Protein AF-V3Z9F4-F1 (afdb_monomer)

Mean predicted aligned error: 17.35 Å

Sequence (767 aa):
MALDSAMCSNVWLIVVANVFLDPVFVVGGKKRVLDSNSDGNKRSKTSTTGMDVSTLNEMVKYNQQQFSTITDSDLSIEEKQEKLKKVIERQSMLLEMQSEMIKNEQYSDDPMEGKDSGSARGSHMDRGPPMGRGPPKRMGHPMGMGPPMSMGPQMGRGPPMGRGPPMGRGSPMGFEPPMGMGPPMGRGMGGPPMMDGGMHRGGGGMMGLGARDFRKGFNFNQHFMNYDDAPPPQSQNISIEEKFMYFKDLLLDQFDPALTCFQMIEKGRRSIDDVMMKVRTDYRFDRHDDQEGSEIHGKLKILGVAIAKACGSHEKMVREEVFRRALYILHTKTVSEILQISNEENESERPLKFVYSYSKQQLLKLYRKMPKTDNPRDIIRDLDFICSMTGIQITCVLYRGDTEENKVKCDVYTDDCFLGSGEGLERKEAIKKAYLNGYERLRSKTLDELVNDYKKLIVLNRQDSKILDILVKGRFYEVGSNIGGLISKRAKEDQGSDGQNEVVVMIQTGEQEPVPYKVLETTATANNLLVEYVLHSSDKVRDCKDFRCLMYINGKLISCSIGQNKPQAKFSAAECAVRELTCRYSLIEYITRRYIATTSNEDLIEMAMTLKRSGRDIKDEIPAEFINNPTGDELDPFIYRILENMILDYSSLETLEELIFGPDLPDLVLEHLVKKCKEWNVDGNKRTTGGHNYLVMHKIKQFSASQMCDYLLSQPSFTCGRYCLIHMRQPKGRLQFLNECSSDIKRYMISDDDDNRDIPDDLGLFD

Radius of gyration: 38.97 Å; Cα contacts (8 Å, |Δi|>4): 820; chains: 1; bounding box: 100×117×110 Å

Secondary structure (DSSP, 8-state):
-HHHHHHHHHHHHHHHHHHS----------------------PPP----PPPHHHHHHHHHHHHHHHHHHHHS---HHHHHHHHHHHHHHHHHHHHHHHHHHHHHHTS------------------------------------PPPPPPPPPPPPPPPPPPPPPPPPPPPPP---PPP------------------------------------------------TTSPP-------HHHHHHHHHHHHHHT--TTS-HHHHHHHHHHHHHTTT----EEEEEEE---SS--PEEEEEEETTEEEEEEEESSHHHHHHHHHHHHHHHHHHS-HHHHHHHHHHT-TTS--STTHHHHHHHHHHHHHHHS---SS-S-HHHHHHHHHHHHTPPEEEEEEE-SSTT-PEEEEEEETTEEEEEEEESSHHHHHHHHHHHHHHHHHHS-HHHHHH-S-B-S---TT-TTEEEEEEE-SSEEEEESHHHHHHHHTTS-S--------EEEEEESSSPPPHHHHHHHHHHHTT--EEEEEEE-TTSTT---EEEEEEETTEEEEEEEESSHHHHHHHHHHHHHHHHHHHSEEEEEE------SB-HHHHHHHHHHHHHTT---TTT--GGGTT---S-TTHHHHHHHHHHHHHHHHH---S--EEE-TTS-HHHHHHHHHHHHHTT-EEEEEEETTEEEEEEE-GGG--HHHHHHHHHHSTTSEETTEEEEEPPPPGGG-TTTTTHHHHHTTTTS-S--------S------

Solvent-accessible surface area (backbone atoms only — not comparable to full-atom values): 47558 Å² total; per-residue (Å²): 108,76,66,57,54,52,54,53,50,55,55,46,51,59,48,49,66,67,68,70,61,76,85,76,82,79,81,87,69,84,83,77,90,74,87,88,85,82,89,77,93,79,85,84,78,88,72,80,90,73,86,52,72,68,58,55,51,50,53,52,53,49,48,54,51,50,50,54,51,54,71,74,44,94,63,54,70,68,58,39,51,56,54,49,50,56,48,51,55,51,49,54,52,52,54,54,53,50,54,51,53,55,54,56,57,68,70,70,72,72,79,82,78,82,77,89,81,86,89,83,85,86,84,90,81,89,82,86,88,83,91,84,90,87,84,88,84,80,88,81,85,89,82,80,87,76,82,82,81,81,81,76,83,82,82,78,82,78,83,84,85,80,83,79,85,84,82,81,85,80,85,86,86,82,90,85,84,90,84,80,91,82,86,93,80,78,92,79,90,78,84,84,88,88,80,92,79,86,86,85,88,88,84,83,79,90,85,88,83,80,93,76,91,76,92,74,88,79,80,87,74,84,83,72,81,87,66,85,83,60,74,74,73,70,81,64,91,72,48,72,64,57,54,48,50,55,48,39,51,46,38,64,71,66,60,53,93,90,51,52,52,58,53,46,55,52,50,40,35,53,66,34,44,77,72,76,47,83,59,46,77,47,77,48,76,49,74,51,86,77,71,97,62,67,42,34,35,26,40,38,21,50,72,82,40,43,65,24,66,30,66,31,84,42,70,70,58,10,50,53,48,17,32,39,47,29,51,38,44,56,69,75,45,52,67,69,56,46,57,45,62,31,43,73,76,48,83,82,82,81,80,76,69,71,62,56,62,56,55,47,52,51,52,49,54,48,62,72,66,54,77,90,64,94,72,69,93,49,58,62,60,53,51,54,49,48,27,36,78,67,62,40,33,39,35,38,42,30,28,58,36,93,52,95,81,61,27,22,31,17,39,31,22,48,69,47,40,54,44,21,58,18,69,20,79,40,67,68,48,2,46,52,40,5,47,49,42,18,53,52,41,66,72,73,48,54,73,69,57,51,68,64,48,82,62,49,67,76,74,80,61,86,80,43,85,46,50,45,41,65,47,40,46,38,51,49,41,36,45,47,60,40,56,38,54,40,47,67,48,52,80,70,50,82,94,80,73,93,68,90,64,63,67,40,40,42,43,60,44,56,99,57,84,62,60,38,48,58,35,46,45,49,18,25,41,51,55,76,44,50,39,37,38,39,37,36,50,52,64,88,47,96,82,46,64,41,16,36,16,39,32,24,49,74,65,39,81,67,25,69,29,70,20,77,38,69,69,51,4,46,41,54,16,24,42,50,32,44,53,57,43,57,78,69,30,27,30,34,39,31,55,61,76,79,90,67,47,77,50,53,65,67,55,45,51,52,53,24,53,51,50,60,72,69,65,69,80,68,85,88,75,71,67,71,80,66,70,78,66,82,84,80,67,95,56,55,69,44,38,53,51,49,54,50,49,53,51,52,55,53,72,71,54,94,52,69,48,63,56,28,43,34,59,80,57,55,68,70,55,52,52,52,49,41,52,50,21,58,78,70,76,41,54,49,41,81,42,75,58,96,91,32,49,27,43,40,33,46,54,54,87,76,49,47,40,50,54,48,52,56,54,26,67,73,31,97,78,23,46,42,71,53,36,33,58,78,43,79,60,76,71,72,91,78,51,78,79,60,68,66,57,64,63,55,63,67,56,75,78,70,80,90,85,83,80,93,71,93,76,82,95,80,81,82,88,83,135

Organism: Lottia gigantea (NCBI:txid225164)

pLDDT: mean 73.36, std 22.69, range [28.34, 97.5]

Structure (mmCIF, N/CA/C/O backbone):
data_AF-V3Z9F4-F1
#
_entry.id   AF-V3Z9F4-F1
#
loop_
_atom_site.group_PDB
_atom_site.id
_atom_site.type_symbol
_atom_site.label_atom_id
_atom_site.label_alt_id
_atom_site.label_comp_id
_atom_site.label_asym_id
_atom_site.label_entity_id
_atom_site.label_seq_id
_atom_site.pdbx_PDB_ins_code
_atom_site.Cartn_x
_atom_site.Cartn_y
_atom_site.Cartn_z
_atom_site.occupancy
_atom_site.B_iso_or_equiv
_atom_site.auth_seq_id
_atom_site.auth_comp_id
_atom_site.auth_asym_id
_atom_site.auth_atom_id
_atom_site.pdbx_PDB_model_num
ATOM 1 N N . MET A 1 1 ? -17.482 50.881 -3.422 1.00 38.31 1 MET A N 1
ATOM 2 C CA . MET A 1 1 ? -17.825 51.257 -2.027 1.00 38.31 1 MET A CA 1
ATOM 3 C C . MET A 1 1 ? -17.878 50.073 -1.057 1.00 38.31 1 MET A C 1
ATOM 5 O O . MET A 1 1 ? -17.067 50.059 -0.145 1.00 38.31 1 MET A O 1
ATOM 9 N N . ALA A 1 2 ? -18.750 49.063 -1.216 1.00 31.20 2 ALA A N 1
ATOM 10 C CA . ALA A 1 2 ? -18.736 47.888 -0.318 1.00 31.20 2 ALA A CA 1
ATOM 11 C C . ALA A 1 2 ? -17.521 46.953 -0.540 1.00 31.20 2 ALA A C 1
ATOM 13 O O . ALA A 1 2 ? -16.985 46.399 0.415 1.00 31.20 2 ALA A O 1
ATOM 14 N N . LEU A 1 3 ? -17.042 46.842 -1.786 1.00 34.50 3 LEU A N 1
ATOM 15 C CA . LEU A 1 3 ? -15.816 46.110 -2.144 1.00 34.50 3 LEU A CA 1
ATOM 16 C C . LEU A 1 3 ? -14.533 46.816 -1.662 1.00 34.50 3 LEU A C 1
ATOM 18 O O . LEU A 1 3 ? -13.632 46.153 -1.153 1.00 34.50 3 LEU A O 1
ATOM 22 N N . ASP A 1 4 ? -14.498 48.152 -1.698 1.00 41.81 4 ASP A N 1
ATOM 23 C CA . ASP A 1 4 ? -13.362 48.940 -1.186 1.00 41.81 4 ASP A CA 1
ATOM 24 C C . ASP A 1 4 ? -13.214 48.819 0.339 1.00 41.81 4 ASP A C 1
ATOM 26 O O . ASP A 1 4 ? -12.104 48.786 0.868 1.00 41.81 4 ASP A O 1
ATOM 30 N N . SER A 1 5 ? -14.333 48.672 1.059 1.00 39.44 5 SER A N 1
ATOM 31 C CA . SER A 1 5 ? -14.321 48.444 2.508 1.00 39.44 5 SER A CA 1
ATOM 32 C C . SER A 1 5 ? -13.768 47.063 2.879 1.00 39.44 5 SER A C 1
ATOM 34 O O . SER A 1 5 ? -13.101 46.939 3.902 1.00 39.44 5 SER A O 1
ATOM 36 N N . ALA A 1 6 ? -14.017 46.030 2.067 1.00 38.56 6 ALA A N 1
ATOM 37 C CA . ALA A 1 6 ? -13.574 44.664 2.353 1.00 38.56 6 ALA A CA 1
ATOM 38 C C . ALA A 1 6 ? -12.068 44.466 2.100 1.00 38.56 6 ALA A C 1
ATOM 40 O O . ALA A 1 6 ? -11.396 43.773 2.867 1.00 38.56 6 ALA A O 1
ATOM 41 N N . MET A 1 7 ? -11.515 45.117 1.069 1.00 43.25 7 MET A N 1
ATOM 42 C CA . MET A 1 7 ? -10.072 45.082 0.803 1.00 43.25 7 MET A CA 1
ATOM 43 C C . MET A 1 7 ? -9.270 45.857 1.849 1.00 43.25 7 MET A C 1
ATOM 45 O O . MET A 1 7 ? -8.262 45.346 2.340 1.00 43.25 7 MET A O 1
ATOM 49 N N . CYS A 1 8 ? -9.757 47.025 2.277 1.00 43.28 8 CYS A N 1
ATOM 50 C CA . CYS A 1 8 ? -9.148 47.754 3.386 1.00 43.28 8 CYS A CA 1
ATOM 51 C C . CYS A 1 8 ? -9.179 46.935 4.685 1.00 43.28 8 CYS A C 1
ATOM 53 O O . CYS A 1 8 ? -8.162 46.880 5.367 1.00 43.28 8 CYS A O 1
ATOM 55 N N . SER A 1 9 ? -10.271 46.228 5.004 1.00 42.22 9 SER A N 1
ATOM 56 C CA . SER A 1 9 ? -10.359 45.410 6.224 1.00 42.22 9 SER A CA 1
ATOM 57 C C . SER A 1 9 ? -9.405 44.211 6.250 1.00 42.22 9 SER A C 1
ATOM 59 O O . SER A 1 9 ? -8.852 43.927 7.309 1.00 42.22 9 SER A O 1
ATOM 61 N N . ASN A 1 10 ? -9.156 43.536 5.123 1.00 41.56 10 ASN A N 1
ATOM 62 C CA . ASN A 1 10 ? -8.242 42.384 5.085 1.00 41.56 10 ASN A CA 1
ATOM 63 C C . ASN A 1 10 ? -6.766 42.794 5.174 1.00 41.56 10 ASN A C 1
ATOM 65 O O . ASN A 1 10 ? -5.989 42.145 5.875 1.00 41.56 10 ASN A O 1
ATOM 69 N N . VAL A 1 11 ? -6.385 43.906 4.536 1.00 48.16 11 VAL A N 1
ATOM 70 C CA . VAL A 1 11 ? -5.045 44.489 4.706 1.00 48.16 11 VAL A CA 1
ATOM 71 C C . VAL A 1 11 ? -4.867 44.980 6.144 1.00 48.16 11 VAL A C 1
ATOM 73 O O . VAL A 1 11 ? -3.826 44.740 6.751 1.00 48.16 11 VAL A O 1
ATOM 76 N N . TRP A 1 12 ? -5.902 45.581 6.737 1.00 45.78 12 TRP A N 1
ATOM 77 C CA . TRP A 1 12 ? -5.866 46.032 8.128 1.00 45.78 12 TRP A CA 1
ATOM 78 C C . TRP A 1 12 ? -5.760 44.866 9.121 1.00 45.78 12 TRP A C 1
ATOM 80 O O . TRP A 1 12 ? -5.003 44.966 10.079 1.00 45.78 12 TRP A O 1
ATOM 90 N N . LEU A 1 13 ? -6.422 43.729 8.872 1.00 41.53 13 LEU A N 1
ATOM 91 C CA . LEU A 1 13 ? -6.331 42.540 9.733 1.00 41.53 13 LEU A CA 1
ATOM 92 C C . LEU A 1 13 ? -4.918 41.927 9.733 1.00 41.53 13 LEU A C 1
ATOM 94 O O . LEU A 1 13 ? -4.404 41.558 10.788 1.00 41.53 13 LEU A O 1
ATOM 98 N N . ILE A 1 14 ? -4.274 41.863 8.562 1.00 48.00 14 ILE A N 1
ATOM 99 C CA . ILE A 1 14 ? -2.902 41.348 8.402 1.00 48.00 14 ILE A CA 1
ATOM 100 C C . ILE A 1 14 ? -1.875 42.310 9.024 1.00 48.00 14 ILE A C 1
ATOM 102 O O . ILE A 1 14 ? -0.872 41.875 9.590 1.00 48.00 14 ILE A O 1
ATOM 106 N N . VAL A 1 15 ? -2.131 43.620 8.969 1.00 51.56 15 VAL A N 1
ATOM 107 C CA . VAL A 1 15 ? -1.265 44.645 9.571 1.00 51.56 15 VAL A CA 1
ATOM 108 C C . VAL A 1 15 ? -1.427 44.694 11.094 1.00 51.56 15 VAL A C 1
ATOM 110 O O . VAL A 1 15 ? -0.428 44.733 11.806 1.00 51.56 15 VAL A O 1
ATOM 113 N N . VAL A 1 16 ? -2.651 44.618 11.625 1.00 47.91 16 VAL A N 1
ATOM 114 C CA . VAL A 1 16 ? -2.904 44.619 13.079 1.00 47.91 16 VAL A CA 1
ATOM 115 C C . VAL A 1 16 ? -2.312 43.374 13.747 1.00 47.91 16 VAL A C 1
ATOM 117 O O . VAL A 1 16 ? -1.713 43.497 14.814 1.00 47.91 16 VAL A O 1
ATOM 120 N N . ALA A 1 17 ? -2.379 42.205 13.100 1.00 49.28 17 ALA A N 1
ATOM 121 C CA . ALA A 1 17 ? -1.761 40.980 13.612 1.00 49.28 17 ALA A CA 1
ATOM 122 C C . ALA A 1 17 ? -0.224 41.071 13.720 1.00 49.28 17 ALA A C 1
ATOM 124 O O . ALA A 1 17 ? 0.359 40.471 14.619 1.00 49.28 17 ALA A O 1
ATOM 125 N N . ASN A 1 18 ? 0.424 41.852 12.849 1.00 48.28 18 ASN A N 1
ATOM 126 C CA . ASN A 1 18 ? 1.883 42.003 12.822 1.00 48.28 18 ASN A CA 1
ATOM 127 C C . ASN A 1 18 ? 2.410 43.209 13.622 1.00 48.28 18 ASN A C 1
ATOM 129 O O . ASN A 1 18 ? 3.586 43.232 13.975 1.00 48.28 18 ASN A O 1
ATOM 133 N N . VAL A 1 19 ? 1.573 44.212 13.908 1.00 48.53 19 VAL A N 1
ATOM 134 C CA . VAL A 1 19 ? 1.985 45.445 14.609 1.00 48.53 19 VAL A CA 1
ATOM 135 C C . VAL A 1 19 ? 1.668 45.409 16.112 1.00 48.53 19 VAL A C 1
ATOM 137 O O . VAL A 1 19 ? 2.397 46.026 16.882 1.00 48.53 19 VAL A O 1
ATOM 140 N N . PHE A 1 20 ? 0.636 44.677 16.557 1.00 38.22 20 PHE A N 1
ATOM 141 C CA . PHE A 1 20 ? 0.216 44.654 17.973 1.00 38.22 20 PHE A CA 1
ATOM 142 C C . PHE A 1 20 ? 0.743 43.477 18.807 1.00 38.22 20 PHE A C 1
ATOM 144 O O . PHE A 1 20 ? 0.468 43.410 20.006 1.00 38.22 20 PHE A O 1
ATOM 151 N N . LEU A 1 21 ? 1.527 42.568 18.223 1.00 39.66 21 LEU A N 1
ATOM 152 C CA . LEU A 1 21 ? 2.296 41.598 19.002 1.00 39.66 21 LEU A CA 1
ATOM 153 C C . LEU A 1 21 ? 3.618 42.244 19.428 1.00 39.66 21 LEU A C 1
ATOM 155 O O . LEU A 1 21 ? 4.613 42.186 18.712 1.00 39.66 21 LEU A O 1
ATOM 159 N N . ASP A 1 22 ? 3.607 42.875 20.601 1.00 32.97 22 ASP A N 1
ATOM 160 C CA . ASP A 1 22 ? 4.806 43.315 21.319 1.00 32.97 22 ASP A CA 1
ATOM 161 C C . ASP A 1 22 ? 5.787 42.130 21.466 1.00 32.97 22 ASP A C 1
ATOM 163 O O . ASP A 1 22 ? 5.470 41.167 22.176 1.00 32.97 22 ASP A O 1
ATOM 167 N N . PRO A 1 23 ? 6.997 42.151 20.873 1.00 41.22 23 PRO A N 1
ATOM 168 C CA . PRO A 1 23 ? 8.000 41.144 21.166 1.00 41.22 23 PRO A CA 1
ATOM 169 C C . PRO A 1 23 ? 8.719 41.555 22.456 1.00 41.22 23 PRO A C 1
ATOM 171 O O . PRO A 1 23 ? 9.871 41.989 22.446 1.00 41.22 23 PRO A O 1
ATOM 174 N N . VAL A 1 24 ? 8.041 41.447 23.602 1.00 35.19 24 VAL A N 1
ATOM 175 C CA . VAL A 1 24 ? 8.725 41.502 24.899 1.00 35.19 24 VAL A CA 1
ATOM 176 C C . VAL A 1 24 ? 9.407 40.153 25.117 1.00 35.19 24 VAL A C 1
ATOM 178 O O . VAL A 1 24 ? 8.802 39.181 25.566 1.00 35.19 24 VAL A O 1
ATOM 181 N N . PHE A 1 25 ? 10.701 40.102 24.807 1.00 39.31 25 PHE A N 1
ATOM 182 C CA . PHE A 1 25 ? 11.588 39.020 25.222 1.00 39.31 25 PHE A CA 1
ATOM 183 C C . PHE A 1 25 ? 11.704 39.000 26.757 1.00 39.31 25 PHE A C 1
ATOM 185 O O . PHE A 1 25 ? 12.472 39.764 27.342 1.00 39.31 25 PHE A O 1
ATOM 192 N N . VAL A 1 26 ? 10.986 38.096 27.430 1.00 31.67 26 VAL A N 1
ATOM 193 C CA . VAL A 1 26 ? 11.299 37.698 28.813 1.00 31.67 26 VAL A CA 1
ATOM 194 C C . VAL A 1 26 ? 12.225 36.486 28.760 1.00 31.67 26 VAL A C 1
ATOM 196 O O . VAL A 1 26 ? 11.791 35.340 28.853 1.00 31.67 26 VAL A O 1
ATOM 199 N N . VAL A 1 27 ? 13.531 36.727 28.632 1.00 35.97 27 VAL A N 1
ATOM 200 C CA . VAL A 1 27 ? 14.540 35.703 28.940 1.00 35.97 27 VAL A CA 1
ATOM 201 C C . VAL A 1 27 ? 14.653 35.615 30.464 1.00 35.97 27 VAL A C 1
ATOM 203 O O . VAL A 1 27 ? 15.444 36.305 31.108 1.00 35.97 27 VAL A O 1
ATOM 206 N N . GLY A 1 28 ? 13.806 34.782 31.066 1.00 33.47 28 GLY A N 1
ATOM 207 C CA . GLY A 1 28 ? 13.832 34.444 32.488 1.00 33.47 28 GLY A CA 1
ATOM 208 C C . GLY A 1 28 ? 14.990 33.507 32.840 1.00 33.47 28 GLY A C 1
ATOM 209 O O . GLY A 1 28 ? 14.765 32.357 33.203 1.00 33.47 28 GLY A O 1
ATOM 210 N N . GLY A 1 29 ? 16.231 33.989 32.751 1.00 31.12 29 GLY A N 1
ATOM 211 C CA . GLY A 1 29 ? 17.432 33.277 33.197 1.00 31.12 29 GLY A CA 1
ATOM 212 C C . GLY A 1 29 ? 17.951 33.824 34.529 1.00 31.12 29 GLY A C 1
ATOM 213 O O . GLY A 1 29 ? 18.441 34.949 34.601 1.00 31.12 29 GLY A O 1
ATOM 214 N N . LYS A 1 30 ? 17.860 33.031 35.605 1.00 29.39 30 LYS A N 1
ATOM 215 C CA . LYS A 1 30 ? 18.409 33.353 36.937 1.00 29.39 30 LYS A CA 1
ATOM 216 C C . LYS A 1 30 ? 19.912 33.673 36.859 1.00 29.39 30 LYS A C 1
ATOM 218 O O . LYS A 1 30 ? 20.732 32.776 36.681 1.00 29.39 30 LYS A O 1
ATOM 223 N N . LYS A 1 31 ? 20.275 34.935 37.103 1.00 28.64 31 LYS A N 1
ATOM 224 C CA . LYS A 1 31 ? 21.652 35.383 37.371 1.00 28.64 31 LYS A CA 1
ATOM 225 C C . LYS A 1 31 ? 22.156 34.740 38.674 1.00 28.64 31 LYS A C 1
ATOM 227 O O . LYS A 1 31 ? 21.742 35.141 39.760 1.00 28.64 31 LYS A O 1
ATOM 232 N N . ARG A 1 32 ? 23.054 33.751 38.588 1.00 28.34 32 ARG A N 1
ATOM 233 C CA . ARG A 1 32 ? 23.964 33.429 39.700 1.00 28.34 32 ARG A CA 1
ATOM 234 C C . ARG A 1 32 ? 25.138 34.398 39.633 1.00 28.34 32 ARG A C 1
ATOM 236 O O . ARG A 1 32 ? 25.835 34.462 38.628 1.00 28.34 32 ARG A O 1
ATOM 243 N N . VAL A 1 33 ? 25.316 35.147 40.713 1.00 33.25 33 VAL A N 1
ATOM 244 C CA . VAL A 1 33 ? 26.513 35.939 40.986 1.00 33.25 33 VAL A CA 1
ATOM 245 C C . VAL A 1 33 ? 27.643 34.953 41.290 1.00 33.25 33 VAL A C 1
ATOM 247 O O . VAL A 1 33 ? 27.537 34.174 42.235 1.00 33.25 33 VAL A O 1
ATOM 250 N N . LEU A 1 34 ? 28.683 34.947 40.459 1.00 30.45 34 LEU A N 1
ATOM 251 C CA . LEU A 1 34 ? 29.977 34.351 40.776 1.00 30.45 34 LEU A CA 1
ATOM 252 C C . LEU A 1 34 ? 31.023 35.452 40.650 1.00 30.45 34 LEU A C 1
ATOM 254 O O . LEU A 1 34 ? 31.166 36.070 39.595 1.00 30.45 34 LEU A O 1
ATOM 258 N N . ASP A 1 35 ? 31.696 35.692 41.769 1.00 31.03 35 ASP A N 1
ATOM 259 C CA . ASP A 1 35 ? 32.762 36.663 41.922 1.00 31.03 35 ASP A CA 1
ATOM 260 C C . ASP A 1 35 ? 33.959 36.321 41.031 1.00 31.03 35 ASP A C 1
ATOM 262 O O . ASP A 1 35 ? 34.431 35.185 40.948 1.00 31.03 35 ASP A O 1
ATOM 266 N N . SER A 1 36 ? 34.450 37.359 40.368 1.00 32.50 36 SER A N 1
ATOM 267 C CA . SER A 1 36 ? 35.658 37.392 39.561 1.00 32.50 36 SER A CA 1
ATOM 268 C C . SER A 1 36 ? 36.912 37.338 40.433 1.00 32.50 36 SER A C 1
ATOM 270 O O . SER A 1 36 ? 37.093 38.201 41.288 1.00 32.50 36 SER A O 1
ATOM 272 N N . ASN A 1 37 ? 37.812 36.393 40.152 1.00 33.62 37 ASN A N 1
ATOM 273 C CA . ASN A 1 37 ? 39.257 36.568 40.320 1.00 33.62 37 ASN A CA 1
ATOM 274 C C . ASN A 1 37 ? 40.012 35.511 39.503 1.00 33.62 37 ASN A C 1
ATOM 276 O O . ASN A 1 37 ? 39.944 34.324 39.812 1.00 33.62 37 ASN A O 1
ATOM 280 N N . SER A 1 38 ? 40.731 35.952 38.470 1.00 33.03 38 SER A N 1
ATOM 281 C CA . SER A 1 38 ? 42.121 35.576 38.146 1.00 33.03 38 SER A CA 1
ATOM 282 C C . SER A 1 38 ? 42.430 35.767 36.659 1.00 33.03 38 SER A C 1
ATOM 284 O O . SER A 1 38 ? 41.704 35.330 35.767 1.00 33.03 38 SER A O 1
ATOM 286 N N . ASP A 1 39 ? 43.542 36.462 36.444 1.00 36.59 39 ASP A N 1
ATOM 287 C CA . ASP A 1 39 ? 44.201 36.767 35.183 1.00 36.59 39 ASP A CA 1
ATOM 288 C C . ASP A 1 39 ? 44.561 35.525 34.360 1.00 36.59 39 ASP A C 1
ATOM 290 O O . ASP A 1 39 ? 44.993 34.505 34.899 1.00 36.59 39 ASP A O 1
ATOM 294 N N . GLY A 1 40 ? 44.487 35.629 33.028 1.00 33.12 40 GLY A N 1
ATOM 295 C CA . GLY A 1 40 ? 44.970 34.541 32.176 1.00 33.12 40 GLY A CA 1
ATOM 296 C C . GLY A 1 40 ? 44.669 34.632 30.684 1.00 33.12 40 GLY A C 1
ATOM 297 O O . GLY A 1 40 ? 44.006 33.760 30.137 1.00 33.12 40 GLY A O 1
ATOM 298 N N . ASN A 1 41 ? 45.193 35.666 30.026 1.00 39.38 41 ASN A N 1
ATOM 299 C CA . ASN A 1 41 ? 45.792 35.634 28.683 1.00 39.38 41 ASN A CA 1
ATOM 300 C C . ASN A 1 41 ? 45.279 34.562 27.682 1.00 39.38 41 ASN A C 1
ATOM 302 O O . ASN A 1 41 ? 45.828 33.458 27.632 1.00 39.38 41 ASN A O 1
ATOM 306 N N . LYS A 1 42 ? 44.323 34.897 26.796 1.00 34.75 42 LYS A N 1
ATOM 307 C CA . LYS A 1 42 ? 44.076 34.124 25.559 1.00 34.75 42 LYS A CA 1
ATOM 308 C C . LYS A 1 42 ? 43.747 35.012 24.356 1.00 34.75 42 LYS A C 1
ATOM 310 O O . LYS A 1 42 ? 42.861 35.855 24.388 1.00 34.75 42 LYS A O 1
ATOM 315 N N . ARG A 1 43 ? 44.509 34.755 23.288 1.00 34.59 43 ARG A N 1
ATOM 316 C CA . ARG A 1 43 ? 44.437 35.327 21.938 1.00 34.59 43 ARG A CA 1
ATOM 317 C C . ARG A 1 43 ? 43.029 35.208 21.346 1.00 34.59 43 ARG A C 1
ATOM 319 O O . ARG A 1 43 ? 42.494 34.104 21.257 1.00 34.59 43 ARG A O 1
ATOM 326 N N . SER A 1 44 ? 42.493 36.331 20.879 1.00 33.38 44 SER A N 1
ATOM 327 C CA . SER A 1 44 ? 41.281 36.409 20.071 1.00 33.38 44 SER A CA 1
ATOM 328 C C . SER A 1 44 ? 41.514 35.791 18.688 1.00 33.38 44 SER A C 1
ATOM 330 O O . SER A 1 44 ? 42.437 36.157 17.961 1.00 33.38 44 SER A O 1
ATOM 332 N N . LYS A 1 45 ? 40.660 34.834 18.318 1.00 33.62 45 LYS A N 1
ATOM 333 C CA . LYS A 1 45 ? 40.377 34.518 16.916 1.00 33.62 45 LYS A CA 1
ATOM 334 C C . LYS A 1 45 ? 39.202 35.403 16.517 1.00 33.62 45 LYS A C 1
ATOM 336 O O . LYS A 1 45 ? 38.139 35.304 17.116 1.00 33.62 45 LYS A O 1
ATOM 341 N N . THR A 1 46 ? 39.414 36.286 15.551 1.00 34.97 46 THR A N 1
ATOM 342 C CA . THR A 1 46 ? 38.362 37.068 14.896 1.00 34.97 46 THR A CA 1
ATOM 343 C C . THR A 1 46 ? 37.390 36.106 14.211 1.00 34.97 46 THR A C 1
ATOM 345 O O . THR A 1 46 ? 37.745 35.510 13.192 1.00 34.97 46 THR A O 1
ATOM 348 N N . SER A 1 47 ? 36.200 35.903 14.784 1.00 35.66 47 SER A N 1
ATOM 349 C CA . SER A 1 47 ? 35.102 35.239 14.086 1.00 35.66 47 SER A CA 1
ATOM 350 C C . SER A 1 47 ? 34.465 36.224 13.116 1.00 35.66 47 SER A C 1
ATOM 352 O O . SER A 1 47 ? 34.266 37.398 13.428 1.00 35.66 47 SER A O 1
ATOM 354 N N . THR A 1 48 ? 34.179 35.716 11.929 1.00 40.12 48 THR A N 1
ATOM 355 C CA . THR A 1 48 ? 33.436 36.353 10.851 1.00 40.12 48 THR A CA 1
ATOM 356 C C . THR A 1 48 ? 32.138 36.970 11.382 1.00 40.12 48 THR A C 1
ATOM 358 O O . THR A 1 48 ? 31.477 36.400 12.246 1.00 40.12 48 THR A O 1
ATOM 361 N N . THR A 1 49 ? 31.828 38.164 10.890 1.00 49.47 49 THR A N 1
ATOM 362 C CA . THR A 1 49 ? 30.744 39.070 11.290 1.00 49.47 49 THR A CA 1
ATOM 363 C C . THR A 1 49 ? 29.371 38.391 11.385 1.00 49.47 49 THR A C 1
ATOM 365 O O . THR A 1 49 ? 28.670 38.277 10.382 1.00 49.47 49 THR A O 1
ATOM 368 N N . GLY A 1 50 ? 28.973 37.976 12.589 1.00 62.53 50 GLY A N 1
ATOM 369 C CA . GLY A 1 50 ? 27.571 37.736 12.931 1.00 62.53 50 GLY A CA 1
ATOM 370 C C . GLY A 1 50 ? 26.905 39.068 13.275 1.00 62.53 50 GLY A C 1
ATOM 371 O O . GLY A 1 50 ? 27.459 39.851 14.046 1.00 62.53 50 GLY A O 1
ATOM 372 N N . MET A 1 51 ? 25.760 39.355 12.661 1.00 78.06 51 MET A N 1
ATOM 373 C CA . MET A 1 51 ? 24.946 40.523 12.997 1.00 78.06 51 MET A CA 1
ATOM 374 C C . MET A 1 51 ? 24.335 40.297 14.388 1.00 78.06 51 MET A C 1
ATOM 376 O O . MET A 1 51 ? 23.715 39.263 14.620 1.00 78.06 51 MET A O 1
ATOM 380 N N . ASP A 1 52 ? 24.563 41.217 15.327 1.00 84.56 52 ASP A N 1
ATOM 381 C CA . ASP A 1 52 ? 24.040 41.097 16.692 1.00 84.56 52 ASP A CA 1
ATOM 382 C C . ASP A 1 52 ? 22.513 41.323 16.723 1.00 84.56 52 ASP A C 1
ATOM 384 O O . ASP A 1 52 ? 21.953 42.064 15.910 1.00 84.56 52 ASP A O 1
ATOM 388 N N . VAL A 1 53 ? 21.836 40.702 17.691 1.00 82.19 53 VAL A N 1
ATOM 389 C CA . VAL A 1 53 ? 20.388 40.810 17.941 1.00 82.19 53 VAL A CA 1
ATOM 390 C C . VAL A 1 53 ? 19.971 42.271 18.152 1.00 82.19 53 VAL A C 1
ATOM 392 O O . VAL A 1 53 ? 18.863 42.668 17.786 1.00 82.19 53 VAL A O 1
ATOM 395 N N . SER A 1 54 ? 20.867 43.097 18.700 1.00 82.94 54 SER A N 1
ATOM 396 C CA . SER A 1 54 ? 20.668 44.544 18.837 1.00 82.94 54 SER A CA 1
ATOM 397 C C . SER A 1 54 ? 20.445 45.231 17.483 1.00 82.94 54 SER A C 1
ATOM 399 O O . SER A 1 54 ? 19.457 45.948 17.320 1.00 82.94 54 SER A O 1
ATOM 401 N N . THR A 1 55 ? 21.280 44.933 16.486 1.00 87.44 55 THR A N 1
ATOM 402 C CA . THR A 1 55 ? 21.171 45.467 15.123 1.00 87.44 55 THR A CA 1
ATOM 403 C C . THR A 1 55 ? 19.876 45.022 14.446 1.00 87.44 55 THR A C 1
ATOM 405 O O . THR A 1 55 ? 19.206 45.819 13.792 1.00 87.44 55 THR A O 1
ATOM 408 N N . LEU A 1 56 ? 19.476 43.763 14.639 1.00 87.12 56 LEU A N 1
ATOM 409 C CA . LEU A 1 56 ? 18.245 43.235 14.049 1.00 87.12 56 LEU A CA 1
ATOM 410 C C . LEU A 1 56 ? 16.999 43.925 14.637 1.00 87.12 56 LEU A C 1
ATOM 412 O O . LEU A 1 56 ? 16.080 44.289 13.902 1.00 87.12 56 LEU A O 1
ATOM 416 N N . ASN A 1 57 ? 17.007 44.214 15.941 1.00 85.06 57 ASN A N 1
ATOM 417 C CA . ASN A 1 57 ? 15.955 44.995 16.598 1.00 85.06 57 ASN A CA 1
ATOM 418 C C . ASN A 1 57 ? 15.898 46.454 16.114 1.00 85.06 57 ASN A C 1
ATOM 420 O O . ASN A 1 57 ? 14.807 47.017 15.994 1.00 85.06 57 ASN A O 1
ATOM 424 N N . GLU A 1 58 ? 17.038 47.078 15.812 1.00 91.75 58 GLU A N 1
ATOM 425 C CA . GLU A 1 58 ? 17.064 48.419 15.213 1.00 91.75 58 GLU A CA 1
ATOM 426 C C . GLU A 1 58 ? 16.463 48.429 13.801 1.00 91.75 58 GLU A C 1
ATOM 428 O O . GLU A 1 58 ? 15.693 49.333 13.471 1.00 91.75 58 GLU A O 1
ATOM 433 N N . MET A 1 59 ? 16.719 47.395 12.993 1.00 90.50 59 MET A N 1
ATOM 434 C CA . MET A 1 59 ? 16.131 47.263 11.653 1.00 90.50 59 MET A CA 1
ATOM 435 C C . MET A 1 59 ? 14.609 47.059 11.699 1.00 90.50 59 MET A C 1
ATOM 437 O O . MET A 1 59 ? 13.887 47.633 10.880 1.00 90.50 59 MET A O 1
ATOM 441 N N . VAL A 1 60 ? 14.098 46.306 12.681 1.00 90.12 60 VAL A N 1
ATOM 442 C CA . VAL A 1 60 ? 12.649 46.157 12.906 1.00 90.12 60 VAL A CA 1
ATOM 443 C C . VAL A 1 60 ? 12.016 47.497 13.284 1.00 90.12 60 VAL A C 1
ATOM 445 O O . VAL A 1 60 ? 11.027 47.898 12.667 1.00 90.12 60 VAL A O 1
ATOM 448 N N . LYS A 1 61 ? 12.614 48.235 14.230 1.00 90.56 61 LYS A N 1
ATOM 449 C CA . LYS A 1 61 ? 12.137 49.573 14.625 1.00 90.56 61 LYS A CA 1
ATOM 450 C C . LYS A 1 61 ? 12.147 50.554 13.457 1.00 90.56 61 LYS A C 1
ATOM 452 O O . LYS A 1 61 ? 11.199 51.317 13.289 1.00 90.56 61 LYS A O 1
ATOM 457 N N . TYR A 1 62 ? 13.186 50.514 12.626 1.00 94.12 62 TYR A N 1
ATOM 458 C CA . TYR A 1 62 ? 13.267 51.339 11.426 1.00 94.12 62 TYR A CA 1
ATOM 459 C C . TYR A 1 62 ? 12.133 51.024 10.438 1.00 94.12 62 TYR A C 1
ATOM 461 O O . TYR A 1 62 ? 11.476 51.943 9.951 1.00 94.12 62 TYR A O 1
ATOM 469 N N . ASN A 1 63 ? 11.837 49.744 10.182 1.00 92.25 63 ASN A N 1
ATOM 470 C CA . ASN A 1 63 ? 10.730 49.360 9.298 1.00 92.25 63 ASN A CA 1
ATOM 471 C C . ASN A 1 63 ? 9.361 49.766 9.862 1.00 92.25 63 ASN A C 1
ATOM 473 O O . ASN A 1 63 ? 8.508 50.214 9.099 1.00 92.25 63 ASN A O 1
ATOM 477 N N . GLN A 1 64 ? 9.164 49.679 11.181 1.00 90.50 64 GLN A N 1
ATOM 478 C CA . GLN A 1 64 ? 7.951 50.177 11.840 1.00 90.50 64 GLN A CA 1
ATOM 479 C C . GLN A 1 64 ? 7.801 51.698 11.665 1.00 90.50 64 GLN A C 1
ATOM 481 O O . GLN A 1 64 ? 6.733 52.166 11.282 1.00 90.50 64 GLN A O 1
ATOM 486 N N . GLN A 1 65 ? 8.879 52.469 11.845 1.00 93.44 65 GLN A N 1
ATOM 487 C CA . GLN A 1 65 ? 8.864 53.920 11.618 1.00 93.44 65 GLN A CA 1
ATOM 488 C C . GLN A 1 65 ? 8.589 54.285 10.153 1.00 93.44 65 GLN A C 1
ATOM 490 O O . GLN A 1 65 ? 7.835 55.221 9.882 1.00 93.44 65 GLN A O 1
ATOM 495 N N . GLN A 1 66 ? 9.170 53.551 9.198 1.00 95.00 66 GLN A N 1
ATOM 496 C CA . GLN A 1 66 ? 8.901 53.751 7.771 1.00 95.00 66 GLN A CA 1
ATOM 497 C C . GLN A 1 66 ? 7.443 53.446 7.426 1.00 95.00 66 GLN A C 1
ATOM 499 O O . GLN A 1 66 ? 6.830 54.218 6.695 1.00 95.00 66 GLN A O 1
ATOM 504 N N . PHE A 1 67 ? 6.874 52.377 7.989 1.00 95.25 67 PHE A N 1
ATOM 505 C CA . PHE A 1 67 ? 5.464 52.049 7.811 1.00 95.25 67 PHE A CA 1
ATOM 506 C C . PHE A 1 67 ? 4.566 53.199 8.284 1.00 95.25 67 PHE A C 1
ATOM 508 O O . PHE A 1 67 ? 3.767 53.692 7.493 1.00 95.25 67 PHE A O 1
ATOM 515 N N . SER A 1 68 ? 4.773 53.697 9.510 1.00 91.88 68 SER A N 1
ATOM 516 C CA . SER A 1 68 ? 4.025 54.845 10.049 1.00 91.88 68 SER A CA 1
ATOM 517 C C . SER A 1 68 ? 4.203 56.112 9.204 1.00 91.88 68 SER A C 1
ATOM 519 O O . SER A 1 68 ? 3.248 56.826 8.924 1.00 91.88 68 SER A O 1
ATOM 521 N N . THR A 1 69 ? 5.418 56.370 8.713 1.00 94.75 69 THR A N 1
ATOM 522 C CA . THR A 1 69 ? 5.677 57.534 7.850 1.00 94.75 69 THR A CA 1
ATOM 523 C C . THR A 1 69 ? 4.935 57.426 6.513 1.00 94.75 69 THR A C 1
ATOM 525 O O . THR A 1 69 ? 4.430 58.423 6.004 1.00 94.75 69 THR A O 1
ATOM 528 N N . ILE A 1 70 ? 4.850 56.226 5.927 1.00 94.75 70 ILE A N 1
ATOM 529 C CA . ILE A 1 70 ? 4.140 55.994 4.660 1.00 94.75 70 ILE A CA 1
ATOM 530 C C . ILE A 1 70 ? 2.627 56.110 4.861 1.00 94.75 70 ILE A C 1
ATOM 532 O O . ILE A 1 70 ? 1.964 56.744 4.035 1.00 94.75 70 ILE A O 1
ATOM 536 N N . THR A 1 71 ? 2.080 55.551 5.947 1.00 91.75 71 THR A N 1
ATOM 537 C CA . THR A 1 71 ? 0.639 55.635 6.234 1.00 91.75 71 THR A CA 1
ATOM 538 C C . THR A 1 71 ? 0.188 57.078 6.416 1.00 91.75 71 THR A C 1
ATOM 540 O O . THR A 1 71 ? -0.826 57.465 5.829 1.00 91.75 71 THR A O 1
ATOM 543 N N . ASP A 1 72 ? 0.995 57.878 7.117 1.00 92.88 72 ASP A N 1
ATOM 544 C CA . ASP A 1 72 ? 0.650 59.245 7.523 1.00 92.88 72 ASP A CA 1
ATOM 545 C C . ASP A 1 72 ? 0.999 60.308 6.464 1.00 92.88 72 ASP A C 1
ATOM 547 O O . ASP A 1 72 ? 0.633 61.470 6.604 1.00 92.88 72 ASP A O 1
ATOM 551 N N . SER A 1 73 ? 1.704 59.933 5.392 1.00 94.31 73 SER A N 1
ATOM 552 C CA . SER A 1 73 ? 2.082 60.856 4.312 1.00 94.31 73 SER A CA 1
ATOM 553 C C . SER A 1 73 ? 0.924 61.192 3.359 1.00 94.31 73 SER A C 1
ATOM 555 O O . SER A 1 73 ? 0.061 60.354 3.110 1.00 94.31 73 SER A O 1
ATOM 557 N N . ASP A 1 74 ? 0.946 62.368 2.726 1.00 95.69 74 ASP A N 1
ATOM 558 C CA . ASP A 1 74 ? -0.036 62.787 1.701 1.00 95.69 74 ASP A CA 1
ATOM 559 C C . ASP A 1 74 ? 0.271 62.238 0.286 1.00 95.69 74 ASP A C 1
ATOM 561 O O . ASP A 1 74 ? -0.104 62.828 -0.726 1.00 95.69 74 ASP A O 1
ATOM 565 N N . LEU A 1 75 ? 0.993 61.115 0.191 1.00 94.44 75 LEU A N 1
ATOM 566 C CA . LEU A 1 75 ? 1.360 60.494 -1.089 1.00 94.44 75 LEU A CA 1
ATOM 567 C C . LEU A 1 75 ? 0.139 59.936 -1.834 1.00 94.44 75 LEU A C 1
ATOM 569 O O . LEU A 1 75 ? -0.863 59.557 -1.215 1.00 94.44 75 LEU A O 1
ATOM 573 N N . SER A 1 76 ? 0.259 59.811 -3.160 1.00 94.94 76 SER A N 1
ATOM 574 C CA . SER A 1 76 ? -0.761 59.140 -3.972 1.00 94.94 76 SER A CA 1
ATOM 575 C C . SER A 1 76 ? -0.909 57.669 -3.557 1.00 94.94 76 SER A C 1
ATOM 577 O O . SER A 1 76 ? 0.006 57.066 -2.991 1.00 94.94 76 SER A O 1
ATOM 579 N N . ILE A 1 77 ? -2.073 57.067 -3.825 1.00 92.25 77 ILE A N 1
ATOM 580 C CA . ILE A 1 77 ? -2.344 55.668 -3.449 1.00 92.25 77 ILE A CA 1
ATOM 581 C C . ILE A 1 77 ? -1.318 54.718 -4.087 1.00 92.25 77 ILE A C 1
ATOM 583 O O . ILE A 1 77 ? -0.817 53.824 -3.407 1.00 92.25 77 ILE A O 1
ATOM 587 N N . GLU A 1 78 ? -0.957 54.950 -5.349 1.00 91.50 78 GLU A N 1
ATOM 588 C CA . GLU A 1 78 ? 0.033 54.152 -6.084 1.00 91.50 78 GLU A CA 1
ATOM 589 C C . GLU A 1 78 ? 1.432 54.267 -5.457 1.00 91.50 78 GLU A C 1
ATOM 591 O O . GLU A 1 78 ? 2.094 53.259 -5.204 1.00 91.50 78 GLU A O 1
ATOM 596 N N . GLU A 1 79 ? 1.855 55.480 -5.085 1.00 93.75 79 GLU A N 1
ATOM 597 C CA . GLU A 1 79 ? 3.137 55.697 -4.404 1.00 93.75 79 GLU A CA 1
ATOM 598 C C . GLU A 1 79 ? 3.163 55.074 -3.003 1.00 93.75 79 GLU A C 1
ATOM 600 O O . GLU A 1 79 ? 4.190 54.532 -2.578 1.00 93.75 79 GLU A O 1
ATOM 605 N N . LYS A 1 80 ? 2.040 55.126 -2.270 1.00 94.62 80 LYS A N 1
ATOM 606 C CA . LYS A 1 80 ? 1.907 54.441 -0.978 1.00 94.62 80 LYS A CA 1
ATOM 607 C C . LYS A 1 80 ? 2.036 52.937 -1.156 1.00 94.62 80 LYS A C 1
ATOM 609 O O . LYS A 1 80 ? 2.790 52.327 -0.405 1.00 94.62 80 LYS A O 1
ATOM 614 N N . GLN A 1 81 ? 1.361 52.350 -2.143 1.00 90.44 81 GLN A N 1
ATOM 615 C CA . GLN A 1 81 ? 1.434 50.916 -2.431 1.00 90.44 81 GLN A CA 1
ATOM 616 C C . GLN A 1 81 ? 2.861 50.476 -2.773 1.00 90.44 81 GLN A C 1
ATOM 618 O O . GLN A 1 81 ? 3.349 49.498 -2.203 1.00 90.44 81 GLN A O 1
ATOM 623 N N . GLU A 1 82 ? 3.566 51.220 -3.627 1.00 94.62 82 GLU A N 1
ATOM 624 C CA . GLU A 1 82 ? 4.943 50.885 -3.998 1.00 94.62 82 GLU A CA 1
ATOM 625 C C . GLU A 1 82 ? 5.899 50.971 -2.796 1.00 94.62 82 GLU A C 1
ATOM 627 O O . GLU A 1 82 ? 6.740 50.090 -2.584 1.00 94.62 82 GLU A O 1
ATOM 632 N N . LYS A 1 83 ? 5.760 52.005 -1.955 1.00 93.69 83 LYS A N 1
ATOM 633 C CA . LYS A 1 83 ? 6.583 52.149 -0.745 1.00 93.69 83 LYS A CA 1
ATOM 634 C C . LYS A 1 83 ? 6.243 51.097 0.310 1.00 93.69 83 LYS A C 1
ATOM 636 O O . LYS A 1 83 ? 7.162 50.571 0.938 1.00 93.69 83 LYS A O 1
ATOM 641 N N . LEU A 1 84 ? 4.967 50.742 0.474 1.00 95.00 84 LEU A N 1
ATOM 642 C CA . LEU A 1 84 ? 4.543 49.685 1.396 1.00 95.00 84 LEU A CA 1
ATOM 643 C C . LEU A 1 84 ? 5.106 48.327 0.969 1.00 95.00 84 LEU A C 1
ATOM 645 O O . LEU A 1 84 ? 5.611 47.586 1.810 1.00 95.00 84 LEU A O 1
ATOM 649 N N . LYS A 1 85 ? 5.099 48.033 -0.339 1.00 92.44 85 LYS A N 1
ATOM 650 C CA . LYS A 1 85 ? 5.682 46.808 -0.900 1.00 92.44 85 LYS A CA 1
ATOM 651 C C . LYS A 1 85 ? 7.157 46.661 -0.512 1.00 92.44 85 LYS A C 1
ATOM 653 O O . LYS A 1 85 ? 7.551 45.614 -0.007 1.00 92.44 85 LYS A O 1
ATOM 658 N N . LYS A 1 86 ? 7.944 47.738 -0.619 1.00 94.12 86 LYS A N 1
ATOM 659 C CA . LYS A 1 86 ? 9.363 47.753 -0.206 1.00 94.12 86 LYS A CA 1
ATOM 660 C C . LYS A 1 86 ? 9.551 47.528 1.300 1.00 94.12 86 LYS A C 1
ATOM 662 O O . LYS A 1 86 ? 10.538 46.917 1.705 1.00 94.12 86 LYS A O 1
ATOM 667 N N . VAL A 1 87 ? 8.637 48.013 2.146 1.00 94.94 87 VAL A N 1
ATOM 668 C CA . VAL A 1 87 ? 8.682 47.756 3.600 1.00 94.94 87 VAL A CA 1
ATOM 669 C C . VAL A 1 87 ? 8.359 46.292 3.911 1.00 94.94 87 VAL A C 1
ATOM 671 O O . VAL A 1 87 ? 9.052 45.685 4.727 1.00 94.94 87 VAL A O 1
ATOM 674 N N . ILE A 1 88 ? 7.372 45.708 3.226 1.00 91.56 88 ILE A N 1
ATOM 675 C CA . ILE A 1 88 ? 6.992 44.295 3.377 1.00 91.56 88 ILE A CA 1
ATOM 676 C C . ILE A 1 88 ? 8.136 43.372 2.936 1.00 91.56 88 ILE A C 1
ATOM 678 O O . ILE A 1 88 ? 8.487 42.446 3.664 1.00 91.56 88 ILE A O 1
ATOM 682 N N . GLU A 1 89 ? 8.780 43.653 1.800 1.00 91.00 89 GLU A N 1
ATOM 683 C CA . GLU A 1 89 ? 9.943 42.888 1.322 1.00 91.00 89 GLU A CA 1
ATOM 684 C C . GLU A 1 89 ? 11.092 42.897 2.346 1.00 91.00 89 GLU A C 1
ATOM 686 O O . GLU A 1 89 ? 11.676 41.854 2.645 1.00 91.00 89 GLU A O 1
ATOM 691 N N . ARG A 1 90 ? 11.373 44.051 2.969 1.00 94.50 90 ARG A N 1
ATOM 692 C CA . ARG A 1 90 ? 12.379 44.151 4.043 1.00 94.50 90 ARG A CA 1
ATOM 693 C C . ARG A 1 90 ? 11.977 43.382 5.300 1.00 94.50 90 ARG A C 1
ATOM 695 O O . ARG A 1 90 ? 12.841 42.779 5.929 1.00 94.50 90 ARG A O 1
ATOM 702 N N . GLN A 1 91 ? 10.700 43.400 5.686 1.00 92.19 91 GLN A N 1
ATOM 703 C CA . GLN A 1 91 ? 10.218 42.611 6.825 1.00 92.19 91 GLN A CA 1
ATOM 704 C C . GLN A 1 91 ? 10.336 41.107 6.565 1.00 92.19 91 GLN A C 1
ATOM 706 O O . GLN A 1 91 ? 10.782 40.381 7.450 1.00 92.19 91 GLN A O 1
ATOM 711 N N . SER A 1 92 ? 10.021 40.652 5.350 1.00 89.50 92 SER A N 1
ATOM 712 C CA . SER A 1 92 ? 10.187 39.249 4.956 1.00 89.50 92 SER A CA 1
ATOM 713 C C . SER A 1 92 ? 11.645 38.798 5.080 1.00 89.50 92 SER A C 1
ATOM 715 O O . SER A 1 92 ? 11.914 37.742 5.647 1.00 89.50 92 SER A O 1
ATOM 717 N N . MET A 1 93 ? 12.594 39.626 4.631 1.00 90.81 93 MET A N 1
ATOM 718 C CA . MET A 1 93 ? 14.027 39.337 4.750 1.00 90.81 93 MET A CA 1
ATOM 719 C C . MET A 1 93 ? 14.491 39.263 6.216 1.00 90.81 93 MET A C 1
ATOM 721 O O . MET A 1 93 ? 15.275 38.387 6.573 1.00 90.81 93 MET A O 1
ATOM 725 N N . LEU A 1 94 ? 13.985 40.143 7.091 1.00 91.94 94 LEU A N 1
ATOM 726 C CA . LEU A 1 94 ? 14.308 40.100 8.524 1.00 91.94 94 LEU A CA 1
ATOM 727 C C . LEU A 1 94 ? 13.771 38.834 9.208 1.00 91.94 94 LEU A C 1
ATOM 729 O O . LEU A 1 94 ? 14.467 38.266 10.047 1.00 91.94 94 LEU A O 1
ATOM 733 N N . LEU A 1 95 ? 12.570 38.371 8.842 1.00 88.31 95 LEU A N 1
ATOM 734 C CA . LEU A 1 95 ? 12.002 37.118 9.356 1.00 88.31 95 LEU A CA 1
ATOM 735 C C . LEU A 1 95 ? 12.816 35.900 8.905 1.00 88.31 95 LEU A C 1
ATOM 737 O O . LEU A 1 95 ? 13.053 34.985 9.694 1.00 88.31 95 LEU A O 1
ATOM 741 N N . GLU A 1 96 ? 13.291 35.900 7.660 1.00 87.56 96 GLU A N 1
ATOM 742 C CA . GLU A 1 96 ? 14.156 34.840 7.142 1.00 87.56 96 GLU A CA 1
ATOM 743 C C . GLU A 1 96 ? 15.493 34.795 7.897 1.00 87.56 96 GLU A C 1
ATOM 745 O O . GLU A 1 96 ? 15.884 33.730 8.384 1.00 87.56 96 GLU A O 1
ATOM 750 N N . MET A 1 97 ? 16.124 35.954 8.126 1.00 87.94 97 MET A N 1
ATOM 751 C CA . MET A 1 97 ? 17.339 36.060 8.944 1.00 87.94 97 MET A CA 1
ATOM 752 C C . MET A 1 97 ? 17.124 35.580 10.386 1.00 87.94 97 MET A C 1
ATOM 754 O O . MET A 1 97 ? 17.955 34.843 10.917 1.00 87.94 97 MET A O 1
ATOM 758 N N . GLN A 1 98 ? 16.003 35.942 11.021 1.00 85.06 98 GLN A N 1
ATOM 759 C CA . GLN A 1 98 ? 15.657 35.437 12.356 1.00 85.06 98 GLN A CA 1
ATOM 760 C C . GLN A 1 98 ? 15.509 33.913 12.363 1.00 85.06 98 GLN A C 1
ATOM 762 O O . GLN A 1 98 ? 15.997 33.248 13.278 1.00 85.06 98 GLN A O 1
ATOM 767 N N . SER A 1 99 ? 14.879 33.348 11.331 1.00 81.69 99 SER A N 1
ATOM 768 C CA . SER A 1 99 ? 14.703 31.901 11.214 1.00 81.69 99 SER A CA 1
ATOM 769 C C . SER A 1 99 ? 16.040 31.160 11.091 1.00 81.69 99 SER A C 1
ATOM 771 O O . SER A 1 99 ? 16.198 30.086 11.672 1.00 81.69 99 SER A O 1
ATOM 773 N N . GLU A 1 100 ? 17.025 31.734 10.392 1.00 81.19 100 GLU A N 1
ATOM 774 C CA . GLU A 1 100 ? 18.376 31.171 10.313 1.00 81.19 100 GLU A CA 1
ATOM 775 C C . GLU A 1 100 ? 19.132 31.277 11.639 1.00 81.19 100 GLU A C 1
ATOM 777 O O . GLU A 1 100 ? 19.806 30.324 12.030 1.00 81.19 100 GLU A O 1
ATOM 782 N N . MET A 1 101 ? 18.994 32.390 12.366 1.00 81.75 101 MET A N 1
ATOM 783 C CA . MET A 1 101 ? 19.613 32.539 13.687 1.00 81.75 101 MET A CA 1
ATOM 784 C C . MET A 1 101 ? 19.100 31.484 14.676 1.00 81.75 101 MET A C 1
ATOM 786 O O . MET A 1 101 ? 19.906 30.841 15.345 1.00 81.75 101 MET A O 1
ATOM 790 N N . ILE A 1 102 ? 17.785 31.234 14.701 1.00 80.19 102 ILE A N 1
ATOM 791 C CA . ILE A 1 102 ? 17.171 30.207 15.560 1.00 80.19 102 ILE A CA 1
ATOM 792 C C . ILE A 1 102 ? 17.662 28.804 15.181 1.00 80.19 102 ILE A C 1
ATOM 794 O O . ILE A 1 102 ? 17.980 27.999 16.057 1.00 80.19 102 ILE A O 1
ATOM 798 N N . LYS A 1 103 ? 17.762 28.506 13.879 1.00 74.31 103 LYS A N 1
ATOM 799 C CA . LYS A 1 103 ? 18.311 27.226 13.407 1.00 74.31 103 LYS A CA 1
ATOM 800 C C . LYS A 1 103 ? 19.754 27.042 13.874 1.00 74.31 103 LYS A C 1
ATOM 802 O O . LYS A 1 103 ? 20.101 25.959 14.326 1.00 74.31 103 LYS A O 1
ATOM 807 N N . ASN A 1 104 ? 20.575 28.088 13.806 1.00 75.31 104 ASN A N 1
ATOM 808 C CA . ASN A 1 104 ? 21.983 28.016 14.191 1.00 75.31 104 ASN A CA 1
ATOM 809 C C . ASN A 1 104 ? 22.189 27.834 15.706 1.00 75.31 104 ASN A C 1
ATOM 811 O O . ASN A 1 104 ? 23.098 27.100 16.090 1.00 75.31 104 ASN A O 1
ATOM 815 N N . GLU A 1 105 ? 21.343 28.421 16.560 1.00 75.75 105 GLU A N 1
ATOM 816 C CA . GLU A 1 105 ? 21.393 28.193 18.017 1.00 75.75 105 GLU A CA 1
ATOM 817 C C . GLU A 1 105 ? 21.003 26.756 18.404 1.00 75.75 105 GLU A C 1
ATOM 819 O O . GLU A 1 105 ? 21.601 26.171 19.309 1.00 75.75 105 GLU A O 1
ATOM 824 N N . GLN A 1 106 ? 20.066 26.133 17.682 1.00 62.53 106 GLN A N 1
ATOM 825 C CA . GLN A 1 106 ? 19.653 24.749 17.951 1.00 62.53 106 GLN A CA 1
ATOM 826 C C . GLN A 1 106 ? 20.746 23.708 17.656 1.00 62.53 106 GLN A C 1
ATOM 828 O O . GLN A 1 106 ? 20.701 22.616 18.215 1.00 62.53 106 GLN A O 1
ATOM 833 N N . TYR A 1 107 ? 21.750 24.036 16.835 1.00 62.72 107 TYR A N 1
ATOM 834 C CA . TYR A 1 107 ? 22.885 23.145 16.556 1.00 62.72 107 TYR A CA 1
ATOM 835 C C . TYR A 1 107 ? 24.052 23.282 17.550 1.00 62.72 107 TYR A C 1
ATOM 837 O O . TYR A 1 107 ? 24.984 22.479 17.492 1.00 62.72 107 TYR A O 1
ATOM 845 N N . SER A 1 108 ? 24.038 24.269 18.455 1.00 52.66 108 SER A N 1
ATOM 846 C CA . SER A 1 108 ? 25.132 24.474 19.422 1.00 52.66 108 SER A CA 1
ATOM 847 C C . SER A 1 108 ? 24.977 23.741 20.760 1.00 52.66 108 SER A C 1
ATOM 849 O O . SER A 1 108 ? 25.968 23.624 21.479 1.00 52.66 108 SER A O 1
ATOM 851 N N . ASP A 1 109 ? 23.795 23.197 21.062 1.00 47.88 109 ASP A N 1
ATOM 852 C CA . ASP A 1 109 ? 23.470 22.590 22.364 1.00 47.88 109 ASP A CA 1
ATOM 853 C C . ASP A 1 109 ? 23.293 21.058 22.315 1.00 47.88 109 ASP A C 1
ATOM 855 O O . ASP A 1 109 ? 22.502 20.491 23.069 1.00 47.88 109 ASP A O 1
ATOM 859 N N . ASP A 1 110 ? 24.055 20.351 21.472 1.00 47.97 110 ASP A N 1
ATOM 860 C CA . ASP A 1 110 ? 24.179 18.894 21.616 1.00 47.97 110 ASP A CA 1
ATOM 861 C C . ASP A 1 110 ? 25.091 18.567 22.821 1.00 47.97 110 ASP A C 1
ATOM 863 O O . ASP A 1 110 ? 26.282 18.913 22.821 1.00 47.97 110 ASP A O 1
ATOM 867 N N . PRO A 1 111 ? 24.585 17.898 23.876 1.00 48.72 111 PRO A N 1
ATOM 868 C CA . PRO A 1 111 ? 25.387 17.557 25.038 1.00 48.72 111 PRO A CA 1
ATOM 869 C C . PRO A 1 111 ? 26.432 16.505 24.656 1.00 48.72 111 PRO A C 1
ATOM 871 O O . PRO A 1 111 ? 26.107 15.370 24.310 1.00 48.72 111 PRO A O 1
ATOM 874 N N . MET A 1 112 ? 27.709 16.879 24.766 1.00 40.97 112 MET A N 1
ATOM 875 C CA . MET A 1 112 ? 28.845 15.956 24.731 1.00 40.97 112 MET A CA 1
ATOM 876 C C . MET A 1 112 ? 28.649 14.849 25.776 1.00 40.97 112 MET A C 1
ATOM 878 O O . MET A 1 112 ? 28.892 15.034 26.969 1.00 40.97 112 MET A O 1
ATOM 882 N N . GLU A 1 113 ? 28.207 13.686 25.308 1.00 41.03 113 GLU A N 1
ATOM 883 C CA . GLU A 1 113 ? 28.053 12.468 26.088 1.00 41.03 113 GLU A CA 1
ATOM 884 C C . GLU A 1 113 ? 29.447 11.964 26.505 1.00 41.03 113 GLU A C 1
ATOM 886 O O . GLU A 1 113 ? 30.240 11.464 25.700 1.00 41.03 113 GLU A O 1
ATOM 891 N N . GLY A 1 114 ? 29.775 12.160 27.784 1.00 36.34 114 GLY A N 1
ATOM 892 C CA . GLY A 1 114 ? 31.020 11.714 28.396 1.00 36.34 114 GLY A CA 1
ATOM 893 C C . GLY A 1 114 ? 31.130 10.192 28.389 1.00 36.34 114 GLY A C 1
ATOM 894 O O . GLY A 1 114 ? 30.508 9.506 29.196 1.00 36.34 114 GLY A O 1
ATOM 895 N N . LYS A 1 115 ? 31.965 9.654 27.494 1.00 37.84 115 LYS A N 1
ATOM 896 C CA . LYS A 1 115 ? 32.475 8.285 27.599 1.00 37.84 115 LYS A CA 1
ATOM 897 C C . LYS A 1 115 ? 33.716 8.271 28.480 1.00 37.84 115 LYS A C 1
ATOM 899 O O . LYS A 1 115 ? 34.815 8.599 28.037 1.00 37.84 115 LYS A O 1
ATOM 904 N N . ASP A 1 116 ? 33.517 7.831 29.716 1.00 35.81 116 ASP A N 1
ATOM 905 C CA . ASP A 1 116 ? 34.572 7.388 30.617 1.00 35.81 116 ASP A CA 1
ATOM 906 C C . ASP A 1 116 ? 35.318 6.190 30.010 1.00 35.81 116 ASP A C 1
ATOM 908 O O . ASP A 1 116 ? 34.835 5.057 29.990 1.00 35.81 116 ASP A O 1
ATOM 912 N N . SER A 1 117 ? 36.537 6.430 29.532 1.00 36.38 117 SER A N 1
ATOM 913 C CA . SER A 1 117 ? 37.528 5.384 29.284 1.00 36.38 117 SER A CA 1
ATOM 914 C C . SER A 1 117 ? 38.792 5.708 30.069 1.00 36.38 117 SER A C 1
ATOM 916 O O . SER A 1 117 ? 39.622 6.507 29.637 1.00 36.38 117 SER A O 1
ATOM 918 N N . GLY A 1 118 ? 38.936 5.085 31.238 1.00 30.86 118 GLY A N 1
ATOM 919 C CA . GLY A 1 118 ? 40.104 5.252 32.095 1.00 30.86 118 GLY A CA 1
ATOM 920 C C . GLY A 1 118 ? 40.344 4.038 32.984 1.00 30.86 118 GLY A C 1
ATOM 921 O O . GLY A 1 118 ? 39.999 4.051 34.159 1.00 30.86 118 GLY A O 1
ATOM 922 N N . SER A 1 119 ? 40.973 2.994 32.439 1.00 30.97 119 SER A N 1
ATOM 923 C CA . SER A 1 119 ? 41.691 2.003 33.246 1.00 30.97 119 SER A CA 1
ATOM 924 C C . SER A 1 119 ? 42.998 1.633 32.550 1.00 30.97 119 SER A C 1
ATOM 926 O O . SER A 1 119 ? 43.059 0.727 31.725 1.00 30.97 119 SER A O 1
ATOM 928 N N . ALA A 1 120 ? 44.051 2.379 32.877 1.00 32.41 120 ALA A N 1
ATOM 929 C CA . ALA A 1 120 ? 45.433 1.954 32.713 1.00 32.41 120 ALA A CA 1
ATOM 930 C C . ALA A 1 120 ? 46.130 2.178 34.059 1.00 32.41 120 ALA A C 1
ATOM 932 O O . ALA A 1 120 ? 46.180 3.296 34.574 1.00 32.41 120 ALA A O 1
ATOM 933 N N . ARG A 1 121 ? 46.604 1.086 34.667 1.00 31.31 121 ARG A N 1
ATOM 934 C CA . ARG A 1 121 ? 47.359 1.088 35.922 1.00 31.31 121 ARG A CA 1
ATOM 935 C C . ARG A 1 121 ? 48.857 1.016 35.633 1.00 31.31 121 ARG A C 1
ATOM 937 O O . ARG A 1 121 ? 49.288 0.118 34.919 1.00 31.31 121 ARG A O 1
ATOM 944 N N . GLY A 1 122 ? 49.592 1.861 36.359 1.00 30.50 122 GLY A N 1
ATOM 945 C CA . GLY A 1 122 ? 50.976 1.665 36.813 1.00 30.50 122 GLY A CA 1
ATOM 946 C C . GLY A 1 122 ? 52.040 2.277 35.900 1.00 30.50 122 GLY A C 1
ATOM 947 O O . GLY A 1 122 ? 51.947 2.163 34.690 1.00 30.50 122 GLY A O 1
ATOM 948 N N . SER A 1 123 ? 53.106 2.913 36.385 1.00 31.69 123 SER A N 1
ATOM 949 C CA . SER A 1 123 ? 53.600 3.237 37.738 1.00 31.69 123 SER A CA 1
ATOM 950 C C . SER A 1 123 ? 54.948 3.976 37.567 1.00 31.69 123 SER A C 1
ATOM 952 O O . SER A 1 123 ? 55.485 3.952 36.464 1.00 31.69 123 SER A O 1
ATOM 954 N N . HIS A 1 124 ? 55.507 4.505 38.672 1.00 30.27 124 HIS A N 1
ATOM 955 C CA . HIS A 1 124 ? 56.857 5.092 38.880 1.00 30.27 124 HIS A CA 1
ATOM 956 C C . HIS A 1 124 ? 56.986 6.619 38.727 1.00 30.27 124 HIS A C 1
ATOM 958 O O . HIS A 1 124 ? 56.506 7.180 37.757 1.00 30.27 124 HIS A O 1
ATOM 964 N N . MET A 1 125 ? 57.643 7.371 39.624 1.00 32.16 125 MET A N 1
ATOM 965 C CA . MET A 1 125 ? 58.435 7.086 40.840 1.00 32.16 125 MET A CA 1
ATOM 966 C C . MET A 1 125 ? 58.527 8.373 41.699 1.00 32.16 125 MET A C 1
ATOM 968 O O . MET A 1 125 ? 58.571 9.470 41.153 1.00 32.16 125 MET A O 1
ATOM 972 N N . ASP A 1 126 ? 58.643 8.179 43.017 1.00 35.41 126 ASP A N 1
ATOM 973 C CA . ASP A 1 126 ? 59.510 8.867 43.996 1.00 35.41 126 ASP A CA 1
ATOM 974 C C . ASP A 1 126 ? 59.645 10.407 44.060 1.00 35.41 126 ASP A C 1
ATOM 976 O O . ASP A 1 126 ? 60.344 11.026 43.263 1.00 35.41 126 ASP A O 1
ATOM 980 N N . ARG A 1 127 ? 59.180 11.000 45.177 1.00 33.31 127 ARG A N 1
ATOM 981 C CA . ARG A 1 127 ? 59.999 11.466 46.336 1.00 33.31 127 ARG A CA 1
ATOM 982 C C . ARG A 1 127 ? 59.174 12.397 47.249 1.00 33.31 127 ARG A C 1
ATOM 984 O O . ARG A 1 127 ? 58.699 13.434 46.806 1.00 33.31 127 ARG A O 1
ATOM 991 N N . GLY A 1 128 ? 59.034 12.037 48.534 1.00 31.73 128 GLY A N 1
ATOM 992 C CA . GLY A 1 128 ? 58.554 12.940 49.609 1.00 31.73 128 GLY A CA 1
ATOM 993 C C . GLY A 1 128 ? 59.572 14.054 49.938 1.00 31.73 128 GLY A C 1
ATOM 994 O O . GLY A 1 128 ? 60.640 14.048 49.319 1.00 31.73 128 GLY A O 1
ATOM 995 N N . PRO A 1 129 ? 59.337 14.975 50.912 1.00 42.84 129 PRO A N 1
ATOM 996 C CA . PRO A 1 129 ? 58.935 14.682 52.303 1.00 42.84 129 PRO A CA 1
ATOM 997 C C . PRO A 1 129 ? 57.978 15.777 52.910 1.00 42.84 129 PRO A C 1
ATOM 999 O O . PRO A 1 129 ? 57.147 16.280 52.164 1.00 42.84 129 PRO A O 1
ATOM 1002 N N . PRO A 1 130 ? 57.950 16.110 54.227 1.00 53.19 130 PRO A N 1
ATOM 1003 C CA . PRO A 1 130 ? 56.974 15.561 55.175 1.00 53.19 130 PRO A CA 1
ATOM 1004 C C . PRO A 1 130 ? 56.188 16.602 56.026 1.00 53.19 130 PRO A C 1
ATOM 1006 O O . PRO A 1 130 ? 56.551 17.764 56.127 1.00 53.19 130 PRO A O 1
ATOM 1009 N N . MET A 1 131 ? 55.177 16.089 56.743 1.00 42.81 131 MET A N 1
ATOM 1010 C CA . MET A 1 131 ? 54.607 16.543 58.032 1.00 42.81 131 MET A CA 1
ATOM 1011 C C . MET A 1 131 ? 54.037 17.967 58.218 1.00 42.81 131 MET A C 1
ATOM 1013 O O . MET A 1 131 ? 54.742 18.967 58.212 1.00 42.81 131 MET A O 1
ATOM 1017 N N . GLY A 1 132 ? 52.781 18.001 58.683 1.00 34.94 132 GLY A N 1
ATOM 1018 C CA . GLY A 1 132 ? 52.210 19.092 59.479 1.00 34.94 132 GLY A CA 1
ATOM 1019 C C . GLY A 1 132 ? 50.995 18.608 60.279 1.00 34.94 132 GLY A C 1
ATOM 1020 O O . GLY A 1 132 ? 49.984 18.227 59.704 1.00 34.94 132 GLY A O 1
ATOM 1021 N N . ARG A 1 133 ? 51.128 18.554 61.609 1.00 39.97 133 ARG A N 1
ATOM 1022 C CA . ARG A 1 133 ? 50.137 18.062 62.586 1.00 39.97 133 ARG A CA 1
ATOM 1023 C C . ARG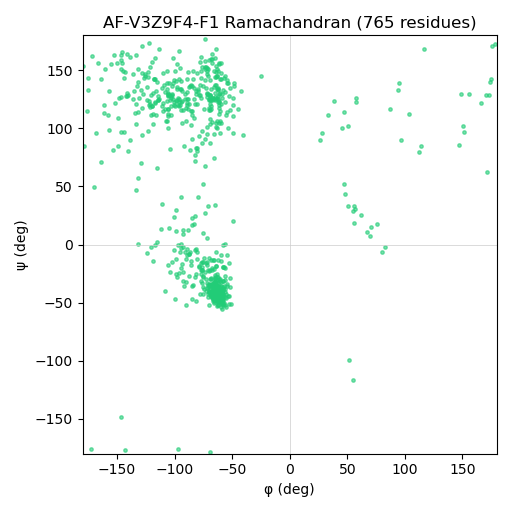 A 1 133 ? 48.998 19.057 62.864 1.00 39.97 133 ARG A C 1
ATOM 1025 O O . ARG A 1 133 ? 49.262 20.238 63.053 1.00 39.97 133 ARG A O 1
ATOM 1032 N N . GLY A 1 134 ? 47.822 18.493 63.172 1.00 32.16 134 GLY A N 1
ATOM 1033 C CA . GLY A 1 134 ? 46.913 18.928 64.254 1.00 32.16 134 GLY A CA 1
ATOM 1034 C C . GLY A 1 134 ? 45.531 19.441 63.812 1.00 32.16 134 GLY A C 1
ATOM 1035 O O . GLY A 1 134 ? 45.360 19.769 62.645 1.00 32.16 134 GLY A O 1
ATOM 1036 N N . PRO A 1 135 ? 44.561 19.637 64.734 1.00 42.81 135 PRO A N 1
ATOM 1037 C CA . PRO A 1 135 ? 44.201 18.881 65.943 1.00 42.81 135 PRO A CA 1
ATOM 1038 C C . PRO A 1 135 ? 42.716 18.397 65.911 1.00 42.81 135 PRO A C 1
ATOM 1040 O O . PRO A 1 135 ? 41.961 18.752 65.005 1.00 42.81 135 PRO A O 1
ATOM 1043 N N . PRO A 1 136 ? 42.263 17.575 66.882 1.00 54.19 136 PRO A N 1
ATOM 1044 C CA . PRO A 1 136 ? 40.998 16.841 66.803 1.00 54.19 136 PRO A CA 1
ATOM 1045 C C . PRO A 1 136 ? 39.811 17.644 67.352 1.00 54.19 136 PRO A C 1
ATOM 1047 O O . PRO A 1 136 ? 39.946 18.388 68.326 1.00 54.19 136 PRO A O 1
ATOM 1050 N N . LYS A 1 137 ? 38.609 17.431 66.799 1.00 40.19 137 LYS A N 1
ATOM 1051 C CA . LYS A 1 137 ? 37.357 17.921 67.395 1.00 40.19 137 LYS A CA 1
ATOM 1052 C C . LYS A 1 137 ? 36.399 16.782 67.749 1.00 40.19 137 LYS A C 1
ATOM 1054 O O . LYS A 1 137 ? 35.753 16.193 66.898 1.00 40.19 137 LYS A O 1
ATOM 1059 N N . ARG A 1 138 ? 36.400 16.537 69.064 1.00 38.59 138 ARG A N 1
ATOM 1060 C CA . ARG A 1 138 ? 35.311 16.252 70.015 1.00 38.59 138 ARG A CA 1
ATOM 1061 C C . ARG A 1 138 ? 34.120 15.381 69.597 1.00 38.59 138 ARG A C 1
ATOM 1063 O O . ARG A 1 138 ? 33.317 15.732 68.745 1.00 38.59 138 ARG A O 1
ATOM 1070 N N . MET A 1 139 ? 33.981 14.332 70.410 1.00 42.66 139 MET A N 1
ATOM 1071 C CA . MET A 1 139 ? 32.832 13.456 70.604 1.00 42.66 139 MET A CA 1
ATOM 1072 C C . MET A 1 139 ? 31.531 14.190 70.956 1.00 42.66 139 MET A C 1
ATOM 1074 O O . MET A 1 139 ? 31.529 15.096 71.792 1.00 42.66 139 MET A O 1
ATOM 1078 N N . GLY A 1 140 ? 30.431 13.684 70.394 1.00 38.00 140 GLY A N 1
ATOM 1079 C CA . GLY A 1 140 ? 29.079 13.748 70.948 1.00 38.00 140 GLY A CA 1
ATOM 1080 C C . GLY A 1 140 ? 28.629 12.350 71.401 1.00 38.00 140 GLY A C 1
ATOM 1081 O O . GLY A 1 140 ? 29.070 11.346 70.848 1.00 38.00 140 GLY A O 1
ATOM 1082 N N . HIS A 1 141 ? 27.811 12.318 72.453 1.00 40.62 141 HIS A N 1
ATOM 1083 C CA . HIS A 1 141 ? 27.419 11.164 73.274 1.00 40.62 141 HIS A CA 1
ATOM 1084 C C . HIS A 1 141 ? 26.519 10.112 72.581 1.00 40.62 141 HIS A C 1
ATOM 1086 O O . HIS A 1 141 ? 25.847 10.435 71.603 1.00 40.62 141 HIS A O 1
ATOM 1092 N N . PRO A 1 142 ? 26.467 8.864 73.104 1.00 51.41 142 PRO A N 1
ATOM 1093 C CA . PRO A 1 142 ? 25.721 7.761 72.506 1.00 51.41 142 PRO A CA 1
ATOM 1094 C C . PRO A 1 142 ? 24.256 7.766 72.963 1.00 51.41 142 PRO A C 1
ATOM 1096 O O . PRO A 1 142 ? 23.975 7.933 74.149 1.00 51.41 142 PRO A O 1
ATOM 1099 N N . MET A 1 143 ? 23.322 7.523 72.042 1.00 41.28 143 MET A N 1
ATOM 1100 C CA . MET A 1 143 ? 21.927 7.241 72.387 1.00 41.28 143 MET A CA 1
ATOM 1101 C C . MET A 1 143 ? 21.588 5.769 72.138 1.00 41.28 143 MET A C 1
ATOM 1103 O O . MET A 1 143 ? 21.653 5.289 71.012 1.00 41.28 143 MET A O 1
ATOM 1107 N N . GLY A 1 144 ? 21.252 5.097 73.244 1.00 39.50 144 GLY A N 1
ATOM 1108 C CA . GLY A 1 144 ? 20.185 4.102 73.405 1.00 39.50 144 GLY A CA 1
ATOM 1109 C C . GLY A 1 144 ? 20.091 2.942 72.416 1.00 39.50 144 GLY A C 1
ATOM 1110 O O . GLY A 1 144 ? 19.481 3.070 71.360 1.00 39.50 144 GLY A O 1
ATOM 1111 N N . MET A 1 145 ? 20.560 1.763 72.837 1.00 40.53 145 MET A N 1
ATOM 1112 C CA . MET A 1 145 ? 20.151 0.486 72.246 1.00 40.53 145 MET A CA 1
ATOM 1113 C C . MET A 1 145 ? 18.680 0.185 72.568 1.00 40.53 145 MET A C 1
ATOM 1115 O O . MET A 1 145 ? 18.303 0.117 73.738 1.00 40.53 145 MET A O 1
ATOM 1119 N N . GLY A 1 146 ? 17.873 -0.049 71.532 1.00 48.34 146 GLY A N 1
ATOM 1120 C CA . GLY A 1 146 ? 16.611 -0.782 71.647 1.00 48.34 146 GLY A CA 1
ATOM 1121 C C . GLY A 1 146 ? 16.851 -2.301 71.729 1.00 48.34 146 GLY A C 1
ATOM 1122 O O . GLY A 1 146 ? 17.910 -2.773 71.304 1.00 48.34 146 GLY A O 1
ATOM 1123 N N . PRO A 1 147 ? 15.903 -3.078 72.283 1.00 51.97 147 PRO A N 1
ATOM 1124 C CA . PRO A 1 147 ? 16.057 -4.518 72.477 1.00 51.97 147 PRO A CA 1
ATOM 1125 C C . PRO A 1 147 ? 16.010 -5.291 71.144 1.00 51.97 147 PRO A C 1
ATOM 1127 O O . PRO A 1 147 ? 15.344 -4.855 70.201 1.00 51.97 147 PRO A O 1
ATOM 1130 N N . PRO A 1 148 ? 16.690 -6.451 71.045 1.00 52.34 148 PRO A N 1
ATOM 1131 C CA . PRO A 1 148 ? 16.711 -7.249 69.827 1.00 52.34 148 PRO A CA 1
ATOM 1132 C C . PRO A 1 148 ? 15.358 -7.934 69.608 1.00 52.34 148 PRO A C 1
ATOM 1134 O O . PRO A 1 148 ? 14.821 -8.586 70.505 1.00 52.34 148 PRO A O 1
ATOM 1137 N N . MET A 1 149 ? 14.818 -7.798 68.396 1.00 45.09 149 MET A N 1
ATOM 1138 C CA . MET A 1 149 ? 13.623 -8.520 67.964 1.00 45.09 149 MET A CA 1
ATOM 1139 C C . MET A 1 149 ? 13.874 -10.033 67.962 1.00 45.09 149 MET A C 1
ATOM 1141 O O . MET A 1 149 ? 14.896 -10.513 67.469 1.00 45.09 149 MET A O 1
ATOM 1145 N N . SER A 1 150 ? 12.919 -10.776 68.521 1.00 45.81 150 SER A N 1
ATOM 1146 C CA . SER A 1 150 ? 12.901 -12.235 68.569 1.00 45.81 150 SER A CA 1
ATOM 1147 C C . SER A 1 150 ? 12.873 -12.840 67.165 1.00 45.81 150 SER A C 1
ATOM 1149 O O . SER A 1 150 ? 12.002 -12.509 66.360 1.00 45.81 150 SER A O 1
ATOM 1151 N N . MET A 1 151 ? 13.780 -13.780 66.898 1.00 42.03 151 MET A N 1
ATOM 1152 C CA . MET A 1 151 ? 13.694 -14.666 65.739 1.00 42.03 151 MET A CA 1
ATOM 1153 C C . MET A 1 151 ? 12.427 -15.528 65.816 1.00 42.03 151 MET A C 1
ATOM 1155 O O . MET A 1 151 ? 12.216 -16.238 66.799 1.00 42.03 151 MET A O 1
ATOM 1159 N N . GLY A 1 152 ? 11.607 -15.488 64.764 1.00 52.78 152 GLY A N 1
ATOM 1160 C CA . GLY A 1 152 ? 10.560 -16.482 64.528 1.00 52.78 152 GLY A CA 1
ATOM 1161 C C . GLY A 1 152 ? 11.150 -17.864 64.191 1.00 52.78 152 GLY A C 1
ATOM 1162 O O . GLY A 1 152 ? 12.318 -17.959 63.803 1.00 52.78 152 GLY A O 1
ATOM 1163 N N . PRO A 1 153 ? 10.372 -18.949 64.349 1.00 51.12 153 PRO A N 1
ATOM 1164 C CA . PRO A 1 153 ? 10.867 -20.310 64.183 1.00 51.12 153 PRO A CA 1
ATOM 1165 C C . PRO A 1 153 ? 11.161 -20.658 62.716 1.00 51.12 153 PRO A C 1
ATOM 1167 O O . PRO A 1 153 ? 10.464 -20.232 61.795 1.00 51.12 153 PRO A O 1
ATOM 1170 N N . GLN A 1 154 ? 12.203 -21.473 62.519 1.00 51.81 154 GLN A N 1
ATOM 1171 C CA . GLN A 1 154 ? 12.597 -22.048 61.232 1.00 51.81 154 GLN A CA 1
ATOM 1172 C C . GLN A 1 154 ? 11.441 -22.829 60.594 1.00 51.81 154 GLN A C 1
ATOM 1174 O O . GLN A 1 154 ? 10.946 -23.805 61.156 1.00 51.81 154 GLN A O 1
ATOM 1179 N N . MET A 1 155 ? 11.070 -22.432 59.377 1.00 47.00 155 MET A N 1
ATOM 1180 C CA . MET A 1 155 ? 10.186 -23.197 58.501 1.00 47.00 155 MET A CA 1
ATOM 1181 C C . MET A 1 155 ? 10.825 -24.555 58.181 1.00 47.00 155 MET A C 1
ATOM 1183 O O . MET A 1 155 ? 11.907 -24.630 57.592 1.00 47.00 155 MET A O 1
ATOM 1187 N N . GLY A 1 156 ? 10.152 -25.630 58.595 1.00 46.53 156 GLY A N 1
ATOM 1188 C CA . GLY A 1 156 ? 10.550 -27.005 58.320 1.00 46.53 156 GLY A CA 1
ATOM 1189 C C . GLY A 1 156 ? 10.535 -27.313 56.822 1.00 46.53 156 GLY A C 1
ATOM 1190 O O . GLY A 1 156 ? 9.589 -26.986 56.108 1.00 46.53 156 GLY A O 1
ATOM 1191 N N . ARG A 1 157 ? 11.599 -27.965 56.345 1.00 46.19 157 ARG A N 1
ATOM 1192 C CA . ARG A 1 157 ? 11.669 -28.548 55.001 1.00 46.19 157 ARG A CA 1
ATOM 1193 C C . ARG A 1 157 ? 10.683 -29.713 54.897 1.00 46.19 157 ARG A C 1
ATOM 1195 O O . ARG A 1 157 ? 10.761 -30.647 55.691 1.00 46.19 157 ARG A O 1
ATOM 1202 N N . GLY A 1 158 ? 9.800 -29.673 53.901 1.00 54.97 158 GLY A N 1
ATOM 1203 C CA . GLY A 1 158 ? 8.974 -30.820 53.517 1.00 54.97 158 GLY A CA 1
ATOM 1204 C C . GLY A 1 158 ? 9.812 -31.995 52.977 1.00 54.97 158 GLY A C 1
ATOM 1205 O O . GLY A 1 158 ? 10.966 -31.797 52.578 1.00 54.97 158 GLY A O 1
ATOM 1206 N N . PRO A 1 159 ? 9.260 -33.223 52.973 1.00 55.47 159 PRO A N 1
ATOM 1207 C CA . PRO A 1 159 ? 9.972 -34.419 52.537 1.00 55.47 159 PRO A CA 1
ATOM 1208 C C . PRO A 1 159 ? 10.159 -34.457 51.007 1.00 55.47 159 PRO A C 1
ATOM 1210 O O . PRO A 1 159 ? 9.358 -33.881 50.267 1.00 55.47 159 PRO A O 1
ATOM 1213 N N . PRO A 1 160 ? 11.207 -35.139 50.507 1.00 55.06 160 PRO A N 1
ATOM 1214 C CA . PRO A 1 160 ? 11.493 -35.224 49.080 1.00 55.06 160 PRO A CA 1
ATOM 1215 C C . PRO A 1 160 ? 10.494 -36.143 48.363 1.00 55.06 160 PRO A C 1
ATOM 1217 O O . PRO A 1 160 ? 10.212 -37.251 48.817 1.00 55.06 160 PRO A O 1
ATOM 1220 N N . MET A 1 161 ? 9.994 -35.686 47.213 1.00 49.19 161 MET A N 1
ATOM 1221 C CA . MET A 1 161 ? 9.140 -36.472 46.320 1.00 49.19 161 MET A CA 1
ATOM 1222 C C . MET A 1 161 ? 9.865 -37.732 45.824 1.00 49.19 161 MET A C 1
ATOM 1224 O O . MET A 1 161 ? 11.000 -37.673 45.343 1.00 49.19 161 MET A O 1
ATOM 1228 N N . GLY A 1 162 ? 9.190 -38.876 45.952 1.00 48.03 162 GLY A N 1
ATOM 1229 C CA . GLY A 1 162 ? 9.679 -40.186 45.536 1.00 48.03 162 GLY A CA 1
ATOM 1230 C C . GLY A 1 162 ? 9.872 -40.294 44.022 1.00 48.03 162 GLY A C 1
ATOM 1231 O O . GLY A 1 162 ? 9.035 -39.861 43.233 1.00 48.03 162 GLY A O 1
ATOM 1232 N N . ARG A 1 163 ? 10.992 -40.903 43.623 1.00 48.50 163 ARG A N 1
ATOM 1233 C CA . ARG A 1 163 ? 11.276 -41.312 42.242 1.00 48.50 163 ARG A CA 1
ATOM 1234 C C . ARG A 1 163 ? 10.389 -42.497 41.855 1.00 48.50 163 ARG A C 1
ATOM 1236 O O . ARG A 1 163 ? 10.378 -43.503 42.559 1.00 48.50 163 ARG A O 1
ATOM 1243 N N . GLY A 1 164 ? 9.709 -42.393 40.715 1.00 52.78 164 GLY A N 1
ATOM 1244 C CA . GLY A 1 164 ? 9.061 -43.531 40.056 1.00 52.78 164 GLY A CA 1
ATOM 1245 C C . GLY A 1 164 ? 10.072 -44.555 39.504 1.00 52.78 164 GLY A C 1
ATOM 1246 O O . GLY A 1 164 ? 11.264 -44.246 39.391 1.00 52.78 164 GLY A O 1
ATOM 1247 N N . PRO A 1 165 ? 9.619 -45.780 39.175 1.00 55.34 165 PRO A N 1
ATOM 1248 C CA . PRO A 1 165 ? 10.485 -46.879 38.753 1.00 55.34 165 PRO A CA 1
ATOM 1249 C C . PRO A 1 165 ? 11.023 -46.694 37.319 1.00 55.34 165 PRO A C 1
ATOM 1251 O O . PRO A 1 165 ? 10.360 -46.074 36.485 1.00 55.34 165 PRO A O 1
ATOM 1254 N N . PRO A 1 166 ? 12.215 -47.240 37.002 1.00 55.81 166 PRO A N 1
ATOM 1255 C CA . PRO A 1 166 ? 12.821 -47.116 35.682 1.00 55.81 166 PRO A CA 1
ATOM 1256 C C . PRO A 1 166 ? 12.189 -48.099 34.687 1.00 55.81 166 PRO A C 1
ATOM 1258 O O . PRO A 1 166 ? 12.131 -49.303 34.937 1.00 55.81 166 PRO A O 1
ATOM 1261 N N . MET A 1 167 ? 11.754 -47.587 33.533 1.00 48.59 167 MET A N 1
ATOM 1262 C CA . MET A 1 167 ? 11.359 -48.418 32.395 1.00 48.59 167 MET A CA 1
ATOM 1263 C C . MET A 1 167 ? 12.578 -49.115 31.773 1.00 48.59 167 MET A C 1
ATOM 1265 O O . MET A 1 167 ? 13.677 -48.560 31.710 1.00 48.59 167 MET A O 1
ATOM 1269 N N . GLY A 1 168 ? 12.361 -50.368 31.371 1.00 46.06 168 GLY A N 1
ATOM 1270 C CA . GLY A 1 168 ? 13.380 -51.340 30.991 1.00 46.06 168 GLY A CA 1
ATOM 1271 C C . GLY A 1 168 ? 14.206 -50.981 29.755 1.00 46.06 168 GLY A C 1
ATOM 1272 O O . GLY A 1 168 ? 13.741 -50.353 28.807 1.00 46.06 168 GLY A O 1
ATOM 1273 N N . ARG A 1 169 ? 15.460 -51.441 29.787 1.00 40.38 169 ARG A N 1
ATOM 1274 C CA . ARG A 1 169 ? 16.434 -51.395 28.693 1.00 40.38 169 ARG A CA 1
ATOM 1275 C C . ARG A 1 169 ? 16.064 -52.386 27.586 1.00 40.38 169 ARG A C 1
ATOM 1277 O O . ARG A 1 169 ? 15.926 -53.575 27.860 1.00 40.38 169 ARG A O 1
ATOM 1284 N N . GLY A 1 170 ? 16.028 -51.906 26.345 1.00 42.31 170 GLY A N 1
ATOM 1285 C CA . GLY A 1 170 ? 16.275 -52.723 25.156 1.00 42.31 170 GLY A CA 1
ATOM 1286 C C . GLY A 1 170 ? 17.781 -52.907 24.917 1.00 42.31 170 GLY A C 1
ATOM 1287 O O . GLY A 1 170 ? 18.583 -52.042 25.271 1.00 42.31 170 GLY A O 1
ATOM 1288 N N . SER A 1 171 ? 18.151 -54.063 24.370 1.00 42.12 171 SER A N 1
ATOM 1289 C CA . SER A 1 171 ? 19.518 -54.569 24.170 1.00 42.12 171 SER A CA 1
ATOM 1290 C C . SER A 1 171 ? 20.367 -53.762 23.167 1.00 42.12 171 SER A C 1
ATOM 1292 O O . SER A 1 171 ? 19.817 -53.283 22.176 1.00 42.12 171 SER A O 1
ATOM 1294 N N . PRO A 1 172 ? 21.707 -53.685 23.332 1.00 51.88 172 PRO A N 1
ATOM 1295 C CA . PRO A 1 172 ? 22.605 -53.122 22.329 1.00 51.88 172 PRO A CA 1
ATOM 1296 C C . PRO A 1 172 ? 23.193 -54.217 21.418 1.00 51.88 172 PRO A C 1
ATOM 1298 O O . PRO A 1 172 ? 23.868 -55.134 21.881 1.00 51.88 172 PRO A O 1
ATOM 1301 N N . MET A 1 173 ? 22.976 -54.091 20.109 1.00 45.66 173 MET A N 1
ATOM 1302 C CA . MET A 1 173 ? 23.919 -54.556 19.078 1.00 45.66 173 MET A CA 1
ATOM 1303 C C . MET A 1 173 ? 24.868 -53.378 18.806 1.00 45.66 173 MET A C 1
ATOM 1305 O O . MET A 1 173 ? 24.415 -52.241 18.836 1.00 45.66 173 MET A O 1
ATOM 1309 N N . GLY A 1 174 ? 26.164 -53.473 18.552 1.00 43.59 174 GLY A N 1
ATOM 1310 C CA . GLY A 1 174 ? 27.129 -54.536 18.312 1.00 43.59 174 GLY A CA 1
ATOM 1311 C C . GLY A 1 174 ? 28.422 -53.789 17.931 1.00 43.59 174 GLY A C 1
ATOM 1312 O O . GLY A 1 174 ? 28.357 -52.734 17.302 1.00 43.59 174 GLY A O 1
ATOM 1313 N N . PHE A 1 175 ? 29.567 -54.259 18.417 1.00 44.88 175 PHE A N 1
ATOM 1314 C CA . PHE A 1 175 ? 30.885 -53.627 18.280 1.00 44.88 175 PHE A CA 1
ATOM 1315 C C . PHE A 1 175 ? 31.457 -53.713 16.858 1.00 44.88 175 PHE A C 1
ATOM 1317 O O . PHE A 1 175 ? 31.296 -54.751 16.231 1.00 44.88 175 PHE A O 1
ATOM 1324 N N . GLU A 1 176 ? 32.251 -52.708 16.461 1.00 35.62 176 GLU A N 1
ATOM 1325 C CA . GLU A 1 176 ? 33.552 -52.867 15.779 1.00 35.62 176 GLU A CA 1
ATOM 1326 C C . GLU A 1 176 ? 34.459 -51.619 16.027 1.00 35.62 176 GLU A C 1
ATOM 1328 O O . GLU A 1 176 ? 33.943 -50.569 16.418 1.00 35.62 176 GLU A O 1
ATOM 1333 N N . PRO A 1 177 ? 35.806 -51.737 15.947 1.00 49.12 177 PRO A N 1
ATOM 1334 C CA . PRO A 1 177 ? 36.751 -51.010 16.817 1.00 49.12 177 PRO A CA 1
ATOM 1335 C C . PRO A 1 177 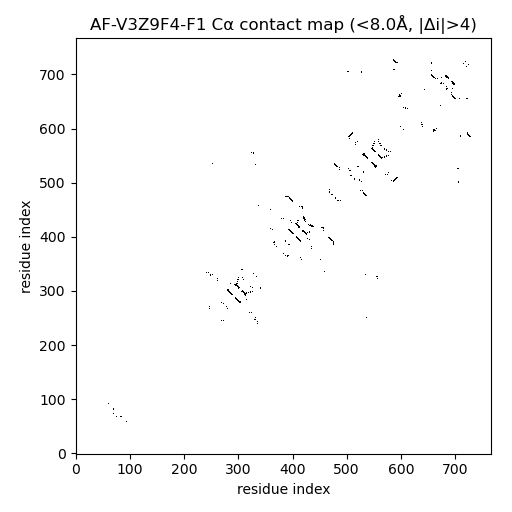? 37.431 -49.765 16.199 1.00 49.12 177 PRO A C 1
ATOM 1337 O O . PRO A 1 177 ? 37.579 -49.684 14.980 1.00 49.12 177 PRO A O 1
AT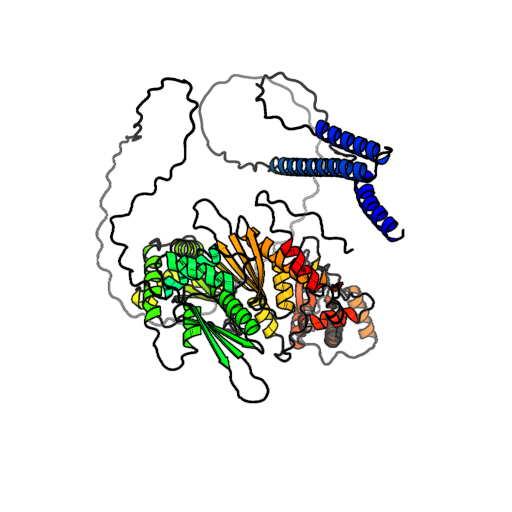OM 1340 N N . PRO A 1 178 ? 37.974 -48.834 17.022 1.00 51.22 178 PRO A N 1
ATOM 1341 C CA . PRO A 1 178 ? 38.850 -47.769 16.548 1.00 51.22 178 PRO A CA 1
ATOM 1342 C C . PRO A 1 178 ? 40.319 -48.221 16.565 1.00 51.22 178 PRO A C 1
ATOM 1344 O O . PRO A 1 178 ? 40.882 -48.549 17.611 1.00 51.22 178 PRO A O 1
ATOM 1347 N N . MET A 1 179 ? 40.960 -48.208 15.398 1.00 41.62 179 MET A N 1
ATOM 1348 C CA . MET A 1 179 ? 42.411 -48.332 15.278 1.00 41.62 179 MET A CA 1
ATOM 1349 C C . MET A 1 179 ? 43.085 -46.959 15.375 1.00 41.62 179 MET A C 1
ATOM 1351 O O . MET A 1 179 ? 42.695 -46.025 14.682 1.00 41.62 179 MET A O 1
ATOM 1355 N N . GLY A 1 180 ? 44.172 -46.899 16.151 1.00 39.50 180 GLY A N 1
ATOM 1356 C CA . GLY A 1 180 ? 45.359 -46.137 15.752 1.00 39.50 180 GLY A CA 1
ATOM 1357 C C . GLY A 1 180 ? 45.708 -44.895 16.567 1.00 39.50 180 GLY A C 1
ATOM 1358 O O . GLY A 1 180 ? 45.507 -43.775 16.114 1.00 39.50 180 GLY A O 1
ATOM 1359 N N . MET A 1 181 ? 46.340 -45.101 17.726 1.00 45.31 181 MET A N 1
ATOM 1360 C CA . MET A 1 181 ? 47.222 -44.115 18.360 1.00 45.31 181 MET A CA 1
ATOM 1361 C C . MET A 1 181 ? 48.463 -43.821 17.497 1.00 45.31 181 MET A C 1
ATOM 1363 O O . MET A 1 181 ? 49.070 -44.741 16.951 1.00 45.31 181 MET A O 1
ATOM 1367 N N . GLY A 1 182 ? 48.909 -42.561 17.508 1.00 36.12 182 GLY A N 1
ATOM 1368 C CA . GLY A 1 182 ? 50.273 -42.126 17.181 1.00 36.12 182 GLY A CA 1
ATOM 1369 C C . GLY A 1 182 ? 50.686 -40.944 18.087 1.00 36.12 182 GLY A C 1
ATOM 1370 O O . GLY A 1 182 ? 49.812 -40.159 18.451 1.00 36.12 182 GLY A O 1
ATOM 1371 N N . PRO A 1 183 ? 51.957 -40.842 18.531 1.00 49.12 183 PRO A N 1
ATOM 1372 C CA . PRO A 1 183 ? 52.325 -40.310 19.854 1.00 49.12 183 PRO A CA 1
ATOM 1373 C C . PRO A 1 183 ? 52.716 -38.815 19.896 1.00 49.12 183 PRO A C 1
ATOM 1375 O O . PRO A 1 183 ? 53.025 -38.228 18.859 1.00 49.12 183 PRO A O 1
ATOM 1378 N N . PRO A 1 184 ? 52.798 -38.209 21.105 1.00 54.28 184 PRO A N 1
ATOM 1379 C CA . PRO A 1 184 ? 53.292 -36.853 21.302 1.00 54.28 184 PRO A CA 1
ATOM 1380 C C . PRO A 1 184 ? 54.814 -36.845 21.530 1.00 54.28 184 PRO A C 1
ATOM 1382 O O . PRO A 1 184 ? 55.328 -37.426 22.483 1.00 54.28 184 PRO A O 1
ATOM 1385 N N . MET A 1 185 ? 55.542 -36.124 20.683 1.00 39.75 185 MET A N 1
ATOM 1386 C CA . MET A 1 185 ? 56.900 -35.632 20.943 1.00 39.75 185 MET A CA 1
ATOM 1387 C C . MET A 1 185 ? 56.897 -34.152 20.548 1.00 39.75 185 MET A C 1
ATOM 1389 O O . MET A 1 185 ? 56.278 -33.793 19.558 1.00 39.75 185 MET A O 1
ATOM 1393 N N . GLY A 1 186 ? 57.520 -33.204 21.229 1.00 37.09 186 GLY A N 1
ATOM 1394 C CA . GLY A 1 186 ? 58.405 -33.212 22.377 1.00 37.09 186 GLY A CA 1
ATOM 1395 C C . GLY A 1 186 ? 58.754 -31.746 22.662 1.00 37.09 186 GLY A C 1
ATOM 1396 O O . GLY A 1 186 ? 58.681 -30.891 21.781 1.00 37.09 186 GLY A O 1
ATOM 1397 N N . ARG A 1 187 ? 59.078 -31.451 23.920 1.00 44.94 187 ARG A N 1
ATOM 1398 C CA . ARG A 1 187 ? 59.533 -30.138 24.394 1.00 44.94 187 ARG A CA 1
ATOM 1399 C C . ARG A 1 187 ? 60.730 -29.622 23.587 1.00 44.94 187 ARG A C 1
ATOM 1401 O O . ARG A 1 187 ? 61.699 -30.350 23.407 1.00 44.94 187 ARG A O 1
ATOM 1408 N N . GLY A 1 188 ? 60.717 -28.328 23.278 1.00 33.66 188 GLY A N 1
ATOM 1409 C CA . GLY A 1 188 ? 61.895 -27.551 22.899 1.00 33.66 188 GLY A CA 1
ATOM 1410 C C . GLY A 1 188 ? 61.783 -26.137 23.462 1.00 33.66 188 GLY A C 1
ATOM 1411 O O . GLY A 1 188 ? 61.091 -25.297 22.903 1.00 33.66 188 GLY A O 1
ATOM 1412 N N . MET A 1 189 ? 62.414 -25.915 24.614 1.00 45.31 189 MET A N 1
ATOM 1413 C CA . MET A 1 189 ? 62.699 -24.598 25.192 1.00 45.31 189 MET A CA 1
ATOM 1414 C C . MET A 1 189 ? 63.561 -23.759 24.239 1.00 45.31 189 MET A C 1
ATOM 1416 O O . MET A 1 189 ? 64.513 -24.290 23.672 1.00 45.31 189 MET A O 1
ATOM 1420 N N . GLY A 1 190 ? 63.303 -22.449 24.168 1.00 32.19 190 GLY A N 1
ATOM 1421 C CA . GLY A 1 190 ? 64.277 -21.470 23.672 1.00 32.19 190 GLY A CA 1
ATOM 1422 C C . GLY A 1 190 ? 63.654 -20.231 23.029 1.00 32.19 190 GLY A C 1
ATOM 1423 O O . GLY A 1 190 ? 63.338 -20.250 21.846 1.00 32.19 190 GLY A O 1
ATOM 1424 N N . GLY A 1 191 ? 63.529 -19.134 23.788 1.00 35.22 191 GLY A N 1
ATOM 1425 C CA . GLY A 1 191 ? 63.558 -17.786 23.192 1.00 35.22 191 GLY A CA 1
ATOM 1426 C C . GLY A 1 191 ? 64.936 -17.509 22.560 1.00 35.22 191 GLY A C 1
ATOM 1427 O O . GLY A 1 191 ? 65.866 -18.278 22.822 1.00 35.22 191 GLY A O 1
ATOM 1428 N N . PRO A 1 192 ? 65.117 -16.436 21.761 1.00 47.34 192 PRO A N 1
ATOM 1429 C CA . PRO A 1 192 ? 65.030 -15.061 22.276 1.00 47.34 192 PRO A CA 1
ATOM 1430 C C . PRO A 1 192 ? 64.378 -14.051 21.278 1.00 47.34 192 PRO A C 1
ATOM 1432 O O . PRO A 1 192 ? 63.871 -14.468 20.238 1.00 47.34 192 PRO A O 1
ATOM 1435 N N . PRO A 1 193 ? 64.296 -12.743 21.621 1.00 62.75 193 PRO A N 1
ATOM 1436 C CA . PRO A 1 193 ? 63.403 -11.763 20.997 1.00 62.75 193 PRO A CA 1
ATOM 1437 C C . PRO A 1 193 ? 64.092 -10.924 19.901 1.00 62.75 193 PRO A C 1
ATOM 1439 O O . PRO A 1 193 ? 65.280 -11.089 19.649 1.00 62.75 193 PRO A O 1
ATOM 1442 N N . MET A 1 194 ? 63.335 -9.957 19.360 1.00 40.00 194 MET A N 1
ATOM 1443 C CA . MET A 1 194 ? 63.691 -8.871 18.422 1.00 40.00 194 MET A CA 1
ATOM 1444 C C . MET A 1 194 ? 63.250 -9.092 16.971 1.00 40.00 194 MET A C 1
ATOM 1446 O O . MET A 1 194 ? 63.796 -9.922 16.258 1.00 40.00 194 MET A O 1
ATOM 1450 N N . MET A 1 195 ? 62.301 -8.274 16.511 1.00 37.75 195 MET A N 1
ATOM 1451 C CA . MET A 1 195 ? 62.581 -7.182 15.570 1.00 37.75 195 MET A CA 1
ATOM 1452 C C . MET A 1 195 ? 61.297 -6.382 15.335 1.00 37.75 195 MET A C 1
ATOM 1454 O O . MET A 1 195 ? 60.301 -6.874 14.809 1.00 37.75 195 MET A O 1
ATOM 1458 N N . ASP A 1 196 ? 61.373 -5.138 15.787 1.00 39.38 196 ASP A N 1
ATOM 1459 C CA . ASP A 1 196 ? 60.550 -4.012 15.388 1.00 39.38 196 ASP A CA 1
ATOM 1460 C C . ASP A 1 196 ? 60.791 -3.747 13.891 1.00 39.38 196 ASP A C 1
ATOM 1462 O O . ASP A 1 196 ? 61.935 -3.683 13.438 1.00 39.38 196 ASP A O 1
ATOM 1466 N N . GLY A 1 197 ? 59.717 -3.680 13.109 1.00 34.66 197 GLY A N 1
ATOM 1467 C CA . GLY A 1 197 ? 59.750 -3.676 11.646 1.00 34.66 197 GLY A CA 1
ATOM 1468 C C . GLY A 1 197 ? 58.856 -2.595 11.057 1.00 34.66 197 GLY A C 1
ATOM 1469 O O . GLY A 1 197 ? 58.067 -2.864 10.155 1.00 34.66 197 GLY A O 1
ATOM 1470 N N . GLY A 1 198 ? 58.949 -1.377 11.590 1.00 34.59 198 GLY A N 1
ATOM 1471 C CA . GLY A 1 198 ? 58.369 -0.187 10.981 1.00 34.59 198 GLY A CA 1
ATOM 1472 C C . GLY A 1 198 ? 59.107 0.193 9.696 1.00 34.59 198 GLY A C 1
ATOM 1473 O O . GLY A 1 198 ? 60.267 0.596 9.729 1.00 34.59 198 GLY A O 1
ATOM 1474 N N . MET A 1 199 ? 58.418 0.126 8.556 1.00 35.69 199 MET A N 1
ATOM 1475 C CA . MET A 1 199 ? 58.864 0.781 7.327 1.00 35.69 199 MET A CA 1
ATOM 1476 C C . MET A 1 199 ? 58.221 2.166 7.202 1.00 35.69 199 MET A C 1
ATOM 1478 O O . MET A 1 199 ? 57.052 2.321 6.859 1.00 35.69 199 MET A O 1
ATOM 1482 N N . HIS A 1 200 ? 59.030 3.188 7.472 1.00 38.44 200 HIS A N 1
ATOM 1483 C CA . HIS A 1 200 ? 58.906 4.523 6.897 1.00 38.44 200 HIS A CA 1
ATOM 1484 C C . HIS A 1 200 ? 59.807 4.618 5.658 1.00 38.44 200 HIS A C 1
ATOM 1486 O O . HIS A 1 200 ? 60.987 4.295 5.758 1.00 38.44 200 HIS A O 1
ATOM 1492 N N . ARG A 1 201 ? 59.282 5.165 4.553 1.00 36.69 201 ARG A N 1
ATOM 1493 C CA . ARG A 1 201 ? 59.840 6.287 3.757 1.00 36.69 201 ARG A CA 1
ATOM 1494 C C . ARG A 1 201 ? 59.489 6.173 2.275 1.00 36.69 201 ARG A C 1
ATOM 1496 O O . ARG A 1 201 ? 59.793 5.191 1.615 1.00 36.69 201 ARG A O 1
ATOM 1503 N N . GLY A 1 202 ? 58.968 7.282 1.764 1.00 30.94 202 GLY A N 1
ATOM 1504 C CA . GLY A 1 202 ? 58.850 7.582 0.343 1.00 30.94 202 GLY A CA 1
ATOM 1505 C C . GLY A 1 202 ? 58.434 9.034 0.135 1.00 30.94 202 GLY A C 1
ATOM 1506 O O . GLY A 1 202 ? 57.453 9.296 -0.544 1.00 30.94 202 GLY A O 1
ATOM 1507 N N . GLY A 1 203 ? 59.126 9.963 0.800 1.00 36.44 203 GLY A N 1
ATOM 1508 C CA . GLY A 1 203 ? 59.021 11.394 0.534 1.00 36.44 203 GLY A CA 1
ATOM 1509 C C . GLY A 1 203 ? 60.134 11.846 -0.410 1.00 36.44 203 GLY A C 1
ATOM 1510 O O . GLY A 1 203 ? 61.272 11.393 -0.295 1.00 36.44 203 GLY A O 1
ATOM 1511 N N . GLY A 1 204 ? 59.791 12.771 -1.297 1.00 32.31 204 GLY A N 1
ATOM 1512 C CA . GLY A 1 204 ? 60.690 13.566 -2.129 1.00 32.31 204 GLY A CA 1
ATOM 1513 C C . GLY A 1 204 ? 59.832 14.319 -3.147 1.00 32.31 204 GLY A C 1
ATOM 1514 O O . GLY A 1 204 ? 58.973 13.718 -3.771 1.00 32.31 204 GLY A O 1
ATOM 1515 N N . GLY A 1 205 ? 59.928 15.623 -3.343 1.00 33.97 205 GLY A N 1
ATOM 1516 C CA . GLY A 1 205 ? 60.791 16.638 -2.768 1.00 33.97 205 GLY A CA 1
ATOM 1517 C C . GLY A 1 205 ? 60.491 17.948 -3.502 1.00 33.97 205 GLY A C 1
ATOM 1518 O O . GLY A 1 205 ? 60.190 17.945 -4.690 1.00 33.97 205 GLY A O 1
ATOM 1519 N N . MET A 1 206 ? 60.516 19.031 -2.733 1.00 40.66 206 MET A N 1
ATOM 1520 C CA . MET A 1 206 ? 60.432 20.450 -3.086 1.00 40.66 206 MET A CA 1
ATOM 1521 C C . MET A 1 206 ? 60.875 20.869 -4.498 1.00 40.66 206 MET A C 1
ATOM 1523 O O . MET A 1 206 ? 61.938 20.471 -4.958 1.00 40.66 206 MET A O 1
ATOM 1527 N N . MET A 1 207 ? 60.175 21.867 -5.047 1.00 32.22 207 MET A N 1
ATOM 1528 C CA . MET A 1 207 ? 60.735 23.211 -5.276 1.00 32.22 207 MET A CA 1
ATOM 1529 C C . MET A 1 207 ? 59.590 24.212 -5.458 1.00 32.22 207 MET A C 1
ATOM 1531 O O . MET A 1 207 ? 58.762 24.070 -6.352 1.00 32.22 207 MET A O 1
ATOM 1535 N N . GLY A 1 208 ? 59.537 25.215 -4.583 1.00 39.34 208 GLY A N 1
ATOM 1536 C CA . GLY A 1 208 ? 58.674 26.377 -4.750 1.00 39.34 208 GLY A CA 1
ATOM 1537 C C . GLY A 1 208 ? 59.433 27.507 -5.426 1.00 39.34 208 GLY A C 1
ATOM 1538 O O . GLY A 1 208 ? 60.581 27.738 -5.072 1.00 39.34 208 GLY A O 1
ATOM 1539 N N . LEU A 1 209 ? 58.775 28.234 -6.328 1.00 32.97 209 LEU A N 1
ATOM 1540 C CA . LEU A 1 209 ? 59.117 29.604 -6.708 1.00 32.97 209 LEU A CA 1
ATOM 1541 C C . LEU A 1 209 ? 57.879 30.299 -7.296 1.00 32.97 209 LEU A C 1
ATOM 1543 O O . LEU A 1 209 ? 57.251 29.779 -8.211 1.00 32.97 209 LEU A O 1
ATOM 1547 N N . GLY A 1 210 ? 57.613 31.516 -6.817 1.00 30.06 210 GLY A N 1
ATOM 1548 C CA . GLY A 1 210 ? 57.116 32.602 -7.665 1.00 30.06 210 GLY A CA 1
ATOM 1549 C C . GLY A 1 210 ? 55.609 32.840 -7.703 1.00 30.06 210 GLY A C 1
ATOM 1550 O O . GLY A 1 210 ? 54.922 32.391 -8.611 1.00 30.06 210 GLY A O 1
ATOM 1551 N N . ALA A 1 211 ? 55.133 33.693 -6.796 1.00 42.53 211 ALA A N 1
ATOM 1552 C CA . ALA A 1 211 ? 53.978 34.540 -7.063 1.00 42.53 211 ALA A CA 1
ATOM 1553 C C . ALA A 1 211 ? 54.319 35.526 -8.196 1.00 42.53 211 ALA A C 1
ATOM 1555 O O . ALA A 1 211 ? 55.304 36.258 -8.080 1.00 42.53 211 ALA A O 1
ATOM 1556 N N . ARG A 1 212 ? 53.515 35.554 -9.266 1.00 32.56 212 ARG A N 1
ATOM 1557 C CA . ARG A 1 212 ? 53.340 36.713 -10.156 1.00 32.56 212 ARG A CA 1
ATOM 1558 C C . ARG A 1 212 ? 52.093 36.561 -11.027 1.00 32.56 212 ARG A C 1
ATOM 1560 O O . ARG A 1 212 ? 51.750 35.471 -11.469 1.00 32.56 212 ARG A O 1
ATOM 1567 N N . ASP A 1 213 ? 51.450 37.702 -11.217 1.00 43.72 213 ASP A N 1
ATOM 1568 C CA . ASP A 1 213 ? 50.198 37.982 -11.910 1.00 43.72 213 ASP A CA 1
ATOM 1569 C C . ASP A 1 213 ? 49.986 37.255 -13.241 1.00 43.72 213 ASP A C 1
ATOM 1571 O O . ASP A 1 213 ? 50.814 37.368 -14.138 1.00 43.72 213 ASP A O 1
ATOM 1575 N N . PHE A 1 214 ? 48.801 36.661 -13.425 1.00 34.72 214 PHE A N 1
ATOM 1576 C CA . PHE A 1 214 ? 48.189 36.509 -14.748 1.00 34.72 214 PHE A CA 1
ATOM 1577 C C . PHE A 1 214 ? 46.657 36.598 -14.662 1.00 34.72 214 PHE A C 1
ATOM 1579 O O . PHE A 1 214 ? 45.954 35.621 -14.420 1.00 34.72 214 PHE A O 1
ATOM 1586 N N . ARG A 1 215 ? 46.130 37.799 -14.943 1.00 41.16 215 ARG A N 1
ATOM 1587 C CA . ARG A 1 215 ? 44.843 37.946 -15.637 1.00 41.16 215 ARG A CA 1
ATOM 1588 C C . ARG A 1 215 ? 45.001 37.329 -17.027 1.00 41.16 215 ARG A C 1
ATOM 1590 O O . ARG A 1 215 ? 45.848 37.806 -17.781 1.00 41.16 215 ARG A O 1
ATOM 1597 N N . LYS A 1 216 ? 44.171 36.346 -17.381 1.00 33.22 216 LYS A N 1
ATOM 1598 C CA . LYS A 1 216 ? 43.633 36.118 -18.738 1.00 33.22 216 LYS A CA 1
ATOM 1599 C C . LYS A 1 216 ? 42.627 34.966 -18.702 1.00 33.22 216 LYS A C 1
ATOM 1601 O O . LYS A 1 216 ? 42.872 33.947 -18.066 1.00 33.22 216 LYS A O 1
ATOM 1606 N N . GLY A 1 217 ? 41.479 35.197 -19.337 1.00 43.28 217 GLY A N 1
ATOM 1607 C CA . GLY A 1 217 ? 40.332 34.298 -19.347 1.00 43.28 217 GLY A CA 1
ATOM 1608 C C . GLY A 1 217 ? 40.644 32.932 -19.947 1.00 43.28 217 GLY A C 1
ATOM 1609 O O . GLY A 1 217 ? 41.374 32.823 -20.931 1.00 43.28 217 GLY A O 1
ATOM 1610 N N . PHE A 1 218 ? 40.051 31.905 -19.345 1.00 33.88 218 PHE A N 1
ATOM 1611 C CA . PHE A 1 218 ? 40.031 30.550 -19.870 1.00 33.88 218 PHE A CA 1
ATOM 1612 C C . PHE A 1 218 ? 38.633 30.249 -20.410 1.00 33.88 218 PHE A C 1
ATOM 1614 O O . PHE A 1 218 ? 37.671 30.135 -19.655 1.00 33.88 218 PHE A O 1
ATOM 1621 N N . ASN A 1 219 ? 38.555 30.140 -21.736 1.00 33.81 219 ASN A N 1
ATOM 1622 C CA . ASN A 1 219 ? 37.445 29.526 -22.453 1.00 33.81 219 ASN A CA 1
ATOM 1623 C C . ASN A 1 219 ? 37.407 28.028 -22.126 1.00 33.81 219 ASN A C 1
ATOM 1625 O O . ASN A 1 219 ? 38.388 27.317 -22.358 1.00 33.81 219 ASN A O 1
ATOM 1629 N N . PHE A 1 220 ? 36.262 27.548 -21.645 1.00 32.97 220 PHE A N 1
ATOM 1630 C CA . PHE A 1 220 ? 35.927 26.127 -21.637 1.00 32.97 220 PHE A CA 1
ATOM 1631 C C . PHE A 1 220 ? 35.630 25.690 -23.076 1.00 32.97 220 PHE A C 1
ATOM 1633 O O . PHE A 1 220 ? 34.510 25.842 -23.553 1.00 32.97 220 PHE A O 1
ATOM 1640 N N . ASN A 1 221 ? 36.630 25.146 -23.772 1.00 31.75 221 ASN A N 1
ATOM 1641 C CA . ASN A 1 221 ? 36.379 24.308 -24.941 1.00 31.75 221 ASN A CA 1
ATOM 1642 C C . ASN A 1 221 ? 36.408 22.841 -24.511 1.00 31.75 221 ASN A C 1
ATOM 1644 O O . ASN A 1 221 ? 37.380 22.357 -23.932 1.00 31.75 221 ASN A O 1
ATOM 1648 N N . GLN A 1 222 ? 35.293 22.170 -24.785 1.00 38.91 222 GLN A N 1
ATOM 1649 C CA . GLN A 1 222 ? 35.041 20.755 -24.565 1.00 38.91 222 GLN A CA 1
ATOM 1650 C C . GLN A 1 222 ? 36.120 19.900 -25.245 1.00 38.91 222 GLN A C 1
ATOM 1652 O O . GLN A 1 222 ? 36.182 19.820 -26.469 1.00 38.91 222 GLN A O 1
ATOM 1657 N N . HIS A 1 223 ? 36.932 19.197 -24.456 1.00 32.81 223 HIS A N 1
ATOM 1658 C CA . HIS A 1 223 ? 37.636 18.016 -24.946 1.00 32.81 223 HIS A CA 1
ATOM 1659 C C . HIS A 1 223 ? 36.667 16.829 -24.927 1.00 32.81 223 HIS A C 1
ATOM 1661 O O . HIS A 1 223 ? 36.650 16.028 -23.993 1.00 32.81 223 HIS A O 1
ATOM 1667 N N . PHE A 1 224 ? 35.850 16.729 -25.976 1.00 37.53 224 PHE A N 1
ATOM 1668 C CA . PHE A 1 224 ? 35.320 15.440 -26.397 1.00 37.53 224 PHE A CA 1
ATOM 1669 C C . PHE A 1 224 ? 36.503 14.584 -26.864 1.00 37.53 224 PHE A C 1
ATOM 1671 O O . PHE A 1 224 ? 37.298 14.994 -27.708 1.00 37.53 224 PHE A O 1
ATOM 1678 N N . MET A 1 225 ? 36.652 13.407 -26.264 1.00 37.84 225 MET A N 1
ATOM 1679 C CA . MET A 1 225 ? 37.504 12.349 -26.797 1.00 37.84 225 MET A CA 1
ATOM 1680 C C . MET A 1 225 ? 36.948 11.964 -28.175 1.00 37.84 225 MET A C 1
ATOM 1682 O O . MET A 1 225 ? 35.847 11.422 -28.244 1.00 37.84 225 MET A O 1
ATOM 1686 N N . ASN A 1 226 ? 37.687 12.261 -29.248 1.00 36.56 226 ASN A N 1
ATOM 1687 C CA . ASN A 1 226 ? 37.375 11.798 -30.601 1.00 36.56 226 ASN A CA 1
ATOM 1688 C C . ASN A 1 226 ? 37.374 10.262 -30.621 1.00 36.56 226 ASN A C 1
ATOM 1690 O O . ASN A 1 226 ? 38.427 9.627 -30.587 1.00 36.56 226 ASN A O 1
ATOM 1694 N N . TYR A 1 227 ? 36.174 9.687 -30.669 1.00 40.84 227 TYR A N 1
ATOM 1695 C CA . TYR A 1 227 ? 35.891 8.266 -30.891 1.00 40.84 227 TYR A CA 1
ATOM 1696 C C . TYR A 1 227 ? 35.510 8.002 -32.364 1.00 40.84 227 TYR A C 1
ATOM 1698 O O . TYR A 1 227 ? 34.746 7.086 -32.646 1.00 40.84 227 TYR A O 1
ATOM 1706 N N . ASP A 1 228 ? 36.021 8.792 -33.314 1.00 44.47 228 ASP A N 1
ATOM 1707 C CA . ASP A 1 228 ? 35.495 8.808 -34.691 1.00 44.47 228 ASP A CA 1
ATOM 1708 C C . ASP A 1 228 ? 35.974 7.666 -35.610 1.00 44.47 228 ASP A C 1
ATOM 1710 O O . ASP A 1 228 ? 35.419 7.503 -36.691 1.00 44.47 228 ASP A O 1
ATOM 1714 N N . ASP A 1 229 ? 36.914 6.814 -35.182 1.00 43.19 229 ASP A N 1
ATOM 1715 C CA . ASP A 1 229 ? 37.424 5.714 -36.029 1.00 43.19 229 ASP A CA 1
ATOM 1716 C C . ASP A 1 229 ? 37.117 4.300 -35.503 1.00 43.19 229 ASP A C 1
ATOM 1718 O O . ASP A 1 229 ? 37.501 3.299 -36.117 1.00 43.19 229 ASP A O 1
ATOM 1722 N N . ALA A 1 230 ? 36.396 4.170 -34.385 1.00 41.78 230 ALA A N 1
ATOM 1723 C CA . ALA A 1 230 ? 35.830 2.878 -34.013 1.00 41.78 230 ALA A CA 1
ATOM 1724 C C . ALA A 1 230 ? 34.543 2.676 -34.832 1.00 41.78 230 ALA A C 1
ATOM 1726 O O . ALA A 1 230 ? 33.633 3.498 -34.705 1.00 41.78 230 ALA A O 1
ATOM 1727 N N . PRO A 1 231 ? 34.414 1.616 -35.660 1.00 47.97 231 PRO A N 1
ATOM 1728 C CA . PRO A 1 231 ? 33.142 1.327 -36.313 1.00 47.97 231 PRO A CA 1
ATOM 1729 C C . PRO A 1 231 ? 32.053 1.299 -35.234 1.00 47.97 231 PRO A C 1
ATOM 1731 O O . PRO A 1 231 ? 32.303 0.706 -34.175 1.00 47.97 231 PRO A O 1
ATOM 1734 N N . PRO A 1 232 ? 30.885 1.943 -35.455 1.00 52.75 232 PRO A N 1
ATOM 1735 C CA . PRO A 1 232 ? 29.823 1.980 -34.460 1.00 52.75 232 PRO A CA 1
ATOM 1736 C C . PRO A 1 232 ? 29.608 0.542 -33.998 1.00 52.75 232 PRO A C 1
ATOM 1738 O O . PRO A 1 232 ? 29.499 -0.329 -34.872 1.00 52.75 232 PRO A O 1
ATOM 1741 N N . PRO A 1 233 ? 29.664 0.260 -32.680 1.00 49.69 233 PRO A N 1
ATOM 1742 C CA . PRO A 1 233 ? 29.606 -1.101 -32.172 1.00 49.69 233 PRO A CA 1
ATOM 1743 C C . PRO A 1 233 ? 28.412 -1.762 -32.841 1.00 49.69 233 PRO A C 1
ATOM 1745 O O . PRO A 1 233 ? 27.285 -1.311 -32.636 1.00 49.69 233 PRO A O 1
ATOM 1748 N N . GLN A 1 234 ? 28.688 -2.728 -33.733 1.00 50.94 234 GLN A N 1
ATOM 1749 C CA . GLN A 1 234 ? 27.673 -3.380 -34.558 1.00 50.94 234 GLN A CA 1
ATOM 1750 C C . GLN A 1 234 ? 26.517 -3.690 -33.637 1.00 50.94 234 GLN A C 1
ATOM 1752 O O . GLN A 1 234 ? 26.763 -4.404 -32.667 1.00 50.94 234 GLN A O 1
ATOM 1757 N N . SER A 1 235 ? 25.351 -3.078 -33.886 1.00 54.94 235 SER A N 1
ATOM 1758 C CA . SER A 1 235 ? 24.188 -3.075 -33.000 1.00 54.94 235 SER A CA 1
ATOM 1759 C C . SER A 1 235 ? 24.024 -4.460 -32.395 1.00 54.94 235 SER A C 1
ATOM 1761 O O . SER A 1 235 ? 23.496 -5.370 -33.042 1.00 54.94 235 SER A O 1
ATOM 1763 N N . GLN A 1 236 ? 24.594 -4.651 -31.205 1.00 57.62 236 GLN A N 1
ATOM 1764 C CA . GLN A 1 236 ? 24.638 -5.964 -30.596 1.00 57.62 236 GLN A CA 1
ATOM 1765 C C . GLN A 1 236 ? 23.180 -6.353 -30.372 1.00 57.62 236 GLN A C 1
ATOM 1767 O O . GLN A 1 236 ? 22.319 -5.481 -30.228 1.00 57.62 236 GLN A O 1
ATOM 1772 N N . ASN A 1 237 ? 22.872 -7.644 -30.431 1.00 78.06 237 ASN A N 1
ATOM 1773 C CA . ASN A 1 237 ? 21.519 -8.154 -30.232 1.00 78.06 237 ASN A CA 1
ATOM 1774 C C . ASN A 1 237 ? 21.071 -7.894 -28.780 1.00 78.06 237 ASN A C 1
ATOM 1776 O O . ASN A 1 237 ? 21.057 -8.810 -27.964 1.00 78.06 237 ASN A O 1
ATOM 1780 N N . ILE A 1 238 ? 20.745 -6.641 -28.454 1.00 81.88 238 ILE A N 1
ATOM 1781 C CA . ILE A 1 238 ? 20.188 -6.226 -27.173 1.00 81.88 238 ILE A CA 1
ATOM 1782 C C . ILE A 1 238 ? 18.801 -6.843 -27.103 1.00 81.88 238 ILE A C 1
ATOM 1784 O O . ILE A 1 238 ? 17.976 -6.666 -28.014 1.00 81.88 238 ILE A O 1
ATOM 1788 N N . SER A 1 239 ? 18.578 -7.596 -26.035 1.00 84.50 239 SER A N 1
ATOM 1789 C CA . SER A 1 239 ? 17.313 -8.274 -25.777 1.00 84.50 239 SER A CA 1
ATOM 1790 C C . SER A 1 239 ? 16.160 -7.267 -25.667 1.00 84.50 239 SER A C 1
ATOM 1792 O O . SER A 1 239 ? 16.368 -6.082 -25.396 1.00 84.50 239 SER A O 1
ATOM 1794 N N . ILE A 1 240 ? 14.923 -7.709 -25.910 1.00 85.31 240 ILE A N 1
ATOM 1795 C CA . ILE A 1 240 ? 13.746 -6.828 -25.793 1.00 85.31 240 ILE A CA 1
ATOM 1796 C C . ILE A 1 240 ? 13.606 -6.343 -24.342 1.00 85.31 240 ILE A C 1
ATOM 1798 O O . ILE A 1 240 ? 13.280 -5.182 -24.105 1.00 85.31 240 ILE A O 1
ATOM 1802 N N . GLU A 1 241 ? 13.938 -7.208 -23.389 1.00 84.62 241 GLU A N 1
ATOM 1803 C CA . GLU A 1 241 ? 13.992 -6.968 -21.952 1.00 84.62 241 GLU A CA 1
ATOM 1804 C C . GLU A 1 241 ? 14.925 -5.799 -21.609 1.00 84.62 241 GLU A C 1
ATOM 1806 O O . GLU A 1 241 ? 14.518 -4.846 -20.945 1.00 84.62 241 GLU A O 1
ATOM 1811 N N . GLU A 1 242 ? 16.167 -5.833 -22.100 1.00 84.38 242 GLU A N 1
ATOM 1812 C CA . GLU A 1 242 ? 17.141 -4.762 -21.873 1.00 84.38 242 GLU A CA 1
ATOM 1813 C C . GLU A 1 242 ? 16.669 -3.445 -22.490 1.00 84.38 242 GLU A C 1
ATOM 1815 O O . GLU A 1 242 ? 16.757 -2.404 -21.841 1.00 84.38 242 GLU A O 1
ATOM 1820 N N . LYS A 1 243 ? 16.090 -3.477 -23.699 1.00 87.56 243 LYS A N 1
ATOM 1821 C CA . LYS A 1 243 ? 15.503 -2.280 -24.327 1.00 87.56 243 LYS A CA 1
ATOM 1822 C C . LYS A 1 243 ? 14.391 -1.677 -23.467 1.00 87.56 243 LYS A C 1
ATOM 1824 O O . LYS A 1 243 ? 14.333 -0.459 -23.322 1.00 87.56 243 LYS A O 1
ATOM 1829 N N . PHE A 1 244 ? 13.534 -2.511 -22.875 1.00 88.44 244 PHE A N 1
ATOM 1830 C CA . PHE A 1 244 ? 12.493 -2.055 -21.953 1.00 88.44 244 PHE A CA 1
ATOM 1831 C C . PHE A 1 244 ? 13.057 -1.465 -20.666 1.00 88.44 244 PHE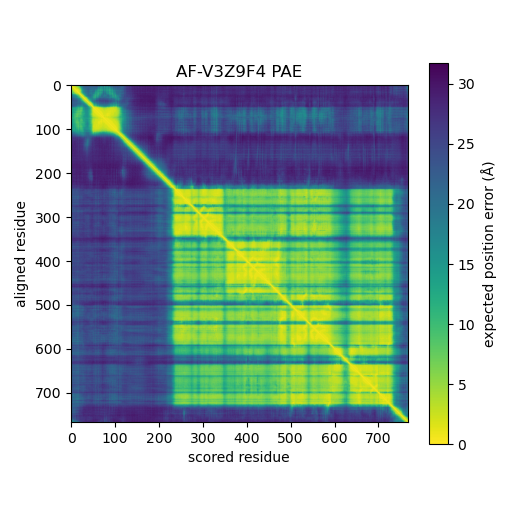 A C 1
ATOM 1833 O O . PHE A 1 244 ? 12.556 -0.436 -20.224 1.00 88.44 244 PHE A O 1
ATOM 1840 N N . MET A 1 245 ? 14.093 -2.077 -20.088 1.00 85.31 245 MET A N 1
ATOM 1841 C CA . MET A 1 245 ? 14.767 -1.535 -18.905 1.00 85.31 245 MET A CA 1
ATOM 1842 C C . MET A 1 245 ? 15.339 -0.146 -19.194 1.00 85.31 245 MET A C 1
ATOM 1844 O O . MET A 1 245 ? 15.036 0.799 -18.471 1.00 85.31 245 MET A O 1
ATOM 1848 N N . TYR A 1 246 ? 16.076 0.012 -20.300 1.00 87.56 246 TYR A N 1
ATOM 1849 C CA . TYR A 1 246 ? 16.602 1.316 -20.711 1.00 87.56 246 TYR A CA 1
ATOM 1850 C C . TYR A 1 246 ? 15.491 2.339 -20.955 1.00 87.56 246 TYR A C 1
ATOM 1852 O O . TYR A 1 246 ? 15.617 3.490 -20.537 1.00 87.56 246 TYR A O 1
ATOM 1860 N N . PHE A 1 247 ? 14.394 1.925 -21.594 1.00 90.44 247 PHE A N 1
ATOM 1861 C CA . PHE A 1 247 ? 13.251 2.800 -21.838 1.00 90.44 247 PHE A CA 1
ATOM 1862 C C . PHE A 1 247 ? 12.552 3.242 -20.563 1.00 90.44 247 PHE A C 1
ATOM 1864 O O . PHE A 1 247 ? 12.273 4.428 -20.397 1.00 90.44 247 PHE A O 1
ATOM 1871 N N . LYS A 1 248 ? 12.337 2.318 -19.631 1.00 89.62 248 LYS A N 1
ATOM 1872 C CA . LYS A 1 248 ? 11.766 2.614 -18.322 1.00 89.62 248 LYS A CA 1
ATOM 1873 C C . LYS A 1 248 ? 12.651 3.573 -17.526 1.00 89.62 248 LYS A C 1
ATOM 1875 O O . LYS A 1 248 ? 12.145 4.574 -17.025 1.00 89.62 248 LYS A O 1
ATOM 1880 N N . ASP A 1 249 ? 13.953 3.304 -17.452 1.00 86.56 249 ASP A N 1
ATOM 1881 C CA . ASP A 1 249 ? 14.901 4.158 -16.731 1.00 86.56 249 ASP A CA 1
ATOM 1882 C C . ASP A 1 249 ? 14.915 5.577 -17.308 1.00 86.56 249 ASP A C 1
ATOM 1884 O O . ASP A 1 249 ? 14.890 6.553 -16.564 1.00 86.56 249 ASP A O 1
ATOM 1888 N N . LEU A 1 250 ? 14.902 5.705 -18.638 1.00 88.69 250 LEU A N 1
ATOM 1889 C CA . LEU A 1 250 ? 14.888 7.012 -19.283 1.00 88.69 250 LEU A CA 1
ATOM 1890 C C . LEU A 1 250 ? 13.589 7.782 -19.027 1.00 88.69 250 LEU A C 1
ATOM 1892 O O . LEU A 1 250 ? 13.638 8.988 -18.798 1.00 88.69 250 LEU A O 1
ATOM 1896 N N . LEU A 1 251 ? 12.440 7.101 -19.046 1.00 90.38 251 LEU A N 1
ATOM 1897 C CA . LEU A 1 251 ? 11.155 7.725 -18.728 1.00 90.38 251 LEU A CA 1
ATOM 1898 C C . LEU A 1 251 ? 11.109 8.243 -17.289 1.00 90.38 251 LEU A C 1
ATOM 1900 O O . LEU A 1 251 ? 10.573 9.325 -17.059 1.00 90.38 251 LEU A O 1
ATOM 1904 N N . LEU A 1 252 ? 11.681 7.501 -16.337 1.00 86.81 252 LEU A N 1
ATOM 1905 C CA . LEU A 1 252 ? 11.750 7.912 -14.934 1.00 86.81 252 LEU A CA 1
ATOM 1906 C C . LEU A 1 252 ? 12.700 9.102 -14.733 1.00 86.81 252 LEU A C 1
ATOM 1908 O O . LEU A 1 252 ? 12.349 10.060 -14.034 1.00 86.81 252 LEU A O 1
ATOM 1912 N N . ASP A 1 253 ? 13.862 9.077 -15.390 1.00 85.56 253 ASP A N 1
ATOM 1913 C CA . ASP A 1 253 ? 14.851 10.158 -15.334 1.00 85.56 253 ASP A CA 1
ATOM 1914 C C . ASP A 1 253 ? 14.302 11.450 -15.957 1.00 85.56 253 ASP A C 1
ATOM 1916 O O . ASP A 1 253 ? 14.362 12.524 -15.359 1.00 85.56 253 ASP A O 1
ATOM 1920 N N . GLN A 1 254 ? 13.688 11.348 -17.137 1.00 87.50 254 GLN A N 1
ATOM 1921 C CA . GLN A 1 254 ? 13.139 12.488 -17.877 1.00 87.50 254 GLN A CA 1
ATOM 1922 C C . GLN A 1 254 ? 11.692 12.829 -17.496 1.00 87.50 254 GLN A C 1
ATOM 1924 O O . GLN A 1 254 ? 11.040 13.594 -18.212 1.00 87.50 254 GLN A O 1
ATOM 1929 N N . PHE A 1 255 ? 11.173 12.264 -16.400 1.00 87.50 255 PHE A N 1
ATOM 1930 C CA . PHE A 1 255 ? 9.802 12.520 -15.976 1.00 87.50 255 PHE A CA 1
ATOM 1931 C C . PHE A 1 255 ? 9.590 14.022 -15.727 1.00 87.50 255 PHE A C 1
ATOM 1933 O O . PHE A 1 255 ? 10.321 14.658 -14.964 1.00 87.50 255 PHE A O 1
ATOM 1940 N N . ASP A 1 256 ? 8.570 14.575 -16.377 1.00 88.69 256 ASP A N 1
ATOM 1941 C CA . ASP A 1 256 ? 8.187 15.977 -16.286 1.00 88.69 256 ASP A CA 1
ATOM 1942 C C . ASP A 1 256 ? 6.662 16.050 -16.114 1.00 88.69 256 ASP A C 1
ATOM 1944 O O . ASP A 1 256 ? 5.933 15.668 -17.036 1.00 88.69 256 ASP A O 1
ATOM 1948 N N . PRO A 1 257 ? 6.159 16.504 -14.950 1.00 83.00 257 PRO A N 1
ATOM 1949 C CA . PRO A 1 257 ? 4.725 16.575 -14.686 1.00 83.00 257 PRO A CA 1
ATOM 1950 C C . PRO A 1 257 ? 3.992 17.601 -15.566 1.00 83.00 257 PRO A C 1
ATOM 1952 O O . PRO A 1 257 ? 2.760 17.574 -15.610 1.00 83.00 257 PRO A O 1
ATOM 1955 N N . ALA A 1 258 ? 4.704 18.501 -16.256 1.00 87.69 258 ALA A N 1
ATOM 1956 C CA . ALA A 1 258 ? 4.105 19.440 -17.201 1.00 87.69 258 ALA A CA 1
ATOM 1957 C C . ALA A 1 258 ? 3.733 18.774 -18.538 1.00 87.69 258 ALA A C 1
ATOM 1959 O O . ALA A 1 258 ? 2.861 19.271 -19.254 1.00 87.69 258 ALA A O 1
ATOM 1960 N N . LEU A 1 259 ? 4.360 17.642 -18.873 1.00 89.81 259 LEU A N 1
ATOM 1961 C CA . LEU A 1 259 ? 4.094 16.912 -20.106 1.00 89.81 259 LEU A CA 1
ATOM 1962 C C . LEU A 1 259 ? 2.882 15.986 -19.960 1.00 89.81 259 LEU A C 1
ATOM 1964 O O . LEU A 1 259 ? 2.683 15.305 -18.956 1.00 89.81 259 LEU A O 1
ATOM 1968 N N . THR A 1 260 ? 2.086 15.893 -21.023 1.00 91.06 260 THR A N 1
ATOM 1969 C CA . THR A 1 260 ? 1.042 14.863 -21.126 1.00 91.06 260 THR A CA 1
ATOM 1970 C C . THR A 1 260 ? 1.666 13.464 -21.170 1.00 91.06 260 THR A C 1
ATOM 1972 O O . THR A 1 260 ? 2.772 13.287 -21.682 1.00 91.06 260 THR A O 1
ATOM 1975 N N . CYS A 1 261 ? 0.937 12.429 -20.729 1.00 91.25 261 CYS A N 1
ATOM 1976 C CA . CYS A 1 261 ? 1.432 11.042 -20.769 1.00 91.25 261 CYS A CA 1
ATOM 1977 C C . CYS A 1 261 ? 1.885 10.612 -22.180 1.00 91.25 261 CYS A C 1
ATOM 1979 O O . CYS A 1 261 ? 2.859 9.876 -22.329 1.00 91.25 261 CYS A O 1
ATOM 1981 N N . PHE A 1 262 ? 1.206 11.115 -23.218 1.00 92.94 262 PHE A N 1
ATOM 1982 C CA . PHE A 1 262 ? 1.596 10.933 -24.616 1.00 92.94 262 PHE A CA 1
ATOM 1983 C C . PHE A 1 262 ? 2.960 11.563 -24.926 1.00 92.94 262 PHE A C 1
ATOM 1985 O O . PHE A 1 262 ? 3.847 10.884 -25.441 1.00 92.94 262 PHE A O 1
ATOM 1992 N N . GLN A 1 263 ? 3.143 12.844 -24.587 1.00 94.31 263 GLN A N 1
ATOM 1993 C CA . GLN A 1 263 ? 4.403 13.557 -24.810 1.00 94.31 263 GLN A CA 1
ATOM 1994 C C . GLN A 1 263 ? 5.560 12.914 -24.051 1.00 94.31 263 GLN A C 1
ATOM 1996 O O . GLN A 1 263 ? 6.652 12.832 -24.596 1.00 94.31 263 GLN A O 1
ATOM 2001 N N . MET A 1 264 ? 5.328 12.424 -22.833 1.00 92.75 264 MET A N 1
ATOM 2002 C CA . MET A 1 264 ? 6.348 11.731 -22.047 1.00 92.75 264 MET A CA 1
ATOM 2003 C C . MET A 1 264 ? 6.839 10.457 -22.735 1.00 92.75 264 MET A C 1
ATOM 2005 O O . MET A 1 264 ? 8.041 10.293 -22.940 1.00 92.75 264 MET A O 1
ATOM 2009 N N . ILE A 1 265 ? 5.912 9.582 -23.137 1.00 92.38 265 ILE A N 1
ATOM 2010 C CA . ILE A 1 265 ? 6.240 8.324 -23.818 1.00 92.38 265 ILE A CA 1
ATOM 2011 C C . ILE A 1 265 ? 6.948 8.604 -25.150 1.00 92.38 265 ILE A C 1
ATOM 2013 O O . ILE A 1 265 ? 7.966 7.981 -25.441 1.00 92.38 265 ILE A O 1
ATOM 2017 N N . GLU A 1 266 ? 6.473 9.574 -25.937 1.00 92.38 266 GLU A N 1
ATOM 2018 C CA . GLU A 1 266 ? 7.095 9.932 -27.218 1.00 92.38 266 GLU A CA 1
ATOM 2019 C C . GLU A 1 266 ? 8.444 10.650 -27.065 1.00 92.38 266 GLU A C 1
ATOM 2021 O O . GLU A 1 266 ? 9.345 10.417 -27.869 1.00 92.38 266 GLU A O 1
ATOM 2026 N N . LYS A 1 267 ? 8.623 11.489 -26.038 1.00 90.88 267 LYS A N 1
ATOM 2027 C CA . LYS A 1 267 ? 9.912 12.124 -25.722 1.00 90.88 267 LYS A CA 1
ATOM 2028 C C . LYS A 1 267 ? 10.936 11.066 -25.324 1.00 90.88 267 LYS A C 1
ATOM 2030 O O . LYS A 1 267 ? 11.998 11.012 -25.936 1.00 90.88 267 LYS A O 1
ATOM 2035 N N . GLY A 1 268 ? 10.574 10.165 -24.406 1.00 89.38 268 GLY A N 1
ATOM 2036 C CA . GLY A 1 268 ? 11.421 9.032 -24.032 1.00 89.38 268 GLY A CA 1
ATOM 2037 C C . GLY A 1 268 ? 11.755 8.144 -25.232 1.00 89.38 268 GLY A C 1
ATOM 2038 O O . GLY A 1 268 ? 12.891 7.713 -25.384 1.00 89.38 268 GLY A O 1
ATOM 2039 N N . ARG A 1 269 ? 10.797 7.925 -26.143 1.00 90.50 269 ARG A N 1
ATOM 2040 C CA . ARG A 1 269 ? 11.013 7.149 -27.371 1.00 90.50 269 ARG A CA 1
ATOM 2041 C C . ARG A 1 269 ? 12.055 7.809 -28.277 1.00 90.50 269 ARG A C 1
ATOM 2043 O O . ARG A 1 269 ? 13.003 7.148 -28.688 1.00 90.50 269 ARG A O 1
ATOM 2050 N N . ARG A 1 270 ? 11.907 9.112 -28.546 1.00 87.62 270 ARG A N 1
ATOM 2051 C CA . ARG A 1 270 ? 12.844 9.891 -29.378 1.00 87.62 270 ARG A CA 1
ATOM 2052 C C . ARG A 1 270 ? 14.246 9.909 -28.782 1.00 87.62 270 ARG A C 1
ATOM 2054 O O . ARG A 1 270 ? 15.202 9.650 -29.496 1.00 87.62 270 ARG A O 1
ATOM 2061 N N . SER A 1 271 ? 14.357 10.119 -27.472 1.00 85.94 271 SER A N 1
ATOM 2062 C CA . SER A 1 271 ? 15.650 10.124 -26.787 1.00 85.94 271 SER A CA 1
ATOM 2063 C C . SER A 1 271 ? 16.378 8.772 -26.820 1.00 85.94 271 SER A C 1
ATOM 2065 O O . SER A 1 271 ? 17.583 8.743 -26.601 1.00 85.94 271 SER A O 1
ATOM 2067 N N . ILE A 1 272 ? 15.689 7.658 -27.097 1.00 80.38 272 ILE A N 1
ATOM 2068 C CA . ILE A 1 272 ? 16.316 6.334 -27.268 1.00 80.38 272 ILE A CA 1
ATOM 2069 C C . ILE A 1 272 ? 16.647 6.021 -28.718 1.00 80.38 272 ILE A C 1
ATOM 2071 O O . ILE A 1 272 ? 17.639 5.333 -28.972 1.00 80.38 272 ILE A O 1
ATOM 2075 N N . ASP A 1 273 ? 15.854 6.527 -29.663 1.00 70.94 273 ASP A N 1
ATOM 2076 C CA . ASP A 1 273 ? 16.160 6.391 -31.088 1.00 70.94 273 ASP A CA 1
ATOM 2077 C C . ASP A 1 273 ? 17.545 6.996 -31.404 1.00 70.94 273 ASP A C 1
ATOM 2079 O O . ASP A 1 273 ? 18.285 6.436 -32.217 1.00 70.94 273 ASP A O 1
ATOM 2083 N N . ASP A 1 274 ? 17.948 8.038 -30.668 1.00 69.19 274 ASP A N 1
ATOM 2084 C CA . ASP A 1 274 ? 19.285 8.646 -30.728 1.00 69.19 274 ASP A CA 1
ATOM 2085 C C . ASP A 1 274 ? 20.407 7.719 -30.199 1.00 69.19 274 ASP A C 1
ATOM 2087 O O . ASP A 1 274 ? 21.566 7.852 -30.589 1.00 69.19 274 ASP A O 1
ATOM 2091 N N . VAL A 1 275 ? 20.079 6.725 -29.362 1.00 65.94 275 VAL A N 1
ATOM 2092 C CA . VAL A 1 275 ? 21.014 5.763 -28.730 1.00 65.94 275 VAL A CA 1
ATOM 2093 C C . VAL A 1 275 ? 21.015 4.403 -29.464 1.00 65.94 275 VAL A C 1
ATOM 2095 O O . VAL A 1 275 ? 21.369 3.364 -28.913 1.00 65.94 275 VAL A O 1
ATOM 2098 N N . MET A 1 276 ? 20.632 4.388 -30.746 1.00 57.78 276 MET A N 1
ATOM 2099 C CA . MET A 1 276 ? 20.605 3.208 -31.632 1.00 57.78 276 MET A CA 1
ATOM 2100 C C . MET A 1 276 ? 19.588 2.103 -31.294 1.00 57.78 276 MET A C 1
ATOM 2102 O O . MET A 1 276 ? 19.613 1.035 -31.914 1.00 57.78 276 MET A O 1
ATOM 2106 N N . MET A 1 277 ? 18.635 2.325 -30.385 1.00 68.38 277 MET A N 1
ATOM 2107 C CA . MET A 1 277 ? 17.550 1.367 -30.152 1.00 68.38 277 MET A CA 1
ATOM 2108 C C . MET A 1 277 ? 16.254 1.908 -30.756 1.00 68.38 277 MET A C 1
ATOM 2110 O O . MET A 1 277 ? 15.581 2.722 -30.149 1.00 68.38 277 MET A O 1
ATOM 2114 N N . LYS A 1 278 ? 15.865 1.440 -31.949 1.00 73.56 278 LYS A N 1
ATOM 2115 C CA . LYS A 1 278 ? 14.580 1.838 -32.553 1.00 73.56 278 LYS A CA 1
ATOM 2116 C C . LYS A 1 278 ? 13.415 1.357 -31.682 1.00 73.56 278 LYS A C 1
ATOM 2118 O O . LYS A 1 278 ? 13.039 0.181 -31.752 1.00 73.56 278 LYS A O 1
ATOM 2123 N N . VAL A 1 279 ? 12.842 2.242 -30.869 1.00 78.06 279 VAL A N 1
ATOM 2124 C CA . VAL A 1 279 ? 11.659 1.943 -30.053 1.00 78.06 279 VAL A CA 1
ATOM 2125 C C . VAL A 1 279 ? 10.432 2.291 -30.887 1.00 78.06 279 VAL A C 1
ATOM 2127 O O . VAL A 1 279 ? 10.115 3.455 -31.114 1.00 78.06 279 VAL A O 1
ATOM 2130 N N . ARG A 1 280 ? 9.726 1.266 -31.376 1.00 79.12 280 ARG A N 1
ATOM 2131 C CA . ARG A 1 280 ? 8.479 1.455 -32.129 1.00 79.12 280 ARG A CA 1
ATOM 2132 C C . ARG A 1 280 ? 7.294 1.515 -31.170 1.00 79.12 280 ARG A C 1
ATOM 2134 O O . ARG A 1 280 ? 7.043 0.538 -30.462 1.00 79.12 280 ARG A O 1
ATOM 2141 N N . THR A 1 281 ? 6.560 2.622 -31.199 1.00 83.06 281 THR A N 1
ATOM 2142 C CA . THR A 1 281 ? 5.202 2.726 -30.660 1.00 83.06 281 THR A CA 1
ATOM 2143 C C . THR A 1 281 ? 4.213 2.393 -31.783 1.00 83.06 281 THR A C 1
ATOM 2145 O O . THR A 1 281 ? 4.297 2.939 -32.880 1.00 83.06 281 THR A O 1
ATOM 2148 N N . ASP A 1 282 ? 3.324 1.425 -31.557 1.00 85.19 282 ASP A N 1
ATOM 2149 C CA . ASP A 1 282 ? 2.213 1.099 -32.466 1.00 85.19 282 ASP A CA 1
ATOM 2150 C C . ASP A 1 282 ? 0.914 1.289 -31.687 1.00 85.19 282 ASP A C 1
ATOM 2152 O O . ASP A 1 282 ? 0.713 0.661 -30.644 1.00 85.19 282 ASP A O 1
ATOM 2156 N N . TYR A 1 283 ? 0.075 2.201 -32.164 1.00 84.81 283 TYR A N 1
ATOM 2157 C CA . TYR A 1 283 ? -1.182 2.557 -31.531 1.00 84.81 283 TYR A CA 1
ATOM 2158 C C . TYR A 1 283 ? -2.324 2.328 -32.517 1.00 84.81 283 TYR A C 1
ATOM 2160 O O . TYR A 1 283 ? -2.293 2.863 -33.626 1.00 84.81 283 TYR A O 1
ATOM 2168 N N . ARG A 1 284 ? -3.302 1.506 -32.125 1.00 88.69 284 ARG A N 1
ATOM 2169 C CA . ARG A 1 284 ? -4.418 1.090 -32.988 1.00 88.69 284 ARG A CA 1
ATOM 2170 C C . ARG A 1 284 ? -5.759 1.325 -32.320 1.00 88.69 284 ARG A C 1
ATOM 2172 O O . ARG A 1 284 ? -5.854 1.189 -31.099 1.00 88.69 284 ARG A O 1
ATOM 2179 N N . PHE A 1 285 ? -6.750 1.635 -33.151 1.00 88.44 285 PHE A N 1
ATOM 2180 C CA . PHE A 1 285 ? -8.152 1.724 -32.780 1.00 88.44 285 PHE A CA 1
ATOM 2181 C C . PHE A 1 285 ? -8.946 0.635 -33.478 1.00 88.44 285 PHE A C 1
ATOM 2183 O O . PHE A 1 285 ? -8.937 0.574 -34.706 1.00 88.44 285 PHE A O 1
ATOM 2190 N N . ASP A 1 286 ? -9.661 -0.153 -32.691 1.00 89.44 286 ASP A N 1
ATOM 2191 C CA . ASP A 1 286 ? -10.621 -1.126 -33.185 1.00 89.44 286 ASP A CA 1
ATOM 2192 C C . ASP A 1 286 ? -12.019 -0.611 -32.807 1.00 89.44 286 ASP A C 1
ATOM 2194 O O . ASP A 1 286 ? -12.287 -0.308 -31.640 1.00 89.44 286 ASP A O 1
ATOM 2198 N N . ARG A 1 287 ? -12.883 -0.418 -33.810 1.00 89.12 287 ARG A N 1
ATOM 2199 C CA . ARG A 1 287 ? -14.301 -0.096 -33.608 1.00 89.12 287 ARG A CA 1
ATOM 2200 C C . ARG A 1 287 ? -15.081 -1.396 -33.725 1.00 89.12 287 ARG A C 1
ATOM 2202 O O . ARG A 1 287 ? -14.999 -2.052 -34.761 1.00 89.12 287 ARG A O 1
ATOM 2209 N N . HIS A 1 288 ? -15.787 -1.762 -32.665 1.00 84.81 288 HIS A N 1
ATOM 2210 C CA . HIS A 1 288 ? -16.742 -2.861 -32.702 1.00 84.81 288 HIS A CA 1
ATOM 2211 C C . HIS A 1 288 ? -18.123 -2.267 -32.988 1.00 84.81 288 HIS A C 1
ATOM 2213 O O . HIS A 1 288 ? -18.631 -1.474 -32.200 1.00 84.81 288 HIS A O 1
ATOM 2219 N N . ASP A 1 289 ? -18.710 -2.618 -34.133 1.00 83.44 289 ASP A N 1
ATOM 2220 C CA . ASP A 1 289 ? -20.025 -2.118 -34.570 1.00 83.44 289 ASP A CA 1
ATOM 2221 C C . ASP A 1 289 ? -21.195 -2.942 -33.978 1.00 83.44 289 ASP A C 1
ATOM 2223 O O . ASP A 1 289 ? -22.312 -2.953 -34.500 1.00 83.44 289 ASP A O 1
ATOM 2227 N N . ASP A 1 290 ? -20.955 -3.632 -32.862 1.00 75.69 290 ASP A N 1
ATOM 2228 C CA . ASP A 1 290 ? -21.882 -4.593 -32.270 1.00 75.69 290 ASP A CA 1
ATOM 2229 C C . ASP A 1 290 ? -22.892 -3.887 -31.334 1.00 75.69 290 ASP A C 1
ATOM 2231 O O . ASP A 1 290 ? -22.720 -3.869 -30.126 1.00 75.69 290 ASP A O 1
ATOM 2235 N N . GLN A 1 291 ? -23.950 -3.310 -31.925 1.00 59.66 291 GLN A N 1
ATOM 2236 C CA . GLN A 1 291 ? -25.219 -2.827 -31.324 1.00 59.66 291 GLN A CA 1
ATOM 2237 C C . GLN A 1 291 ? -25.164 -1.763 -30.189 1.00 59.66 291 GLN A C 1
ATOM 2239 O O . GLN A 1 291 ? -24.609 -1.960 -29.120 1.00 59.66 291 GLN A O 1
ATOM 2244 N N . GLU A 1 292 ? -25.849 -0.629 -30.428 1.00 66.06 292 GLU A N 1
ATOM 2245 C CA . GLU A 1 292 ? -26.167 0.469 -29.480 1.00 66.06 292 GLU A CA 1
ATOM 2246 C C . GLU A 1 292 ? -25.019 0.998 -28.596 1.00 66.06 292 GLU A C 1
ATOM 2248 O O . GLU A 1 292 ? -25.144 1.198 -27.392 1.00 66.06 292 GLU A O 1
ATOM 2253 N N . GLY A 1 293 ? -23.909 1.347 -29.242 1.00 76.31 293 GLY A N 1
ATOM 2254 C CA . GLY A 1 293 ? -22.847 2.163 -28.657 1.00 76.31 293 GLY A CA 1
ATOM 2255 C C . GLY A 1 293 ? -21.514 1.803 -29.281 1.00 76.31 293 GLY A C 1
ATOM 2256 O O . GLY A 1 293 ? -20.939 0.779 -28.944 1.00 76.31 293 GLY A O 1
ATOM 2257 N N . SER A 1 294 ? -21.010 2.622 -30.208 1.00 83.12 294 SER A N 1
ATOM 2258 C CA . SER A 1 294 ? -19.701 2.373 -30.819 1.00 83.12 294 SER A CA 1
ATOM 2259 C C . SER A 1 294 ? -18.594 2.604 -29.781 1.00 83.12 294 SER A C 1
ATOM 2261 O O . SER A 1 294 ? -18.078 3.721 -29.658 1.00 83.12 294 SER A O 1
ATOM 2263 N N . GLU A 1 295 ? -18.248 1.579 -29.003 1.00 90.25 295 GLU A N 1
ATOM 2264 C CA . GLU A 1 295 ? -17.062 1.612 -28.154 1.00 90.25 295 GLU A CA 1
ATOM 2265 C C . GLU A 1 295 ? -15.808 1.589 -29.031 1.00 90.25 295 GLU A C 1
ATOM 2267 O O . GLU A 1 295 ? -15.631 0.765 -29.932 1.00 90.25 295 GLU A O 1
ATOM 2272 N N . ILE A 1 296 ? -14.919 2.543 -28.775 1.00 92.44 296 ILE A N 1
ATOM 2273 C CA . ILE A 1 296 ? -13.619 2.626 -29.427 1.00 92.44 296 ILE A CA 1
ATOM 2274 C C . ILE A 1 296 ? -12.613 1.944 -28.508 1.00 92.44 296 ILE A C 1
ATOM 2276 O O . ILE A 1 296 ? -12.397 2.399 -27.384 1.00 92.44 296 ILE A O 1
ATOM 2280 N N . HIS A 1 297 ? -11.947 0.896 -28.987 1.00 92.50 297 HIS A N 1
ATOM 2281 C CA . HIS A 1 297 ? -10.881 0.222 -28.250 1.00 92.50 297 HIS A CA 1
ATOM 2282 C C . HIS A 1 297 ? -9.526 0.713 -28.741 1.00 92.50 297 HIS A C 1
ATOM 2284 O O . HIS A 1 297 ? -9.216 0.623 -29.922 1.00 92.50 297 HIS A O 1
ATOM 2290 N N . GLY A 1 298 ? -8.699 1.232 -27.840 1.00 93.69 298 GLY A N 1
ATOM 2291 C CA . GLY A 1 298 ? -7.329 1.637 -28.126 1.00 93.69 298 GLY A CA 1
ATOM 2292 C C . GLY A 1 298 ? -6.334 0.628 -27.569 1.00 93.69 298 GLY A C 1
ATOM 2293 O O . GLY A 1 298 ? -6.479 0.184 -26.429 1.00 93.69 298 GLY A O 1
ATOM 2294 N N . LYS A 1 299 ? -5.281 0.317 -28.328 1.00 94.62 299 LYS A N 1
ATOM 2295 C CA . LYS A 1 299 ? -4.176 -0.553 -27.893 1.00 94.62 299 LYS A CA 1
ATOM 2296 C C . LYS A 1 299 ? -2.829 0.097 -28.181 1.00 94.62 299 LYS A C 1
ATOM 2298 O O . LYS A 1 299 ? -2.563 0.440 -29.329 1.00 94.62 299 LYS A O 1
ATOM 2303 N N . LEU A 1 300 ? -1.965 0.216 -27.170 1.00 94.62 300 LEU A N 1
ATOM 2304 C CA . LEU A 1 300 ? -0.581 0.680 -27.325 1.00 94.62 300 LEU A CA 1
ATOM 2305 C C . LEU A 1 300 ? 0.396 -0.485 -27.188 1.00 94.62 300 LEU A C 1
ATOM 2307 O O . LEU A 1 300 ? 0.433 -1.172 -26.164 1.00 94.62 300 LEU A O 1
ATOM 2311 N N . LYS A 1 301 ? 1.223 -0.668 -28.217 1.00 93.56 301 LYS A N 1
ATOM 2312 C CA . LYS A 1 301 ? 2.373 -1.569 -28.209 1.00 93.56 301 LYS A CA 1
ATOM 2313 C C . LYS A 1 301 ? 3.666 -0.763 -28.203 1.00 93.56 301 LYS A C 1
ATOM 2315 O O . LYS A 1 301 ? 3.803 0.187 -28.969 1.00 93.56 301 LYS A O 1
ATOM 2320 N N . ILE A 1 302 ? 4.629 -1.182 -27.392 1.00 92.19 302 ILE A N 1
ATOM 2321 C CA . ILE A 1 302 ? 5.992 -0.643 -27.358 1.00 92.19 302 ILE A CA 1
ATOM 2322 C C . ILE A 1 302 ? 6.928 -1.807 -27.662 1.00 92.19 302 ILE A C 1
ATOM 2324 O O . ILE A 1 302 ? 6.774 -2.875 -27.084 1.00 92.19 302 ILE A O 1
ATOM 2328 N N . LEU A 1 303 ? 7.846 -1.661 -28.622 1.00 88.31 303 LEU A N 1
ATOM 2329 C CA . LEU A 1 303 ? 8.740 -2.757 -29.046 1.00 88.31 303 LEU A CA 1
ATOM 2330 C C . LEU A 1 303 ? 7.984 -4.040 -29.465 1.00 88.31 303 LEU A C 1
ATOM 2332 O O . LEU A 1 303 ? 8.487 -5.150 -29.326 1.00 88.31 303 LEU A O 1
ATOM 2336 N N . GLY A 1 304 ? 6.756 -3.890 -29.976 1.00 87.81 304 GLY A N 1
ATOM 2337 C CA . GLY A 1 304 ? 5.877 -5.007 -30.351 1.00 87.81 304 GLY A CA 1
ATOM 2338 C C . GLY A 1 304 ? 5.132 -5.672 -29.185 1.00 87.81 304 GLY A C 1
ATOM 2339 O O . GLY A 1 304 ? 4.236 -6.476 -29.432 1.00 87.81 304 GLY A O 1
ATOM 2340 N N . VAL A 1 305 ? 5.435 -5.293 -27.944 1.00 89.94 305 VAL A N 1
ATOM 2341 C CA . VAL A 1 305 ? 4.814 -5.785 -26.708 1.00 89.94 305 VAL A CA 1
ATOM 2342 C C . VAL A 1 305 ? 3.611 -4.907 -26.382 1.00 89.94 305 VAL A C 1
ATOM 2344 O O . VAL A 1 305 ? 3.734 -3.686 -26.315 1.00 89.94 305 VAL A O 1
ATOM 2347 N N . ALA A 1 306 ? 2.432 -5.508 -26.219 1.00 91.06 306 ALA A N 1
ATOM 2348 C CA . ALA A 1 306 ? 1.230 -4.791 -25.800 1.00 91.06 306 ALA A CA 1
ATOM 2349 C C . ALA A 1 306 ? 1.368 -4.333 -24.345 1.00 91.06 306 ALA A C 1
ATOM 2351 O O . ALA A 1 306 ? 1.544 -5.164 -23.462 1.00 91.06 306 ALA A O 1
ATOM 2352 N N . ILE A 1 307 ? 1.307 -3.019 -24.116 1.00 92.69 307 ILE A N 1
ATOM 2353 C CA . ILE A 1 307 ? 1.492 -2.430 -22.784 1.00 92.69 307 ILE A CA 1
ATOM 2354 C C . ILE A 1 307 ? 0.154 -2.092 -22.153 1.00 92.69 307 ILE A C 1
ATOM 2356 O O . ILE A 1 307 ? -0.066 -2.398 -20.990 1.00 92.69 307 ILE A O 1
ATOM 2360 N N . ALA A 1 308 ? -0.737 -1.440 -22.900 1.00 93.69 308 ALA A N 1
ATOM 2361 C CA . ALA A 1 308 ? -2.006 -0.980 -22.359 1.00 93.69 308 ALA A CA 1
ATOM 2362 C C . ALA A 1 308 ? -3.125 -1.019 -23.395 1.00 93.69 308 ALA A C 1
ATOM 2364 O O . ALA A 1 308 ? -2.904 -0.818 -24.595 1.00 93.69 308 ALA A O 1
ATOM 2365 N N . LYS A 1 309 ? -4.338 -1.211 -22.877 1.00 92.94 309 LYS A N 1
ATOM 2366 C CA . LYS A 1 309 ? -5.603 -1.086 -23.593 1.00 92.94 309 LYS A CA 1
ATOM 2367 C C . LYS A 1 309 ? -6.587 -0.232 -22.804 1.00 92.94 309 LYS A C 1
ATOM 2369 O O . LYS A 1 309 ? -6.557 -0.224 -21.568 1.00 92.94 309 LYS A O 1
ATOM 2374 N N . ALA A 1 310 ? -7.478 0.441 -23.516 1.00 93.00 310 ALA A N 1
ATOM 2375 C CA . ALA A 1 310 ? -8.638 1.113 -22.946 1.00 93.00 310 ALA A CA 1
ATOM 2376 C C . ALA A 1 310 ? -9.788 1.125 -23.954 1.00 93.00 310 ALA A C 1
ATOM 2378 O O . ALA A 1 310 ? -9.543 1.056 -25.157 1.00 93.00 310 ALA A O 1
ATOM 2379 N N . CYS A 1 311 ? -11.014 1.239 -23.455 1.00 91.62 311 CYS A N 1
ATOM 2380 C CA . CYS A 1 311 ? -12.209 1.509 -24.246 1.00 91.62 311 CYS A CA 1
ATOM 2381 C C . CYS A 1 311 ? -12.828 2.849 -23.829 1.00 91.62 311 CYS A C 1
ATOM 2383 O O . CYS A 1 311 ? -12.514 3.388 -22.762 1.00 91.62 311 CYS A O 1
ATOM 2385 N N . GLY A 1 312 ? -13.659 3.421 -24.694 1.00 91.50 312 GLY A N 1
ATOM 2386 C CA . GLY A 1 312 ? -14.360 4.673 -24.431 1.00 91.50 312 GLY A CA 1
ATOM 2387 C C . GLY A 1 312 ? -15.166 5.150 -25.635 1.00 91.50 312 GLY A C 1
ATOM 2388 O O . GLY A 1 312 ? -15.035 4.622 -26.737 1.00 91.50 312 GLY A O 1
ATOM 2389 N N . SER A 1 313 ? -15.985 6.181 -25.428 1.00 91.06 313 SER A N 1
ATOM 2390 C CA . SER A 1 313 ? -16.878 6.732 -26.458 1.00 91.06 313 SER A CA 1
ATOM 2391 C C . SER A 1 31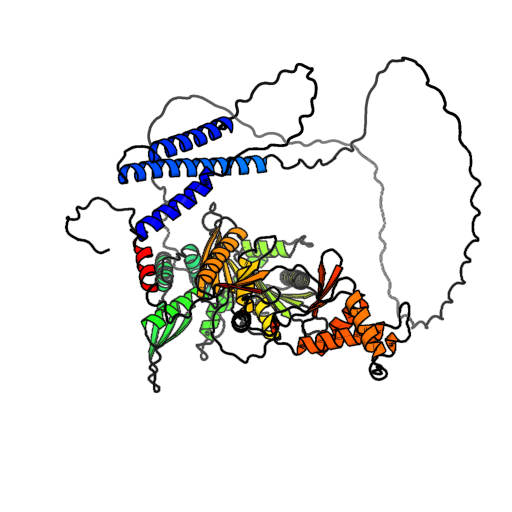3 ? -16.166 7.599 -27.502 1.00 91.06 313 SER A C 1
ATOM 2393 O O . SER A 1 313 ? -16.680 7.806 -28.600 1.00 91.06 313 SER A O 1
ATOM 2395 N N . HIS A 1 314 ? -14.983 8.131 -27.173 1.00 92.94 314 HIS A N 1
ATOM 2396 C CA . HIS A 1 314 ? -14.250 9.063 -28.026 1.00 92.94 314 HIS A CA 1
ATOM 2397 C C . HIS A 1 314 ? -12.779 8.691 -28.161 1.00 92.94 314 HIS A C 1
ATOM 2399 O O . HIS A 1 314 ? -12.081 8.449 -27.178 1.00 92.94 314 HIS A O 1
ATOM 2405 N N . GLU A 1 315 ? -12.276 8.782 -29.390 1.00 93.19 315 GLU A N 1
ATOM 2406 C CA . GLU A 1 315 ? -10.898 8.452 -29.754 1.00 93.19 315 GLU A CA 1
ATOM 2407 C C . GLU A 1 315 ? -9.859 9.198 -28.897 1.00 93.19 315 GLU A C 1
ATOM 2409 O O . GLU A 1 315 ? -8.911 8.598 -28.391 1.00 93.19 315 GLU A O 1
ATOM 2414 N N . LYS A 1 316 ? -10.065 10.504 -28.667 1.00 92.94 316 LYS A N 1
ATOM 2415 C CA . LYS A 1 316 ? -9.165 11.337 -27.851 1.00 92.94 316 LYS A CA 1
ATOM 2416 C C . LYS A 1 316 ? -9.078 10.844 -26.403 1.00 92.94 316 LYS A C 1
ATOM 2418 O O . LYS A 1 316 ? -7.978 10.753 -25.865 1.00 92.94 316 LYS A O 1
ATOM 2423 N N . MET A 1 317 ? -10.219 10.506 -25.801 1.00 91.19 317 MET A N 1
ATOM 2424 C CA . MET A 1 317 ? -10.295 10.000 -24.427 1.00 91.19 317 MET A CA 1
ATOM 2425 C C . MET A 1 317 ? -9.618 8.633 -24.315 1.00 91.19 317 MET A C 1
ATOM 2427 O O . MET A 1 317 ? -8.814 8.413 -23.414 1.00 91.19 317 MET A O 1
ATOM 2431 N N . VAL A 1 318 ? -9.888 7.739 -25.268 1.00 92.44 318 VAL A N 1
ATOM 2432 C CA . VAL A 1 318 ? -9.273 6.408 -25.328 1.00 92.44 318 VAL A CA 1
ATOM 2433 C C . VAL A 1 318 ? -7.761 6.517 -25.497 1.00 92.44 318 VAL A C 1
ATOM 2435 O O . VAL A 1 318 ? -7.013 5.811 -24.825 1.00 92.44 318 VAL A O 1
ATOM 2438 N N . ARG A 1 319 ? -7.282 7.439 -26.337 1.00 94.12 319 ARG A N 1
ATOM 2439 C CA . ARG A 1 319 ? -5.851 7.718 -26.493 1.00 94.12 319 ARG A CA 1
ATOM 2440 C C . ARG A 1 319 ? -5.221 8.169 -25.193 1.00 94.12 319 ARG A C 1
ATOM 2442 O O . ARG A 1 319 ? -4.244 7.568 -24.757 1.00 94.12 319 ARG A O 1
ATOM 2449 N N . GLU A 1 320 ? -5.775 9.192 -24.563 1.00 92.62 320 GLU A N 1
ATOM 2450 C CA . GLU A 1 320 ? -5.255 9.698 -23.297 1.00 92.62 320 GLU A CA 1
ATOM 2451 C C . GLU A 1 320 ? -5.224 8.604 -22.220 1.00 92.62 320 GLU A C 1
ATOM 2453 O O . GLU A 1 320 ? -4.198 8.408 -21.569 1.00 92.62 320 GLU A O 1
ATOM 2458 N N . GLU A 1 321 ? -6.293 7.815 -22.110 1.00 91.38 321 GLU A N 1
ATOM 2459 C CA . GLU A 1 321 ? -6.410 6.721 -21.148 1.00 91.38 321 GLU A CA 1
ATOM 2460 C C . GLU A 1 321 ? -5.416 5.580 -21.417 1.00 91.38 321 GLU A C 1
ATOM 2462 O O . GLU A 1 321 ? -4.783 5.088 -20.481 1.00 91.38 321 GLU A O 1
ATOM 2467 N N . VAL A 1 322 ? -5.207 5.183 -22.678 1.00 94.69 322 VAL A N 1
ATOM 2468 C CA . VAL A 1 322 ? -4.210 4.159 -23.034 1.00 94.69 322 VAL A CA 1
ATOM 2469 C C . VAL A 1 322 ? -2.802 4.622 -22.677 1.00 94.69 322 VAL A C 1
ATOM 2471 O O . VAL A 1 322 ? -2.056 3.866 -22.055 1.00 94.69 322 VAL A O 1
ATOM 2474 N N . PHE A 1 323 ? -2.423 5.851 -23.041 1.00 95.38 323 PHE A N 1
ATOM 2475 C CA . PHE A 1 323 ? -1.092 6.378 -22.722 1.00 95.38 323 PHE A CA 1
ATOM 2476 C C . PHE A 1 323 ? -0.906 6.560 -21.211 1.00 95.38 323 PHE A C 1
ATOM 2478 O O . PHE A 1 323 ? 0.169 6.265 -20.690 1.00 95.38 323 PHE A O 1
ATOM 2485 N N . ARG A 1 324 ? -1.954 6.966 -20.485 1.00 92.50 324 ARG A N 1
ATOM 2486 C CA . ARG A 1 324 ? -1.945 7.052 -19.020 1.00 92.50 324 ARG A CA 1
ATOM 2487 C C . ARG A 1 324 ? -1.737 5.684 -18.368 1.00 92.50 324 ARG A C 1
ATOM 2489 O O . ARG A 1 324 ? -0.871 5.550 -17.505 1.00 92.50 324 ARG A O 1
ATOM 2496 N N . ARG A 1 325 ? -2.491 4.660 -18.790 1.00 92.69 325 ARG A N 1
ATOM 2497 C CA . ARG A 1 325 ? -2.328 3.272 -18.317 1.00 92.69 325 ARG A CA 1
ATOM 2498 C C . ARG A 1 325 ? -0.948 2.724 -18.656 1.00 92.69 325 ARG A C 1
ATOM 2500 O O . ARG A 1 325 ? -0.326 2.096 -17.806 1.00 92.69 325 ARG A O 1
ATOM 2507 N N . ALA A 1 326 ? -0.452 2.995 -19.861 1.00 94.75 326 ALA A N 1
ATOM 2508 C CA . ALA A 1 326 ? 0.875 2.565 -20.275 1.00 94.75 326 ALA A CA 1
ATOM 2509 C C . ALA A 1 326 ? 1.969 3.193 -19.414 1.00 94.75 326 ALA A C 1
ATOM 2511 O O . ALA A 1 326 ? 2.851 2.480 -18.953 1.00 94.75 326 ALA A O 1
ATOM 2512 N N . LEU A 1 327 ? 1.885 4.497 -19.141 1.00 93.56 327 LEU A N 1
ATOM 2513 C CA . LEU A 1 327 ? 2.839 5.185 -18.276 1.00 93.56 327 LEU A CA 1
ATOM 2514 C C . LEU A 1 327 ? 2.800 4.631 -16.843 1.00 93.56 327 LEU A C 1
ATOM 2516 O O . LEU A 1 327 ? 3.845 4.366 -16.257 1.00 93.56 327 LEU A O 1
ATOM 2520 N N . TYR A 1 328 ? 1.603 4.383 -16.304 1.00 93.00 328 TYR A N 1
ATOM 2521 C CA . TYR A 1 328 ? 1.438 3.723 -15.007 1.00 93.00 328 TYR A CA 1
ATOM 2522 C C . TYR A 1 328 ? 2.091 2.333 -14.981 1.00 93.00 328 TYR A C 1
ATOM 2524 O O . TYR A 1 328 ? 2.843 2.032 -14.053 1.00 93.00 328 TYR A O 1
ATOM 2532 N N . ILE A 1 329 ? 1.858 1.504 -16.002 1.00 92.25 329 ILE A N 1
ATOM 2533 C CA . ILE A 1 329 ? 2.458 0.168 -16.121 1.00 92.25 329 ILE A CA 1
ATOM 2534 C C . ILE A 1 329 ? 3.982 0.271 -16.210 1.00 92.25 329 ILE A C 1
ATOM 2536 O O . ILE A 1 329 ? 4.681 -0.411 -15.467 1.00 92.25 329 ILE A O 1
ATOM 2540 N N . LEU A 1 330 ? 4.501 1.168 -17.049 1.00 92.31 330 LEU A N 1
ATOM 2541 C CA . LEU A 1 330 ? 5.938 1.388 -17.207 1.00 92.31 330 LEU A CA 1
ATOM 2542 C C . LEU A 1 330 ? 6.596 1.828 -15.895 1.00 92.31 330 LEU A C 1
ATOM 2544 O O . LEU A 1 330 ? 7.694 1.375 -15.596 1.00 92.31 330 LEU A O 1
ATOM 2548 N N . HIS A 1 331 ? 5.938 2.652 -15.078 1.00 89.12 331 HIS A N 1
ATOM 2549 C CA . HIS A 1 331 ? 6.491 3.084 -13.793 1.00 89.12 331 HIS A CA 1
ATOM 2550 C C . HIS A 1 331 ? 6.378 2.022 -12.692 1.00 89.12 331 HIS A C 1
ATOM 2552 O O . HIS A 1 331 ? 7.325 1.825 -11.933 1.00 89.12 331 HIS A O 1
ATOM 2558 N N . THR A 1 332 ? 5.239 1.335 -12.593 1.00 84.44 332 THR A N 1
ATOM 2559 C CA . THR A 1 332 ? 4.917 0.482 -11.433 1.00 84.44 332 THR A CA 1
ATOM 2560 C C . THR A 1 332 ? 5.243 -0.993 -11.619 1.00 84.44 332 THR A C 1
ATOM 2562 O O . THR A 1 332 ? 5.433 -1.694 -10.625 1.00 84.44 332 THR A O 1
ATOM 2565 N N . LYS A 1 333 ? 5.303 -1.482 -12.862 1.00 86.94 333 LYS A N 1
ATOM 2566 C CA . LYS A 1 333 ? 5.524 -2.899 -13.171 1.00 86.94 333 LYS A CA 1
ATOM 2567 C C . LYS A 1 333 ? 6.972 -3.173 -13.541 1.00 86.94 333 LYS A C 1
ATOM 2569 O O . LYS A 1 333 ? 7.681 -2.327 -14.090 1.00 86.94 333 LYS A O 1
ATOM 2574 N N . THR A 1 334 ? 7.425 -4.373 -13.221 1.00 83.56 334 THR A N 1
ATOM 2575 C CA . THR A 1 334 ? 8.702 -4.924 -13.677 1.00 83.56 334 THR A CA 1
ATOM 2576 C C . THR A 1 334 ? 8.647 -5.243 -15.170 1.00 83.56 334 THR A C 1
ATOM 2578 O O . THR A 1 334 ? 7.572 -5.432 -15.736 1.00 83.56 334 THR A O 1
ATOM 2581 N N . VAL A 1 335 ? 9.804 -5.338 -15.829 1.00 85.50 335 VAL A N 1
ATOM 2582 C CA . VAL A 1 335 ? 9.850 -5.712 -17.253 1.00 85.50 335 VAL A CA 1
ATOM 2583 C C . VAL A 1 335 ? 9.289 -7.117 -17.482 1.00 85.50 335 VAL A C 1
ATOM 2585 O O . VAL A 1 335 ? 8.554 -7.318 -18.445 1.00 85.50 335 VAL A O 1
ATOM 2588 N N . SER A 1 336 ? 9.535 -8.061 -16.569 1.00 78.81 336 SER A N 1
ATOM 2589 C CA . SER A 1 336 ? 8.943 -9.402 -16.640 1.00 78.81 336 SER A CA 1
ATOM 2590 C C . SER A 1 336 ? 7.411 -9.364 -16.570 1.00 78.81 336 SER A C 1
ATOM 2592 O O . SER A 1 336 ? 6.762 -9.989 -17.407 1.00 78.81 336 SER A O 1
ATOM 2594 N N . GLU A 1 337 ? 6.825 -8.582 -15.650 1.00 82.50 337 GLU A N 1
ATOM 2595 C CA . GLU A 1 337 ? 5.363 -8.384 -15.575 1.00 82.50 337 GLU A CA 1
ATOM 2596 C C . GLU A 1 337 ? 4.814 -7.753 -16.867 1.00 82.50 337 GLU A C 1
ATOM 2598 O O . GLU A 1 337 ? 3.789 -8.188 -17.383 1.00 82.50 337 GLU A O 1
ATOM 2603 N N . ILE A 1 338 ? 5.505 -6.755 -17.431 1.00 88.75 338 ILE A N 1
ATOM 2604 C CA . ILE A 1 338 ? 5.099 -6.101 -18.688 1.00 88.75 338 ILE A CA 1
ATOM 2605 C C . ILE A 1 338 ? 5.056 -7.104 -19.848 1.00 88.75 338 ILE A C 1
ATOM 2607 O O . ILE A 1 338 ? 4.101 -7.128 -20.625 1.00 88.75 338 ILE A O 1
ATOM 2611 N N . LEU A 1 339 ? 6.079 -7.951 -19.968 1.00 86.50 339 LEU A N 1
ATOM 2612 C CA . LEU A 1 339 ? 6.138 -8.968 -21.017 1.00 86.50 339 LEU A CA 1
ATOM 2613 C C . LEU A 1 339 ? 5.048 -10.032 -20.843 1.00 86.50 339 LEU A C 1
ATOM 2615 O O . LEU A 1 339 ? 4.501 -10.508 -21.837 1.00 86.50 339 LEU A O 1
ATOM 2619 N N . GLN A 1 340 ? 4.686 -10.368 -19.606 1.00 81.50 340 GLN A N 1
ATOM 2620 C CA . GLN A 1 340 ? 3.597 -11.303 -19.309 1.00 81.50 340 GLN A CA 1
ATOM 2621 C C . GLN A 1 340 ? 2.226 -10.735 -19.674 1.00 81.50 340 GLN A C 1
ATOM 2623 O O . GLN A 1 340 ? 1.475 -11.426 -20.360 1.00 81.50 340 GLN A O 1
ATOM 2628 N N . ILE A 1 341 ? 1.946 -9.470 -19.327 1.00 83.81 341 ILE A N 1
ATOM 2629 C CA . ILE A 1 341 ? 0.703 -8.770 -19.712 1.00 83.81 341 ILE A CA 1
ATOM 2630 C C . ILE A 1 341 ? 0.485 -8.866 -21.230 1.00 83.81 341 ILE A C 1
ATOM 2632 O O . ILE A 1 341 ? -0.632 -9.046 -21.701 1.00 83.81 341 ILE A O 1
ATOM 2636 N N . SER A 1 342 ? 1.562 -8.807 -22.017 1.00 81.12 342 SER A N 1
ATOM 2637 C CA . SER A 1 342 ? 1.465 -8.915 -23.474 1.00 81.12 342 SER A CA 1
ATOM 2638 C C . SER A 1 342 ? 1.163 -10.322 -24.004 1.00 81.12 342 SER A C 1
ATOM 2640 O O . SER A 1 342 ? 0.653 -10.450 -25.121 1.00 81.12 342 SER A O 1
ATOM 2642 N N . ASN A 1 343 ? 1.489 -11.365 -23.235 1.00 77.00 343 ASN A N 1
ATOM 2643 C CA . ASN A 1 343 ? 1.315 -12.763 -23.627 1.00 77.00 343 ASN A CA 1
ATOM 2644 C C . ASN A 1 343 ? -0.098 -13.269 -23.338 1.00 77.00 343 ASN A C 1
ATOM 2646 O O . ASN A 1 343 ? -0.626 -14.017 -24.152 1.00 77.00 343 ASN A O 1
ATOM 2650 N N . GLU A 1 344 ? -0.723 -12.826 -22.242 1.00 73.38 344 GLU A N 1
ATOM 2651 C CA . GLU A 1 344 ? -2.120 -13.167 -21.916 1.00 73.38 344 GLU A CA 1
ATOM 2652 C C . GLU A 1 344 ? -3.086 -12.770 -23.043 1.00 73.38 344 GLU A C 1
ATOM 2654 O O . GLU A 1 344 ? -4.113 -13.401 -23.249 1.00 73.38 344 GLU A O 1
ATOM 2659 N N . GLU A 1 345 ? -2.733 -11.757 -23.835 1.00 66.38 345 GLU A N 1
ATOM 2660 C CA . GLU A 1 345 ? -3.560 -11.302 -24.953 1.00 66.38 345 GLU A CA 1
ATOM 2661 C C . GLU A 1 345 ? -3.334 -12.053 -26.267 1.00 66.38 345 GLU A C 1
ATOM 2663 O O . GLU A 1 345 ? -4.108 -11.879 -27.208 1.00 66.38 345 GLU A O 1
ATOM 2668 N N . ASN A 1 346 ? -2.250 -12.818 -26.374 1.00 64.69 346 ASN A N 1
ATOM 2669 C CA . ASN A 1 346 ? -1.925 -13.608 -27.554 1.00 64.69 346 ASN A CA 1
ATOM 2670 C C . ASN A 1 346 ? -1.977 -15.085 -27.150 1.00 64.69 346 ASN A C 1
ATOM 2672 O O . ASN A 1 346 ? -0.946 -15.758 -27.147 1.00 64.69 346 ASN A O 1
ATOM 2676 N N . GLU A 1 347 ? -3.172 -15.575 -26.798 1.00 53.50 347 GLU A N 1
ATOM 2677 C CA . GLU A 1 347 ? -3.407 -16.948 -26.313 1.00 53.50 347 GLU A CA 1
ATOM 2678 C C . GLU A 1 347 ? -2.848 -18.047 -27.236 1.00 53.50 347 GLU A C 1
ATOM 2680 O O . GLU A 1 347 ? -2.694 -19.187 -26.804 1.00 53.50 347 GLU A O 1
ATOM 2685 N N . SER A 1 348 ? -2.512 -17.742 -28.493 1.00 53.72 348 SER A N 1
ATOM 2686 C CA . SER A 1 348 ? -2.232 -18.778 -29.479 1.00 53.72 348 SER A CA 1
ATOM 2687 C C . SER A 1 348 ? -0.768 -19.118 -29.750 1.00 53.72 348 SER A C 1
ATOM 2689 O O . SER A 1 348 ? -0.552 -20.246 -30.159 1.00 53.72 348 SER A O 1
ATOM 2691 N N . GLU A 1 349 ? 0.262 -18.278 -29.559 1.00 49.69 349 GLU A N 1
ATOM 2692 C CA . GLU A 1 349 ? 1.606 -18.677 -30.042 1.00 49.69 349 GLU A CA 1
ATOM 2693 C C . GLU A 1 349 ? 2.771 -17.794 -29.544 1.00 49.69 349 GLU A C 1
ATOM 2695 O O . GLU A 1 349 ? 3.101 -16.776 -30.155 1.00 49.69 349 GLU A O 1
ATOM 2700 N N . ARG A 1 350 ? 3.453 -18.217 -28.464 1.00 50.09 350 ARG A N 1
ATOM 2701 C CA . ARG A 1 350 ? 4.933 -18.329 -28.357 1.00 50.09 350 ARG A CA 1
ATOM 2702 C C . ARG A 1 350 ? 5.373 -18.690 -26.925 1.00 50.09 350 ARG A C 1
ATOM 2704 O O . ARG A 1 350 ? 5.014 -17.999 -25.978 1.00 50.09 350 ARG A O 1
ATOM 2711 N N . PRO A 1 351 ? 6.210 -19.728 -26.742 1.00 49.22 351 PRO A N 1
ATOM 2712 C CA . PRO A 1 351 ? 6.716 -20.113 -25.427 1.00 49.22 351 PRO A CA 1
ATOM 2713 C C . PRO A 1 351 ? 7.783 -19.141 -24.890 1.00 49.22 351 PRO A C 1
ATOM 2715 O O . PRO A 1 351 ? 8.552 -18.557 -25.653 1.00 49.22 351 PRO A O 1
ATOM 2718 N N . LEU A 1 352 ? 7.864 -19.081 -23.555 1.00 54.81 352 LEU A N 1
ATOM 2719 C CA . LEU A 1 352 ? 8.724 -18.318 -22.620 1.00 54.81 352 LEU A CA 1
ATOM 2720 C C . LEU A 1 352 ? 10.262 -18.330 -22.855 1.00 54.81 352 LEU A C 1
ATOM 2722 O O . LEU A 1 352 ? 11.029 -18.055 -21.931 1.00 54.81 352 LEU A O 1
ATOM 2726 N N . LYS A 1 353 ? 10.761 -18.652 -24.055 1.00 57.72 353 LYS A N 1
ATOM 2727 C CA . LYS A 1 353 ? 12.199 -18.846 -24.323 1.00 57.72 353 LYS A CA 1
ATOM 2728 C C . LYS A 1 353 ? 13.060 -17.593 -24.087 1.00 57.72 353 LYS A C 1
ATOM 2730 O O . LYS A 1 353 ? 14.223 -17.752 -23.737 1.00 57.72 353 LYS A O 1
ATOM 2735 N N . PHE A 1 354 ? 12.513 -16.382 -24.227 1.00 55.53 354 PHE A N 1
ATOM 2736 C CA . PHE A 1 354 ? 13.269 -15.126 -24.058 1.00 55.53 354 PHE A CA 1
ATOM 2737 C C . PHE A 1 354 ? 13.548 -14.757 -22.591 1.00 55.53 354 PHE A C 1
ATOM 2739 O O . PHE A 1 354 ? 14.636 -14.287 -22.266 1.00 55.53 354 PHE A O 1
ATOM 2746 N N . VAL A 1 355 ? 12.634 -15.095 -21.677 1.00 59.88 355 VAL A N 1
ATOM 2747 C CA . VAL A 1 355 ? 12.756 -14.761 -20.245 1.00 59.88 355 VAL A CA 1
ATOM 2748 C C . VAL A 1 355 ? 13.950 -15.480 -19.594 1.00 59.88 355 VAL A C 1
ATOM 2750 O O . VAL A 1 355 ? 14.584 -14.971 -18.677 1.00 59.88 355 VAL A O 1
ATOM 2753 N N . TYR A 1 356 ? 14.323 -16.660 -20.101 1.00 66.25 356 TYR A N 1
ATOM 2754 C CA . TYR A 1 356 ? 15.355 -17.498 -19.484 1.00 66.25 356 TYR A CA 1
ATOM 2755 C C . TYR A 1 356 ? 16.771 -16.899 -19.567 1.00 66.25 356 TYR A C 1
ATOM 2757 O O . TYR A 1 356 ? 17.570 -17.078 -18.646 1.00 66.25 356 TYR A O 1
ATOM 2765 N N . SER A 1 357 ? 17.113 -16.184 -20.646 1.00 75.75 357 SER A N 1
ATOM 2766 C CA . SER A 1 357 ? 18.473 -15.657 -20.826 1.00 75.75 357 SER A CA 1
ATOM 2767 C C . SER A 1 357 ? 18.784 -14.481 -19.905 1.00 75.75 357 SER A C 1
ATOM 2769 O O . SER A 1 357 ? 19.884 -14.426 -19.355 1.00 75.75 357 SER A O 1
ATOM 2771 N N . TYR A 1 358 ? 17.829 -13.570 -19.706 1.00 76.81 358 TYR A N 1
ATOM 2772 C CA . TYR A 1 358 ? 18.036 -12.380 -18.880 1.00 76.81 358 TYR A CA 1
ATOM 2773 C C . TYR A 1 358 ? 18.154 -12.746 -17.397 1.00 76.81 358 TYR A C 1
ATOM 2775 O O . TYR A 1 358 ? 19.164 -12.428 -16.765 1.00 76.81 358 TYR A O 1
ATOM 2783 N N . SER A 1 359 ? 17.196 -13.506 -16.858 1.00 78.69 359 SER A N 1
ATOM 2784 C CA . SER A 1 359 ? 17.209 -13.885 -15.442 1.00 78.69 359 SER A CA 1
ATOM 2785 C C . SER A 1 359 ? 18.437 -14.729 -15.087 1.00 78.69 359 SER A C 1
ATOM 2787 O O . SER A 1 359 ? 19.044 -14.532 -14.036 1.00 78.69 359 SER A O 1
ATOM 2789 N N . LYS A 1 360 ? 18.899 -15.597 -16.003 1.00 85.81 360 LYS A N 1
ATOM 2790 C CA . LYS A 1 360 ? 20.163 -16.336 -15.838 1.00 85.81 360 LYS A CA 1
ATOM 2791 C C . LYS A 1 360 ? 21.375 -15.406 -15.757 1.00 85.81 360 LYS A C 1
ATOM 2793 O O . LYS A 1 360 ? 22.259 -15.633 -14.931 1.00 85.81 360 LYS A O 1
ATOM 2798 N N . GLN A 1 361 ? 21.440 -14.360 -16.582 1.00 85.81 361 GLN A N 1
ATOM 2799 C CA . GLN A 1 361 ? 22.529 -13.380 -16.522 1.00 85.81 361 GLN A CA 1
ATOM 2800 C C . GLN A 1 361 ? 22.495 -12.550 -15.235 1.00 85.81 361 GLN A C 1
ATOM 2802 O O . GLN A 1 361 ? 23.553 -12.295 -14.657 1.00 85.81 361 GLN A O 1
ATOM 2807 N N . GLN A 1 362 ? 21.312 -12.151 -14.764 1.00 85.19 362 GLN A N 1
ATOM 2808 C CA . GLN A 1 362 ? 21.170 -11.411 -13.509 1.00 85.19 362 GLN A CA 1
ATOM 2809 C C . GLN A 1 362 ? 21.553 -12.276 -12.308 1.00 85.19 362 GLN A C 1
ATOM 2811 O O . GLN A 1 362 ? 22.429 -11.894 -11.532 1.00 85.19 362 GLN A O 1
ATOM 2816 N N . LEU A 1 363 ? 21.039 -13.504 -12.221 1.00 89.44 363 LEU A N 1
ATOM 2817 C CA . LEU A 1 363 ? 21.462 -14.456 -11.194 1.00 89.44 363 LEU A CA 1
ATOM 2818 C C . LEU A 1 363 ? 22.968 -14.734 -11.246 1.00 89.44 363 LEU A C 1
ATOM 2820 O O . LEU A 1 363 ? 23.605 -14.822 -10.202 1.00 89.44 363 LEU A O 1
ATOM 2824 N N . LEU A 1 364 ? 23.579 -14.802 -12.433 1.00 91.69 364 LEU A N 1
ATOM 2825 C CA . LEU A 1 364 ? 25.031 -14.947 -12.559 1.00 91.69 364 LEU A CA 1
ATOM 2826 C C . LEU A 1 364 ? 25.788 -13.726 -12.006 1.00 91.69 364 LEU A C 1
ATOM 2828 O O . LEU A 1 364 ? 26.831 -13.892 -11.369 1.00 91.69 364 LEU A O 1
ATOM 2832 N N . LYS A 1 365 ? 25.288 -12.501 -12.225 1.00 91.69 365 LYS A N 1
ATOM 2833 C CA . LYS A 1 365 ? 25.863 -11.276 -11.635 1.00 91.69 365 LYS A CA 1
ATOM 2834 C C . LYS A 1 365 ? 25.756 -11.298 -10.111 1.00 91.69 365 LYS A C 1
ATOM 2836 O O . LYS A 1 365 ? 26.740 -10.971 -9.448 1.00 91.69 365 LYS A O 1
ATOM 2841 N N . LEU A 1 366 ? 24.605 -11.711 -9.577 1.00 92.25 366 LEU A N 1
ATOM 2842 C CA . LEU A 1 366 ? 24.384 -11.894 -8.142 1.00 92.25 366 LEU A CA 1
ATOM 2843 C C . LEU A 1 366 ? 25.374 -12.916 -7.574 1.00 92.25 366 LEU A C 1
ATOM 2845 O O . LEU A 1 366 ? 26.167 -12.589 -6.696 1.00 92.25 366 LEU A O 1
ATOM 2849 N N . TYR A 1 367 ? 25.402 -14.117 -8.156 1.00 91.12 367 TYR A N 1
ATOM 2850 C CA . TYR A 1 367 ? 26.240 -15.239 -7.736 1.00 91.12 367 TYR A CA 1
ATOM 2851 C C . TYR A 1 367 ? 27.731 -14.876 -7.702 1.00 91.12 367 TYR A C 1
ATOM 2853 O O . TYR A 1 367 ? 28.439 -15.218 -6.760 1.00 91.12 367 TYR A O 1
ATOM 2861 N N . ARG A 1 368 ? 28.220 -14.124 -8.698 1.00 93.50 368 ARG A N 1
ATOM 2862 C CA . ARG A 1 368 ? 29.625 -13.682 -8.766 1.00 93.50 368 ARG A CA 1
ATOM 2863 C C . ARG A 1 368 ? 30.012 -12.670 -7.688 1.00 93.50 368 ARG A C 1
ATOM 2865 O O . ARG A 1 368 ? 31.186 -12.614 -7.330 1.00 93.50 368 ARG A O 1
ATOM 2872 N N . LYS A 1 369 ? 29.069 -11.850 -7.215 1.00 93.38 369 LYS A N 1
ATOM 2873 C CA . LYS A 1 369 ? 29.321 -10.807 -6.207 1.00 93.38 369 LYS A CA 1
ATOM 2874 C C . LYS A 1 369 ? 29.014 -11.252 -4.774 1.00 93.38 369 LYS A C 1
ATOM 2876 O O . LYS A 1 369 ? 29.309 -10.500 -3.848 1.00 93.38 369 LYS A O 1
ATOM 2881 N N . MET A 1 370 ? 28.442 -12.440 -4.584 1.00 91.44 370 MET A N 1
ATOM 2882 C CA . MET A 1 370 ? 28.125 -12.966 -3.257 1.00 91.44 370 MET A CA 1
ATOM 2883 C C . MET A 1 370 ? 29.396 -13.216 -2.430 1.00 91.44 370 MET A C 1
ATOM 2885 O O . MET A 1 370 ? 30.333 -13.858 -2.921 1.00 91.44 370 MET A O 1
ATOM 2889 N N . PRO A 1 371 ? 29.460 -12.725 -1.177 1.00 87.81 371 PRO A N 1
ATOM 2890 C CA . PRO A 1 371 ? 30.588 -12.983 -0.299 1.00 87.81 371 PRO A CA 1
ATOM 2891 C C . PRO A 1 371 ? 30.670 -14.479 0.006 1.00 87.81 371 PRO A C 1
ATOM 2893 O O . PRO A 1 371 ? 29.674 -15.138 0.287 1.00 87.81 371 PRO A O 1
ATOM 2896 N N . LYS A 1 372 ? 31.886 -15.026 -0.018 1.00 85.50 372 LYS A N 1
ATOM 2897 C CA . LYS A 1 372 ? 32.144 -16.435 0.321 1.00 85.50 372 LYS A CA 1
ATOM 2898 C C . LYS A 1 372 ? 32.273 -16.670 1.833 1.00 85.50 372 LYS A C 1
ATOM 2900 O O . LYS A 1 372 ? 32.856 -17.667 2.240 1.00 85.50 372 LYS A O 1
ATOM 2905 N N . THR A 1 373 ? 31.809 -15.739 2.667 1.00 84.19 373 THR A N 1
ATOM 2906 C CA . THR A 1 373 ? 31.957 -15.840 4.122 1.00 84.19 373 THR A CA 1
ATOM 2907 C C . THR A 1 373 ? 30.979 -16.866 4.687 1.00 84.19 373 THR A C 1
ATOM 2909 O O . THR A 1 373 ? 29.803 -16.901 4.322 1.00 84.19 373 THR A O 1
ATOM 2912 N N . ASP A 1 374 ? 31.465 -17.702 5.607 1.00 81.69 374 ASP A N 1
ATOM 2913 C CA . ASP A 1 374 ? 30.647 -18.753 6.221 1.00 81.69 374 ASP A CA 1
ATOM 2914 C C . ASP A 1 374 ? 29.613 -18.221 7.214 1.00 81.69 374 ASP A C 1
ATOM 2916 O O . ASP A 1 374 ? 28.662 -18.926 7.533 1.00 81.69 374 ASP A O 1
ATOM 2920 N N . ASN A 1 375 ? 29.766 -16.974 7.667 1.00 80.88 375 ASN A N 1
ATOM 2921 C CA . ASN A 1 375 ? 28.885 -16.374 8.660 1.00 80.88 375 ASN A CA 1
ATOM 2922 C C . ASN A 1 375 ? 28.590 -14.897 8.323 1.00 80.88 375 ASN A C 1
ATOM 2924 O O . ASN A 1 375 ? 29.260 -13.994 8.841 1.00 80.88 375 ASN A O 1
ATOM 2928 N N . PRO A 1 376 ? 27.652 -14.624 7.399 1.00 77.88 376 PRO A N 1
ATOM 2929 C CA . PRO A 1 376 ? 27.216 -13.262 7.099 1.00 77.88 376 PRO A CA 1
ATOM 2930 C C . PRO A 1 376 ? 26.608 -12.621 8.354 1.00 77.88 376 PRO A C 1
ATOM 2932 O O . PRO A 1 376 ? 25.640 -13.125 8.922 1.00 77.88 376 PRO A O 1
ATOM 2935 N N . ARG A 1 377 ? 27.190 -11.503 8.807 1.00 79.69 377 ARG A N 1
ATOM 2936 C CA . ARG A 1 377 ? 26.720 -10.791 10.011 1.00 79.69 377 ARG A CA 1
ATOM 2937 C C . ARG A 1 377 ? 25.316 -10.213 9.822 1.00 79.69 377 ARG A C 1
ATOM 2939 O O . ARG A 1 377 ? 24.580 -10.103 10.798 1.00 79.69 377 ARG A O 1
ATOM 2946 N N . ASP A 1 378 ? 24.958 -9.854 8.587 1.00 90.06 378 ASP A N 1
ATOM 2947 C CA . ASP A 1 378 ? 23.655 -9.295 8.232 1.00 90.06 378 ASP A CA 1
ATOM 2948 C C . ASP A 1 378 ? 23.268 -9.678 6.793 1.00 90.06 378 ASP A C 1
ATOM 2950 O O . ASP A 1 378 ? 23.485 -8.933 5.840 1.00 90.06 378 ASP A O 1
ATOM 2954 N N . ILE A 1 379 ? 22.685 -10.870 6.641 1.00 91.75 379 ILE A N 1
ATOM 2955 C CA . ILE A 1 379 ? 22.296 -11.443 5.339 1.00 91.75 379 ILE A CA 1
ATOM 2956 C C . ILE A 1 379 ? 21.366 -10.518 4.555 1.00 91.75 379 ILE A C 1
ATOM 2958 O O . ILE A 1 379 ? 21.473 -10.431 3.333 1.00 91.75 379 ILE A O 1
ATOM 2962 N N . ILE A 1 380 ? 20.447 -9.839 5.248 1.00 92.62 380 ILE A N 1
ATOM 2963 C CA . ILE A 1 380 ? 19.475 -8.955 4.601 1.00 92.62 380 ILE A CA 1
ATOM 2964 C C . ILE A 1 380 ? 20.218 -7.785 3.969 1.00 92.62 380 ILE A C 1
ATOM 2966 O O . ILE A 1 380 ? 20.039 -7.511 2.784 1.00 92.62 380 ILE A O 1
ATOM 2970 N N . ARG A 1 381 ? 21.089 -7.128 4.742 1.00 91.38 381 ARG A N 1
ATOM 2971 C CA . ARG A 1 381 ? 21.868 -5.989 4.260 1.00 91.38 381 ARG A CA 1
ATOM 2972 C C . ARG A 1 381 ? 22.839 -6.382 3.155 1.00 91.38 381 ARG A C 1
ATOM 2974 O O . ARG A 1 381 ? 22.949 -5.643 2.182 1.00 91.38 381 ARG A O 1
ATOM 2981 N N . ASP A 1 382 ? 23.510 -7.522 3.288 1.00 91.38 382 ASP A N 1
ATOM 2982 C CA . ASP A 1 382 ? 24.466 -8.004 2.292 1.00 91.38 382 ASP A CA 1
ATOM 2983 C C . ASP A 1 382 ? 23.760 -8.306 0.963 1.00 91.38 382 ASP A C 1
ATOM 2985 O O . ASP A 1 382 ? 24.192 -7.831 -0.089 1.00 91.38 382 ASP A O 1
ATOM 2989 N N . LEU A 1 383 ? 22.630 -9.023 0.994 1.00 92.81 383 LEU A N 1
ATOM 2990 C CA . LEU A 1 383 ? 21.879 -9.358 -0.216 1.00 92.81 383 LEU A CA 1
ATOM 2991 C C . LEU A 1 383 ? 21.243 -8.118 -0.862 1.00 92.81 383 LEU A C 1
ATOM 2993 O O . LEU A 1 383 ? 21.363 -7.945 -2.077 1.00 92.81 383 LEU A O 1
ATOM 2997 N N . ASP A 1 384 ? 20.635 -7.230 -0.064 1.00 91.31 384 ASP A N 1
ATOM 2998 C CA . ASP A 1 384 ? 20.082 -5.954 -0.540 1.00 91.31 384 ASP A CA 1
ATOM 2999 C C . ASP A 1 384 ? 21.188 -5.085 -1.171 1.00 91.31 384 ASP A C 1
ATOM 3001 O O . ASP A 1 384 ? 20.993 -4.495 -2.237 1.00 91.31 384 ASP A O 1
ATOM 3005 N N . PHE A 1 385 ? 22.380 -5.040 -0.564 1.00 89.69 385 PHE A N 1
ATOM 3006 C CA . PHE A 1 385 ? 23.528 -4.299 -1.087 1.00 89.69 385 PHE A CA 1
ATOM 3007 C C . PHE A 1 385 ? 24.035 -4.875 -2.411 1.00 89.69 385 PHE A C 1
ATOM 3009 O O . PHE A 1 385 ? 24.291 -4.119 -3.348 1.00 89.69 385 PHE A O 1
ATOM 3016 N N . ILE A 1 386 ? 24.157 -6.199 -2.535 1.00 91.25 386 ILE A N 1
ATOM 3017 C CA . ILE A 1 386 ? 24.624 -6.832 -3.775 1.00 91.25 386 ILE A CA 1
ATOM 3018 C C . ILE A 1 386 ? 23.600 -6.649 -4.894 1.00 91.25 386 ILE A C 1
ATOM 3020 O O . ILE A 1 386 ? 23.990 -6.317 -6.018 1.00 91.25 386 ILE A O 1
ATOM 3024 N N . CYS A 1 387 ? 22.310 -6.821 -4.604 1.00 91.19 387 CYS A N 1
ATOM 3025 C CA . CYS A 1 387 ? 21.242 -6.594 -5.576 1.00 91.19 387 CYS A CA 1
ATOM 3026 C C . CYS A 1 387 ? 21.228 -5.131 -6.029 1.00 91.19 387 CYS A C 1
ATOM 3028 O O . CYS A 1 387 ? 21.267 -4.854 -7.229 1.00 91.19 387 CYS A O 1
ATOM 3030 N N . SER A 1 388 ? 21.365 -4.191 -5.089 1.00 85.88 388 SER A N 1
ATOM 3031 C CA . SER A 1 388 ? 21.560 -2.777 -5.409 1.00 85.88 388 SER A CA 1
ATOM 3032 C C . SER A 1 388 ? 22.802 -2.554 -6.283 1.00 85.88 388 SER A C 1
ATOM 3034 O O . SER A 1 388 ? 22.709 -1.971 -7.351 1.00 85.88 388 SER A O 1
ATOM 3036 N N . MET A 1 389 ? 23.970 -3.110 -5.957 1.00 84.50 389 MET A N 1
ATOM 3037 C CA . MET A 1 389 ? 25.178 -2.957 -6.785 1.00 84.50 389 MET A CA 1
ATOM 3038 C C . MET A 1 389 ? 25.103 -3.622 -8.168 1.00 84.50 389 MET A C 1
ATOM 3040 O O . MET A 1 389 ? 25.927 -3.328 -9.042 1.00 84.50 389 MET A O 1
ATOM 3044 N N . THR A 1 390 ? 24.216 -4.593 -8.362 1.00 86.69 390 THR A N 1
ATOM 3045 C CA . THR A 1 390 ? 24.049 -5.325 -9.629 1.00 86.69 390 THR A CA 1
ATOM 3046 C C . THR A 1 390 ? 22.892 -4.798 -10.467 1.00 86.69 390 THR A C 1
ATOM 3048 O O . THR A 1 390 ? 22.847 -5.104 -11.655 1.00 86.69 390 THR A O 1
ATOM 3051 N N . GLY A 1 391 ? 22.031 -3.950 -9.894 1.00 83.31 391 GLY A N 1
ATOM 3052 C CA . GLY A 1 391 ? 20.803 -3.498 -10.546 1.00 83.31 391 GLY A CA 1
ATOM 3053 C C . GLY A 1 391 ? 19.697 -4.553 -10.539 1.00 83.31 391 GLY A C 1
ATOM 3054 O O . GLY A 1 391 ? 18.773 -4.444 -11.332 1.00 83.31 391 GLY A O 1
ATOM 3055 N N . ILE A 1 392 ? 19.803 -5.567 -9.678 1.00 89.06 392 ILE A N 1
ATOM 3056 C CA . ILE A 1 392 ? 18.821 -6.645 -9.548 1.00 89.06 392 ILE A CA 1
ATOM 3057 C C . ILE A 1 392 ? 17.741 -6.200 -8.571 1.00 89.06 392 ILE A C 1
ATOM 3059 O O . ILE A 1 392 ? 18.043 -5.630 -7.517 1.00 89.06 392 ILE A O 1
ATOM 3063 N N . GLN A 1 393 ? 16.483 -6.456 -8.912 1.00 88.75 393 GLN A N 1
ATOM 3064 C CA . GLN A 1 393 ? 15.363 -6.186 -8.024 1.00 88.75 393 GLN A CA 1
ATOM 3065 C C . GLN A 1 393 ? 15.161 -7.363 -7.068 1.00 88.75 393 GLN A C 1
ATOM 3067 O O . GLN A 1 393 ? 15.164 -8.510 -7.495 1.00 88.75 393 GLN A O 1
ATOM 3072 N N . ILE A 1 394 ? 14.927 -7.092 -5.787 1.00 92.94 394 ILE A N 1
ATOM 3073 C CA . ILE A 1 394 ? 14.430 -8.073 -4.820 1.00 92.94 394 ILE A CA 1
ATOM 3074 C C . ILE A 1 394 ? 12.939 -7.825 -4.600 1.00 92.94 394 ILE A C 1
ATOM 3076 O O . ILE A 1 394 ? 12.529 -6.715 -4.263 1.00 92.94 394 ILE A O 1
ATOM 3080 N N . THR A 1 395 ? 12.130 -8.871 -4.724 1.00 93.06 395 THR A N 1
ATOM 3081 C CA . THR A 1 395 ? 10.698 -8.843 -4.416 1.00 93.06 395 THR A CA 1
ATOM 3082 C C . THR A 1 395 ? 10.418 -9.797 -3.261 1.00 93.06 395 THR A C 1
ATOM 3084 O O . THR A 1 395 ? 10.703 -10.987 -3.361 1.00 93.06 395 THR A O 1
ATOM 3087 N N . CYS A 1 396 ? 9.856 -9.298 -2.162 1.00 94.81 396 CYS A N 1
ATOM 3088 C CA . CYS A 1 396 ? 9.367 -10.121 -1.057 1.00 94.81 396 CYS A CA 1
ATOM 3089 C C . CYS A 1 396 ? 7.843 -10.188 -1.117 1.00 94.81 396 CYS A C 1
ATOM 3091 O O . CYS A 1 396 ? 7.180 -9.153 -1.088 1.00 94.81 396 CYS A O 1
ATOM 3093 N N . VAL A 1 397 ? 7.290 -11.392 -1.162 1.00 94.31 397 VAL A N 1
ATOM 3094 C CA . VAL A 1 397 ? 5.848 -11.633 -1.177 1.00 94.31 397 VAL A CA 1
ATOM 3095 C C . VAL A 1 397 ? 5.466 -12.254 0.150 1.00 94.31 397 VAL A C 1
ATOM 3097 O O . VAL A 1 397 ? 5.916 -13.352 0.481 1.00 94.31 397 VAL A O 1
ATOM 3100 N N . LEU A 1 398 ? 4.668 -11.532 0.925 1.00 94.81 398 LEU A N 1
ATOM 3101 C CA . LEU A 1 398 ? 4.177 -11.979 2.218 1.00 94.81 398 LEU A CA 1
ATOM 3102 C C . LEU A 1 398 ? 2.813 -12.631 2.030 1.00 94.81 398 LEU A C 1
ATOM 3104 O O . LEU A 1 398 ? 1.936 -12.043 1.409 1.00 94.81 398 LEU A O 1
ATOM 3108 N N . TYR A 1 399 ? 2.624 -13.809 2.611 1.00 94.75 399 TYR A N 1
ATOM 3109 C CA . TYR A 1 399 ? 1.376 -14.555 2.613 1.00 94.75 399 TYR A CA 1
ATOM 3110 C C . TYR A 1 399 ? 0.908 -14.817 4.041 1.00 94.75 399 TYR A C 1
ATOM 3112 O O . TYR A 1 399 ? 1.709 -14.946 4.975 1.00 94.75 399 TYR A O 1
ATOM 3120 N N . ARG A 1 400 ? -0.402 -14.963 4.196 1.00 92.62 400 ARG A N 1
ATOM 3121 C CA . ARG A 1 400 ? -1.030 -15.557 5.365 1.00 92.62 400 ARG A CA 1
ATOM 3122 C C . ARG A 1 400 ? -0.717 -17.050 5.346 1.00 92.62 400 ARG A C 1
ATOM 3124 O O . ARG A 1 400 ? -0.948 -17.714 4.340 1.00 92.62 400 ARG A O 1
ATOM 3131 N N . GLY A 1 401 ? -0.124 -17.551 6.422 1.00 89.94 401 GLY A N 1
ATOM 3132 C CA . GLY A 1 401 ? 0.176 -18.967 6.579 1.00 89.94 401 GLY A CA 1
ATOM 3133 C C . GLY A 1 401 ? -1.109 -19.787 6.608 1.00 89.94 401 GLY A C 1
ATOM 3134 O O . GLY A 1 401 ? -2.123 -19.335 7.134 1.00 89.94 401 GLY A O 1
ATOM 3135 N N . ASP A 1 402 ? -1.049 -20.990 6.041 1.00 87.31 402 ASP A N 1
ATOM 3136 C CA . ASP A 1 402 ? -2.190 -21.912 5.992 1.00 87.31 402 ASP A CA 1
ATOM 3137 C C . ASP A 1 402 ? -2.471 -22.574 7.358 1.00 87.31 402 ASP A C 1
ATOM 3139 O O . ASP A 1 402 ? -3.498 -23.223 7.535 1.00 87.31 402 ASP A O 1
ATOM 3143 N N . THR A 1 403 ? -1.563 -22.439 8.330 1.00 82.12 403 THR A N 1
ATOM 3144 C CA . THR A 1 403 ? -1.698 -23.051 9.656 1.00 82.12 403 THR A CA 1
ATOM 3145 C C . THR A 1 403 ? -2.551 -22.201 10.598 1.00 82.12 403 THR A C 1
ATOM 3147 O O . THR A 1 403 ? -2.527 -20.971 10.551 1.00 82.12 403 THR A O 1
ATOM 3150 N N . GLU A 1 404 ? -3.252 -22.864 11.525 1.00 75.50 404 GLU A N 1
ATOM 3151 C CA . GLU A 1 404 ? -4.106 -22.221 12.542 1.00 75.50 404 GLU A CA 1
ATOM 3152 C C . GLU A 1 404 ? -3.356 -21.198 13.418 1.00 75.50 404 GLU A C 1
ATOM 3154 O O . GLU A 1 404 ? -3.956 -20.288 13.985 1.00 75.50 404 GLU A O 1
ATOM 3159 N N . GLU A 1 405 ? -2.026 -21.287 13.478 1.00 82.62 405 GLU A N 1
ATOM 3160 C CA . GLU A 1 405 ? -1.165 -20.436 14.303 1.00 82.62 405 GLU A CA 1
ATOM 3161 C C . GLU A 1 405 ? -0.975 -18.999 13.767 1.00 82.62 405 GLU A C 1
ATOM 3163 O O . GLU A 1 405 ? -0.126 -18.271 14.278 1.00 82.62 405 GLU A O 1
ATOM 3168 N N . ASN A 1 406 ? -1.732 -18.555 12.750 1.00 84.75 406 ASN A N 1
ATOM 3169 C CA . ASN A 1 406 ? -1.609 -17.219 12.135 1.00 84.75 406 ASN A CA 1
ATOM 3170 C C . ASN A 1 406 ? -0.163 -16.863 11.727 1.00 84.75 406 ASN A C 1
ATOM 3172 O O . ASN A 1 406 ? 0.243 -15.699 11.779 1.00 84.75 406 ASN A O 1
ATOM 3176 N N . LYS A 1 407 ? 0.629 -17.858 11.311 1.00 94.56 407 LYS A N 1
ATOM 3177 C CA . LYS A 1 407 ? 1.995 -17.619 10.834 1.00 94.56 407 LYS A CA 1
ATOM 3178 C C . LYS A 1 407 ? 1.975 -16.761 9.576 1.00 94.56 407 LYS A C 1
ATOM 3180 O O . LYS A 1 407 ? 1.045 -16.811 8.776 1.00 94.56 407 LYS A O 1
ATOM 3185 N N . VAL A 1 408 ? 3.032 -15.992 9.378 1.00 95.25 408 VAL A N 1
ATOM 3186 C CA . VAL A 1 408 ? 3.287 -15.258 8.143 1.00 95.25 408 VAL A CA 1
ATOM 3187 C C . VAL A 1 408 ? 4.337 -16.020 7.352 1.00 95.25 408 VAL A C 1
ATOM 3189 O O . VAL A 1 408 ? 5.399 -16.351 7.880 1.00 95.25 408 VAL A O 1
ATOM 3192 N N . LYS A 1 409 ? 4.060 -16.272 6.076 1.00 96.19 409 LYS A N 1
ATOM 3193 C CA . LYS A 1 409 ? 5.022 -16.830 5.126 1.00 96.19 409 LYS A CA 1
ATOM 3194 C C . LYS A 1 409 ? 5.576 -15.713 4.256 1.00 96.19 409 LYS A C 1
ATOM 3196 O O . LYS A 1 409 ? 4.844 -14.815 3.867 1.00 96.19 409 LYS A O 1
ATOM 3201 N N . CYS A 1 410 ? 6.857 -15.752 3.941 1.00 96.88 410 CYS A N 1
ATOM 3202 C CA . CYS A 1 410 ? 7.502 -14.822 3.028 1.00 96.88 410 CYS A CA 1
ATOM 3203 C C . CYS A 1 410 ? 8.241 -15.615 1.957 1.00 96.88 410 CYS A C 1
ATOM 3205 O O . CYS A 1 410 ? 9.025 -16.499 2.294 1.00 96.88 410 CYS A O 1
ATOM 3207 N N . ASP A 1 411 ? 8.020 -15.281 0.693 1.00 96.12 411 ASP A N 1
ATOM 3208 C CA . ASP A 1 411 ? 8.850 -15.722 -0.422 1.00 96.12 411 ASP A CA 1
ATOM 3209 C C . ASP A 1 411 ? 9.697 -14.548 -0.919 1.00 96.12 411 ASP A C 1
ATOM 3211 O O . ASP A 1 411 ? 9.180 -13.456 -1.140 1.00 96.12 411 ASP A O 1
ATOM 3215 N N . VAL A 1 412 ? 10.988 -14.776 -1.138 1.00 95.88 412 VAL A N 1
ATOM 3216 C CA . VAL A 1 412 ? 11.921 -13.796 -1.701 1.00 95.88 412 VAL A CA 1
ATOM 3217 C C . VAL A 1 412 ? 12.273 -14.210 -3.124 1.00 95.88 412 VAL A C 1
ATOM 3219 O O . VAL A 1 412 ? 12.643 -15.359 -3.377 1.00 95.88 412 VAL A O 1
ATOM 3222 N N . TYR A 1 413 ? 12.187 -13.256 -4.041 1.00 94.06 413 TYR A N 1
ATOM 3223 C CA . TYR A 1 413 ? 12.518 -13.391 -5.453 1.00 94.06 413 TYR A CA 1
ATOM 3224 C C . TYR A 1 413 ? 13.569 -12.352 -5.834 1.00 94.06 413 TYR A C 1
ATOM 3226 O O . TYR A 1 413 ? 13.569 -11.248 -5.291 1.00 94.06 413 TYR A O 1
ATOM 3234 N N . THR A 1 414 ? 14.430 -12.686 -6.789 1.00 91.56 414 THR A N 1
ATOM 3235 C CA . THR A 1 414 ? 15.247 -11.711 -7.519 1.00 91.56 414 THR A CA 1
ATOM 3236 C C . THR A 1 414 ? 14.777 -11.635 -8.952 1.00 91.56 414 THR A C 1
ATOM 3238 O O . THR A 1 414 ? 14.818 -12.648 -9.652 1.00 91.56 414 THR A O 1
ATOM 3241 N N . ASP A 1 415 ? 14.327 -10.453 -9.354 1.00 86.44 415 ASP A N 1
ATOM 3242 C CA . ASP A 1 415 ? 13.515 -10.222 -10.543 1.00 86.44 415 ASP A CA 1
ATOM 3243 C C . ASP A 1 415 ? 12.298 -11.170 -10.537 1.00 86.44 415 ASP A C 1
ATOM 3245 O O . ASP A 1 415 ? 11.334 -10.947 -9.803 1.00 86.44 415 ASP A O 1
ATOM 3249 N N . ASP A 1 416 ? 12.371 -12.273 -11.273 1.00 85.56 416 ASP A N 1
ATOM 3250 C CA . ASP A 1 416 ? 11.351 -13.315 -11.398 1.00 85.56 416 ASP A CA 1
ATOM 3251 C C . ASP A 1 416 ? 11.798 -14.698 -10.881 1.00 85.56 416 ASP A C 1
ATOM 3253 O O . ASP A 1 416 ? 11.011 -15.652 -10.881 1.00 85.56 416 ASP A O 1
ATOM 3257 N N . CYS A 1 417 ? 13.035 -14.813 -10.395 1.00 88.88 417 CYS A N 1
ATOM 3258 C CA . CYS A 1 417 ? 13.615 -16.057 -9.895 1.00 88.88 417 CYS A CA 1
ATOM 3259 C C . CYS A 1 417 ? 13.428 -16.203 -8.385 1.00 88.88 417 CYS A C 1
ATOM 3261 O O . CYS A 1 417 ? 13.882 -15.367 -7.606 1.00 88.88 417 CYS A O 1
ATOM 3263 N N . PHE A 1 418 ? 12.799 -17.294 -7.951 1.00 92.75 418 PHE A N 1
ATOM 3264 C CA . PHE A 1 418 ? 12.606 -17.584 -6.532 1.00 92.75 418 PHE A CA 1
ATOM 3265 C C . PHE A 1 418 ? 13.927 -17.922 -5.843 1.00 92.75 418 PHE A C 1
ATOM 3267 O O . PHE A 1 418 ? 14.575 -18.916 -6.175 1.00 92.75 418 PHE A O 1
ATOM 3274 N N . LEU A 1 419 ? 14.278 -17.140 -4.824 1.00 94.44 419 LEU A N 1
ATOM 3275 C CA . LEU A 1 419 ? 15.457 -17.367 -3.999 1.00 94.44 419 LEU A CA 1
ATOM 3276 C C . LEU A 1 419 ? 15.144 -18.261 -2.804 1.00 94.44 419 LEU A C 1
ATOM 3278 O O . LEU A 1 419 ? 15.806 -19.274 -2.609 1.00 94.44 419 LEU A O 1
ATOM 3282 N N . GLY A 1 420 ? 14.124 -17.952 -2.013 1.00 95.56 420 GLY A N 1
ATOM 3283 C CA . GLY A 1 420 ? 13.862 -18.706 -0.789 1.00 95.56 420 GLY A CA 1
ATOM 3284 C C . GLY A 1 420 ? 12.553 -18.333 -0.123 1.00 95.56 420 GLY A C 1
ATOM 3285 O O . GLY A 1 420 ? 11.979 -17.287 -0.406 1.00 95.56 420 GLY A O 1
ATOM 3286 N N . SER A 1 421 ? 12.076 -19.207 0.760 1.00 97.12 421 SER A N 1
ATOM 3287 C CA . SER A 1 421 ? 10.854 -18.996 1.539 1.00 97.12 421 SER A CA 1
ATOM 3288 C C . SER A 1 421 ? 11.124 -19.149 3.025 1.00 97.12 421 SER A C 1
ATOM 3290 O O . SER A 1 421 ? 11.931 -19.993 3.409 1.00 97.12 421 SER A O 1
ATOM 3292 N N . GLY A 1 422 ? 10.426 -18.395 3.866 1.00 97.06 422 GLY A N 1
ATOM 3293 C CA . GLY A 1 422 ? 10.524 -18.480 5.321 1.00 97.06 422 GLY A CA 1
ATOM 3294 C C . GLY A 1 422 ? 9.185 -18.224 5.997 1.00 97.06 422 GLY A C 1
ATOM 3295 O O . GLY A 1 422 ? 8.364 -17.471 5.486 1.00 97.06 422 GLY A O 1
ATOM 3296 N N . GLU A 1 423 ? 8.969 -18.846 7.152 1.00 97.25 423 GLU A N 1
ATOM 3297 C CA . GLU A 1 423 ? 7.746 -18.695 7.948 1.00 97.25 423 GLU A CA 1
ATOM 3298 C C . GLU A 1 423 ? 8.088 -18.237 9.369 1.00 97.25 423 GLU A C 1
ATOM 3300 O O . GLU A 1 423 ? 9.024 -18.745 9.998 1.00 97.25 423 GLU A O 1
ATOM 3305 N N . GLY A 1 424 ? 7.341 -17.266 9.881 1.00 96.31 424 GLY A N 1
ATOM 3306 C CA . GLY A 1 424 ? 7.526 -16.699 11.216 1.00 96.31 424 GLY A CA 1
ATOM 3307 C C . GLY A 1 424 ? 6.200 -16.303 11.849 1.00 96.31 424 GLY A C 1
ATOM 3308 O O . GLY A 1 424 ? 5.183 -16.224 11.164 1.00 96.31 424 GLY A O 1
ATOM 3309 N N . LEU A 1 425 ? 6.209 -16.049 13.156 1.00 93.19 425 LEU A N 1
ATOM 3310 C CA . LEU A 1 425 ? 5.031 -15.507 13.848 1.00 93.19 425 LEU A CA 1
ATOM 3311 C C . LEU A 1 425 ? 4.773 -14.056 13.422 1.00 93.19 425 LEU A C 1
ATOM 3313 O O . LEU A 1 425 ? 3.636 -13.601 13.361 1.00 93.19 425 LEU A O 1
ATOM 3317 N N . GLU A 1 426 ? 5.842 -13.345 13.059 1.00 94.00 426 GLU A N 1
ATOM 3318 C CA . GLU A 1 426 ? 5.794 -11.965 12.592 1.00 94.00 426 GLU A CA 1
ATOM 3319 C C . GLU A 1 426 ? 6.334 -11.811 11.166 1.00 94.00 426 GLU A C 1
ATOM 3321 O O . GLU A 1 426 ? 7.206 -12.559 10.714 1.00 94.00 426 GLU A O 1
ATOM 3326 N N . ARG A 1 427 ? 5.904 -10.737 10.483 1.00 94.12 427 ARG A N 1
ATOM 3327 C CA . ARG A 1 427 ? 6.406 -10.357 9.148 1.00 94.12 427 ARG A CA 1
ATOM 3328 C C . ARG A 1 427 ? 7.934 -10.252 9.114 1.00 94.12 427 ARG A C 1
ATOM 3330 O O . ARG A 1 427 ? 8.564 -10.753 8.189 1.00 94.12 427 ARG A O 1
ATOM 3337 N N . LYS A 1 428 ? 8.538 -9.624 10.131 1.00 94.31 428 LYS A N 1
ATOM 3338 C CA . LYS A 1 428 ? 9.998 -9.430 10.212 1.00 94.31 428 LYS A CA 1
ATOM 3339 C C . LYS A 1 428 ? 10.748 -10.758 10.297 1.00 94.31 428 LYS A C 1
ATOM 3341 O O . LYS A 1 428 ? 11.773 -10.925 9.640 1.00 94.31 428 LYS A O 1
ATOM 3346 N N . GLU A 1 429 ? 10.230 -11.698 11.081 1.00 95.69 429 GLU A N 1
ATOM 3347 C CA . GLU A 1 429 ? 10.826 -13.023 11.240 1.00 95.69 429 GLU A CA 1
ATOM 3348 C C . GLU A 1 429 ? 10.707 -13.845 9.950 1.00 95.69 429 GLU A C 1
ATOM 3350 O O . GLU A 1 429 ? 11.696 -14.431 9.505 1.00 95.69 429 GLU A O 1
ATOM 3355 N N . ALA A 1 430 ? 9.533 -13.824 9.309 1.00 96.56 430 ALA A N 1
ATOM 3356 C CA . ALA A 1 430 ? 9.295 -14.494 8.033 1.00 96.56 430 ALA A CA 1
ATOM 3357 C C . ALA A 1 430 ? 10.247 -13.982 6.939 1.00 96.56 430 ALA A C 1
ATOM 3359 O O . ALA A 1 430 ? 10.891 -14.781 6.260 1.00 96.56 430 ALA A O 1
ATOM 3360 N N . ILE A 1 431 ? 10.406 -12.655 6.819 1.00 96.12 431 ILE A N 1
ATOM 3361 C CA . ILE A 1 431 ? 11.359 -12.029 5.888 1.00 96.12 431 ILE A CA 1
ATOM 3362 C C . ILE A 1 431 ? 12.785 -12.478 6.204 1.00 96.12 431 ILE A C 1
ATOM 3364 O O . ILE A 1 431 ? 13.487 -12.945 5.312 1.00 96.12 431 ILE A O 1
ATOM 3368 N N . LYS A 1 432 ? 13.217 -12.393 7.468 1.00 95.94 432 LYS A N 1
ATOM 3369 C CA . LYS A 1 432 ? 14.579 -12.776 7.863 1.00 95.94 432 LYS A CA 1
ATOM 3370 C C . LYS A 1 432 ? 14.891 -14.230 7.506 1.00 95.94 432 LYS A C 1
ATOM 3372 O O . LYS A 1 432 ? 15.953 -14.501 6.950 1.00 95.94 432 LYS A O 1
ATOM 3377 N N . LYS A 1 433 ? 13.962 -15.151 7.778 1.00 96.81 433 LYS A N 1
ATOM 3378 C CA . LYS A 1 433 ? 14.098 -16.570 7.415 1.00 96.81 433 LYS A CA 1
ATOM 3379 C C . LYS A 1 433 ? 14.101 -16.781 5.901 1.00 96.81 433 LYS A C 1
ATOM 3381 O O . LYS A 1 433 ? 14.891 -17.579 5.414 1.00 96.81 433 LYS A O 1
ATOM 3386 N N . ALA A 1 434 ? 13.281 -16.049 5.149 1.00 97.19 434 ALA A N 1
ATOM 3387 C CA . ALA A 1 434 ? 13.253 -16.151 3.692 1.00 97.19 434 ALA A CA 1
ATOM 3388 C C . ALA A 1 434 ? 14.564 -15.668 3.047 1.00 97.19 434 ALA A C 1
ATOM 3390 O O . ALA A 1 434 ? 15.076 -16.328 2.144 1.00 97.19 434 ALA A O 1
ATOM 3391 N N . TYR A 1 435 ? 15.152 -14.579 3.556 1.00 96.62 435 TYR A N 1
ATOM 3392 C CA . TYR A 1 435 ? 16.476 -14.098 3.143 1.00 96.62 435 TYR A CA 1
ATOM 3393 C C . TYR A 1 435 ? 17.589 -15.091 3.494 1.00 96.62 435 TYR A C 1
ATOM 3395 O O . TYR A 1 435 ? 18.442 -15.362 2.652 1.00 96.62 435 TYR A O 1
ATOM 3403 N N . LEU A 1 436 ? 17.571 -15.657 4.707 1.00 95.38 436 LEU A N 1
ATOM 3404 C CA . LEU A 1 436 ? 18.523 -16.691 5.127 1.00 95.38 436 LEU A CA 1
ATOM 3405 C C . LEU A 1 436 ? 18.457 -17.911 4.198 1.00 95.38 436 LEU A C 1
ATOM 3407 O O . LEU A 1 436 ? 19.470 -18.296 3.620 1.00 95.38 436 LEU A O 1
ATOM 3411 N N . ASN A 1 437 ? 17.260 -18.451 3.972 1.00 96.19 437 ASN A N 1
ATOM 3412 C CA . ASN A 1 437 ? 17.062 -19.606 3.097 1.00 96.19 437 ASN A CA 1
ATOM 3413 C C . ASN A 1 437 ? 17.425 -19.286 1.637 1.00 96.19 437 ASN A C 1
ATOM 3415 O O . ASN A 1 437 ? 17.975 -20.130 0.933 1.00 96.19 437 ASN A O 1
ATOM 3419 N N . GLY A 1 438 ? 17.159 -18.059 1.177 1.00 95.12 438 GLY A N 1
ATOM 3420 C CA . GLY A 1 438 ? 17.583 -17.586 -0.141 1.00 95.12 438 GLY A CA 1
ATOM 3421 C C . GLY A 1 438 ? 19.104 -17.522 -0.284 1.00 95.12 438 GLY A C 1
ATOM 3422 O O . GLY A 1 438 ? 19.649 -17.970 -1.292 1.00 95.12 438 GLY A O 1
ATOM 3423 N N . TYR A 1 439 ? 19.799 -17.034 0.745 1.00 94.75 439 TYR A N 1
ATOM 3424 C CA . TYR A 1 439 ? 21.260 -17.001 0.804 1.00 94.75 439 TYR A CA 1
ATOM 3425 C C . TYR A 1 439 ? 21.866 -18.413 0.799 1.00 94.75 439 TYR A C 1
ATOM 3427 O O . TYR A 1 439 ? 22.783 -18.692 0.026 1.00 94.75 439 TYR A O 1
ATOM 3435 N N . GLU A 1 440 ? 21.332 -19.329 1.611 1.00 94.38 440 GLU A N 1
ATOM 3436 C CA . GLU A 1 440 ? 21.777 -20.728 1.656 1.00 94.38 440 GLU A CA 1
ATOM 3437 C C . GLU A 1 440 ? 21.546 -21.453 0.329 1.00 94.38 440 GLU A C 1
ATOM 3439 O O . GLU A 1 440 ? 22.413 -22.194 -0.143 1.00 94.38 440 GLU A O 1
ATOM 3444 N N . ARG A 1 441 ? 20.411 -21.203 -0.330 1.00 94.50 441 ARG A N 1
ATOM 3445 C CA . ARG A 1 441 ? 20.123 -21.775 -1.647 1.00 94.50 441 ARG A CA 1
ATOM 3446 C C . ARG A 1 441 ? 21.057 -21.240 -2.728 1.00 94.50 441 ARG A C 1
ATOM 3448 O O . ARG A 1 441 ? 21.528 -22.027 -3.543 1.00 94.50 441 ARG A O 1
ATOM 3455 N N . LEU A 1 442 ? 21.374 -19.942 -2.711 1.00 93.88 442 LEU A N 1
ATOM 3456 C CA . LEU A 1 442 ? 22.367 -19.353 -3.617 1.00 93.88 442 LEU A CA 1
ATOM 3457 C C . LEU A 1 442 ? 23.759 -19.979 -3.440 1.00 93.88 442 LEU A C 1
ATOM 3459 O O . LEU A 1 442 ? 24.514 -20.031 -4.404 1.00 93.88 442 LEU A O 1
ATOM 3463 N N . ARG A 1 443 ? 24.112 -20.461 -2.240 1.00 92.88 443 ARG A N 1
ATOM 3464 C CA . ARG A 1 443 ? 25.392 -21.150 -1.989 1.00 92.88 443 ARG A CA 1
ATOM 3465 C C . ARG A 1 443 ? 25.369 -22.635 -2.345 1.00 92.88 443 ARG A C 1
ATOM 3467 O O . ARG A 1 443 ? 26.402 -23.159 -2.751 1.00 92.88 443 ARG A O 1
ATOM 3474 N N . SER A 1 444 ? 24.240 -23.310 -2.138 1.00 94.19 444 SER A N 1
ATOM 3475 C CA . SER A 1 444 ? 24.141 -24.772 -2.253 1.00 94.19 444 SER A CA 1
ATOM 3476 C C . SER A 1 444 ? 23.770 -25.265 -3.650 1.00 94.19 444 SER A C 1
ATOM 3478 O O . SER A 1 444 ? 24.226 -26.338 -4.036 1.00 94.19 444 SER A O 1
ATOM 3480 N N . LYS A 1 445 ? 22.972 -24.505 -4.408 1.00 95.06 445 LYS A N 1
ATOM 3481 C CA . LYS A 1 445 ? 22.500 -24.905 -5.739 1.00 95.06 445 LYS A CA 1
ATOM 3482 C C . LYS A 1 445 ? 23.363 -24.344 -6.862 1.00 95.06 445 LYS A C 1
ATOM 3484 O O . LYS A 1 445 ? 23.942 -23.259 -6.755 1.00 95.06 445 LYS A O 1
ATOM 3489 N N . THR A 1 446 ? 23.409 -25.065 -7.979 1.00 94.19 446 THR A N 1
ATOM 3490 C CA . THR A 1 446 ? 24.030 -24.556 -9.209 1.00 94.19 446 THR A CA 1
ATOM 3491 C C . THR A 1 446 ? 23.151 -23.487 -9.870 1.00 94.19 446 THR A C 1
ATOM 3493 O O . THR A 1 446 ? 21.941 -23.425 -9.653 1.00 94.19 446 THR A O 1
ATOM 3496 N N . LEU A 1 447 ? 23.744 -22.625 -10.707 1.00 90.25 447 LEU A N 1
ATOM 3497 C CA . LEU A 1 447 ? 22.986 -21.594 -11.427 1.00 90.25 447 LEU A CA 1
ATOM 3498 C C . LEU A 1 447 ? 21.882 -22.207 -12.303 1.00 90.25 447 LEU A C 1
ATOM 3500 O O . LEU A 1 447 ? 20.786 -21.661 -12.370 1.00 90.25 447 LEU A O 1
ATOM 3504 N N . ASP A 1 448 ? 22.151 -23.338 -12.955 1.00 89.69 448 ASP A N 1
ATOM 3505 C CA . ASP A 1 448 ? 21.157 -24.002 -13.800 1.00 89.69 448 ASP A CA 1
ATOM 3506 C C . ASP A 1 448 ? 20.007 -24.595 -12.978 1.00 89.69 448 ASP A C 1
ATOM 3508 O O . ASP A 1 448 ? 18.862 -24.519 -13.414 1.00 89.69 448 ASP A O 1
ATOM 3512 N N . GLU A 1 449 ? 20.258 -25.104 -11.769 1.00 91.50 449 GLU A N 1
ATOM 3513 C CA . GLU A 1 449 ? 19.187 -25.519 -10.851 1.00 91.50 449 GLU A CA 1
ATOM 3514 C C . GLU A 1 449 ? 18.323 -24.336 -10.401 1.00 91.50 449 GLU A C 1
ATOM 3516 O O . GLU A 1 449 ? 17.100 -24.444 -10.380 1.00 91.50 449 GLU A O 1
ATOM 3521 N N . LEU A 1 450 ? 18.941 -23.194 -10.076 1.00 90.00 450 LEU A N 1
ATOM 3522 C CA . LEU A 1 450 ? 18.216 -21.993 -9.648 1.00 90.00 450 LEU A CA 1
ATOM 3523 C C . LEU A 1 450 ? 17.296 -21.446 -10.742 1.00 90.00 450 LEU A C 1
ATOM 3525 O O . LEU A 1 450 ? 16.178 -21.034 -10.447 1.00 90.00 450 LEU A O 1
ATOM 3529 N N . VAL A 1 451 ? 17.756 -21.438 -11.996 1.00 85.69 451 VAL A N 1
ATOM 3530 C CA . VAL A 1 451 ? 16.971 -20.911 -13.125 1.00 85.69 451 VAL A CA 1
ATOM 3531 C C . VAL A 1 451 ? 15.885 -21.910 -13.564 1.00 85.69 451 VAL A C 1
ATOM 3533 O O . VAL A 1 451 ? 14.813 -21.492 -14.011 1.00 85.69 451 VAL A O 1
ATOM 3536 N N . ASN A 1 452 ? 16.133 -23.218 -13.420 1.00 84.25 452 ASN A N 1
ATOM 3537 C CA . ASN A 1 452 ? 15.164 -24.272 -13.741 1.00 84.25 452 ASN A CA 1
ATOM 3538 C C . ASN A 1 452 ? 14.119 -24.516 -12.642 1.00 84.25 452 ASN A C 1
ATOM 3540 O O . ASN A 1 452 ? 13.132 -25.204 -12.899 1.00 84.25 452 ASN A O 1
ATOM 3544 N N . ASP A 1 453 ? 14.301 -23.979 -11.433 1.00 80.56 453 ASP A N 1
ATOM 3545 C CA . ASP A 1 453 ? 13.304 -24.117 -10.374 1.00 80.56 453 ASP A CA 1
ATOM 3546 C C . ASP A 1 453 ? 11.969 -23.471 -10.807 1.00 80.56 453 ASP A C 1
ATOM 3548 O O . ASP A 1 453 ? 11.880 -22.290 -11.145 1.00 80.56 453 ASP A O 1
ATOM 3552 N N . TYR A 1 454 ? 10.901 -24.272 -10.784 1.00 64.38 454 TYR A N 1
ATOM 3553 C CA . TYR A 1 454 ? 9.599 -23.949 -11.386 1.00 64.38 454 TYR A CA 1
ATOM 3554 C C . TYR A 1 454 ? 8.825 -22.817 -10.700 1.00 64.38 454 TYR A C 1
ATOM 3556 O O . TYR A 1 454 ? 7.852 -22.307 -11.258 1.00 64.38 454 TYR A O 1
ATOM 3564 N N . LYS A 1 455 ? 9.228 -22.408 -9.494 1.00 81.31 455 LYS A N 1
ATOM 3565 C CA . LYS A 1 455 ? 8.560 -21.331 -8.762 1.00 81.31 455 LYS A CA 1
ATOM 3566 C C . LYS A 1 455 ? 9.061 -19.991 -9.290 1.00 81.31 455 LYS A C 1
ATOM 3568 O O . LYS A 1 455 ? 9.986 -19.408 -8.744 1.00 81.31 455 LYS A O 1
ATOM 3573 N N . LYS A 1 456 ? 8.484 -19.517 -10.386 1.00 80.50 456 LYS A N 1
ATOM 3574 C CA . LYS A 1 456 ? 8.752 -18.172 -10.898 1.00 80.50 456 LYS A CA 1
ATOM 3575 C C . LYS A 1 456 ? 7.660 -17.214 -10.458 1.00 80.50 456 LYS A C 1
ATOM 3577 O O . LYS A 1 456 ? 6.520 -17.619 -10.233 1.00 80.50 456 LYS A O 1
ATOM 3582 N N . LEU A 1 457 ? 8.001 -15.934 -10.403 1.00 80.44 457 LEU A N 1
ATOM 3583 C CA . LEU A 1 457 ? 7.050 -14.854 -10.155 1.00 80.44 457 LEU A CA 1
ATOM 3584 C C . LEU A 1 457 ? 6.194 -14.580 -11.407 1.00 80.44 457 LEU A C 1
ATOM 3586 O O . LEU A 1 457 ? 6.192 -13.468 -11.921 1.00 80.44 457 LEU A O 1
ATOM 3590 N N . ILE A 1 458 ? 5.566 -15.610 -11.989 1.00 64.56 458 ILE A N 1
ATOM 3591 C CA . ILE A 1 458 ? 4.987 -15.481 -13.335 1.00 64.56 458 ILE A CA 1
ATOM 3592 C C . ILE A 1 458 ? 3.617 -14.819 -13.340 1.00 64.56 458 ILE A C 1
ATOM 3594 O O . ILE A 1 458 ? 3.303 -14.181 -14.324 1.00 64.56 458 ILE A O 1
ATOM 3598 N N . VAL A 1 459 ? 2.848 -14.869 -12.256 1.00 63.84 459 VAL A N 1
ATOM 3599 C CA . VAL A 1 459 ? 1.699 -13.978 -12.057 1.00 63.84 459 VAL A CA 1
ATOM 3600 C C . VAL A 1 459 ? 1.449 -13.931 -10.556 1.00 63.84 459 VAL A C 1
ATOM 3602 O O . VAL A 1 459 ? 0.848 -14.844 -9.991 1.00 63.84 459 VAL A O 1
ATOM 3605 N N . LEU A 1 460 ? 1.931 -12.893 -9.871 1.00 73.06 460 LEU A N 1
ATOM 3606 C CA . LEU A 1 460 ? 1.373 -12.604 -8.553 1.00 73.06 460 LEU A CA 1
ATOM 3607 C C . LEU A 1 460 ? -0.043 -12.106 -8.778 1.00 73.06 460 LEU A C 1
ATOM 3609 O O . LEU A 1 460 ? -0.245 -10.957 -9.179 1.00 73.06 460 LEU A O 1
ATOM 3613 N N . ASN A 1 461 ? -1.024 -12.963 -8.508 1.00 76.94 461 ASN A N 1
ATOM 3614 C CA . ASN A 1 461 ? -2.390 -12.497 -8.417 1.00 76.94 461 ASN A CA 1
ATOM 3615 C C . ASN A 1 461 ? -2.479 -11.573 -7.197 1.00 76.94 461 ASN A C 1
ATOM 3617 O O . ASN A 1 461 ? -2.650 -12.033 -6.076 1.00 76.94 461 ASN A O 1
ATOM 3621 N N . ARG A 1 462 ? -2.347 -10.257 -7.406 1.00 76.62 462 ARG A N 1
ATOM 3622 C CA . ARG A 1 462 ? -2.450 -9.248 -6.336 1.00 76.62 462 ARG A CA 1
ATOM 3623 C C . ARG A 1 462 ? -3.812 -9.269 -5.631 1.00 76.62 462 ARG A C 1
ATOM 3625 O O . ARG A 1 462 ? -3.951 -8.656 -4.580 1.00 76.62 462 ARG A O 1
ATOM 3632 N N . GLN A 1 463 ? -4.808 -9.934 -6.215 1.00 74.00 463 GLN A N 1
ATOM 3633 C CA . GLN A 1 463 ? -6.124 -10.142 -5.618 1.00 74.00 463 GLN A CA 1
ATOM 3634 C C . GLN A 1 463 ? -6.199 -11.421 -4.775 1.00 74.00 463 GLN A C 1
ATOM 3636 O O . GLN A 1 463 ? -7.235 -11.667 -4.160 1.00 74.00 463 GLN A O 1
ATOM 3641 N N . ASP A 1 464 ? -5.139 -12.232 -4.727 1.00 82.25 464 ASP A N 1
ATOM 3642 C CA . ASP A 1 464 ? -5.086 -13.397 -3.856 1.00 82.25 464 ASP A CA 1
ATOM 3643 C C . ASP A 1 464 ? -5.211 -12.944 -2.397 1.00 82.25 464 ASP A C 1
ATOM 3645 O O . ASP A 1 464 ? -4.337 -12.270 -1.851 1.00 82.25 464 ASP A O 1
ATOM 3649 N N . SER A 1 465 ? -6.310 -13.350 -1.760 1.00 81.50 465 SER A N 1
ATOM 3650 C CA . SER A 1 465 ? -6.602 -13.072 -0.351 1.00 81.50 465 SER A CA 1
ATOM 3651 C C . SER A 1 465 ? -5.529 -13.586 0.611 1.00 81.50 465 SER A C 1
ATOM 3653 O O . SER A 1 465 ? -5.461 -13.134 1.756 1.00 81.50 465 SER A O 1
ATOM 3655 N N . LYS A 1 466 ? -4.692 -14.537 0.170 1.00 89.38 466 LYS A N 1
ATOM 3656 C CA . LYS A 1 466 ? -3.566 -15.031 0.956 1.00 89.38 466 LYS A CA 1
ATOM 3657 C C . LYS A 1 466 ? -2.414 -14.045 0.976 1.00 89.38 466 LYS A C 1
ATOM 3659 O O . LYS A 1 466 ? -1.666 -14.060 1.946 1.00 89.38 466 LYS A O 1
ATOM 3664 N N . ILE A 1 467 ? -2.235 -13.204 -0.041 1.00 90.88 467 ILE A N 1
ATOM 3665 C CA . ILE A 1 467 ? -1.141 -12.232 -0.058 1.00 90.88 467 ILE A CA 1
ATOM 3666 C C . ILE A 1 467 ? -1.439 -11.155 0.984 1.00 90.88 467 ILE A C 1
ATOM 3668 O O . ILE A 1 467 ? -2.489 -10.535 0.984 1.00 90.88 467 ILE A O 1
ATOM 3672 N N . LEU A 1 468 ? -0.513 -10.929 1.906 1.00 88.94 468 LEU A N 1
ATOM 3673 C CA . LEU A 1 468 ? -0.607 -9.868 2.903 1.00 88.94 468 LEU A CA 1
ATOM 3674 C C . LEU A 1 468 ? 0.058 -8.583 2.423 1.00 88.94 468 LEU A C 1
ATOM 3676 O O . LEU A 1 468 ? -0.372 -7.502 2.812 1.00 88.94 468 LEU A O 1
ATOM 3680 N N . ASP A 1 469 ? 1.154 -8.697 1.674 1.00 88.75 469 ASP A N 1
ATOM 3681 C CA . ASP A 1 469 ? 1.954 -7.554 1.240 1.00 88.75 469 ASP A CA 1
ATOM 3682 C C . ASP A 1 469 ? 2.946 -7.961 0.139 1.00 88.75 469 ASP A C 1
ATOM 3684 O O . ASP A 1 469 ? 3.348 -9.125 0.049 1.00 88.75 469 ASP A O 1
ATOM 3688 N N . ILE A 1 470 ? 3.379 -6.994 -0.669 1.00 89.62 470 ILE A N 1
ATOM 3689 C CA . ILE A 1 470 ? 4.412 -7.174 -1.693 1.00 89.62 470 ILE A CA 1
ATOM 3690 C C . ILE A 1 470 ? 5.417 -6.032 -1.548 1.00 89.62 470 ILE A C 1
ATOM 3692 O O . ILE A 1 470 ? 5.098 -4.873 -1.801 1.00 89.62 470 ILE A O 1
ATOM 3696 N N . LEU A 1 471 ? 6.648 -6.368 -1.167 1.00 88.38 471 LEU A N 1
ATOM 3697 C CA . LEU A 1 471 ? 7.735 -5.410 -0.981 1.00 88.38 471 LEU A CA 1
ATOM 3698 C C . LEU A 1 471 ? 8.718 -5.526 -2.143 1.00 88.38 471 LEU A C 1
ATOM 3700 O O . LEU A 1 471 ? 9.418 -6.531 -2.264 1.00 88.38 471 LEU A O 1
ATOM 3704 N N . VAL A 1 472 ? 8.794 -4.492 -2.978 1.00 89.50 472 VAL A N 1
ATOM 3705 C CA . VAL A 1 472 ? 9.715 -4.431 -4.118 1.00 89.50 472 VAL A CA 1
ATOM 3706 C C . VAL A 1 472 ? 10.862 -3.470 -3.813 1.00 89.50 472 VAL A C 1
ATOM 3708 O O . VAL A 1 472 ? 10.658 -2.265 -3.665 1.00 89.50 472 VAL A O 1
ATOM 3711 N N . LYS A 1 473 ? 12.085 -4.001 -3.759 1.00 86.81 473 LYS A N 1
ATOM 3712 C CA . LYS A 1 473 ? 13.326 -3.254 -3.538 1.00 86.81 473 LYS A CA 1
ATOM 3713 C C . LYS A 1 473 ? 14.229 -3.361 -4.765 1.00 86.81 473 LYS A C 1
ATOM 3715 O O . LYS A 1 473 ? 14.767 -4.427 -5.043 1.00 86.81 473 LYS A O 1
ATOM 3720 N N . GLY A 1 474 ? 14.434 -2.267 -5.487 1.00 79.62 474 GLY A N 1
ATOM 3721 C CA . GLY A 1 474 ? 15.408 -2.175 -6.575 1.00 79.62 474 GLY A CA 1
ATOM 3722 C C . GLY A 1 474 ? 16.551 -1.213 -6.256 1.00 79.62 474 GLY A C 1
ATOM 3723 O O . GLY A 1 474 ? 16.486 -0.431 -5.306 1.00 79.62 474 GLY A O 1
ATOM 3724 N N . ARG A 1 475 ? 17.604 -1.252 -7.085 1.00 71.75 475 ARG A N 1
ATOM 3725 C CA . ARG A 1 475 ? 18.714 -0.284 -7.034 1.00 71.75 475 ARG A CA 1
ATOM 3726 C C . ARG A 1 475 ? 18.213 1.147 -7.205 1.00 71.75 475 ARG A C 1
ATOM 3728 O O . ARG A 1 475 ? 18.570 2.022 -6.426 1.00 71.75 475 ARG A O 1
ATOM 3735 N N . PHE A 1 476 ? 17.415 1.355 -8.246 1.00 73.12 476 PHE A N 1
ATOM 3736 C CA . PHE A 1 476 ? 17.002 2.687 -8.666 1.00 73.12 476 PHE A CA 1
ATOM 3737 C C . PHE A 1 476 ? 15.581 3.011 -8.277 1.00 73.12 476 PHE A C 1
ATOM 3739 O O . PHE A 1 476 ? 15.296 4.185 -8.118 1.00 73.12 476 PHE A O 1
ATOM 3746 N N . TYR A 1 477 ? 14.723 2.011 -8.062 1.00 81.00 477 TYR A N 1
ATOM 3747 C CA . TYR A 1 477 ? 13.358 2.279 -7.657 1.00 81.00 477 TYR A CA 1
ATOM 3748 C C . TYR A 1 477 ? 12.846 1.374 -6.537 1.00 81.00 477 TYR A C 1
ATOM 3750 O O . TYR A 1 477 ? 13.204 0.203 -6.422 1.00 81.00 477 TYR A O 1
ATOM 3758 N N . GLU A 1 478 ? 11.996 1.944 -5.695 1.00 88.44 478 GLU A N 1
ATOM 3759 C CA . GLU A 1 478 ? 11.228 1.276 -4.651 1.00 88.44 478 GLU A CA 1
ATOM 3760 C C . GLU A 1 478 ? 9.749 1.475 -4.976 1.00 88.44 478 GLU A C 1
ATOM 3762 O O . GLU A 1 478 ? 9.318 2.599 -5.239 1.00 88.44 478 GLU A O 1
ATOM 3767 N N . VAL A 1 479 ? 8.982 0.386 -4.967 1.00 89.00 479 VAL A N 1
ATOM 3768 C CA . VAL A 1 479 ? 7.526 0.443 -5.129 1.00 89.00 479 VAL A CA 1
ATOM 3769 C C . VAL A 1 479 ? 6.893 -0.033 -3.835 1.00 89.00 479 VAL A C 1
ATOM 3771 O O . VAL A 1 479 ? 7.217 -1.117 -3.348 1.00 89.00 479 VAL A O 1
ATOM 3774 N N . GLY A 1 480 ? 5.984 0.765 -3.286 1.00 90.50 480 GLY A N 1
ATOM 3775 C CA . GLY A 1 480 ? 5.170 0.366 -2.143 1.00 90.50 480 GLY A CA 1
ATOM 3776 C C . GLY A 1 480 ? 3.703 0.700 -2.357 1.00 90.50 480 GLY A C 1
ATOM 3777 O O . GLY A 1 480 ? 3.349 1.463 -3.257 1.00 90.50 480 GLY A O 1
ATOM 3778 N N . SER A 1 481 ? 2.837 0.087 -1.553 1.00 91.69 481 SER A N 1
ATOM 3779 C CA . SER A 1 481 ? 1.389 0.248 -1.676 1.00 91.69 481 SER A CA 1
ATOM 3780 C C . SER A 1 481 ? 0.669 0.037 -0.348 1.00 91.69 481 SER A C 1
ATOM 3782 O O . SER A 1 481 ? 1.215 -0.588 0.559 1.00 91.69 481 SER A O 1
ATOM 3784 N N . ASN A 1 482 ? -0.585 0.481 -0.256 1.00 93.56 482 ASN A N 1
ATOM 3785 C CA . ASN A 1 482 ? -1.465 0.187 0.881 1.00 93.56 482 ASN A CA 1
ATOM 3786 C C . ASN A 1 482 ? -2.201 -1.164 0.751 1.00 93.56 482 ASN A C 1
ATOM 3788 O O . ASN A 1 482 ? -3.190 -1.392 1.453 1.00 93.56 482 ASN A O 1
ATOM 3792 N N . ILE A 1 483 ? -1.761 -2.068 -0.134 1.00 87.25 483 ILE A N 1
ATOM 3793 C CA . ILE A 1 483 ? -2.498 -3.300 -0.451 1.00 87.25 483 ILE A CA 1
ATOM 3794 C C . ILE A 1 483 ? -2.743 -4.177 0.781 1.00 87.25 483 ILE A C 1
ATOM 3796 O O . ILE A 1 483 ? -3.831 -4.723 0.935 1.00 87.25 483 ILE A O 1
ATOM 3800 N N . GLY A 1 484 ? -1.793 -4.240 1.717 1.00 84.88 484 GLY A N 1
ATOM 3801 C CA . GLY A 1 484 ? -1.985 -4.988 2.958 1.00 84.88 484 GLY A CA 1
ATOM 3802 C C . GLY A 1 484 ? -3.082 -4.411 3.854 1.00 84.88 484 GLY A C 1
ATOM 3803 O O . GLY A 1 484 ? -3.780 -5.165 4.537 1.00 84.88 484 GLY A O 1
ATOM 3804 N N . GLY A 1 485 ? -3.284 -3.091 3.816 1.00 87.38 485 GLY A N 1
ATOM 3805 C CA . GLY A 1 485 ? -4.417 -2.428 4.462 1.00 87.38 485 GLY A CA 1
ATOM 3806 C C . GLY A 1 485 ? -5.738 -2.807 3.795 1.00 87.38 485 GLY A C 1
ATOM 3807 O O . GLY A 1 485 ? -6.679 -3.203 4.482 1.00 87.38 485 GLY A O 1
ATOM 3808 N N . LEU A 1 486 ? -5.778 -2.780 2.459 1.00 86.56 486 LEU A N 1
ATOM 3809 C CA . LEU A 1 486 ? -6.958 -3.165 1.681 1.00 86.56 486 LEU A CA 1
ATOM 3810 C C . LEU A 1 486 ? -7.346 -4.627 1.879 1.00 86.56 486 LEU A C 1
ATOM 3812 O O . LEU A 1 486 ? -8.521 -4.916 2.060 1.00 86.56 486 LEU A O 1
ATOM 3816 N N . ILE A 1 487 ? -6.389 -5.553 1.883 1.00 83.44 487 ILE A N 1
ATOM 3817 C CA . ILE A 1 487 ? -6.671 -6.983 2.070 1.00 83.44 487 ILE A CA 1
ATOM 3818 C C . ILE A 1 487 ? -7.187 -7.242 3.488 1.00 83.44 487 ILE A C 1
ATOM 3820 O O . ILE A 1 487 ? -8.175 -7.953 3.667 1.00 83.44 487 ILE A O 1
ATOM 3824 N N . SER A 1 488 ? -6.594 -6.586 4.491 1.00 81.19 488 SER A N 1
ATOM 3825 C CA . SER A 1 488 ? -7.075 -6.653 5.878 1.00 81.19 488 SER A CA 1
ATOM 3826 C C . SER A 1 488 ? -8.503 -6.116 6.037 1.00 81.19 488 SER A C 1
ATOM 3828 O O . SER A 1 488 ? -9.226 -6.565 6.927 1.00 81.19 488 SER A O 1
ATOM 3830 N N . LYS A 1 489 ? -8.899 -5.155 5.192 1.00 82.19 489 LYS A N 1
ATOM 3831 C CA . LYS A 1 489 ? -10.242 -4.572 5.161 1.00 82.19 489 LYS A CA 1
ATOM 3832 C C . LYS A 1 489 ? -11.233 -5.446 4.379 1.00 82.19 489 LYS A C 1
ATOM 3834 O O . LYS A 1 489 ? -12.269 -5.799 4.925 1.00 82.19 489 LYS A O 1
ATOM 3839 N N . ARG A 1 490 ? -10.882 -5.890 3.167 1.00 76.62 490 ARG A N 1
ATOM 3840 C CA . ARG A 1 490 ? -11.701 -6.777 2.314 1.00 76.62 490 ARG A CA 1
ATOM 3841 C C . ARG A 1 490 ? -11.996 -8.126 2.947 1.00 76.62 490 ARG A C 1
ATOM 3843 O O . ARG A 1 490 ? -13.066 -8.663 2.728 1.00 76.62 490 ARG A O 1
ATOM 3850 N N . ALA A 1 491 ? -11.089 -8.657 3.768 1.00 58.59 491 ALA A N 1
ATOM 3851 C CA . ALA A 1 491 ? -11.366 -9.860 4.552 1.00 58.59 491 ALA A CA 1
ATOM 3852 C C . ALA A 1 491 ? -12.559 -9.701 5.522 1.00 58.59 491 ALA A C 1
ATOM 3854 O O . ALA A 1 491 ? -12.956 -10.681 6.144 1.00 58.59 491 ALA A O 1
ATOM 3855 N N . LYS A 1 492 ? -13.086 -8.480 5.692 1.00 61.72 492 LYS A N 1
ATOM 3856 C CA . LYS A 1 492 ? -14.195 -8.148 6.590 1.00 61.72 492 LYS A CA 1
ATOM 3857 C C . LYS A 1 492 ? -15.430 -7.579 5.886 1.00 61.72 492 LYS A C 1
ATOM 3859 O O . LYS A 1 492 ? -16.465 -7.504 6.534 1.00 61.72 492 LYS A O 1
ATOM 3864 N N . GLU A 1 493 ? -15.327 -7.160 4.625 1.00 62.75 493 GLU A N 1
ATOM 3865 C CA . GLU A 1 493 ? -16.439 -6.562 3.872 1.00 62.75 493 GLU A CA 1
ATOM 3866 C C . GLU A 1 493 ? -16.969 -7.565 2.837 1.00 62.75 493 GLU A C 1
ATOM 3868 O O . GLU A 1 493 ? -16.196 -8.104 2.041 1.00 62.75 493 GLU A O 1
ATOM 3873 N N . ASP A 1 494 ? -18.285 -7.792 2.819 1.00 56.94 494 ASP A N 1
ATOM 3874 C CA . ASP A 1 494 ? -18.949 -8.519 1.734 1.00 56.94 494 ASP A CA 1
ATOM 3875 C C . ASP A 1 494 ? -18.847 -7.701 0.432 1.00 56.94 494 ASP A C 1
ATOM 3877 O O . ASP A 1 494 ? -19.044 -6.486 0.432 1.00 56.94 494 ASP A O 1
ATOM 3881 N N . GLN A 1 495 ? -18.518 -8.354 -0.690 1.00 53.09 495 GLN A N 1
ATOM 3882 C CA . GLN A 1 495 ? -18.139 -7.730 -1.977 1.00 53.09 495 GLN A CA 1
ATOM 3883 C C . GLN A 1 495 ? -19.297 -7.033 -2.739 1.00 53.09 495 GLN A C 1
ATOM 3885 O O . GLN A 1 495 ? -19.337 -7.045 -3.966 1.00 53.09 495 GLN A O 1
ATOM 3890 N N . GLY A 1 496 ? -20.270 -6.446 -2.040 1.00 50.19 496 GLY A N 1
ATOM 3891 C CA . GLY A 1 496 ? -21.594 -6.141 -2.585 1.00 50.19 496 GLY A CA 1
ATOM 3892 C C . GLY A 1 496 ? -21.822 -4.773 -3.237 1.00 50.19 496 GLY A C 1
ATOM 3893 O O . GLY A 1 496 ? -22.900 -4.582 -3.790 1.00 50.19 496 GLY A O 1
ATOM 3894 N N . SER A 1 497 ? -20.896 -3.809 -3.204 1.00 55.78 497 SER A N 1
ATOM 3895 C CA . SER A 1 497 ? -21.194 -2.464 -3.731 1.00 55.78 497 SER A CA 1
ATOM 3896 C C . SER A 1 497 ? -20.094 -1.901 -4.625 1.00 55.78 497 SER A C 1
ATOM 3898 O O . SER A 1 497 ? -19.089 -1.374 -4.150 1.00 55.78 497 SER A O 1
ATOM 3900 N N . ASP A 1 498 ? -20.355 -1.934 -5.929 1.00 51.62 498 ASP A N 1
ATOM 3901 C CA . ASP A 1 498 ? -19.548 -1.366 -7.018 1.00 51.62 498 ASP A CA 1
ATOM 3902 C C . ASP A 1 498 ? -19.642 0.179 -7.094 1.00 51.62 498 ASP A C 1
ATOM 3904 O O . ASP A 1 498 ? -19.527 0.807 -8.148 1.00 51.62 498 ASP A O 1
ATOM 3908 N N . GLY A 1 499 ? -19.910 0.824 -5.956 1.00 53.88 499 GLY A N 1
ATOM 3909 C CA . GLY A 1 499 ? -20.094 2.264 -5.873 1.00 53.88 499 GLY A CA 1
ATOM 3910 C C . GLY A 1 499 ? -18.765 2.983 -6.055 1.00 53.88 499 GLY A C 1
ATOM 3911 O O . GLY A 1 499 ? -17.996 3.109 -5.107 1.00 53.88 499 GLY A O 1
ATOM 3912 N N . GLN A 1 500 ? -18.522 3.520 -7.253 1.00 55.88 500 GLN A N 1
ATOM 3913 C CA . GLN A 1 500 ? -17.457 4.487 -7.570 1.00 55.88 500 GLN A CA 1
ATOM 3914 C C . GLN A 1 500 ? -17.639 5.844 -6.848 1.00 55.88 500 GLN A C 1
ATOM 3916 O O . GLN A 1 500 ? -17.332 6.906 -7.396 1.00 55.88 500 GLN A O 1
ATOM 3921 N N . ASN A 1 501 ? -18.173 5.836 -5.630 1.00 59.44 501 ASN A N 1
ATOM 3922 C CA . ASN A 1 501 ? -18.760 7.006 -5.009 1.00 59.44 501 ASN A CA 1
ATOM 3923 C C . ASN A 1 501 ? -17.799 7.637 -4.012 1.00 59.44 501 ASN A C 1
ATOM 3925 O O . ASN A 1 501 ? -17.362 7.011 -3.055 1.00 59.44 501 ASN A O 1
ATOM 3929 N N . GLU A 1 502 ? -17.494 8.892 -4.331 1.00 83.50 502 GLU A N 1
ATOM 3930 C CA . GLU A 1 502 ? -16.985 9.943 -3.461 1.00 83.50 502 GLU A CA 1
ATOM 3931 C C . GLU A 1 502 ? -15.846 9.545 -2.515 1.00 83.50 502 GLU A C 1
ATOM 3933 O O . GLU A 1 502 ? -16.036 9.000 -1.434 1.00 83.50 502 GLU A O 1
ATOM 3938 N N . VAL A 1 503 ? -14.622 9.896 -2.918 1.00 89.50 503 VAL A N 1
ATOM 3939 C CA . VAL A 1 503 ? -13.471 9.824 -2.016 1.00 89.50 503 VAL A CA 1
ATOM 3940 C C . VAL A 1 503 ? -13.709 10.780 -0.849 1.00 89.50 503 VAL A C 1
ATOM 3942 O O . VAL A 1 503 ? -14.039 11.941 -1.073 1.00 89.50 503 VAL A O 1
ATOM 3945 N N . VAL A 1 504 ? -13.486 10.309 0.374 1.00 91.75 504 VAL A N 1
ATOM 3946 C CA . VAL A 1 504 ? -13.519 11.110 1.603 1.00 91.75 504 VAL A CA 1
ATOM 3947 C C . VAL A 1 504 ? -12.135 11.109 2.239 1.00 91.75 504 VAL A C 1
ATOM 3949 O O . VAL A 1 504 ? -11.580 10.052 2.541 1.00 91.75 504 VAL A O 1
ATOM 3952 N N . VAL A 1 505 ? -11.551 12.285 2.439 1.00 95.12 505 VAL A N 1
ATOM 3953 C CA . VAL A 1 505 ? -10.228 12.428 3.050 1.00 95.12 505 VAL A CA 1
ATOM 3954 C C . VAL A 1 505 ? -10.341 12.254 4.558 1.00 95.12 505 VAL A C 1
ATOM 3956 O O . VAL A 1 505 ? -11.148 12.918 5.197 1.00 95.12 505 VAL A O 1
ATOM 3959 N N . MET A 1 506 ? -9.516 11.374 5.124 1.00 94.50 506 MET A N 1
ATOM 3960 C CA . MET A 1 506 ? -9.475 11.088 6.559 1.00 94.50 506 MET A CA 1
ATOM 3961 C C . MET A 1 506 ? -8.205 11.702 7.152 1.00 94.50 506 MET A C 1
ATOM 3963 O O . MET A 1 506 ? -7.117 11.163 6.938 1.00 94.50 506 MET A O 1
ATOM 3967 N N . ILE A 1 507 ? -8.322 12.804 7.896 1.00 95.00 507 ILE A N 1
ATOM 3968 C CA . ILE A 1 507 ? -7.183 13.460 8.557 1.00 95.00 507 ILE A CA 1
ATOM 3969 C C . ILE A 1 507 ? -7.213 13.180 10.050 1.00 95.00 507 ILE A C 1
ATOM 3971 O O . ILE A 1 507 ? -8.202 13.419 10.730 1.00 95.00 507 ILE A O 1
ATOM 3975 N N . GLN A 1 508 ? -6.090 12.691 10.558 1.00 93.44 508 GLN A N 1
ATOM 3976 C CA . GLN A 1 508 ? -5.895 12.480 11.979 1.00 93.44 508 GLN A CA 1
ATOM 3977 C C . GLN A 1 508 ? -5.456 13.778 12.652 1.00 93.44 508 GLN A C 1
ATOM 3979 O O . GLN A 1 508 ? -4.419 14.323 12.284 1.00 93.44 508 GLN A O 1
ATOM 3984 N N . THR A 1 509 ? -6.161 14.223 13.683 1.00 90.38 509 THR A N 1
ATOM 3985 C CA . THR A 1 509 ? -5.705 15.316 14.547 1.00 90.38 509 THR A CA 1
ATOM 3986 C C . THR A 1 509 ? -5.255 14.791 15.896 1.00 90.38 509 THR A C 1
ATOM 3988 O O . THR A 1 509 ? -5.805 13.845 16.455 1.00 90.38 509 THR A O 1
ATOM 3991 N N . GLY A 1 510 ? -4.158 15.324 16.410 1.00 86.81 510 GLY A N 1
ATOM 3992 C CA . GLY A 1 510 ? -3.535 14.872 17.648 1.00 86.81 510 GLY A CA 1
ATOM 3993 C C . GLY A 1 510 ? -2.402 15.807 18.042 1.00 86.81 510 GLY A C 1
ATOM 3994 O O . GLY A 1 510 ? -2.169 16.809 17.375 1.00 86.81 510 GLY A O 1
ATOM 3995 N N . GLU A 1 511 ? -1.688 15.471 19.117 1.00 83.62 511 GLU A N 1
ATOM 3996 C CA . GLU A 1 511 ? -0.554 16.280 19.600 1.00 83.62 511 GLU A CA 1
ATOM 3997 C C . GLU A 1 511 ? 0.602 16.351 18.593 1.00 83.62 511 GLU A C 1
ATOM 3999 O O . GLU A 1 511 ? 1.375 17.303 18.602 1.00 83.62 511 GLU A O 1
ATOM 4004 N N . GLN A 1 512 ? 0.722 15.345 17.724 1.00 88.50 512 GLN A N 1
ATOM 4005 C CA . GLN A 1 512 ? 1.701 15.316 16.644 1.00 88.50 512 GLN A CA 1
ATOM 4006 C C . GLN A 1 512 ? 0.990 15.449 15.305 1.00 88.50 512 GLN A C 1
ATOM 4008 O O . GLN A 1 512 ? 0.007 14.746 15.052 1.00 88.50 512 GLN A O 1
ATOM 4013 N N . GLU A 1 513 ? 1.526 16.308 14.437 1.00 89.00 513 GLU A N 1
ATOM 4014 C CA . GLU A 1 513 ? 1.061 16.410 13.060 1.00 89.00 513 GLU A CA 1
ATOM 4015 C C . GLU A 1 513 ? 1.159 15.042 12.373 1.00 89.00 513 GLU A C 1
ATOM 4017 O O . GLU A 1 513 ? 2.185 14.351 12.468 1.00 89.00 513 GLU A O 1
ATOM 4022 N N . PRO A 1 514 ? 0.088 14.598 11.699 1.00 89.88 514 PRO A N 1
ATOM 4023 C CA . PRO A 1 514 ? 0.091 13.294 11.078 1.00 89.88 514 PRO A CA 1
ATOM 4024 C C . PRO A 1 514 ? 1.066 13.288 9.901 1.00 89.88 514 PRO A C 1
ATOM 4026 O O . PRO A 1 514 ? 1.053 14.163 9.039 1.00 89.88 514 PRO A O 1
ATOM 4029 N N . VAL A 1 515 ? 1.888 12.242 9.815 1.00 94.56 515 VAL A N 1
ATOM 4030 C CA . VAL A 1 515 ? 2.765 12.047 8.654 1.00 94.56 515 VAL A CA 1
ATOM 4031 C C . VAL A 1 515 ? 1.886 11.929 7.394 1.00 94.56 515 VAL A C 1
ATOM 4033 O O . VAL A 1 515 ? 1.085 10.989 7.332 1.00 94.56 515 VAL A O 1
ATOM 4036 N N . PRO A 1 516 ? 2.037 12.792 6.367 1.00 96.31 516 PRO A N 1
ATOM 4037 C CA . PRO A 1 516 ? 1.124 12.865 5.220 1.00 96.31 516 PRO A CA 1
ATOM 4038 C C . PRO A 1 516 ? 0.922 11.531 4.500 1.00 96.31 516 PRO A C 1
ATOM 4040 O O . PRO A 1 516 ? -0.178 11.195 4.071 1.00 96.31 516 PRO A O 1
ATOM 4043 N N . TYR A 1 517 ? 1.969 10.709 4.421 1.00 94.88 517 TYR A N 1
ATOM 4044 C CA . TYR A 1 517 ? 1.872 9.385 3.809 1.00 94.88 517 TYR A CA 1
ATOM 4045 C C . TYR A 1 517 ? 0.904 8.453 4.562 1.00 94.88 517 TYR A C 1
ATOM 4047 O O . TYR A 1 517 ? 0.148 7.722 3.930 1.00 94.88 517 TYR A O 1
ATOM 4055 N N . LYS A 1 518 ? 0.859 8.519 5.901 1.00 94.06 518 LYS A N 1
ATOM 4056 C CA . LYS A 1 518 ? -0.107 7.748 6.704 1.00 94.06 518 LYS A CA 1
ATOM 4057 C C . LYS A 1 518 ? -1.534 8.260 6.520 1.00 94.06 518 LYS A C 1
ATOM 4059 O O . LYS A 1 518 ? -2.461 7.453 6.501 1.00 94.06 518 LYS A O 1
ATOM 4064 N N . VAL A 1 519 ? -1.708 9.575 6.368 1.00 95.12 519 VAL A N 1
ATOM 4065 C CA . VAL A 1 519 ? -3.005 10.193 6.038 1.00 95.12 519 VAL A CA 1
ATOM 4066 C C . VAL A 1 519 ? -3.503 9.657 4.699 1.00 95.12 519 VAL A C 1
ATOM 4068 O O . VAL A 1 519 ? -4.643 9.206 4.603 1.00 95.12 519 VAL A O 1
ATOM 4071 N N . LEU A 1 520 ? -2.630 9.623 3.688 1.00 95.69 520 LEU A N 1
ATOM 4072 C CA . LEU A 1 520 ? -2.944 9.105 2.360 1.00 95.69 520 LEU A CA 1
ATOM 4073 C C . LEU A 1 520 ? -3.294 7.609 2.384 1.00 95.69 520 LEU A C 1
ATOM 4075 O O . LEU A 1 520 ? -4.308 7.217 1.812 1.00 95.69 520 LEU A O 1
ATOM 4079 N N . GLU A 1 521 ? -2.508 6.776 3.075 1.00 94.75 521 GLU A N 1
ATOM 4080 C CA . GLU A 1 521 ? -2.801 5.342 3.230 1.00 94.75 521 GLU A CA 1
ATOM 4081 C C . GLU A 1 521 ? -4.122 5.094 3.964 1.00 94.75 521 GLU A C 1
ATOM 4083 O O . GLU A 1 521 ? -4.906 4.240 3.546 1.00 94.75 521 GLU A O 1
ATOM 4088 N N . THR A 1 522 ? -4.385 5.838 5.042 1.00 93.25 522 THR A N 1
ATOM 4089 C CA . THR A 1 522 ? -5.616 5.712 5.838 1.00 93.25 522 THR A CA 1
ATOM 4090 C C . THR A 1 522 ? -6.825 6.141 5.021 1.00 93.25 522 THR A C 1
ATOM 4092 O O . THR A 1 522 ? -7.800 5.398 4.941 1.00 93.25 522 THR A O 1
ATOM 4095 N N . THR A 1 523 ? -6.723 7.288 4.344 1.00 94.62 523 THR A N 1
ATOM 4096 C CA . THR A 1 523 ? -7.733 7.797 3.411 1.00 94.62 523 THR A CA 1
ATOM 4097 C C . THR A 1 523 ? -8.027 6.763 2.331 1.00 94.62 523 THR A C 1
ATOM 4099 O O . THR A 1 523 ? -9.170 6.351 2.158 1.00 94.62 523 THR A O 1
ATOM 4102 N N . ALA A 1 524 ? -7.009 6.268 1.632 1.00 93.75 524 ALA A N 1
ATOM 4103 C CA . ALA A 1 524 ? -7.212 5.313 0.554 1.00 93.75 524 ALA A CA 1
ATOM 4104 C C . ALA A 1 524 ? -7.797 3.986 1.044 1.00 93.75 524 ALA A C 1
ATOM 4106 O O . ALA A 1 524 ? -8.733 3.472 0.440 1.00 93.75 524 ALA A O 1
ATOM 4107 N N . THR A 1 525 ? -7.324 3.469 2.179 1.00 92.38 525 THR A N 1
ATOM 4108 C CA . THR A 1 525 ? -7.851 2.228 2.763 1.00 92.38 525 THR A CA 1
ATOM 4109 C C . THR A 1 525 ? -9.308 2.389 3.201 1.00 92.38 525 THR A C 1
ATOM 4111 O O . THR A 1 525 ? -10.125 1.513 2.926 1.00 92.38 525 THR A O 1
ATOM 4114 N N . ALA A 1 526 ? -9.672 3.520 3.815 1.00 90.00 526 ALA A N 1
ATOM 4115 C CA . ALA A 1 526 ? -11.055 3.818 4.193 1.00 90.00 526 ALA A CA 1
ATOM 4116 C C . ALA A 1 526 ? -11.994 3.842 2.974 1.00 90.00 526 ALA A C 1
ATOM 4118 O O . ALA A 1 526 ? -13.108 3.328 3.056 1.00 90.00 526 ALA A O 1
ATOM 4119 N N . ASN A 1 527 ? -11.508 4.329 1.830 1.00 91.19 527 ASN A N 1
ATOM 4120 C CA . ASN A 1 527 ? -12.257 4.436 0.574 1.00 91.19 527 ASN A CA 1
ATOM 4121 C C . ASN A 1 527 ? -12.095 3.228 -0.372 1.00 91.19 527 ASN A C 1
ATOM 4123 O O . ASN A 1 527 ? -12.506 3.304 -1.525 1.00 91.19 527 ASN A O 1
ATOM 4127 N N . ASN A 1 528 ? -11.473 2.125 0.064 1.00 90.19 528 ASN A N 1
ATOM 4128 C CA . ASN A 1 528 ? -11.198 0.957 -0.789 1.00 90.19 528 ASN A CA 1
ATOM 4129 C C . ASN A 1 528 ? -10.376 1.280 -2.061 1.00 90.19 528 ASN A C 1
ATOM 4131 O O . ASN A 1 528 ? -10.486 0.601 -3.082 1.00 90.19 528 ASN A O 1
ATOM 4135 N N . LEU A 1 529 ? -9.508 2.294 -1.985 1.00 91.56 529 LEU A N 1
ATOM 4136 C CA . LEU A 1 529 ? -8.618 2.735 -3.059 1.00 91.56 529 LEU A CA 1
ATOM 4137 C C . LEU A 1 529 ? -7.206 2.171 -2.873 1.00 91.56 529 LEU A C 1
ATOM 4139 O O . LEU A 1 529 ? -6.663 2.145 -1.764 1.00 91.56 529 LEU A O 1
ATOM 4143 N N . LEU A 1 530 ? -6.581 1.782 -3.983 1.00 91.00 530 LEU A N 1
ATOM 4144 C CA . LEU A 1 530 ? -5.181 1.380 -4.034 1.00 91.00 530 LEU A CA 1
ATOM 4145 C C . LEU A 1 530 ? -4.296 2.619 -4.181 1.00 91.00 530 LEU A C 1
ATOM 4147 O O . LEU A 1 530 ? -4.295 3.257 -5.232 1.00 91.00 530 LEU A O 1
ATOM 4151 N N . VAL A 1 531 ? -3.527 2.934 -3.143 1.00 94.69 531 VAL A N 1
ATOM 4152 C CA . VAL A 1 531 ? -2.396 3.862 -3.218 1.00 94.69 531 VAL A CA 1
ATOM 4153 C C . VAL A 1 531 ? -1.142 3.071 -3.533 1.00 94.69 531 VAL A C 1
ATOM 4155 O O . VAL A 1 531 ? -0.820 2.106 -2.840 1.00 94.69 531 VAL A O 1
ATOM 4158 N N . GLU A 1 532 ? -0.409 3.521 -4.541 1.00 93.88 532 GLU A N 1
ATOM 4159 C CA . GLU A 1 532 ? 0.924 3.037 -4.879 1.00 93.88 532 GLU A CA 1
ATOM 4160 C C . GLU A 1 532 ? 1.881 4.219 -4.955 1.00 93.88 532 GLU A C 1
ATOM 4162 O O . GLU A 1 532 ? 1.518 5.292 -5.433 1.00 93.88 532 GLU A O 1
ATOM 4167 N N . TYR A 1 533 ? 3.118 4.031 -4.517 1.00 95.69 533 TYR A N 1
ATOM 4168 C CA . TYR A 1 533 ? 4.180 5.001 -4.737 1.00 95.69 533 TYR A CA 1
ATOM 4169 C C . TYR A 1 533 ? 5.351 4.344 -5.458 1.00 95.69 533 TYR A C 1
ATOM 4171 O O . TYR A 1 533 ? 5.665 3.181 -5.213 1.00 95.69 533 TYR A O 1
ATOM 4179 N N . VAL A 1 534 ? 5.995 5.103 -6.340 1.00 93.31 534 VAL A N 1
ATOM 4180 C CA . VAL A 1 534 ? 7.227 4.731 -7.036 1.00 93.31 534 VAL A CA 1
ATOM 4181 C C . VAL A 1 534 ? 8.270 5.769 -6.678 1.00 93.31 534 VAL A C 1
ATOM 4183 O O . VAL A 1 534 ? 8.164 6.930 -7.065 1.00 93.31 534 VAL A O 1
ATOM 4186 N N . LEU A 1 535 ? 9.267 5.354 -5.916 1.00 93.31 535 LEU A N 1
ATOM 4187 C CA . LEU A 1 535 ? 10.392 6.185 -5.532 1.00 93.31 535 LEU A CA 1
ATOM 4188 C C . LEU A 1 535 ? 11.573 5.831 -6.424 1.00 93.31 535 LEU A C 1
ATOM 4190 O O . LEU A 1 535 ? 11.969 4.678 -6.417 1.00 93.31 535 LEU A O 1
ATOM 4194 N N . HIS A 1 536 ? 12.136 6.788 -7.151 1.00 90.31 536 HIS A N 1
ATOM 4195 C CA . HIS A 1 536 ? 13.250 6.625 -8.084 1.00 90.31 536 HIS A CA 1
ATOM 4196 C C . HIS A 1 536 ? 14.467 7.450 -7.641 1.00 90.31 536 HIS A C 1
ATOM 4198 O O . HIS A 1 536 ? 14.297 8.561 -7.147 1.00 90.31 536 HIS A O 1
ATOM 4204 N N . SER A 1 537 ? 15.681 6.930 -7.813 1.00 88.31 537 SER A N 1
ATOM 4205 C CA . SER A 1 537 ? 16.944 7.622 -7.519 1.00 88.31 537 SER A CA 1
ATOM 4206 C C . SER A 1 537 ? 17.597 8.120 -8.806 1.00 88.31 537 SER A C 1
ATOM 4208 O O . SER A 1 537 ? 17.874 7.320 -9.701 1.00 88.31 537 SER A O 1
ATOM 4210 N N . SER A 1 538 ? 17.913 9.414 -8.886 1.00 78.38 538 SER A N 1
ATOM 4211 C CA . SER A 1 538 ? 18.585 10.040 -10.036 1.00 78.38 538 SER A CA 1
ATOM 4212 C C . SER A 1 538 ? 20.113 9.811 -10.036 1.00 78.38 538 SER A C 1
ATOM 4214 O O . SER A 1 538 ? 20.897 10.698 -10.367 1.00 78.38 538 SER A O 1
ATOM 4216 N N . ASP A 1 539 ? 20.569 8.605 -9.689 1.00 67.00 539 ASP A N 1
ATOM 4217 C CA . ASP A 1 539 ? 21.987 8.281 -9.429 1.00 67.00 539 ASP A CA 1
ATOM 4218 C C . ASP A 1 539 ? 22.896 8.244 -10.681 1.00 67.00 539 ASP A C 1
ATOM 4220 O O . ASP A 1 539 ? 24.065 7.852 -10.597 1.00 67.00 539 ASP A O 1
ATOM 4224 N N . LYS A 1 540 ? 22.406 8.611 -11.874 1.00 63.75 540 LYS A N 1
ATOM 4225 C CA . LYS A 1 540 ? 23.240 8.592 -13.093 1.00 63.75 540 LYS A CA 1
ATOM 4226 C C . LYS A 1 540 ? 24.310 9.686 -13.100 1.00 63.75 540 LYS A C 1
ATOM 4228 O O . LYS A 1 540 ? 25.335 9.519 -13.763 1.00 63.75 540 LYS A O 1
ATOM 4233 N N . VAL A 1 541 ? 24.124 10.755 -12.329 1.00 57.91 541 VAL A N 1
ATOM 4234 C CA . VAL A 1 541 ? 25.125 11.809 -12.141 1.00 57.91 541 VAL A CA 1
ATOM 4235 C C . VAL A 1 541 ? 25.719 11.626 -10.751 1.00 57.91 541 VAL A C 1
ATOM 4237 O O . VAL A 1 541 ? 24.999 11.729 -9.765 1.00 57.91 541 VAL A O 1
ATOM 4240 N N . ARG A 1 542 ? 27.025 11.334 -10.671 1.00 59.38 542 ARG A N 1
ATOM 4241 C CA . ARG A 1 542 ? 27.736 10.888 -9.450 1.00 59.38 542 ARG A CA 1
ATOM 4242 C C . ARG A 1 542 ? 27.601 11.806 -8.221 1.00 59.38 542 ARG A C 1
ATOM 4244 O O . ARG A 1 542 ? 27.969 11.374 -7.132 1.00 59.38 542 ARG A O 1
ATOM 4251 N N . ASP A 1 543 ? 27.026 12.996 -8.384 1.00 71.12 543 ASP A N 1
ATOM 4252 C CA . ASP A 1 543 ? 26.962 14.039 -7.362 1.00 71.12 543 ASP A CA 1
ATOM 4253 C C . ASP A 1 543 ? 25.535 14.523 -7.020 1.00 71.12 543 ASP A C 1
ATOM 4255 O O . ASP A 1 543 ? 25.374 15.253 -6.046 1.00 71.12 543 ASP A O 1
ATOM 4259 N N . CYS A 1 544 ? 24.484 14.100 -7.742 1.00 58.84 544 CYS A N 1
ATOM 4260 C CA . CYS A 1 544 ? 23.093 14.472 -7.425 1.00 58.84 544 CYS A CA 1
ATOM 4261 C C . CYS A 1 544 ? 22.331 13.289 -6.818 1.00 58.84 544 CYS A C 1
ATOM 4263 O O . CYS A 1 544 ? 21.959 12.351 -7.516 1.00 58.84 544 CYS A O 1
ATOM 4265 N N . LYS A 1 545 ? 22.080 13.351 -5.506 1.00 78.94 545 LYS A N 1
ATOM 4266 C CA . LYS A 1 545 ? 21.327 12.339 -4.742 1.00 78.94 545 LYS A CA 1
ATOM 4267 C C . LYS A 1 545 ? 19.847 12.695 -4.622 1.00 78.94 545 LYS A C 1
ATOM 4269 O O . LYS A 1 545 ? 19.253 12.546 -3.557 1.00 78.94 545 LYS A O 1
ATOM 4274 N N . ASP A 1 546 ? 19.262 13.192 -5.699 1.00 91.31 546 ASP A N 1
ATOM 4275 C CA . ASP A 1 546 ? 17.849 13.529 -5.688 1.00 91.31 546 ASP A CA 1
ATOM 4276 C C . ASP A 1 546 ? 17.011 12.271 -5.916 1.00 91.31 546 ASP A C 1
ATOM 4278 O O . ASP A 1 546 ? 17.251 11.466 -6.822 1.00 91.31 546 ASP A O 1
ATOM 4282 N N . PHE A 1 547 ? 16.005 12.107 -5.067 1.00 92.25 547 PHE A N 1
ATOM 4283 C CA . PHE A 1 547 ? 15.011 11.054 -5.150 1.00 92.25 547 PHE A CA 1
ATOM 4284 C C . PHE A 1 547 ? 13.705 11.653 -5.642 1.00 92.25 547 PHE A C 1
ATOM 4286 O O . PHE A 1 547 ? 13.214 12.632 -5.087 1.00 92.25 547 PHE A O 1
ATOM 4293 N N . ARG A 1 548 ? 13.103 11.040 -6.653 1.00 93.25 548 ARG A N 1
ATOM 4294 C CA . ARG A 1 548 ? 11.791 11.411 -7.178 1.00 93.25 548 ARG A CA 1
ATOM 4295 C C . ARG A 1 548 ? 10.751 10.422 -6.678 1.00 93.25 548 ARG A C 1
ATOM 4297 O O . ARG A 1 548 ? 10.928 9.225 -6.849 1.00 93.25 548 ARG A O 1
ATOM 4304 N N . CYS A 1 549 ? 9.663 10.893 -6.085 1.00 96.00 549 CYS A N 1
ATOM 4305 C CA . CYS A 1 549 ? 8.552 10.044 -5.667 1.00 96.00 549 CYS A CA 1
ATOM 4306 C C . CYS A 1 549 ? 7.301 10.373 -6.482 1.00 96.00 549 CYS A C 1
ATOM 4308 O O . CYS A 1 549 ? 6.865 11.522 -6.519 1.00 96.00 549 CYS A O 1
ATOM 4310 N N . LEU A 1 550 ? 6.732 9.358 -7.127 1.00 95.75 550 LEU A N 1
ATOM 4311 C CA . LEU A 1 550 ? 5.474 9.403 -7.868 1.00 95.75 550 LEU A CA 1
ATOM 4312 C C . LEU A 1 550 ? 4.408 8.680 -7.047 1.00 95.75 550 LEU A C 1
ATOM 4314 O O . LEU A 1 550 ? 4.635 7.536 -6.660 1.00 95.75 550 LEU A O 1
ATOM 4318 N N . MET A 1 551 ? 3.250 9.293 -6.808 1.00 96.75 551 MET A N 1
ATOM 4319 C CA . MET A 1 551 ? 2.143 8.647 -6.094 1.00 96.75 551 MET A CA 1
ATOM 4320 C C . MET A 1 551 ? 0.919 8.484 -6.983 1.00 96.75 551 MET A C 1
ATOM 4322 O O . MET A 1 551 ? 0.473 9.422 -7.646 1.00 96.75 551 MET A O 1
ATOM 4326 N N . TYR A 1 552 ? 0.361 7.281 -6.959 1.00 94.31 552 TYR A N 1
ATOM 4327 C CA . TYR A 1 552 ? -0.789 6.856 -7.736 1.00 94.31 552 TYR A CA 1
ATOM 4328 C C . TYR A 1 552 ? -1.935 6.470 -6.809 1.00 94.31 552 TYR A C 1
ATOM 4330 O O . TYR A 1 552 ? -1.715 5.831 -5.784 1.00 94.31 552 TYR A O 1
ATOM 4338 N N . ILE A 1 553 ? -3.161 6.800 -7.209 1.00 93.69 553 ILE A N 1
ATOM 4339 C CA . ILE A 1 553 ? -4.397 6.276 -6.619 1.00 93.69 553 ILE A CA 1
ATOM 4340 C C . ILE A 1 553 ? -5.173 5.578 -7.729 1.00 93.69 553 ILE A C 1
ATOM 4342 O O . ILE A 1 553 ? -5.487 6.202 -8.743 1.00 93.69 553 ILE A O 1
ATOM 4346 N N . ASN A 1 554 ? -5.448 4.282 -7.570 1.00 90.69 554 ASN A N 1
ATOM 4347 C CA . ASN A 1 554 ? -6.065 3.423 -8.588 1.00 90.69 554 ASN A CA 1
ATOM 4348 C C . ASN A 1 554 ? -5.389 3.572 -9.966 1.00 90.69 554 ASN A C 1
ATOM 4350 O O . ASN A 1 554 ? -6.036 3.732 -11.002 1.00 90.69 554 ASN A O 1
ATOM 4354 N N . GLY A 1 555 ? -4.054 3.608 -9.965 1.00 86.25 555 GLY A N 1
ATOM 4355 C CA . GLY A 1 555 ? -3.232 3.776 -11.164 1.00 86.25 555 GLY A CA 1
ATOM 4356 C C . GLY A 1 555 ? -3.289 5.154 -11.830 1.00 86.25 555 GLY A C 1
ATOM 4357 O O . GLY A 1 555 ? -2.722 5.346 -12.906 1.00 86.25 555 GLY A O 1
ATOM 4358 N N . LYS A 1 556 ? -3.948 6.145 -11.223 1.00 89.69 556 LYS A N 1
ATOM 4359 C CA . LYS A 1 556 ? -3.899 7.545 -11.660 1.00 89.69 556 LYS A CA 1
ATOM 4360 C C . LYS A 1 556 ? -2.853 8.301 -10.854 1.00 89.69 556 LYS A C 1
ATOM 4362 O O . LYS A 1 556 ? -2.926 8.307 -9.632 1.00 89.69 556 LYS A O 1
ATOM 4367 N N . LEU A 1 557 ? -1.908 8.949 -11.534 1.00 93.12 557 LEU A N 1
ATOM 4368 C CA . LEU A 1 557 ? -0.915 9.804 -10.885 1.00 93.12 557 LEU A CA 1
ATOM 4369 C C . LEU A 1 557 ? -1.622 10.988 -10.205 1.00 93.12 557 LEU A C 1
ATOM 4371 O O . LEU A 1 557 ? -2.389 11.700 -10.856 1.00 93.12 557 LEU A O 1
ATOM 4375 N N . ILE A 1 558 ? -1.369 11.176 -8.911 1.00 95.75 558 ILE A N 1
ATOM 4376 C CA . ILE A 1 558 ? -1.927 12.269 -8.103 1.00 95.75 558 ILE A CA 1
ATOM 4377 C C . ILE A 1 558 ? -0.856 13.300 -7.762 1.00 95.75 558 ILE A C 1
ATOM 4379 O O . ILE A 1 558 ? -1.132 14.493 -7.815 1.00 95.75 558 ILE A O 1
ATOM 4383 N N . SER A 1 559 ? 0.363 12.861 -7.447 1.00 96.56 559 SER A N 1
ATOM 4384 C CA . SER A 1 559 ? 1.462 13.767 -7.123 1.00 96.56 559 SER A CA 1
ATOM 4385 C C . SER A 1 559 ? 2.813 13.235 -7.591 1.00 96.56 559 SER A C 1
ATOM 4387 O O . SER A 1 559 ? 3.017 12.032 -7.775 1.00 96.56 559 SER A O 1
ATOM 4389 N N . CYS A 1 560 ? 3.741 14.168 -7.784 1.00 95.25 560 CYS A N 1
ATOM 4390 C CA . CYS A 1 560 ? 5.145 13.918 -8.062 1.00 95.25 560 CYS A CA 1
ATOM 4391 C C . CYS A 1 560 ? 5.964 14.958 -7.300 1.00 95.25 560 CYS A C 1
ATOM 4393 O O . CYS A 1 560 ? 5.688 16.150 -7.415 1.00 95.25 560 CYS A O 1
ATOM 4395 N N . SER A 1 561 ? 6.985 14.531 -6.565 1.00 95.62 561 SER A N 1
ATOM 4396 C CA . SER A 1 561 ? 7.937 15.452 -5.941 1.00 95.62 561 SER A CA 1
ATOM 4397 C C . SER A 1 561 ? 9.357 14.907 -5.994 1.00 95.62 561 SER A C 1
ATOM 4399 O O . SER A 1 561 ? 9.577 13.715 -6.210 1.00 95.62 561 SER A O 1
ATOM 4401 N N . ILE A 1 562 ? 10.324 15.792 -5.770 1.00 94.06 562 ILE A N 1
ATOM 4402 C CA . ILE A 1 562 ? 11.745 15.468 -5.662 1.00 94.06 562 ILE A CA 1
ATOM 4403 C C . ILE A 1 562 ? 12.203 15.841 -4.248 1.00 94.06 562 ILE A C 1
ATOM 4405 O O . ILE A 1 562 ? 11.722 16.822 -3.686 1.00 94.06 562 ILE A O 1
ATOM 4409 N N . GLY A 1 563 ? 13.088 15.050 -3.649 1.00 94.31 563 GLY A N 1
ATOM 4410 C CA . GLY A 1 563 ? 13.699 15.339 -2.354 1.00 94.31 563 GLY A CA 1
ATOM 4411 C C . GLY A 1 563 ? 15.133 14.824 -2.282 1.00 94.31 563 GLY A C 1
ATOM 4412 O O . GLY A 1 563 ? 15.501 13.912 -3.013 1.00 94.31 563 GLY A O 1
ATOM 4413 N N . GLN A 1 564 ? 15.936 15.369 -1.367 1.00 92.81 564 GLN A N 1
ATOM 4414 C CA . GLN A 1 564 ? 17.370 15.050 -1.239 1.00 92.81 564 GLN A CA 1
ATOM 4415 C C . GLN A 1 564 ? 17.631 13.647 -0.673 1.00 92.81 564 GLN A C 1
ATOM 4417 O O . GLN A 1 564 ? 18.750 13.136 -0.668 1.00 92.81 564 GLN A O 1
ATOM 4422 N N . ASN A 1 565 ? 16.601 13.030 -0.100 1.00 92.50 565 ASN A N 1
ATOM 4423 C CA . ASN A 1 565 ? 16.647 11.677 0.420 1.00 92.50 565 ASN A CA 1
ATOM 4424 C C . ASN A 1 565 ? 15.289 10.988 0.237 1.00 92.50 565 ASN A C 1
ATOM 4426 O O . ASN A 1 565 ? 14.257 11.628 0.014 1.00 92.50 565 ASN A O 1
ATOM 4430 N N . LYS A 1 566 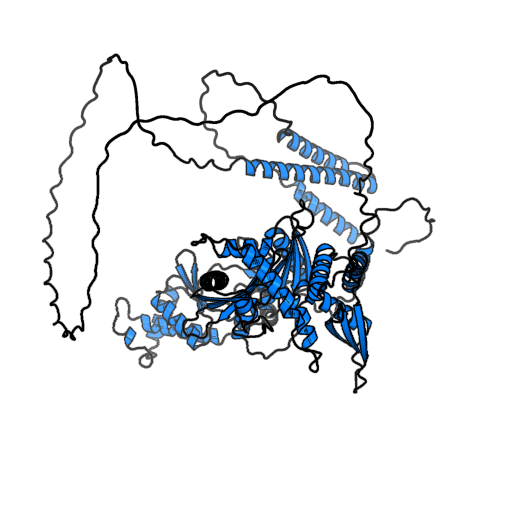? 15.298 9.655 0.354 1.00 91.94 566 LYS A N 1
ATOM 4431 C CA . LYS A 1 566 ? 14.104 8.814 0.200 1.00 91.94 566 LYS A CA 1
ATOM 4432 C C . LYS A 1 566 ? 12.925 9.268 1.085 1.00 91.94 566 LYS A C 1
ATOM 4434 O O . LYS A 1 566 ? 11.834 9.443 0.536 1.00 91.94 566 LYS A O 1
ATOM 4439 N N . PRO A 1 567 ? 13.095 9.485 2.411 1.00 94.19 567 PRO A N 1
ATOM 4440 C CA . PRO A 1 567 ? 12.001 9.954 3.262 1.00 94.19 567 PRO A CA 1
ATOM 4441 C C . PRO A 1 567 ? 11.429 11.307 2.842 1.00 94.19 567 PRO A C 1
ATOM 4443 O O . PRO A 1 567 ? 10.211 11.440 2.795 1.00 94.19 567 PRO A O 1
ATOM 4446 N N . GLN A 1 568 ? 12.275 12.283 2.503 1.00 95.44 568 GLN A N 1
ATOM 4447 C CA . GLN A 1 568 ? 11.844 13.627 2.120 1.00 95.44 568 GLN A CA 1
ATOM 4448 C C . GLN A 1 568 ? 11.058 13.605 0.809 1.00 95.44 568 GLN A C 1
ATOM 4450 O O . GLN A 1 568 ? 9.965 14.155 0.750 1.00 95.44 568 GLN A O 1
ATOM 4455 N N . ALA A 1 569 ? 11.552 12.901 -0.214 1.00 95.38 569 ALA A N 1
ATOM 4456 C CA . ALA A 1 569 ? 10.833 12.755 -1.478 1.00 95.38 569 ALA A CA 1
ATOM 4457 C C . ALA A 1 569 ? 9.461 12.096 -1.272 1.00 95.38 569 ALA A C 1
ATOM 4459 O O . ALA A 1 569 ? 8.460 12.549 -1.822 1.00 95.38 569 ALA A O 1
ATOM 4460 N N . LYS A 1 570 ? 9.388 11.050 -0.439 1.00 95.88 570 LYS A N 1
ATOM 4461 C CA . LYS A 1 570 ? 8.122 10.383 -0.107 1.00 95.88 570 LYS A CA 1
ATOM 4462 C C . LYS A 1 570 ? 7.182 11.284 0.698 1.00 95.88 570 LYS A C 1
ATOM 4464 O O . LYS A 1 570 ? 5.983 11.282 0.433 1.00 95.88 570 LYS A O 1
ATOM 4469 N N . PHE A 1 571 ? 7.713 12.040 1.656 1.00 96.50 571 PHE A N 1
ATOM 4470 C CA . PHE A 1 571 ? 6.952 12.978 2.475 1.00 96.50 571 PHE A CA 1
ATOM 4471 C C . PHE A 1 571 ? 6.345 14.089 1.615 1.00 96.50 571 PHE A C 1
ATOM 4473 O O . PHE A 1 571 ? 5.129 14.247 1.628 1.00 96.50 571 PHE A O 1
ATOM 4480 N N . SER A 1 572 ? 7.156 14.778 0.807 1.00 96.94 572 SER A N 1
ATOM 4481 C CA . SER A 1 572 ? 6.697 15.868 -0.060 1.00 96.94 572 SER A CA 1
ATOM 4482 C C . SER A 1 572 ? 5.667 15.396 -1.088 1.00 96.94 572 SER A C 1
ATOM 4484 O O . SER A 1 572 ? 4.660 16.066 -1.297 1.00 96.94 572 SER A O 1
ATOM 4486 N N . ALA A 1 573 ? 5.844 14.210 -1.682 1.00 97.19 573 ALA A N 1
ATOM 4487 C CA . ALA A 1 573 ? 4.870 13.674 -2.631 1.00 97.19 573 ALA A CA 1
ATOM 4488 C C . ALA A 1 573 ? 3.547 13.343 -1.932 1.00 97.19 573 ALA A C 1
ATOM 4490 O O . ALA A 1 573 ? 2.480 13.643 -2.473 1.00 97.19 573 ALA A O 1
ATOM 4491 N N . ALA A 1 574 ? 3.594 12.772 -0.724 1.00 97.50 574 ALA A N 1
ATOM 4492 C CA . ALA A 1 574 ? 2.388 12.511 0.055 1.00 97.50 574 ALA A CA 1
ATOM 4493 C C . ALA A 1 574 ? 1.690 13.802 0.480 1.00 97.50 574 ALA A C 1
ATOM 4495 O O . ALA A 1 574 ? 0.471 13.873 0.410 1.00 97.50 574 ALA A O 1
ATOM 4496 N N . GLU A 1 575 ? 2.441 14.823 0.884 1.00 96.88 575 GLU A N 1
ATOM 4497 C CA . GLU A 1 575 ? 1.898 16.127 1.254 1.00 96.88 575 GLU A CA 1
ATOM 4498 C C . GLU A 1 575 ? 1.177 16.785 0.070 1.00 96.88 575 GLU A C 1
ATOM 4500 O O . GLU A 1 575 ? 0.021 17.188 0.197 1.00 96.88 575 GLU A O 1
ATOM 4505 N N . CYS A 1 576 ? 1.806 16.802 -1.112 1.00 96.69 576 CYS A N 1
ATOM 4506 C CA . CYS A 1 576 ? 1.172 17.264 -2.345 1.00 96.69 576 CYS A CA 1
ATOM 4507 C C . CYS A 1 576 ? -0.084 16.448 -2.684 1.00 96.69 576 CYS A C 1
ATOM 4509 O O . CYS A 1 576 ? -1.095 17.029 -3.070 1.00 96.69 576 CYS A O 1
ATOM 4511 N N . ALA A 1 577 ? -0.049 15.120 -2.521 1.00 96.69 577 ALA A N 1
ATOM 4512 C CA . ALA A 1 577 ? -1.213 14.271 -2.773 1.00 96.69 577 ALA A CA 1
ATOM 4513 C C . ALA A 1 577 ? -2.358 14.560 -1.797 1.00 96.69 577 ALA A C 1
ATOM 4515 O O . ALA A 1 577 ? -3.496 14.705 -2.229 1.00 96.69 577 ALA A O 1
ATOM 4516 N N . VAL A 1 578 ? -2.074 14.668 -0.497 1.00 96.12 578 VAL A N 1
ATOM 4517 C CA . VAL A 1 578 ? -3.079 14.986 0.525 1.00 96.12 578 VAL A CA 1
ATOM 4518 C C . VAL A 1 578 ? -3.692 16.353 0.249 1.00 96.12 578 VAL A C 1
ATOM 4520 O O . VAL A 1 578 ? -4.912 16.454 0.252 1.00 96.12 578 VAL A O 1
ATOM 4523 N N . ARG A 1 579 ? -2.883 17.368 -0.077 1.00 95.44 579 ARG A N 1
ATOM 4524 C CA . ARG A 1 579 ? -3.367 18.708 -0.445 1.00 95.44 579 ARG A CA 1
ATOM 4525 C C . ARG A 1 579 ? -4.286 18.673 -1.668 1.00 95.44 579 ARG A C 1
ATOM 4527 O O . ARG A 1 579 ? -5.361 19.259 -1.657 1.00 95.44 579 ARG A O 1
ATOM 4534 N N . GLU A 1 580 ? -3.899 17.938 -2.707 1.00 93.94 580 GLU A N 1
ATOM 4535 C CA . GLU A 1 580 ? -4.725 17.780 -3.908 1.00 93.94 580 GLU A CA 1
ATOM 4536 C C . GLU A 1 580 ? -6.057 17.076 -3.600 1.00 93.94 580 GLU A C 1
ATOM 4538 O O . GLU A 1 580 ? -7.099 17.416 -4.167 1.00 93.94 580 GLU A O 1
ATOM 4543 N N . LEU A 1 581 ? -6.044 16.092 -2.695 1.00 94.06 581 LEU A N 1
ATOM 4544 C CA . LEU A 1 581 ? -7.251 15.397 -2.259 1.00 94.06 581 LEU A CA 1
ATOM 4545 C C . LEU A 1 581 ? -8.147 16.292 -1.397 1.00 94.06 581 LEU A C 1
ATOM 4547 O O . LEU A 1 581 ? -9.348 16.337 -1.652 1.00 94.06 581 LEU A O 1
ATOM 4551 N N . THR A 1 582 ? -7.600 17.028 -0.426 1.00 94.12 582 THR A N 1
ATOM 4552 C CA . THR A 1 582 ? -8.386 17.910 0.455 1.00 94.12 582 THR A CA 1
ATOM 4553 C C . THR A 1 582 ? -9.036 19.058 -0.308 1.00 94.12 582 THR A C 1
ATOM 4555 O O . THR A 1 582 ? -10.149 19.447 0.024 1.00 94.12 582 THR A O 1
ATOM 4558 N N . CYS A 1 583 ? -8.410 19.555 -1.379 1.00 91.25 583 CYS A N 1
ATOM 4559 C CA . CYS A 1 583 ? -9.030 20.542 -2.266 1.00 91.25 583 CYS A CA 1
ATOM 4560 C C . CYS A 1 583 ? -10.181 19.966 -3.109 1.00 91.25 583 CYS A C 1
ATOM 4562 O O . CYS A 1 583 ? -11.020 20.714 -3.613 1.00 91.25 583 CYS A O 1
ATOM 4564 N N . ARG A 1 584 ? -10.213 18.646 -3.328 1.00 90.19 584 ARG A N 1
ATOM 4565 C CA . ARG A 1 584 ? -11.152 18.002 -4.256 1.00 90.19 584 ARG A CA 1
ATOM 4566 C C . ARG A 1 584 ? -12.275 17.243 -3.576 1.00 90.19 584 ARG A C 1
ATOM 4568 O O . ARG A 1 584 ? -13.234 16.930 -4.276 1.00 90.19 584 ARG A O 1
ATOM 4575 N N . TYR A 1 585 ? -12.173 16.899 -2.304 1.00 93.44 585 TYR A N 1
ATOM 4576 C CA . TYR A 1 585 ? -13.028 15.894 -1.681 1.00 93.44 585 TYR A CA 1
ATOM 4577 C C . TYR A 1 585 ? -13.472 16.309 -0.280 1.00 93.44 585 TYR A C 1
ATOM 4579 O O . TYR A 1 585 ? -12.870 17.187 0.334 1.00 93.44 585 TYR A O 1
ATOM 4587 N N . SER A 1 586 ? -14.539 15.676 0.207 1.00 94.44 586 SER A N 1
ATOM 4588 C CA . SER A 1 586 ? -15.042 15.890 1.564 1.00 94.44 586 SER A CA 1
ATOM 4589 C C . SER A 1 586 ? -13.995 15.445 2.591 1.00 94.44 586 SER A C 1
ATOM 4591 O O . SER A 1 586 ? -13.248 14.496 2.349 1.00 94.44 586 SER A O 1
ATOM 4593 N N . LEU A 1 587 ? -13.912 16.150 3.718 1.00 95.38 587 LEU A N 1
ATOM 4594 C CA . LEU A 1 587 ? -12.862 15.988 4.722 1.00 95.38 587 LEU A CA 1
ATOM 4595 C C . LEU A 1 587 ? -13.461 15.626 6.080 1.00 95.38 587 LEU A C 1
ATOM 4597 O O . LEU A 1 587 ? -14.175 16.433 6.679 1.00 95.38 587 LEU A O 1
ATOM 4601 N N . ILE A 1 588 ? -13.101 14.446 6.579 1.00 95.75 588 ILE A N 1
ATOM 4602 C CA . ILE A 1 588 ? -13.374 14.001 7.943 1.00 95.75 588 ILE A CA 1
ATOM 4603 C C . ILE A 1 588 ? -12.086 14.116 8.762 1.00 95.75 588 ILE A C 1
ATOM 4605 O O . ILE A 1 588 ? -11.081 13.454 8.485 1.00 95.75 588 ILE A O 1
ATOM 4609 N N . GLU A 1 589 ? -12.138 14.931 9.805 1.00 94.88 589 GLU A N 1
ATOM 4610 C CA . GLU A 1 589 ? -11.183 14.890 10.902 1.00 94.88 589 GLU A CA 1
ATOM 4611 C C . GLU A 1 589 ? -11.493 13.717 11.822 1.00 94.88 589 GLU A C 1
ATOM 4613 O O . GLU A 1 589 ? -12.658 13.428 12.113 1.00 94.88 589 GLU A O 1
ATOM 4618 N N . TYR A 1 590 ? -10.458 13.084 12.357 1.00 92.62 590 TYR A N 1
ATOM 4619 C CA . TYR A 1 590 ? -10.618 12.206 13.499 1.00 92.62 590 TYR A CA 1
ATOM 4620 C C . TYR A 1 590 ? -9.539 12.440 14.546 1.00 92.62 590 TYR A C 1
ATOM 4622 O O . TYR A 1 590 ? -8.343 12.456 14.253 1.00 92.62 590 TYR A O 1
ATOM 4630 N N . ILE A 1 591 ? -9.966 12.562 15.798 1.00 89.69 591 ILE A N 1
ATOM 4631 C CA . ILE A 1 591 ? -9.058 12.843 16.905 1.00 89.69 591 ILE A CA 1
ATOM 4632 C C . ILE A 1 591 ? -8.350 11.553 17.336 1.00 89.69 591 ILE A C 1
ATOM 4634 O O . ILE A 1 591 ? -8.955 10.496 17.558 1.00 89.69 591 ILE A O 1
ATOM 4638 N N . THR A 1 592 ? -7.032 11.647 17.485 1.00 77.56 592 THR A N 1
ATOM 4639 C CA . THR A 1 592 ? -6.185 10.614 18.077 1.00 77.56 592 THR A CA 1
ATOM 4640 C C . THR A 1 592 ? -6.494 10.553 19.562 1.00 77.56 592 THR A C 1
ATOM 4642 O O . THR A 1 592 ? -6.318 11.524 20.289 1.00 77.56 592 THR A O 1
ATOM 4645 N N . ARG A 1 593 ? -7.027 9.410 19.981 1.00 67.56 593 ARG A N 1
ATOM 4646 C CA . ARG A 1 593 ? -7.827 9.248 21.197 1.00 67.56 593 ARG A CA 1
ATOM 4647 C C . ARG A 1 593 ? -7.230 9.860 22.467 1.00 67.56 593 ARG A C 1
ATOM 4649 O O . ARG A 1 593 ? -6.105 9.544 22.847 1.00 67.56 593 ARG A O 1
ATOM 4656 N N . ARG A 1 594 ? -8.102 10.534 23.223 1.00 69.12 594 ARG A N 1
ATOM 4657 C CA . ARG A 1 594 ? -8.176 10.375 24.681 1.00 69.12 594 ARG A CA 1
ATOM 4658 C C . ARG A 1 594 ? -9.150 9.231 24.952 1.00 69.12 594 ARG A C 1
ATOM 4660 O O . ARG A 1 594 ? -10.308 9.318 24.555 1.00 69.12 594 ARG A O 1
ATOM 4667 N N . TYR A 1 595 ? -8.677 8.140 25.551 1.00 74.75 595 TYR A N 1
ATOM 4668 C CA . TYR A 1 595 ? -9.552 7.046 25.974 1.00 74.75 595 TYR A CA 1
ATOM 4669 C C . TYR A 1 595 ? -10.330 7.507 27.201 1.00 74.75 595 TYR A C 1
ATOM 4671 O O . TYR A 1 595 ? -9.850 7.397 28.325 1.00 74.75 595 TYR A O 1
ATOM 4679 N N . ILE A 1 596 ? -11.502 8.087 26.973 1.00 80.00 596 ILE A N 1
ATOM 4680 C CA . ILE A 1 596 ? -12.449 8.376 28.042 1.00 80.00 596 ILE A CA 1
ATOM 4681 C C . ILE A 1 596 ? -13.370 7.164 28.099 1.00 80.00 596 ILE A C 1
ATOM 4683 O O . ILE A 1 596 ? -14.030 6.846 27.110 1.00 80.00 596 ILE A O 1
ATOM 4687 N N . ALA A 1 597 ? -13.332 6.437 29.216 1.00 80.38 597 ALA A N 1
ATOM 4688 C CA . ALA A 1 597 ? -14.223 5.307 29.427 1.00 80.38 597 ALA A CA 1
ATOM 4689 C C . ALA A 1 597 ? -15.671 5.797 29.336 1.00 80.38 597 ALA A C 1
ATOM 4691 O O . ALA A 1 597 ? -16.017 6.807 29.947 1.00 80.38 597 ALA A O 1
ATOM 4692 N N . THR A 1 598 ? -16.511 5.092 28.583 1.00 81.81 598 THR A N 1
ATOM 4693 C CA . THR A 1 598 ? -17.940 5.425 28.488 1.00 81.81 598 THR A CA 1
ATOM 4694 C C . THR A 1 598 ? -18.666 5.141 29.797 1.00 81.81 598 THR A C 1
ATOM 4696 O O . THR A 1 598 ? -19.743 5.675 30.038 1.00 81.81 598 THR A O 1
ATOM 4699 N N . THR A 1 599 ? -18.101 4.262 30.625 1.00 84.12 599 THR A N 1
ATOM 4700 C CA . THR A 1 599 ? -18.712 3.780 31.862 1.00 84.12 599 THR A CA 1
ATOM 4701 C C . THR A 1 599 ? -17.602 3.481 32.859 1.00 84.12 599 THR A C 1
ATOM 4703 O O . THR A 1 599 ? -16.648 2.768 32.525 1.00 84.12 599 THR A O 1
ATOM 4706 N N . SER A 1 600 ? -17.690 4.063 34.053 1.00 87.00 600 SER A N 1
ATOM 4707 C CA . SER A 1 600 ? -16.750 3.779 35.135 1.00 87.00 600 SER A CA 1
ATOM 4708 C C . SER A 1 600 ? -17.073 2.431 35.789 1.00 87.00 600 SER A C 1
ATOM 4710 O O . SER A 1 600 ? -18.178 1.903 35.649 1.00 87.00 600 SER A O 1
ATOM 4712 N N . ASN A 1 601 ? -16.116 1.852 36.519 1.00 86.25 601 ASN A N 1
ATOM 4713 C CA . ASN A 1 601 ? -16.381 0.624 37.274 1.00 86.25 601 ASN A CA 1
ATOM 4714 C C . ASN A 1 601 ? -17.449 0.843 38.363 1.00 86.25 601 ASN A C 1
ATOM 4716 O O . ASN A 1 601 ? -18.252 -0.044 38.633 1.00 86.25 601 ASN A O 1
ATOM 4720 N N . GLU A 1 602 ? -17.507 2.044 38.944 1.00 87.94 602 GLU A N 1
ATOM 4721 C CA . GLU A 1 602 ? -18.531 2.420 39.926 1.00 87.94 602 GLU A CA 1
ATOM 4722 C C . GLU A 1 602 ? -19.936 2.393 39.306 1.00 87.94 602 GLU A C 1
ATOM 4724 O O . GLU A 1 602 ? -20.844 1.793 39.884 1.00 87.94 602 GLU A O 1
ATOM 4729 N N . ASP A 1 603 ? -20.089 2.924 38.089 1.00 89.94 603 ASP A N 1
ATOM 4730 C CA . ASP A 1 603 ? -21.358 2.879 37.352 1.00 89.94 603 ASP A CA 1
ATOM 4731 C C . ASP A 1 603 ? -21.774 1.432 37.048 1.00 89.94 603 ASP A C 1
ATOM 4733 O O . ASP A 1 603 ? -22.940 1.065 37.198 1.00 89.94 603 ASP A O 1
ATOM 4737 N N . LEU A 1 604 ? -20.821 0.576 36.653 1.00 90.19 604 LEU A N 1
ATOM 4738 C CA . LEU A 1 604 ? -21.086 -0.844 36.394 1.00 90.19 604 LEU A CA 1
ATOM 4739 C C . LEU A 1 604 ? -21.548 -1.571 37.658 1.00 90.19 604 LEU A C 1
ATOM 4741 O O . LEU A 1 604 ? -22.485 -2.372 37.603 1.00 90.19 604 LEU A O 1
ATOM 4745 N N . ILE A 1 605 ? -20.927 -1.274 38.800 1.00 89.44 605 ILE A N 1
ATOM 4746 C CA . ILE A 1 605 ? -21.314 -1.819 40.102 1.00 89.44 605 ILE A CA 1
ATOM 4747 C C . ILE A 1 605 ? -22.726 -1.347 40.481 1.00 89.44 605 ILE A C 1
ATOM 4749 O O . ILE A 1 605 ? -23.544 -2.158 40.924 1.00 89.44 605 ILE A O 1
ATOM 4753 N N . GLU A 1 606 ? -23.061 -0.071 40.274 1.00 90.06 606 GLU A N 1
ATOM 4754 C CA . GLU A 1 606 ? -24.400 0.461 40.551 1.00 90.06 606 GLU A CA 1
ATOM 4755 C C . GLU A 1 606 ? -25.473 -0.173 39.647 1.00 90.06 606 GLU A C 1
ATOM 4757 O O . GLU A 1 606 ? -26.534 -0.601 40.128 1.00 90.06 606 GLU A O 1
ATOM 4762 N N . MET A 1 607 ? -25.185 -0.323 38.350 1.00 91.38 607 MET A N 1
ATOM 4763 C CA . MET A 1 607 ? -26.058 -1.030 37.409 1.00 91.38 607 MET A CA 1
ATOM 4764 C C . MET A 1 607 ? -26.241 -2.497 37.824 1.00 91.38 607 MET A C 1
ATOM 4766 O O . MET A 1 607 ? -27.367 -3.005 37.808 1.00 91.38 607 MET A O 1
ATOM 4770 N N . ALA A 1 608 ? -25.172 -3.167 38.267 1.00 89.44 608 ALA A N 1
ATOM 4771 C CA . ALA A 1 608 ? -25.208 -4.553 38.738 1.00 89.44 608 ALA A CA 1
ATOM 4772 C C . ALA A 1 608 ? -26.066 -4.705 39.995 1.00 89.44 608 ALA A C 1
ATOM 4774 O O . ALA A 1 608 ? -26.902 -5.610 40.068 1.00 89.44 608 ALA A O 1
ATOM 4775 N N . MET A 1 609 ? -25.941 -3.788 40.957 1.00 87.69 609 MET A N 1
ATOM 4776 C CA . MET A 1 609 ? -26.796 -3.771 42.145 1.00 87.69 609 MET A CA 1
ATOM 4777 C C . MET A 1 609 ? -28.265 -3.537 41.790 1.00 87.69 609 MET A C 1
ATOM 4779 O O . MET A 1 609 ? -29.147 -4.177 42.367 1.00 87.69 609 MET A O 1
ATOM 4783 N N . THR A 1 610 ? -28.543 -2.653 40.833 1.00 89.50 610 THR A N 1
ATOM 4784 C CA . THR A 1 610 ? -29.907 -2.374 40.367 1.00 89.50 610 THR A CA 1
ATOM 4785 C C . THR A 1 610 ? -30.516 -3.598 39.683 1.00 89.50 610 THR A C 1
ATOM 4787 O O . THR A 1 610 ? -31.648 -3.982 39.991 1.00 89.50 610 THR A O 1
ATOM 4790 N N . LEU A 1 611 ? -29.746 -4.281 38.831 1.00 86.75 611 LEU A N 1
ATOM 4791 C CA . LEU A 1 611 ? -30.165 -5.527 38.191 1.00 86.75 611 LEU A CA 1
ATOM 4792 C C . LEU A 1 611 ? -30.417 -6.631 39.232 1.00 86.75 611 LEU A C 1
ATOM 4794 O O . LEU A 1 611 ? -31.459 -7.286 39.171 1.00 86.75 611 LEU A O 1
ATOM 4798 N N . LYS A 1 612 ? -29.545 -6.767 40.242 1.00 86.62 612 LYS A N 1
ATOM 4799 C CA . LYS A 1 612 ? -29.714 -7.708 41.366 1.00 86.62 612 LYS A CA 1
ATOM 4800 C C . LYS A 1 612 ? -30.997 -7.429 42.156 1.00 86.62 612 LYS A C 1
ATOM 4802 O O . LYS A 1 612 ? -31.751 -8.355 42.444 1.00 86.62 612 LYS A O 1
ATOM 4807 N N . ARG A 1 613 ? -31.296 -6.159 42.460 1.00 87.06 613 ARG A N 1
ATOM 4808 C CA . ARG A 1 613 ? -32.529 -5.753 43.168 1.00 87.06 613 ARG A CA 1
ATOM 4809 C C . ARG A 1 613 ? -33.801 -6.028 42.368 1.00 87.06 613 ARG A C 1
ATOM 4811 O O . ARG A 1 613 ? -34.845 -6.252 42.971 1.00 87.06 613 ARG A O 1
ATOM 4818 N N . SER A 1 614 ? -33.725 -6.032 41.037 1.00 88.88 614 SER A N 1
ATOM 4819 C CA . SER A 1 614 ? -34.884 -6.295 40.176 1.00 88.88 614 SER A CA 1
ATOM 4820 C C . SER A 1 614 ? -35.373 -7.751 40.206 1.00 88.88 614 SER A C 1
ATOM 4822 O O . SER A 1 614 ? -36.460 -8.029 39.705 1.00 88.88 614 SER A O 1
ATOM 4824 N N . GLY A 1 615 ? -34.601 -8.678 40.788 1.00 82.50 615 GLY A N 1
ATOM 4825 C CA . GLY A 1 615 ? -35.015 -10.071 40.976 1.00 82.50 615 GLY A CA 1
ATOM 4826 C C . GLY A 1 615 ? -35.101 -10.901 39.691 1.00 82.50 615 GLY A C 1
ATOM 4827 O O . GLY A 1 615 ? -35.702 -11.972 39.712 1.00 82.50 615 GLY A O 1
ATOM 4828 N N . ARG A 1 616 ? -34.517 -10.445 38.572 1.00 77.62 616 ARG A N 1
ATOM 4829 C CA . ARG A 1 616 ? -34.350 -11.297 37.383 1.00 77.62 616 ARG A CA 1
ATOM 4830 C C . ARG A 1 616 ? -33.307 -12.373 37.700 1.00 77.62 616 ARG A C 1
ATOM 4832 O O . ARG A 1 616 ? -32.127 -12.057 37.832 1.00 77.62 616 ARG A O 1
ATOM 4839 N N . ASP A 1 617 ? -33.748 -13.619 37.865 1.00 70.25 617 ASP A N 1
ATOM 4840 C CA . ASP A 1 617 ? -32.868 -14.768 38.111 1.00 70.25 617 ASP A CA 1
ATOM 4841 C C . ASP A 1 617 ? -31.897 -14.961 36.924 1.00 70.25 617 ASP A C 1
ATOM 4843 O O . ASP A 1 617 ? -32.324 -15.142 35.788 1.00 70.25 617 ASP A O 1
ATOM 4847 N N . ILE A 1 618 ? -30.582 -14.938 37.188 1.00 69.69 618 ILE A N 1
ATOM 4848 C CA . ILE A 1 618 ? -29.496 -15.183 36.202 1.00 69.69 618 ILE A CA 1
ATOM 4849 C C . ILE A 1 618 ? -29.089 -16.675 36.193 1.00 69.69 618 ILE A C 1
ATOM 4851 O O . ILE A 1 618 ? -28.057 -17.067 35.658 1.00 69.69 618 ILE A O 1
ATOM 4855 N N . LYS A 1 619 ? -29.876 -17.554 36.823 1.00 65.31 619 LYS A N 1
ATOM 4856 C CA . LYS A 1 619 ? -29.429 -18.915 37.169 1.00 65.31 619 LYS A CA 1
ATOM 4857 C C . LYS A 1 619 ? -29.139 -19.838 35.977 1.00 65.31 619 LYS A C 1
ATOM 4859 O O . LYS A 1 619 ? -28.463 -20.839 36.186 1.00 65.31 619 LYS A O 1
ATOM 4864 N N . ASP A 1 620 ? -29.553 -19.485 34.761 1.00 61.81 620 ASP A N 1
ATOM 4865 C CA . ASP A 1 620 ? -29.507 -20.412 33.625 1.00 61.81 620 ASP A CA 1
ATOM 4866 C C . ASP A 1 620 ? -28.319 -20.222 32.653 1.00 61.81 620 ASP A C 1
ATOM 4868 O O . ASP A 1 620 ? -28.151 -21.049 31.761 1.00 61.81 620 ASP A O 1
ATOM 4872 N N . GLU A 1 621 ? -27.456 -19.201 32.803 1.00 60.50 621 GLU A N 1
ATOM 4873 C CA . GLU A 1 621 ? -26.465 -18.867 31.747 1.00 60.50 621 GLU A CA 1
ATOM 4874 C C . GLU A 1 621 ? -25.003 -18.651 32.198 1.00 60.50 621 GLU A C 1
ATOM 4876 O O . GLU A 1 621 ? -24.142 -18.390 31.357 1.00 60.50 621 GLU A O 1
ATOM 4881 N N . ILE A 1 622 ? -24.663 -18.780 33.487 1.00 60.19 622 ILE A N 1
ATOM 4882 C CA . ILE A 1 622 ? -23.286 -18.510 33.951 1.00 60.19 622 ILE A CA 1
ATOM 4883 C C . ILE A 1 622 ? -22.421 -19.784 33.851 1.00 60.19 622 ILE A C 1
ATOM 4885 O O . ILE A 1 622 ? -22.776 -20.803 34.450 1.00 60.19 622 ILE A O 1
ATOM 4889 N N . PRO A 1 623 ? -21.259 -19.760 33.164 1.00 60.62 623 PRO A N 1
ATOM 4890 C CA . PRO A 1 623 ? -20.340 -20.895 33.127 1.00 60.62 623 PRO A CA 1
ATOM 4891 C C . PRO A 1 623 ? -19.870 -21.288 34.535 1.00 60.62 623 PRO A C 1
ATOM 4893 O O . PRO A 1 623 ? -19.374 -20.454 35.294 1.00 60.62 623 PRO A O 1
ATOM 4896 N N . ALA A 1 624 ? -19.972 -22.578 34.870 1.00 62.66 624 ALA A N 1
ATOM 4897 C CA . ALA A 1 624 ? -19.656 -23.112 36.201 1.00 62.66 624 ALA A CA 1
ATOM 4898 C C . ALA A 1 624 ? -18.209 -22.840 36.672 1.00 62.66 624 ALA A C 1
ATOM 4900 O O . ALA A 1 624 ? -17.925 -22.890 37.868 1.00 62.66 624 ALA A O 1
ATOM 4901 N N . GLU A 1 625 ? -17.298 -22.526 35.748 1.00 61.44 625 GLU A N 1
ATOM 4902 C CA . GLU A 1 625 ? -15.894 -22.197 36.024 1.00 61.44 625 GLU A CA 1
ATOM 4903 C C . GLU A 1 625 ? -15.729 -20.927 36.877 1.00 61.44 625 GLU A C 1
ATOM 4905 O O . GLU A 1 625 ? -14.788 -20.843 37.664 1.00 61.44 625 GLU A O 1
ATOM 4910 N N . PHE A 1 626 ? -16.674 -19.983 36.809 1.00 56.03 626 PHE A N 1
ATOM 4911 C CA . PHE A 1 626 ? -16.624 -18.730 37.577 1.00 56.03 626 PHE A CA 1
ATOM 4912 C C . PHE A 1 626 ? -17.209 -18.850 38.990 1.00 56.03 626 PHE A C 1
ATOM 4914 O O . PHE A 1 626 ? -16.917 -18.032 39.856 1.00 56.03 626 PHE A O 1
ATOM 4921 N N . ILE A 1 627 ? -17.996 -19.894 39.256 1.00 57.31 627 ILE A N 1
ATOM 4922 C CA . ILE A 1 627 ? -18.649 -20.104 40.557 1.00 57.31 627 ILE A CA 1
ATOM 4923 C C . ILE A 1 627 ? -17.639 -20.596 41.611 1.00 57.31 627 ILE A C 1
ATOM 4925 O O . ILE A 1 627 ? -17.806 -20.351 42.803 1.00 57.31 627 ILE A O 1
ATOM 4929 N N . ASN A 1 628 ? -16.566 -21.267 41.182 1.00 54.56 628 ASN A N 1
ATOM 4930 C CA . ASN A 1 628 ? -15.679 -22.016 42.076 1.00 54.56 628 ASN A CA 1
ATOM 4931 C C . ASN A 1 628 ? -14.441 -21.246 42.564 1.00 54.56 628 ASN A C 1
ATOM 4933 O O . ASN A 1 628 ? -13.657 -21.810 43.326 1.00 54.56 628 ASN A O 1
ATOM 4937 N N . ASN A 1 629 ? -14.256 -19.980 42.170 1.00 47.31 629 ASN A N 1
ATOM 4938 C CA . ASN A 1 629 ? -13.144 -19.152 42.652 1.00 47.31 629 ASN A CA 1
ATOM 4939 C C . ASN A 1 629 ? -13.596 -17.745 43.118 1.00 47.31 629 ASN A C 1
ATOM 4941 O O . ASN A 1 629 ? -13.117 -16.740 42.594 1.00 47.31 629 ASN A O 1
ATOM 4945 N N . PRO A 1 630 ? -14.533 -17.642 44.087 1.00 50.97 630 PRO A N 1
ATOM 4946 C CA . PRO A 1 630 ? -15.070 -16.367 44.547 1.00 50.97 630 PRO A CA 1
ATOM 4947 C C . PRO A 1 630 ? -14.128 -15.742 45.581 1.00 50.97 630 PRO A C 1
ATOM 4949 O O . PRO A 1 630 ? -14.363 -15.796 46.787 1.00 50.97 630 PRO A O 1
ATOM 4952 N N . THR A 1 631 ? -13.028 -15.154 45.130 1.00 49.94 631 THR A N 1
ATOM 4953 C CA . THR A 1 631 ? -12.221 -14.270 45.979 1.00 49.94 631 THR A CA 1
ATOM 4954 C C . THR A 1 631 ? -12.486 -12.823 45.585 1.00 49.94 631 THR A C 1
ATOM 4956 O O . THR A 1 631 ? -11.712 -12.244 44.831 1.00 49.94 631 THR A O 1
ATOM 4959 N N . GLY A 1 632 ? -13.585 -12.268 46.114 1.00 47.59 632 GLY A N 1
ATOM 4960 C CA . GLY A 1 632 ? -13.910 -10.834 46.093 1.00 47.59 632 GLY A CA 1
ATOM 4961 C C . GLY A 1 632 ? -15.137 -10.456 45.258 1.00 47.59 632 GLY A C 1
ATOM 4962 O O . GLY A 1 632 ? -14.982 -10.017 44.131 1.00 47.59 632 GLY A O 1
ATOM 4963 N N . ASP A 1 633 ? -16.315 -10.565 45.883 1.00 54.59 633 ASP A N 1
ATOM 4964 C CA . ASP A 1 633 ? -17.630 -9.997 45.522 1.00 54.59 633 ASP A CA 1
ATOM 4965 C C . ASP A 1 633 ? -18.559 -10.772 44.558 1.00 54.59 633 ASP A C 1
ATOM 4967 O O . ASP A 1 633 ? -18.339 -10.917 43.362 1.00 54.59 633 ASP A O 1
ATOM 4971 N N . GLU A 1 634 ? -19.727 -11.168 45.087 1.00 56.72 634 GLU A N 1
ATOM 4972 C CA . GLU A 1 634 ? -20.874 -11.792 44.389 1.00 56.72 634 GLU A CA 1
ATOM 4973 C C . GLU A 1 634 ? -21.470 -10.961 43.226 1.00 56.72 634 GLU A C 1
ATOM 4975 O O . GLU A 1 634 ? -22.475 -11.350 42.626 1.00 56.72 634 GLU A O 1
ATOM 4980 N N . LEU A 1 635 ? -20.924 -9.775 42.955 1.00 58.16 635 LEU A N 1
ATOM 4981 C CA . LEU A 1 635 ? -21.373 -8.866 41.901 1.00 58.16 635 LEU A CA 1
ATOM 4982 C C . LEU A 1 635 ? -20.884 -9.288 40.510 1.00 58.16 635 LEU A C 1
ATOM 4984 O O . LEU A 1 635 ? -21.502 -8.896 39.519 1.00 58.16 635 LEU A O 1
ATOM 4988 N N . ASP A 1 636 ? -19.850 -10.128 40.435 1.00 74.44 636 ASP A N 1
ATOM 4989 C CA . ASP A 1 636 ? -19.181 -10.500 39.185 1.00 74.44 636 ASP A CA 1
ATOM 4990 C C . ASP A 1 636 ? -20.149 -10.970 38.078 1.00 74.44 636 ASP A C 1
ATOM 4992 O O . ASP A 1 636 ? -20.137 -10.383 36.993 1.00 74.44 636 ASP A O 1
ATOM 4996 N N . PRO A 1 637 ? -21.077 -11.926 38.305 1.00 85.00 637 PRO A N 1
ATOM 4997 C CA . PRO A 1 637 ? -21.934 -12.419 37.224 1.00 85.00 637 PRO A CA 1
ATOM 4998 C C . PRO A 1 637 ? -22.906 -11.372 36.665 1.00 85.00 637 PRO A C 1
ATOM 5000 O O . PRO A 1 637 ? -23.229 -11.385 35.476 1.00 85.00 637 PRO A O 1
ATOM 5003 N N . PHE A 1 638 ? -23.368 -10.448 37.512 1.00 85.19 638 PHE A N 1
ATOM 5004 C CA . PHE A 1 638 ? -24.248 -9.359 37.091 1.00 85.19 638 PHE A CA 1
ATOM 5005 C C . PHE A 1 638 ? -23.477 -8.327 36.260 1.00 85.19 638 PHE A C 1
ATOM 5007 O O . PHE A 1 638 ? -24.015 -7.836 35.269 1.00 85.19 638 PHE A O 1
ATOM 5014 N N . ILE A 1 639 ? -22.217 -8.049 36.618 1.00 89.25 639 ILE A N 1
ATOM 5015 C CA . ILE A 1 639 ? -21.327 -7.161 35.857 1.00 89.25 639 ILE A CA 1
ATOM 5016 C C . ILE A 1 639 ? -21.075 -7.737 34.460 1.00 89.25 639 ILE A C 1
ATOM 5018 O O . ILE A 1 639 ? -21.279 -7.029 33.474 1.00 89.25 639 ILE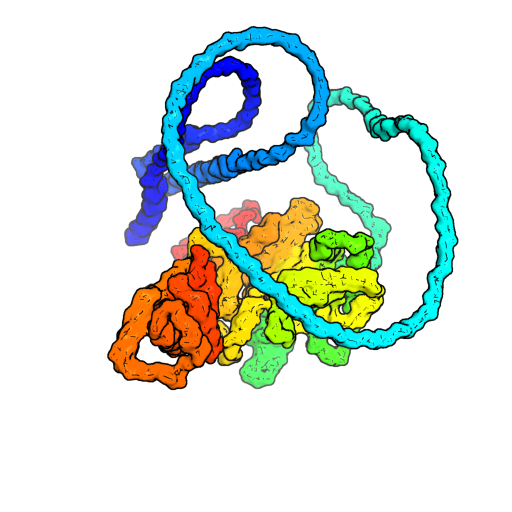 A O 1
ATOM 5022 N N . TYR A 1 640 ? -20.731 -9.027 34.349 1.00 88.75 640 TYR A N 1
ATOM 5023 C CA . TYR A 1 640 ? -20.578 -9.687 33.045 1.00 88.75 640 TYR A CA 1
ATOM 5024 C C . TYR A 1 640 ? -21.841 -9.559 32.198 1.00 88.75 640 TYR A C 1
ATOM 5026 O O . TYR A 1 640 ? -21.752 -9.175 31.034 1.00 88.75 640 TYR A O 1
ATOM 5034 N N . ARG A 1 641 ? -23.022 -9.809 32.779 1.00 89.62 641 ARG A N 1
ATOM 5035 C CA . ARG A 1 641 ? -24.283 -9.711 32.035 1.00 89.62 641 ARG A CA 1
ATOM 5036 C C . ARG A 1 641 ? -24.592 -8.287 31.577 1.00 89.62 641 ARG A C 1
ATOM 5038 O O . ARG A 1 641 ? -25.115 -8.105 30.483 1.00 89.62 641 ARG A O 1
ATOM 5045 N N . ILE A 1 642 ? -24.277 -7.276 32.383 1.00 92.56 642 ILE A N 1
ATOM 5046 C CA . ILE A 1 642 ?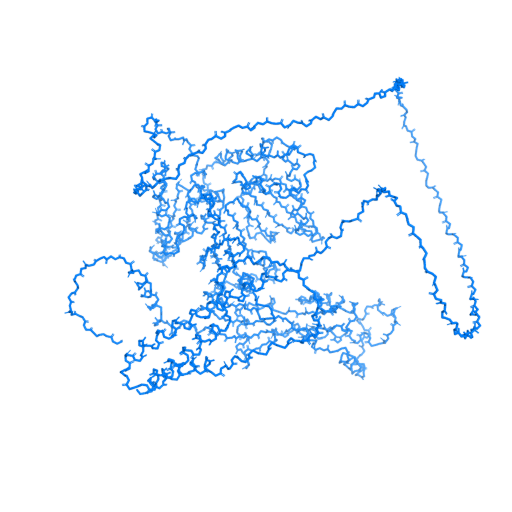 -24.452 -5.872 31.989 1.00 92.56 642 ILE A CA 1
ATOM 5047 C C . ILE A 1 642 ? -23.517 -5.519 30.847 1.00 92.56 642 ILE A C 1
ATOM 5049 O O . ILE A 1 642 ? -23.975 -4.967 29.854 1.00 92.56 642 ILE A O 1
ATOM 5053 N N . LEU A 1 643 ? -22.239 -5.880 30.951 1.00 93.12 643 LEU A N 1
ATOM 5054 C CA . LEU A 1 643 ? -21.263 -5.636 29.893 1.00 93.12 643 LEU A CA 1
ATOM 5055 C C . LEU A 1 643 ? -21.673 -6.349 28.598 1.00 93.12 643 LEU A C 1
ATOM 5057 O O . LEU A 1 643 ? -21.626 -5.755 27.528 1.00 93.12 643 LEU A O 1
ATOM 5061 N N . GLU A 1 644 ? -22.144 -7.591 28.690 1.00 92.75 644 GLU A N 1
ATOM 5062 C CA . GLU A 1 644 ? -22.694 -8.348 27.564 1.00 92.75 644 GLU A CA 1
ATOM 5063 C C . GLU A 1 644 ? -23.900 -7.649 26.925 1.00 92.75 644 GLU A C 1
ATOM 5065 O O . GLU A 1 644 ? -23.917 -7.467 25.709 1.00 92.75 644 GLU A O 1
ATOM 5070 N N . ASN A 1 645 ? -24.867 -7.195 27.728 1.00 92.81 645 ASN A N 1
ATOM 5071 C CA . ASN A 1 645 ? -26.019 -6.440 27.231 1.00 92.81 645 ASN A CA 1
ATOM 5072 C C . ASN A 1 645 ? -25.589 -5.118 26.582 1.00 92.81 645 ASN A C 1
ATOM 5074 O O . ASN A 1 645 ? -26.076 -4.794 25.510 1.00 92.81 645 ASN A O 1
ATOM 5078 N N . MET A 1 646 ? -24.632 -4.388 27.164 1.00 94.31 646 MET A N 1
ATOM 5079 C CA . MET A 1 646 ? -24.109 -3.150 26.577 1.00 94.31 646 MET A CA 1
ATOM 5080 C C . MET A 1 646 ? -23.446 -3.394 25.220 1.00 94.31 646 MET A C 1
ATOM 5082 O O . MET A 1 646 ? -23.618 -2.599 24.298 1.00 94.31 646 MET A O 1
ATOM 5086 N N . ILE A 1 647 ? -22.692 -4.489 25.078 1.00 93.12 647 ILE A N 1
ATOM 5087 C CA . ILE A 1 647 ? -22.094 -4.866 23.794 1.00 93.12 647 ILE A CA 1
ATOM 5088 C C . ILE A 1 647 ? -23.184 -5.272 22.798 1.00 93.12 647 ILE A C 1
ATOM 5090 O O . ILE A 1 647 ? -23.087 -4.888 21.636 1.00 93.12 647 ILE A O 1
ATOM 5094 N N . LEU A 1 648 ? -24.213 -6.012 23.222 1.00 91.75 648 LEU A N 1
ATOM 5095 C CA . LEU A 1 648 ? -25.348 -6.388 22.372 1.00 91.75 648 LEU A CA 1
ATOM 5096 C C . LEU A 1 648 ? -26.139 -5.161 21.907 1.00 91.75 648 LEU A C 1
ATOM 5098 O O . LEU A 1 648 ? -26.383 -5.013 20.710 1.00 91.75 648 LEU A O 1
ATOM 5102 N N . ASP A 1 649 ? -26.459 -4.245 22.815 1.00 93.06 649 ASP A N 1
ATOM 5103 C CA . ASP A 1 649 ? -27.132 -2.988 22.505 1.00 93.06 649 ASP A CA 1
ATOM 5104 C C . ASP A 1 649 ? -26.283 -2.185 21.513 1.00 93.06 649 ASP A C 1
ATOM 5106 O O . ASP A 1 649 ? -26.754 -1.825 20.433 1.00 93.06 649 ASP A O 1
ATOM 5110 N N . TYR A 1 650 ? -24.983 -2.028 21.783 1.00 92.50 650 TYR A N 1
ATOM 5111 C CA . TYR A 1 650 ? -24.042 -1.398 20.856 1.00 92.50 650 TYR A CA 1
ATOM 5112 C C . TYR A 1 650 ? -23.965 -2.123 19.503 1.00 92.50 650 TYR A C 1
ATOM 5114 O O . TYR A 1 650 ? -23.912 -1.482 18.453 1.00 92.50 650 TYR A O 1
ATOM 5122 N N . SER A 1 651 ? -24.030 -3.458 19.492 1.00 90.50 651 SER A N 1
ATOM 5123 C CA . SER A 1 651 ? -24.050 -4.283 18.278 1.00 90.50 651 SER A CA 1
ATOM 5124 C C . SER A 1 651 ? -25.295 -4.057 17.416 1.00 90.50 651 SER A C 1
ATOM 5126 O O . SER A 1 651 ? -25.238 -4.298 16.211 1.00 90.50 651 SER A O 1
ATOM 5128 N N . SER A 1 652 ? -26.365 -3.487 17.974 1.00 90.56 652 SER A N 1
ATOM 5129 C CA . SER A 1 652 ? -27.570 -3.091 17.236 1.00 90.56 652 SER A CA 1
ATOM 5130 C C . SER A 1 652 ? -27.557 -1.631 16.759 1.00 90.56 652 SER A C 1
ATOM 5132 O O . SER A 1 652 ? -28.193 -1.314 15.761 1.00 90.56 652 SER A O 1
ATOM 5134 N N . LEU A 1 653 ? -26.782 -0.748 17.404 1.00 91.44 653 LEU A N 1
ATOM 5135 C CA . LEU A 1 653 ? -26.741 0.683 17.074 1.00 91.44 653 LEU A CA 1
ATOM 5136 C C . LEU A 1 653 ? -25.918 0.981 15.814 1.00 91.44 653 LEU A C 1
ATOM 5138 O O . LEU A 1 653 ? -24.736 0.646 15.746 1.00 91.44 653 LEU A O 1
ATOM 5142 N N . GLU A 1 654 ? -26.488 1.673 14.835 1.00 91.38 654 GLU A N 1
ATOM 5143 C CA . GLU A 1 654 ? -25.718 2.284 13.746 1.00 91.38 654 GLU A CA 1
ATOM 5144 C C . GLU A 1 654 ? -25.082 3.576 14.267 1.00 91.38 654 GLU A C 1
ATOM 5146 O O . GLU A 1 654 ? -25.723 4.617 14.295 1.00 91.38 654 GLU A O 1
ATOM 5151 N N . THR A 1 655 ? -23.842 3.504 14.757 1.00 93.50 655 THR A N 1
ATOM 5152 C CA . THR A 1 655 ? -23.134 4.668 15.309 1.00 93.50 655 THR A CA 1
ATOM 5153 C C . THR A 1 655 ? -21.644 4.644 14.976 1.00 93.50 655 THR A C 1
ATOM 5155 O O . THR A 1 655 ? -21.030 3.578 14.868 1.00 93.50 655 THR A O 1
ATOM 5158 N N . LEU A 1 656 ? -21.056 5.837 14.829 1.00 92.12 656 LEU A N 1
ATOM 5159 C CA . LEU A 1 656 ? -19.604 6.035 14.741 1.00 92.12 656 LEU A CA 1
ATOM 5160 C C . LEU A 1 656 ? -18.943 6.172 16.121 1.00 92.12 656 LEU A C 1
ATOM 5162 O O . LEU A 1 656 ? -17.712 6.222 16.204 1.00 92.12 656 LEU A O 1
ATOM 5166 N N . GLU A 1 657 ? -19.735 6.238 17.196 1.00 92.25 657 GLU A N 1
ATOM 5167 C CA . GLU A 1 657 ? -19.217 6.241 18.562 1.00 92.25 657 GLU A CA 1
ATOM 5168 C C . GLU A 1 657 ? -18.530 4.922 18.885 1.00 92.25 657 GLU A C 1
ATOM 5170 O O . GLU A 1 657 ? -18.931 3.843 18.446 1.00 92.25 657 GLU A O 1
ATOM 5175 N N . GLU A 1 658 ? -17.461 5.017 19.662 1.00 91.94 658 GLU A N 1
ATOM 5176 C CA . GLU A 1 658 ? -16.715 3.863 20.139 1.00 91.94 658 GLU A CA 1
ATOM 5177 C C . GLU A 1 658 ? -17.236 3.501 21.527 1.00 91.94 658 GLU A C 1
ATOM 5179 O O . GLU A 1 658 ? -17.356 4.374 22.386 1.00 91.94 658 GLU A O 1
ATOM 5184 N N . LEU A 1 659 ? -17.492 2.218 21.773 1.00 93.69 659 LEU A N 1
ATOM 5185 C CA . LEU A 1 659 ? -17.763 1.746 23.126 1.00 93.69 659 LEU A CA 1
ATOM 5186 C C . LEU A 1 659 ? -16.420 1.436 23.802 1.00 93.69 659 LEU A C 1
ATOM 5188 O O . LEU A 1 659 ? -15.664 0.571 23.338 1.00 93.69 659 LEU A O 1
ATOM 5192 N N . ILE A 1 660 ? -16.096 2.194 24.855 1.00 93.56 660 ILE A N 1
ATOM 5193 C CA . ILE A 1 660 ? -14.788 2.164 25.520 1.00 93.56 660 ILE A CA 1
ATOM 5194 C C . ILE A 1 660 ? -14.961 1.737 26.968 1.00 93.56 660 ILE A C 1
ATOM 5196 O O . ILE A 1 660 ? -15.455 2.489 27.805 1.00 93.56 660 ILE A O 1
ATOM 5200 N N . PHE A 1 661 ? -14.447 0.560 27.280 1.00 92.81 661 PHE A N 1
ATOM 5201 C CA . PHE A 1 661 ? -14.359 0.090 28.647 1.00 92.81 661 PHE A CA 1
ATOM 5202 C C . PHE A 1 661 ? -13.036 0.523 29.285 1.00 92.81 661 PHE A C 1
ATOM 5204 O O . PHE A 1 661 ? -11.966 0.404 28.674 1.00 92.81 661 PHE A O 1
ATOM 5211 N N . GLY A 1 662 ? -13.150 1.086 30.489 1.00 86.50 662 GLY A N 1
ATOM 5212 C CA . GLY A 1 662 ? -12.082 1.785 31.193 1.00 86.50 662 GLY A CA 1
ATOM 5213 C C . GLY A 1 662 ? -10.980 0.896 31.778 1.00 86.50 662 GLY A C 1
ATOM 5214 O O . GLY A 1 662 ? -11.059 -0.331 31.714 1.00 86.50 662 GLY A O 1
ATOM 5215 N N . PRO A 1 663 ? -9.959 1.537 32.372 1.00 86.50 663 PRO A N 1
ATOM 5216 C CA . PRO A 1 663 ? -8.763 0.883 32.895 1.00 86.50 663 PRO A CA 1
ATOM 5217 C C . PRO A 1 663 ? -9.007 0.066 34.167 1.00 86.50 663 PRO A C 1
ATOM 5219 O O . PRO A 1 663 ? -8.181 -0.770 34.521 1.00 86.50 663 PRO A O 1
ATOM 5222 N N . ASP A 1 664 ? -10.123 0.325 34.847 1.00 88.69 664 ASP A N 1
ATOM 5223 C CA . ASP A 1 664 ? -10.450 -0.241 36.156 1.00 88.69 664 ASP A CA 1
ATOM 5224 C C . ASP A 1 664 ? -11.037 -1.657 36.069 1.00 88.69 664 ASP A C 1
ATOM 5226 O O . ASP A 1 664 ? -11.301 -2.287 37.092 1.00 88.69 664 ASP A O 1
ATOM 5230 N N . LEU A 1 665 ? -11.251 -2.172 34.854 1.00 88.44 665 LEU A N 1
ATOM 5231 C CA . LEU A 1 665 ? -11.756 -3.524 34.659 1.00 88.44 665 LEU A CA 1
ATOM 5232 C C . LEU A 1 665 ? -10.642 -4.566 34.813 1.00 88.44 665 LEU A C 1
ATOM 5234 O O . LEU A 1 665 ? -9.584 -4.432 34.190 1.00 88.44 665 LEU A O 1
ATOM 5238 N N . PRO A 1 666 ? -10.889 -5.654 35.566 1.00 88.06 666 PRO A N 1
ATOM 5239 C CA . PRO A 1 666 ? -9.949 -6.762 35.666 1.00 88.06 666 PRO A CA 1
ATOM 5240 C C . PRO A 1 666 ? -9.606 -7.361 34.296 1.00 88.06 666 PRO A C 1
ATOM 5242 O O . PRO A 1 666 ? -10.469 -7.517 33.430 1.00 88.06 666 PRO A O 1
ATOM 5245 N N . ASP A 1 667 ? -8.351 -7.782 34.114 1.00 86.69 667 ASP A N 1
ATOM 5246 C CA . ASP A 1 667 ? -7.879 -8.361 32.847 1.00 86.69 667 ASP A CA 1
ATOM 5247 C C . ASP A 1 667 ? -8.690 -9.593 32.411 1.00 86.69 667 ASP A C 1
ATOM 5249 O O . ASP A 1 667 ? -8.957 -9.747 31.220 1.00 86.69 667 ASP A O 1
ATOM 5253 N N . LEU A 1 668 ? -9.140 -10.415 33.368 1.00 85.94 668 LEU A N 1
ATOM 5254 C CA . LEU A 1 668 ? -10.016 -11.569 33.123 1.00 85.94 668 LEU A CA 1
ATOM 5255 C C . LEU A 1 668 ? -11.357 -11.155 32.499 1.00 85.94 668 LEU A C 1
ATOM 5257 O O . LEU A 1 668 ? -11.839 -11.812 31.575 1.00 85.94 668 LEU A O 1
ATOM 5261 N N . VAL A 1 669 ? -11.929 -10.032 32.949 1.00 88.56 669 VAL A N 1
ATOM 5262 C CA . VAL A 1 669 ? -13.171 -9.489 32.385 1.00 88.56 669 VAL A CA 1
ATOM 5263 C C . VAL A 1 669 ? -12.922 -9.027 30.954 1.00 88.56 669 VAL A C 1
ATOM 5265 O O . VAL A 1 669 ? -13.669 -9.389 30.046 1.00 88.56 669 VAL A O 1
ATOM 5268 N N . LEU A 1 670 ? -11.835 -8.288 30.715 1.00 90.50 670 LEU A N 1
ATOM 5269 C CA . LEU A 1 670 ? -11.474 -7.825 29.372 1.00 90.50 670 LEU A CA 1
ATOM 5270 C C . LEU A 1 670 ? -11.250 -8.997 28.402 1.00 90.50 670 LEU A C 1
ATOM 5272 O O . LEU A 1 670 ? -11.669 -8.919 27.249 1.00 90.50 670 LEU A O 1
ATOM 5276 N N . GLU A 1 671 ? -10.619 -10.085 28.848 1.00 89.75 671 GLU A N 1
ATOM 5277 C CA . GLU A 1 671 ? -10.421 -11.298 28.044 1.00 89.75 671 GLU A CA 1
ATOM 5278 C C . GLU A 1 671 ? -11.746 -11.978 27.678 1.00 89.75 671 GLU A C 1
ATOM 5280 O O . GLU A 1 671 ? -11.949 -12.335 26.510 1.00 89.75 671 GLU A O 1
ATOM 5285 N N . HIS A 1 672 ? -12.677 -12.089 28.632 1.00 90.06 672 HIS A N 1
ATOM 5286 C CA . HIS A 1 672 ? -14.028 -12.597 28.374 1.00 90.06 672 HIS A CA 1
ATOM 5287 C C . HIS A 1 672 ? -14.777 -11.723 27.366 1.00 90.06 672 HIS A C 1
ATOM 5289 O O . HIS A 1 672 ? -15.327 -12.233 26.389 1.00 90.06 672 HIS A O 1
ATOM 5295 N N . LEU A 1 673 ? -14.742 -10.399 27.532 1.00 91.50 673 LEU A N 1
ATOM 5296 C CA . LEU A 1 673 ? -15.406 -9.481 26.608 1.00 91.50 673 LEU A CA 1
ATOM 5297 C C . LEU A 1 673 ? -14.797 -9.530 25.204 1.00 91.50 673 LEU A C 1
ATOM 5299 O O . LEU A 1 673 ? -15.535 -9.481 24.226 1.00 91.50 673 LEU A O 1
ATOM 5303 N N . VAL A 1 674 ? -13.476 -9.688 25.066 1.00 91.94 674 VAL A N 1
ATOM 5304 C CA . VAL A 1 674 ? -12.835 -9.894 23.754 1.00 91.94 674 VAL A CA 1
ATOM 5305 C C . VAL A 1 674 ? -13.327 -11.188 23.101 1.00 91.94 674 VAL A C 1
ATOM 5307 O O . VAL A 1 674 ? -13.543 -11.214 21.887 1.00 91.94 674 VAL A O 1
ATOM 5310 N N . LYS A 1 675 ? -13.531 -12.259 23.877 1.00 91.31 675 LYS A N 1
ATOM 5311 C CA . LYS A 1 675 ? -14.123 -13.508 23.378 1.00 91.31 675 LYS A CA 1
ATOM 5312 C C . LYS A 1 675 ? -15.568 -13.285 22.914 1.00 91.31 675 LYS A C 1
ATOM 5314 O O . LYS A 1 675 ? -15.889 -13.657 21.788 1.00 91.31 675 LYS A O 1
ATOM 5319 N N . LYS A 1 676 ? -16.393 -12.596 23.707 1.00 91.56 676 LYS A N 1
ATOM 5320 C CA . LYS A 1 676 ? -17.783 -12.256 23.353 1.00 91.56 676 LYS A CA 1
ATOM 5321 C C . LYS A 1 676 ? -17.893 -11.338 22.138 1.00 91.56 676 LYS A C 1
ATOM 5323 O O . LYS A 1 676 ? -18.709 -11.582 21.258 1.00 91.56 676 LYS A O 1
ATOM 5328 N N . CYS A 1 677 ? -17.006 -10.353 22.016 1.00 91.19 677 CYS A N 1
ATOM 5329 C CA . CYS A 1 677 ? -16.906 -9.508 20.827 1.00 91.19 677 CYS A CA 1
ATOM 5330 C C . CYS A 1 677 ? -16.705 -10.350 19.558 1.00 91.19 677 CYS A C 1
ATOM 5332 O O . CYS A 1 677 ? -17.366 -10.107 18.554 1.00 91.19 677 CYS A O 1
ATOM 5334 N N . LYS A 1 678 ? -15.848 -11.382 19.605 1.00 88.44 678 LYS A N 1
ATOM 5335 C CA . LYS A 1 678 ? -15.663 -12.305 18.473 1.00 88.44 678 LYS A CA 1
ATOM 5336 C C . LYS A 1 678 ? -16.917 -13.132 18.187 1.00 88.44 678 LYS A C 1
ATOM 5338 O O . LYS A 1 678 ? -17.245 -13.306 17.020 1.00 88.44 678 LYS A O 1
ATOM 5343 N N . GLU A 1 679 ? -17.607 -13.614 19.223 1.00 89.94 679 GLU A N 1
ATOM 5344 C CA . GLU A 1 679 ? -18.872 -14.356 19.084 1.00 89.94 679 GLU A CA 1
ATOM 5345 C C . GLU A 1 679 ? -19.961 -13.510 18.397 1.00 89.94 679 GLU A C 1
ATOM 5347 O O . GLU A 1 679 ? -20.720 -14.033 17.586 1.00 89.94 679 GLU A O 1
ATOM 5352 N N . TRP A 1 680 ? -19.991 -12.198 18.650 1.00 88.44 680 TRP A N 1
ATOM 5353 C CA . TRP A 1 680 ? -20.965 -11.263 18.066 1.00 88.44 680 TRP A CA 1
ATOM 5354 C C . TRP A 1 680 ? -20.459 -10.469 16.862 1.00 88.44 680 TRP A C 1
ATOM 5356 O O . TRP A 1 680 ? -21.111 -9.520 16.431 1.00 88.44 680 TRP A O 1
ATOM 5366 N N . ASN A 1 681 ? -19.302 -10.838 16.307 1.00 86.19 681 ASN A N 1
ATOM 5367 C CA . ASN A 1 681 ? -18.698 -10.151 15.164 1.00 86.19 681 ASN A CA 1
ATOM 5368 C C . ASN A 1 681 ? -18.470 -8.634 15.390 1.00 86.19 681 ASN A C 1
ATOM 5370 O O . ASN A 1 681 ? -18.537 -7.825 14.464 1.00 86.19 681 ASN A O 1
ATOM 5374 N N . VAL A 1 682 ? -18.180 -8.240 16.633 1.00 88.25 682 VAL A N 1
ATOM 5375 C CA . VAL A 1 682 ? -17.785 -6.881 17.024 1.00 88.25 682 VAL A CA 1
ATOM 5376 C C . VAL A 1 682 ? -16.260 -6.817 17.134 1.00 88.25 682 VAL A C 1
ATOM 5378 O O . VAL A 1 682 ? -15.615 -7.674 17.739 1.00 88.25 682 VAL A O 1
ATOM 5381 N N . ASP A 1 683 ? -15.637 -5.786 16.561 1.00 86.75 683 ASP A N 1
ATOM 5382 C CA . ASP A 1 683 ? -14.179 -5.627 16.591 1.00 86.75 683 ASP A CA 1
ATOM 5383 C C . ASP A 1 683 ? -13.712 -5.023 17.928 1.00 86.75 683 ASP A C 1
ATOM 5385 O O . ASP A 1 683 ? -13.457 -3.822 18.039 1.00 86.75 683 ASP A O 1
ATOM 5389 N N . GLY A 1 684 ? -13.610 -5.870 18.954 1.00 90.25 684 GLY A N 1
ATOM 5390 C CA . GLY A 1 684 ? -13.065 -5.521 20.268 1.00 90.25 684 GLY A CA 1
ATOM 5391 C C . GLY A 1 684 ? -11.542 -5.647 20.305 1.00 90.25 684 GLY A C 1
ATOM 5392 O O . GLY A 1 684 ? -11.001 -6.745 20.183 1.00 90.25 684 GLY A O 1
ATOM 5393 N N . ASN A 1 685 ? -10.833 -4.530 20.493 1.00 90.31 685 ASN A N 1
ATOM 5394 C CA . ASN A 1 685 ? -9.373 -4.526 20.620 1.00 90.31 685 ASN A CA 1
ATOM 5395 C C . ASN A 1 685 ? -8.946 -4.079 22.019 1.00 90.31 685 ASN A C 1
ATOM 5397 O O . ASN A 1 685 ? -9.257 -2.958 22.430 1.00 90.31 685 ASN A O 1
ATOM 5401 N N . LYS A 1 686 ? -8.150 -4.913 22.699 1.00 92.06 686 LYS A N 1
ATOM 5402 C CA . LYS A 1 686 ? -7.431 -4.516 23.914 1.00 92.06 686 LYS A CA 1
ATOM 5403 C C . LYS A 1 686 ? -6.328 -3.523 23.539 1.00 92.06 686 LYS A C 1
ATOM 5405 O O . LYS A 1 686 ? -5.553 -3.760 22.608 1.00 92.06 686 LYS A O 1
ATOM 5410 N N . ARG A 1 687 ? -6.273 -2.386 24.223 1.00 89.81 687 ARG A N 1
ATOM 5411 C CA . ARG A 1 687 ? -5.289 -1.321 24.011 1.00 89.81 687 ARG A CA 1
ATOM 5412 C C . ARG A 1 687 ? -4.668 -0.955 25.344 1.00 89.81 687 ARG A C 1
ATOM 5414 O O . ARG A 1 687 ? -5.389 -0.724 26.302 1.00 89.81 687 ARG A O 1
ATOM 5421 N N . THR A 1 688 ? -3.347 -0.852 25.384 1.00 89.81 688 THR A N 1
ATOM 5422 C CA . THR A 1 688 ? -2.644 -0.359 26.569 1.00 89.81 688 THR A CA 1
ATOM 5423 C C . THR A 1 688 ? -2.240 1.089 26.330 1.00 89.81 688 THR A C 1
ATOM 5425 O O . THR A 1 688 ? -1.620 1.407 25.315 1.00 89.81 688 THR A O 1
ATOM 5428 N N . THR A 1 689 ? -2.625 2.003 27.214 1.00 87.62 689 THR A N 1
ATOM 5429 C CA . THR A 1 689 ? -2.258 3.426 27.132 1.00 87.62 689 THR A CA 1
ATOM 5430 C C . THR A 1 689 ? -2.000 3.951 28.534 1.00 87.62 689 THR A C 1
ATOM 5432 O O . THR A 1 689 ? -2.802 3.732 29.436 1.00 87.62 689 THR A O 1
ATOM 5435 N N . GLY A 1 690 ? -0.839 4.578 28.739 1.00 88.38 690 GLY A N 1
ATOM 5436 C CA . GLY A 1 690 ? -0.418 5.035 30.067 1.00 88.38 690 GLY A CA 1
ATOM 5437 C C . GLY A 1 690 ? -0.248 3.909 31.096 1.00 88.38 690 GLY A C 1
ATOM 5438 O O . GLY A 1 690 ? -0.410 4.154 32.280 1.00 88.38 690 GLY A O 1
ATOM 5439 N N . GLY A 1 691 ? 0.026 2.673 30.660 1.00 90.00 691 GLY A N 1
ATOM 5440 C CA . GLY A 1 691 ? 0.131 1.506 31.549 1.00 90.00 691 GLY A CA 1
ATOM 5441 C C . GLY A 1 691 ? -1.203 0.847 31.911 1.00 90.00 691 GLY A C 1
ATOM 5442 O O . GLY A 1 691 ? -1.194 -0.190 32.565 1.00 90.00 691 GLY A O 1
ATOM 5443 N N . HIS A 1 692 ? -2.330 1.387 31.444 1.00 90.44 692 HIS A N 1
ATOM 5444 C CA . HIS A 1 692 ? -3.649 0.820 31.698 1.00 90.44 692 HIS A CA 1
ATOM 5445 C C . HIS A 1 692 ? -4.249 0.149 30.464 1.00 90.44 692 HIS A C 1
ATOM 5447 O O . HIS A 1 692 ? -3.995 0.583 29.337 1.00 90.44 692 HIS A O 1
ATOM 5453 N N . ASN A 1 693 ? -5.063 -0.887 30.681 1.00 90.38 693 ASN A N 1
ATOM 5454 C CA . ASN A 1 693 ? -5.711 -1.662 29.628 1.00 90.38 693 ASN A CA 1
ATOM 5455 C C . ASN A 1 693 ? -7.143 -1.181 29.393 1.00 90.38 693 ASN A C 1
ATOM 5457 O O . ASN A 1 693 ? -7.955 -1.172 30.302 1.00 90.38 693 ASN A O 1
ATOM 5461 N N . TYR A 1 694 ? -7.458 -0.851 28.149 1.00 92.62 694 TYR A N 1
ATOM 5462 C CA . TYR A 1 694 ? -8.786 -0.469 27.690 1.00 92.62 694 TYR A CA 1
ATOM 5463 C C . TYR A 1 694 ? -9.282 -1.521 26.705 1.00 92.62 694 TYR A C 1
ATOM 5465 O O . TYR A 1 694 ? -8.513 -1.973 25.847 1.00 92.62 694 TYR A O 1
ATOM 5473 N N . LEU A 1 695 ? -10.562 -1.878 26.765 1.00 93.19 695 LEU A N 1
ATOM 5474 C CA . LEU A 1 695 ? -11.212 -2.602 25.674 1.00 93.19 695 LEU A CA 1
ATOM 5475 C C . LEU A 1 695 ? -12.006 -1.608 24.842 1.00 93.19 695 LEU A C 1
ATOM 5477 O O . LEU A 1 695 ? -12.914 -0.949 25.339 1.00 93.19 695 LEU A O 1
ATOM 5481 N N . VAL A 1 696 ? -11.641 -1.500 23.568 1.00 91.69 696 VAL A N 1
ATOM 5482 C CA . VAL A 1 696 ? -12.253 -0.532 22.663 1.00 91.69 696 VAL A CA 1
ATOM 5483 C C . VAL A 1 696 ? -12.899 -1.258 21.505 1.00 91.69 696 VAL A C 1
ATOM 5485 O O . VAL A 1 696 ? -12.206 -1.927 20.730 1.00 91.69 696 VAL A O 1
ATOM 5488 N N . MET A 1 697 ? -14.206 -1.083 21.371 1.00 91.75 697 MET A N 1
ATOM 5489 C CA . MET A 1 697 ? -14.999 -1.686 20.310 1.00 91.75 697 MET A CA 1
ATOM 5490 C C . MET A 1 697 ? -15.317 -0.671 19.224 1.00 91.75 697 MET A C 1
ATOM 5492 O O . MET A 1 697 ? -15.650 0.479 19.507 1.00 91.75 697 MET A O 1
ATOM 5496 N N . HIS A 1 698 ? -15.184 -1.123 17.977 1.00 86.38 698 HIS A N 1
ATOM 5497 C CA . HIS A 1 698 ? -15.391 -0.307 16.783 1.00 86.38 698 HIS A CA 1
ATOM 5498 C C . HIS A 1 698 ? -16.435 -0.950 15.893 1.00 86.38 698 HIS A C 1
ATOM 5500 O O . HIS A 1 698 ? -16.226 -2.067 15.416 1.00 86.38 698 HIS A O 1
ATOM 5506 N N . LYS A 1 699 ? -17.482 -0.197 15.562 1.00 81.31 699 LYS A N 1
ATOM 5507 C CA . LYS A 1 699 ? -18.339 -0.498 14.411 1.00 81.31 699 LYS A CA 1
ATOM 5508 C C . LYS A 1 699 ? -17.885 0.133 13.104 1.00 81.31 699 LYS A C 1
ATOM 5510 O O . LYS A 1 699 ? -18.360 -0.264 12.052 1.00 81.31 699 LYS A O 1
ATOM 5515 N N . ILE A 1 700 ? -16.898 1.030 13.139 1.00 65.50 700 ILE A N 1
ATOM 5516 C CA . ILE A 1 700 ? -16.393 1.759 11.958 1.00 65.50 700 ILE A CA 1
ATOM 5517 C C . ILE A 1 700 ? -16.026 0.834 10.789 1.00 65.50 700 ILE A C 1
ATOM 5519 O O . ILE A 1 700 ? -16.150 1.228 9.640 1.00 65.50 700 ILE A O 1
ATOM 5523 N N . LYS A 1 701 ? -15.615 -0.413 11.053 1.00 67.50 701 LYS A N 1
ATOM 5524 C CA . LYS A 1 701 ? -15.322 -1.397 9.996 1.00 67.50 701 LYS A CA 1
ATOM 5525 C C . LYS A 1 701 ? -16.531 -1.757 9.118 1.00 67.50 701 LYS A C 1
ATOM 5527 O O . LYS A 1 701 ? -16.321 -2.368 8.083 1.00 67.50 701 LYS A O 1
ATOM 5532 N N . GLN A 1 702 ? -17.744 -1.394 9.530 1.00 75.06 702 GLN A N 1
ATOM 5533 C CA . GLN A 1 702 ? -18.983 -1.564 8.770 1.00 75.06 702 GLN A CA 1
ATOM 5534 C C . GLN A 1 702 ? -19.345 -0.325 7.939 1.00 75.06 702 GLN A C 1
ATOM 5536 O O . GLN A 1 702 ? -20.159 -0.430 7.029 1.00 75.06 702 GLN A O 1
ATOM 5541 N N . PHE A 1 703 ? -18.752 0.837 8.234 1.00 85.00 703 PHE A N 1
ATOM 5542 C CA . PHE A 1 703 ? -19.032 2.075 7.516 1.00 85.00 703 PHE A CA 1
ATOM 5543 C C . PHE A 1 703 ? -17.979 2.296 6.428 1.00 85.00 703 PHE A C 1
ATOM 5545 O O . PHE A 1 703 ? -16.788 2.469 6.700 1.00 85.00 703 PHE A O 1
ATOM 5552 N N . SER A 1 704 ? -18.428 2.352 5.179 1.00 88.19 704 SER A N 1
ATOM 5553 C CA . SER A 1 704 ? -17.665 2.985 4.107 1.00 88.19 704 SER A CA 1
ATOM 5554 C C . SER A 1 704 ? -17.464 4.469 4.418 1.00 88.19 704 SER A C 1
ATOM 5556 O O . SER A 1 704 ? -18.255 5.085 5.134 1.00 88.19 704 SER A O 1
ATOM 5558 N N . ALA A 1 705 ? -16.420 5.076 3.857 1.00 89.06 705 ALA A N 1
ATOM 5559 C CA . ALA A 1 705 ? -16.148 6.489 4.106 1.00 89.06 705 ALA A CA 1
ATOM 5560 C C . ALA A 1 705 ? -17.314 7.406 3.661 1.00 89.06 705 ALA A C 1
ATOM 5562 O O . ALA A 1 705 ? -17.606 8.386 4.341 1.00 89.06 705 ALA A O 1
ATOM 5563 N N . SER A 1 706 ? -18.045 7.033 2.600 1.00 88.69 706 SER A N 1
ATOM 5564 C CA . SER A 1 706 ? -19.292 7.704 2.193 1.00 88.69 706 SER A CA 1
ATOM 5565 C C . SER A 1 706 ? -20.378 7.590 3.264 1.00 88.69 706 SER A C 1
ATOM 5567 O O . SER A 1 706 ? -20.945 8.602 3.659 1.00 88.69 706 SER A O 1
ATOM 5569 N N . GLN A 1 707 ? -20.619 6.389 3.804 1.00 91.56 707 GLN A N 1
ATOM 5570 C CA . GLN A 1 707 ? -21.594 6.201 4.887 1.00 91.56 707 GLN A CA 1
ATOM 5571 C C . GLN A 1 707 ? -21.197 6.969 6.153 1.00 91.56 707 GLN A C 1
ATOM 5573 O O . GLN A 1 707 ? -22.068 7.452 6.870 1.00 91.56 707 GLN A O 1
ATOM 5578 N N . MET A 1 708 ? -19.896 7.115 6.433 1.00 92.62 708 MET A N 1
ATOM 5579 C CA . MET A 1 708 ? -19.431 7.978 7.523 1.00 92.62 708 MET A CA 1
ATOM 5580 C C . MET A 1 708 ? -19.802 9.442 7.271 1.00 92.62 708 MET A C 1
ATOM 5582 O O . MET A 1 708 ? -20.269 10.106 8.192 1.00 92.62 708 MET A O 1
ATOM 5586 N N . CYS A 1 709 ? -19.615 9.944 6.046 1.00 92.62 709 CYS A N 1
ATOM 5587 C CA . CYS A 1 709 ? -20.056 11.286 5.667 1.00 92.62 709 CYS A CA 1
ATOM 5588 C C . CYS A 1 709 ? -21.567 11.447 5.843 1.00 92.62 709 CYS A C 1
ATOM 5590 O O . CYS A 1 709 ? -21.983 12.375 6.528 1.00 92.62 709 CYS A O 1
ATOM 5592 N N . ASP A 1 710 ? -22.372 10.534 5.297 1.00 93.12 710 ASP A N 1
ATOM 5593 C CA . ASP A 1 710 ? -23.836 10.589 5.394 1.00 93.12 710 ASP A CA 1
ATOM 5594 C C . ASP A 1 710 ? -24.307 10.577 6.855 1.00 93.12 710 ASP A C 1
ATOM 5596 O O . ASP A 1 710 ? -25.154 11.379 7.252 1.00 93.12 710 ASP A O 1
ATOM 5600 N N . TYR A 1 711 ? -23.696 9.725 7.684 1.00 94.38 711 TYR A N 1
ATOM 5601 C CA . TYR A 1 711 ? -23.992 9.650 9.110 1.00 94.38 711 TYR A CA 1
ATOM 5602 C C . TYR A 1 711 ? -23.596 10.931 9.854 1.00 94.38 711 TYR A C 1
ATOM 5604 O O . TYR A 1 711 ? -24.356 11.429 10.679 1.00 94.38 711 TYR A O 1
ATOM 5612 N N . LEU A 1 712 ? -22.417 11.500 9.580 1.00 95.06 712 LEU A N 1
ATOM 5613 C CA . LEU A 1 712 ? -21.998 12.764 10.197 1.00 95.06 712 LEU A CA 1
ATOM 5614 C C . LEU A 1 712 ? -22.890 13.926 9.753 1.00 95.06 712 LEU A C 1
ATOM 5616 O O . LEU A 1 712 ? -23.177 14.804 10.558 1.00 95.06 712 LEU A O 1
ATOM 5620 N N . LEU A 1 713 ? -23.377 13.915 8.512 1.00 94.75 713 LEU A N 1
ATOM 5621 C CA . LEU A 1 713 ? -24.322 14.908 8.006 1.00 94.75 713 LEU A CA 1
ATOM 5622 C C . LEU A 1 713 ? -25.699 14.822 8.656 1.00 94.75 713 LEU A C 1
ATOM 5624 O O . LEU A 1 713 ? -26.369 15.848 8.771 1.00 94.75 713 LEU A O 1
ATOM 5628 N N . SER A 1 714 ? -26.120 13.637 9.103 1.00 95.06 714 SER A N 1
ATOM 5629 C CA . SER A 1 714 ? -27.355 13.503 9.875 1.00 95.06 714 SER A CA 1
ATOM 5630 C C . SER A 1 714 ? -27.209 13.990 11.319 1.00 95.06 714 SER A C 1
ATOM 5632 O O . SER A 1 714 ? -28.223 14.186 11.989 1.00 95.06 714 SER A O 1
ATOM 5634 N N . GLN A 1 715 ? -25.980 14.181 11.821 1.00 95.88 715 GLN A N 1
ATOM 5635 C CA . GLN A 1 715 ? -25.749 14.703 13.167 1.00 95.88 715 GLN A CA 1
ATOM 5636 C C . GLN A 1 715 ? -25.821 16.239 13.191 1.00 95.88 715 GLN A C 1
ATOM 5638 O O . GLN A 1 715 ? -25.170 16.893 12.376 1.00 95.88 715 GLN A O 1
ATOM 5643 N N . PRO A 1 716 ? -26.515 16.851 14.170 1.00 94.38 716 PRO A N 1
ATOM 5644 C CA . PRO A 1 716 ? -26.640 18.310 14.267 1.00 94.38 716 PRO A CA 1
ATOM 5645 C C . PRO A 1 716 ? -25.306 19.061 14.375 1.00 94.38 716 PRO A C 1
ATOM 5647 O O . PRO A 1 716 ? -25.201 20.205 13.942 1.00 94.38 716 PRO A O 1
ATOM 5650 N N . SER A 1 717 ? -24.297 18.438 14.986 1.00 94.50 717 SER A N 1
ATOM 5651 C CA . SER A 1 717 ? -22.970 19.018 15.210 1.00 94.50 717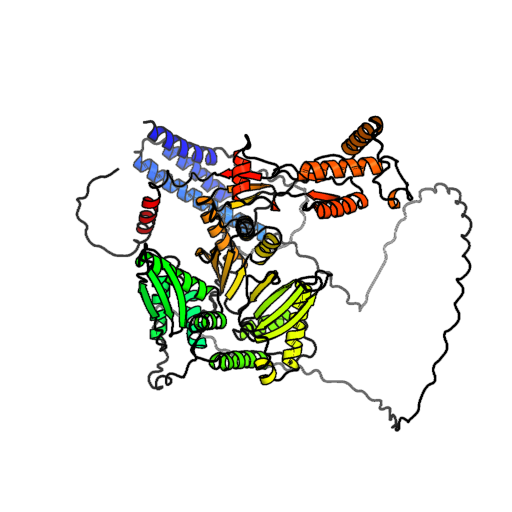 SER A CA 1
ATOM 5652 C C . SER A 1 717 ? -21.954 18.662 14.128 1.00 94.50 717 SER A C 1
ATOM 5654 O O . SER A 1 717 ? -20.812 19.100 14.229 1.00 94.50 717 SER A O 1
ATOM 5656 N N . PHE A 1 718 ? -22.324 17.838 13.140 1.00 94.94 718 PHE A N 1
ATOM 5657 C CA . PHE A 1 718 ? -21.387 17.215 12.198 1.00 94.94 718 PHE A CA 1
ATOM 5658 C C . PHE A 1 718 ? -20.275 16.395 12.872 1.00 94.94 718 PHE A C 1
ATOM 5660 O O . PHE A 1 718 ? -19.242 16.099 12.266 1.00 94.94 718 PHE A O 1
ATOM 5667 N N . THR A 1 719 ? -20.485 16.018 14.135 1.00 93.56 719 THR A N 1
ATOM 5668 C CA . THR A 1 719 ? -19.553 15.236 14.942 1.00 93.56 719 THR A CA 1
ATOM 5669 C C . THR A 1 719 ? -20.239 14.004 15.506 1.00 93.56 719 THR A C 1
ATOM 5671 O O . THR A 1 719 ? -21.417 14.032 15.853 1.00 93.56 719 THR A O 1
ATOM 5674 N N . CYS A 1 720 ? -19.495 12.908 15.603 1.00 93.19 720 CYS A N 1
ATOM 5675 C CA . CYS A 1 720 ? -19.935 11.701 16.289 1.00 93.19 720 CYS A CA 1
ATOM 5676 C C . CYS A 1 720 ? -18.719 10.948 16.826 1.00 93.19 720 CYS A C 1
ATOM 5678 O O . CYS A 1 720 ? -17.804 10.593 16.072 1.00 93.19 720 CYS A O 1
ATOM 5680 N N . GLY A 1 721 ? -18.687 10.733 18.142 1.00 90.00 721 GLY A N 1
ATOM 5681 C CA . GLY A 1 721 ? -17.526 10.172 18.821 1.00 90.00 721 GLY A CA 1
ATOM 5682 C C . GLY A 1 721 ? -16.264 10.988 18.535 1.00 90.00 721 GLY A C 1
ATOM 5683 O O . GLY A 1 721 ? -16.166 12.160 18.890 1.00 90.00 721 GLY A O 1
ATOM 5684 N N . ARG A 1 722 ? -15.284 10.363 17.876 1.00 90.12 722 ARG A N 1
ATOM 5685 C CA . ARG A 1 722 ? -14.005 11.005 17.524 1.00 90.12 722 ARG A CA 1
ATOM 5686 C C . ARG A 1 722 ? -13.973 11.648 16.141 1.00 90.12 722 ARG A C 1
ATOM 5688 O O . ARG A 1 722 ? -12.919 12.151 15.766 1.00 90.12 722 ARG A O 1
ATOM 5695 N N . TYR A 1 723 ? -15.050 11.544 15.370 1.00 94.44 723 TYR A N 1
ATOM 5696 C CA . TYR A 1 723 ? -15.099 11.985 13.981 1.00 94.44 723 TYR A CA 1
ATOM 5697 C C . TYR A 1 723 ? -15.805 13.330 13.869 1.00 94.44 723 TYR A C 1
ATOM 5699 O O . TYR A 1 723 ? -16.827 13.550 14.517 1.00 94.44 723 TYR A O 1
ATOM 5707 N N . CYS A 1 724 ? -15.264 14.208 13.032 1.00 95.62 724 CYS A N 1
ATOM 5708 C CA . CYS A 1 724 ? -15.803 15.528 12.738 1.00 95.62 724 CYS A CA 1
ATOM 5709 C C . CYS A 1 724 ? -15.742 15.768 11.230 1.00 95.62 724 CYS A C 1
ATOM 5711 O O . CYS A 1 724 ? -14.677 15.655 10.628 1.00 95.62 724 CYS A O 1
ATOM 5713 N N . LEU A 1 725 ? -16.867 16.096 10.603 1.00 95.56 725 LEU A N 1
ATOM 5714 C CA . LEU A 1 725 ? -16.882 16.507 9.203 1.00 95.56 725 LEU A CA 1
ATOM 5715 C C . LEU A 1 725 ? -16.537 18.002 9.119 1.00 95.56 725 LEU A C 1
ATOM 5717 O O . LEU A 1 725 ? -17.347 18.849 9.485 1.00 95.56 725 LEU A O 1
ATOM 5721 N N . ILE A 1 726 ? -15.340 18.327 8.623 1.00 94.25 726 ILE A N 1
ATOM 5722 C CA . ILE A 1 726 ? -14.854 19.718 8.535 1.00 94.25 726 ILE A CA 1
ATOM 5723 C C . ILE A 1 726 ? -15.357 20.395 7.263 1.00 94.25 726 ILE A C 1
ATOM 5725 O O . ILE A 1 726 ? -15.783 21.548 7.269 1.00 94.25 726 ILE A O 1
ATOM 5729 N N . HIS A 1 727 ? -15.239 19.689 6.139 1.00 89.44 727 HIS A N 1
ATOM 5730 C CA . HIS A 1 727 ? -15.502 20.245 4.823 1.00 89.44 727 HIS A CA 1
ATOM 5731 C C . HIS A 1 727 ? -16.363 19.279 4.026 1.00 89.44 727 HIS A C 1
ATOM 5733 O O . HIS A 1 727 ? -15.967 18.142 3.774 1.00 89.44 727 HIS A O 1
ATOM 5739 N N . MET A 1 728 ? -17.532 19.752 3.606 1.00 83.75 728 MET A N 1
ATOM 5740 C CA . MET A 1 728 ? -18.381 19.047 2.658 1.00 83.75 728 MET A CA 1
ATOM 5741 C C . MET A 1 728 ? -18.127 19.628 1.272 1.00 83.75 728 MET A C 1
ATOM 5743 O O . MET A 1 728 ? -18.296 20.832 1.047 1.00 83.75 728 MET A O 1
ATOM 5747 N N . ARG A 1 729 ? -17.756 18.774 0.319 1.00 78.44 729 ARG A N 1
ATOM 5748 C CA . ARG A 1 729 ? -17.729 19.197 -1.075 1.00 78.44 729 ARG A CA 1
ATOM 5749 C C . ARG A 1 729 ? -19.169 19.400 -1.540 1.00 78.44 729 ARG A C 1
ATOM 5751 O O . ARG A 1 729 ? -19.979 18.485 -1.457 1.00 78.44 729 ARG A O 1
ATOM 5758 N N . GLN A 1 730 ? -19.486 20.561 -2.114 1.00 65.25 730 GLN A N 1
ATOM 5759 C CA . GLN A 1 730 ? -20.751 20.675 -2.837 1.00 65.25 730 GLN A CA 1
ATOM 5760 C C . GLN A 1 730 ? -20.713 19.738 -4.058 1.00 65.25 730 GLN A C 1
ATOM 5762 O O . GLN A 1 730 ? -19.758 19.814 -4.847 1.00 65.25 730 GLN A O 1
ATOM 5767 N N . PRO A 1 731 ? -21.710 18.850 -4.242 1.00 60.44 731 PRO A N 1
ATOM 5768 C CA . PRO A 1 731 ? -21.763 17.979 -5.406 1.00 60.44 731 PRO A CA 1
ATOM 5769 C C . PRO A 1 731 ? -21.691 18.832 -6.676 1.00 60.44 731 PRO A C 1
ATOM 5771 O O . PRO A 1 731 ? -22.278 19.913 -6.758 1.00 60.44 731 PRO A O 1
ATOM 5774 N N . LYS A 1 732 ? -20.921 18.363 -7.666 1.00 53.84 732 LYS A N 1
ATOM 5775 C CA . LYS A 1 732 ? -20.456 19.116 -8.853 1.00 53.84 732 LYS A CA 1
ATOM 5776 C C . LYS A 1 732 ? -21.548 19.768 -9.725 1.00 53.84 732 LYS A C 1
ATOM 5778 O O . LYS A 1 732 ? -21.200 20.458 -10.678 1.00 53.84 732 LYS A O 1
ATOM 5783 N N . GLY A 1 733 ? -22.831 19.637 -9.391 1.00 49.06 733 GLY A N 1
ATOM 5784 C CA . GLY A 1 733 ? -23.948 20.305 -10.065 1.00 49.06 733 GLY A CA 1
ATOM 5785 C C . GLY A 1 733 ? -23.960 21.840 -9.979 1.00 49.06 733 GLY A C 1
ATOM 5786 O O . GLY A 1 733 ? -24.783 22.457 -10.644 1.00 49.06 733 GLY A O 1
ATOM 5787 N N . ARG A 1 734 ? -23.061 22.479 -9.212 1.00 42.19 734 ARG A N 1
ATOM 5788 C CA . ARG A 1 734 ? -22.967 23.955 -9.104 1.00 42.19 734 ARG A CA 1
ATOM 5789 C C . ARG A 1 734 ? -21.628 24.581 -9.517 1.00 42.19 734 ARG A C 1
ATOM 5791 O O . ARG A 1 734 ? -21.509 25.799 -9.499 1.00 42.19 734 ARG A O 1
ATOM 5798 N N . LEU A 1 735 ? -20.629 23.781 -9.900 1.00 40.44 735 LEU A N 1
ATOM 5799 C CA . LEU A 1 735 ? -19.228 24.224 -10.040 1.00 40.44 735 LEU A CA 1
ATOM 5800 C C . LEU A 1 735 ? -18.688 24.246 -11.483 1.00 40.44 735 LEU A C 1
ATOM 5802 O O . LEU A 1 735 ? -17.483 24.400 -11.674 1.00 40.44 735 LEU A O 1
ATOM 5806 N N . GLN A 1 736 ? -19.550 24.141 -12.504 1.00 42.88 736 GLN A N 1
ATOM 5807 C CA . GLN A 1 736 ? -19.127 24.262 -13.912 1.00 42.88 736 GLN A CA 1
ATOM 5808 C C . GLN A 1 736 ? -18.415 25.592 -14.233 1.00 42.88 736 GLN A C 1
ATOM 5810 O O . GLN A 1 736 ? -17.641 25.627 -15.177 1.00 42.88 736 GLN A O 1
ATOM 5815 N N . PHE A 1 737 ? -18.573 26.634 -13.411 1.00 40.59 737 PHE A N 1
ATOM 5816 C CA . PHE A 1 737 ? -17.947 27.941 -13.634 1.00 40.59 737 PHE A CA 1
ATOM 5817 C C . PHE A 1 737 ? -16.462 28.058 -13.239 1.00 40.59 737 PHE A C 1
ATOM 5819 O O . PHE A 1 737 ? -15.800 28.971 -13.710 1.00 40.59 737 PHE A O 1
ATOM 5826 N N . LEU A 1 738 ? -15.903 27.171 -12.400 1.00 39.28 738 LEU A N 1
ATOM 5827 C CA . LEU A 1 738 ? -14.531 27.356 -11.877 1.00 39.28 738 LEU A CA 1
ATOM 5828 C C . LEU A 1 738 ? -13.455 26.490 -12.555 1.00 39.28 738 LEU A C 1
ATOM 5830 O O . LEU A 1 738 ? -12.268 26.783 -12.434 1.00 39.28 738 LEU A O 1
ATOM 5834 N N . ASN A 1 739 ? -13.837 25.451 -13.306 1.00 40.25 739 ASN A N 1
ATOM 5835 C CA . ASN A 1 739 ? -12.866 24.613 -14.024 1.00 40.25 739 ASN A CA 1
ATOM 5836 C C . ASN A 1 739 ? -12.306 25.270 -15.298 1.00 40.25 739 ASN A C 1
ATOM 5838 O O . ASN A 1 739 ? -11.276 24.812 -15.788 1.00 40.25 739 ASN A O 1
ATOM 5842 N N . GLU A 1 740 ? -12.921 26.342 -15.803 1.00 43.50 740 GLU A N 1
ATOM 5843 C CA . GLU A 1 740 ? -12.383 27.110 -16.936 1.00 43.50 740 GLU A CA 1
ATOM 5844 C C . GLU A 1 740 ? -11.219 28.031 -16.513 1.00 43.50 740 GLU A C 1
ATOM 5846 O O . GLU A 1 740 ? -10.295 28.246 -17.293 1.00 43.50 740 GLU A O 1
ATOM 5851 N N . CYS A 1 741 ? -11.143 28.449 -15.241 1.00 37.72 741 CYS A N 1
ATOM 5852 C CA . CYS A 1 741 ? -10.063 29.321 -14.756 1.00 37.72 741 CYS A CA 1
ATOM 5853 C C . CYS A 1 741 ? -8.719 28.600 -14.512 1.00 37.72 741 CYS A C 1
ATOM 5855 O O . CYS A 1 741 ? -7.663 29.233 -14.520 1.00 37.72 741 CYS A O 1
ATOM 5857 N N . SER A 1 742 ? -8.704 27.273 -14.316 1.00 39.50 742 SER A N 1
ATOM 5858 C CA . SER A 1 742 ? -7.451 26.536 -14.051 1.00 39.50 742 SER A CA 1
ATOM 5859 C C . SER A 1 742 ? -6.588 26.324 -15.303 1.00 39.50 742 SER A C 1
ATOM 5861 O O . SER A 1 742 ? -5.393 26.043 -15.167 1.00 39.50 742 SER A O 1
ATOM 5863 N N . SER A 1 743 ? -7.155 26.437 -16.507 1.00 44.19 743 SER A N 1
ATOM 5864 C CA . SER A 1 743 ? -6.394 26.397 -17.764 1.00 44.19 743 SER A CA 1
ATOM 5865 C C . SER A 1 743 ? -5.577 27.666 -18.003 1.00 44.19 743 SER A C 1
ATOM 5867 O O . SER A 1 743 ? -4.499 27.577 -18.589 1.00 44.19 743 SER A O 1
ATOM 5869 N N . ASP A 1 744 ? -6.035 28.818 -17.509 1.00 40.69 744 ASP A N 1
ATOM 5870 C CA . ASP A 1 744 ? -5.389 30.104 -17.791 1.00 40.69 744 ASP A CA 1
ATOM 5871 C C . ASP A 1 744 ? -4.268 30.446 -16.802 1.00 40.69 744 ASP A C 1
ATOM 5873 O O . ASP A 1 744 ? -3.263 31.037 -17.194 1.00 40.69 744 ASP A O 1
ATOM 5877 N N . ILE A 1 745 ? -4.321 29.932 -15.567 1.00 37.44 745 ILE A N 1
ATOM 5878 C CA . ILE A 1 745 ? -3.214 30.072 -14.599 1.00 37.44 745 ILE A CA 1
ATOM 5879 C C . ILE A 1 745 ? -1.945 29.332 -15.071 1.00 37.44 745 ILE A C 1
ATOM 5881 O O . ILE A 1 745 ? -0.830 29.751 -14.768 1.00 37.44 745 ILE A O 1
ATOM 5885 N N . LYS A 1 746 ? -2.075 28.278 -15.893 1.00 38.88 746 LYS A N 1
ATOM 5886 C CA . LYS A 1 746 ? -0.915 27.597 -16.501 1.00 38.88 746 LYS A CA 1
ATOM 5887 C C . LYS A 1 746 ? -0.292 28.353 -17.680 1.00 38.88 746 LYS A C 1
ATOM 5889 O O . LYS A 1 746 ? 0.834 28.028 -18.043 1.00 38.88 746 LYS A O 1
ATOM 5894 N N . ARG A 1 747 ? -0.973 29.346 -18.268 1.00 41.25 747 ARG A N 1
ATOM 5895 C CA . ARG A 1 747 ? -0.387 30.191 -19.326 1.00 41.25 747 ARG A CA 1
ATOM 5896 C C . ARG A 1 747 ? 0.474 31.323 -18.772 1.00 41.25 747 ARG A C 1
ATOM 5898 O O . ARG A 1 747 ? 1.433 31.698 -19.427 1.00 41.25 747 ARG A O 1
ATOM 5905 N N . TYR A 1 748 ? 0.193 31.809 -17.564 1.00 34.88 748 TYR A N 1
ATOM 5906 C CA . TYR A 1 748 ? 0.904 32.958 -16.991 1.00 34.88 748 TYR A CA 1
ATOM 5907 C C . TYR A 1 748 ? 2.251 32.638 -16.319 1.00 34.88 748 TYR A C 1
ATOM 5909 O O . TYR A 1 748 ? 2.955 33.559 -15.930 1.00 34.88 748 TYR A O 1
ATOM 5917 N N . MET A 1 749 ? 2.647 31.363 -16.200 1.00 33.75 749 MET A N 1
ATOM 5918 C CA . MET A 1 749 ? 3.961 30.979 -15.645 1.00 33.75 749 MET A CA 1
ATOM 5919 C C . MET A 1 749 ? 4.979 30.522 -16.704 1.00 33.75 749 MET A C 1
ATOM 5921 O O . MET A 1 749 ? 6.002 29.938 -16.359 1.00 33.75 749 MET A O 1
ATOM 5925 N N . ILE A 1 750 ? 4.711 30.773 -17.991 1.00 40.56 750 ILE A N 1
ATOM 5926 C CA . ILE A 1 750 ? 5.655 30.527 -19.091 1.00 40.56 750 ILE A CA 1
ATOM 5927 C C . ILE A 1 750 ? 5.762 31.801 -19.939 1.00 40.56 750 ILE A C 1
ATOM 5929 O O . ILE A 1 750 ? 5.259 31.850 -21.057 1.00 40.56 750 ILE A O 1
ATOM 5933 N N . SER A 1 751 ? 6.387 32.844 -19.397 1.00 38.69 751 SER A N 1
ATOM 5934 C CA . SER A 1 751 ? 6.997 33.912 -20.200 1.00 38.69 751 SER A CA 1
ATOM 5935 C C . SER A 1 751 ? 7.963 34.737 -19.346 1.00 38.69 751 SER A C 1
ATOM 5937 O O . SER A 1 751 ? 7.679 35.880 -19.017 1.00 38.69 751 SER A O 1
ATOM 5939 N N . ASP A 1 752 ? 9.096 34.148 -18.992 1.00 39.97 752 ASP A N 1
ATOM 5940 C CA . ASP A 1 752 ? 10.318 34.905 -18.724 1.00 39.97 752 ASP A CA 1
ATOM 5941 C C . ASP A 1 752 ? 11.386 34.238 -19.588 1.00 39.97 752 ASP A C 1
ATOM 5943 O O . ASP A 1 752 ? 11.860 33.162 -19.235 1.00 39.97 752 ASP A O 1
ATOM 5947 N N . ASP A 1 753 ? 11.574 34.795 -20.790 1.00 42.47 753 ASP A N 1
ATOM 5948 C CA . ASP A 1 753 ? 12.710 34.660 -21.722 1.00 42.47 753 ASP A CA 1
ATOM 5949 C C . ASP A 1 753 ? 12.204 34.743 -23.177 1.00 42.47 753 ASP A C 1
ATOM 5951 O O . ASP A 1 753 ? 11.892 33.729 -23.798 1.00 42.47 753 ASP A O 1
ATOM 5955 N N . ASP A 1 754 ? 12.064 35.964 -23.711 1.00 39.59 754 ASP A N 1
ATOM 5956 C CA . ASP A 1 754 ? 12.637 36.321 -25.019 1.00 39.59 754 ASP A CA 1
ATOM 5957 C C . ASP A 1 754 ? 12.447 37.811 -25.365 1.00 39.59 754 ASP A C 1
ATOM 5959 O O . ASP A 1 754 ? 11.434 38.447 -25.072 1.00 39.59 754 ASP A O 1
ATOM 5963 N N . ASP A 1 755 ? 13.486 38.336 -26.005 1.00 42.81 755 ASP A N 1
ATOM 5964 C CA . ASP A 1 755 ? 13.779 39.726 -26.331 1.00 42.81 755 ASP A CA 1
ATOM 5965 C C . ASP A 1 755 ? 12.753 40.465 -27.214 1.00 42.81 755 ASP A C 1
ATOM 5967 O O . ASP A 1 755 ? 12.197 39.926 -28.174 1.00 42.81 755 ASP A O 1
ATOM 5971 N N . ASN A 1 756 ? 12.650 41.775 -26.944 1.00 44.16 756 ASN A N 1
ATOM 5972 C CA . ASN A 1 756 ? 12.404 42.876 -27.888 1.00 44.16 756 ASN A CA 1
ATOM 5973 C C . ASN A 1 756 ? 11.657 42.520 -29.184 1.00 44.16 756 ASN A C 1
ATOM 5975 O O . ASN A 1 756 ? 12.281 42.320 -30.231 1.00 44.16 756 ASN A O 1
ATOM 5979 N N . ARG A 1 757 ? 10.323 42.605 -29.162 1.00 34.62 757 ARG A N 1
ATOM 5980 C CA . ARG A 1 757 ? 9.550 43.053 -30.331 1.00 34.62 757 ARG A CA 1
ATOM 5981 C C . ARG A 1 757 ? 8.405 43.948 -29.891 1.00 34.62 757 ARG A C 1
ATOM 5983 O O . ARG A 1 757 ? 7.618 43.571 -29.030 1.00 34.62 757 ARG A O 1
ATOM 5990 N N . ASP A 1 758 ? 8.339 45.109 -30.528 1.00 44.28 758 ASP A N 1
ATOM 5991 C CA . ASP A 1 758 ? 7.261 46.085 -30.430 1.00 44.28 758 ASP A CA 1
ATOM 5992 C C . ASP A 1 758 ? 5.889 45.416 -30.626 1.00 44.28 758 ASP A C 1
ATOM 5994 O O . ASP A 1 758 ? 5.612 44.829 -31.677 1.00 44.28 758 ASP A O 1
ATOM 5998 N N . ILE A 1 759 ? 5.027 45.517 -29.612 1.00 35.38 759 ILE A N 1
ATOM 5999 C CA . ILE A 1 759 ? 3.600 45.195 -29.705 1.00 35.38 759 ILE A CA 1
ATOM 6000 C C . ILE A 1 759 ? 2.847 46.534 -29.750 1.00 35.38 759 ILE A C 1
ATOM 6002 O O . ILE A 1 759 ? 3.112 47.388 -28.905 1.00 35.38 759 ILE A O 1
ATOM 6006 N N . PRO A 1 760 ? 1.949 46.754 -30.726 1.00 36.78 760 PRO A N 1
ATOM 6007 C CA . PRO A 1 760 ? 1.222 48.010 -30.859 1.00 36.78 760 PRO A CA 1
ATOM 6008 C C . PRO A 1 760 ? 0.128 48.169 -29.794 1.00 36.78 760 PRO A C 1
ATOM 6010 O O . PRO A 1 760 ? -0.590 47.219 -29.474 1.00 36.78 760 PRO A O 1
ATOM 6013 N N . ASP A 1 761 ? -0.004 49.406 -29.312 1.00 38.41 761 ASP A N 1
ATOM 6014 C CA . ASP A 1 761 ? -1.098 49.913 -28.485 1.00 38.41 761 ASP A CA 1
ATOM 6015 C C . ASP A 1 761 ? -2.434 49.794 -29.233 1.00 38.41 761 ASP A C 1
ATOM 6017 O O . ASP A 1 761 ? -2.746 50.651 -30.052 1.00 38.41 761 ASP A O 1
ATOM 6021 N N . ASP A 1 762 ? -3.201 48.725 -29.003 1.00 44.22 762 ASP A N 1
ATOM 6022 C CA . ASP A 1 762 ? -4.667 48.726 -29.151 1.00 44.22 762 ASP A CA 1
ATOM 6023 C C . ASP A 1 762 ? -5.256 47.354 -28.793 1.00 44.22 762 ASP A C 1
ATOM 6025 O O . ASP A 1 762 ? -5.524 46.536 -29.668 1.00 44.22 762 ASP A O 1
ATOM 6029 N N . LEU A 1 763 ? -5.516 47.100 -27.507 1.00 32.41 763 LEU A N 1
ATOM 6030 C CA . LEU A 1 763 ? -6.586 46.191 -27.079 1.00 32.41 763 LEU A CA 1
ATOM 6031 C C . LEU A 1 763 ? -7.135 46.656 -25.725 1.00 32.41 763 LEU A C 1
ATOM 6033 O O . LEU A 1 763 ? -6.475 46.571 -24.692 1.00 32.41 763 LEU A O 1
ATOM 6037 N N . GLY A 1 764 ? -8.355 47.188 -25.766 1.00 34.75 764 GLY A N 1
ATOM 6038 C CA . GLY A 1 764 ? -9.091 47.658 -24.603 1.00 34.75 764 GLY A CA 1
ATOM 6039 C C . GLY A 1 764 ? -9.606 46.533 -23.701 1.00 34.75 764 GLY A C 1
ATOM 6040 O O . GLY A 1 764 ? -9.991 45.467 -24.171 1.00 34.75 764 GLY A O 1
ATOM 6041 N N . LEU A 1 765 ? -9.624 46.856 -22.404 1.00 41.66 765 LEU A N 1
ATOM 6042 C CA . LEU A 1 765 ? -10.684 46.601 -21.419 1.00 41.66 765 LEU A CA 1
ATOM 6043 C C . LEU A 1 765 ? -11.517 45.321 -21.586 1.00 41.66 765 LEU A C 1
ATOM 6045 O O . LEU A 1 765 ? -12.412 45.293 -22.424 1.00 41.66 765 LEU A O 1
ATOM 6049 N N . PHE A 1 766 ? -11.350 44.375 -20.656 1.00 32.56 766 PHE A N 1
ATOM 6050 C CA . PHE A 1 766 ? -12.479 43.685 -20.019 1.00 32.56 766 PHE A CA 1
ATOM 6051 C C . PHE A 1 766 ? -12.140 43.342 -18.555 1.00 32.56 766 PHE A C 1
ATOM 6053 O O . PHE A 1 766 ? -11.075 42.784 -18.292 1.00 32.56 766 PHE A O 1
ATOM 6060 N N . ASP A 1 767 ? -13.049 43.766 -17.664 1.00 36.34 767 ASP A N 1
ATOM 6061 C CA . ASP A 1 767 ? -13.078 43.641 -16.190 1.00 36.34 767 ASP A CA 1
ATOM 6062 C C . ASP A 1 767 ? -13.100 42.197 -15.663 1.00 36.34 767 ASP A C 1
ATOM 6064 O O . ASP A 1 767 ? -13.789 41.348 -16.282 1.00 36.34 767 ASP A O 1
#

Nearest PDB structures (foldseek):
  1x48-assembly1_A  TM=8.227E-01  e=4.036E-02  Mus musculus
  7oib-assembly1_c  TM=7.309E-01  e=1.978E-01  Homo sapiens
  7qh7-assembly1_c  TM=6.884E-01  e=1.611E-01  Homo sapiens
  7odt-assembly1_c  TM=6.818E-01  e=2.307E-01  Homo sapiens
  7nql-assembly1_Bh  TM=3.442E-01  e=3.477E-01  Sus scrofa

Foldseek 3Di:
DVVVVVVVVVVVVVVCVVPVPPPPDPPPDDDDDDDDDDDDDDDDDDDDDDDDPVNLVVLVVVLVVQLVCLVPDPDDPVVSVVSVVVSVVSVVVSVVVVVVVVVVVVVPPDDDDDDDDDDDDDDDDDDDDDDDDDDDDDDDDDDDDDDDDDDDDDDDDDDDDDDDDDDDDDDDDDDDDDDDDDDDDDDDDDDDDDDDDDDDDDDDDDDDDDDDDDDDDDDDDDPDPPPPPDDDPPPPCQAPQNVLVQLLQQLVLPPDPVDQLVCSSVVSQVVVVVVVDNWDWDKDWDFDPPDDAGKIKIWIDIPNATQFIDIDRDPVVRVSVRSLSSNLCSQADRSLVSNLVRVVVVVDDDDPPRVLPVVLVLLVQLLVQQDPDPDDPQLPCRSLVSQLVSQWKKKKWWFQDPDPLRKIKIWIATRFFTQAIAIDSDPVRRVRRRSVSSSVCSVPDDSVCRSPPPRTPNDDPLPPLGTQAMWMRGNFKTKGKLSNLLSVLVVQDDPPDPDPDFQEQEAEDEPDHDQLLVSVSVSCSLQSKMKMKMKGFSPPPVPQRKIKIWIDINSGTQFIAIDNDDSRNSSVRSVSNSVSDVVPGWYKYFYPDDQDAPADVVRLLVQLVVVVVVPPDPPPDDPPVVVPDPPDDPSVVSSLVVLLVVVVVVLPDPAQAKNKHDQPDDPVSLVVVCVSCVVSVWPWDWDADPNGTMTITGPSSVDRPVNLQVVLVVDPQSDGHRMHGDDHDDPCPVPPPPVVVVVVVVVVVPDDDDDDDDDDPDDDDDD

InterPro domains:
  IPR014720 Double-stranded RNA-binding domain [PF00035] (517-581)
  IPR014720 Double-stranded RNA-binding domain [PS50137] (515-583)